Protein AF-A0A7S6M5F8-F1 (afdb_monomer_lite)

Structure (mmCIF, N/CA/C/O backbone):
data_AF-A0A7S6M5F8-F1
#
_entry.id   AF-A0A7S6M5F8-F1
#
loop_
_atom_site.group_PDB
_atom_site.id
_atom_site.type_symbol
_atom_site.label_atom_id
_atom_site.label_alt_id
_atom_site.label_comp_id
_atom_site.label_asym_id
_atom_site.label_entity_id
_atom_site.label_seq_id
_atom_site.pdbx_PDB_ins_code
_atom_site.Cartn_x
_atom_site.Cartn_y
_atom_site.Cartn_z
_atom_site.occupancy
_atom_site.B_iso_or_equiv
_atom_site.auth_seq_id
_atom_site.auth_comp_id
_atom_site.auth_asym_id
_atom_site.auth_atom_id
_atom_site.pdbx_PDB_model_num
ATOM 1 N N . MET A 1 1 ? -11.893 12.724 -45.387 1.00 23.33 1 MET A N 1
ATOM 2 C CA . MET A 1 1 ? -11.610 13.422 -46.661 1.00 23.33 1 MET A CA 1
ATOM 3 C C . MET A 1 1 ? -10.209 13.037 -47.110 1.00 23.33 1 MET A C 1
ATOM 5 O O . MET A 1 1 ? -9.310 13.047 -46.283 1.00 23.33 1 MET A O 1
ATOM 9 N N . ILE A 1 2 ? -10.055 12.645 -48.375 1.00 26.25 2 ILE A N 1
ATOM 10 C CA . ILE A 1 2 ? -8.784 12.314 -49.041 1.00 26.25 2 ILE A CA 1
ATOM 11 C C . ILE A 1 2 ? -8.368 13.535 -49.878 1.00 26.25 2 ILE A C 1
ATOM 13 O O . ILE A 1 2 ? -9.231 14.044 -50.590 1.00 26.25 2 ILE A O 1
ATOM 17 N N . ALA A 1 3 ? -7.095 13.962 -49.815 1.00 23.00 3 ALA A N 1
ATOM 18 C CA . ALA A 1 3 ? -6.210 14.259 -50.966 1.00 23.00 3 ALA A CA 1
ATOM 19 C C . ALA A 1 3 ? -5.154 15.372 -50.728 1.00 23.00 3 ALA A C 1
ATOM 21 O O . ALA A 1 3 ? -5.487 16.501 -50.391 1.00 23.00 3 ALA A O 1
ATOM 22 N N . ALA A 1 4 ? -3.915 15.015 -51.103 1.00 25.42 4 ALA A N 1
ATOM 23 C CA . ALA A 1 4 ? -2.870 15.807 -51.775 1.00 25.42 4 ALA A CA 1
ATOM 24 C C . ALA A 1 4 ? -1.928 16.746 -50.983 1.00 25.42 4 ALA A C 1
ATOM 26 O O . ALA A 1 4 ? -2.249 17.896 -50.714 1.00 25.42 4 ALA A O 1
ATOM 27 N N . ALA A 1 5 ? -0.667 16.306 -50.844 1.00 26.00 5 ALA A N 1
ATOM 28 C CA . ALA A 1 5 ? 0.520 17.093 -51.213 1.00 26.00 5 ALA A CA 1
ATOM 29 C C . ALA A 1 5 ? 1.691 16.146 -51.556 1.00 26.00 5 ALA A C 1
ATOM 31 O O . ALA A 1 5 ? 1.981 15.214 -50.810 1.00 26.00 5 ALA A O 1
ATOM 32 N N . GLY A 1 6 ? 2.312 16.346 -52.723 1.00 24.34 6 GLY A N 1
ATOM 33 C CA . GLY A 1 6 ? 3.390 15.520 -53.267 1.00 24.34 6 GLY A CA 1
ATOM 34 C C . GLY A 1 6 ? 4.794 16.109 -53.070 1.00 24.34 6 GLY A C 1
ATOM 35 O O . GLY A 1 6 ? 4.980 17.318 -53.123 1.00 24.34 6 GLY A O 1
ATOM 36 N N . LEU A 1 7 ? 5.738 15.182 -52.870 1.00 25.56 7 LEU A N 1
ATOM 37 C CA . LEU A 1 7 ? 7.189 15.151 -53.126 1.00 25.56 7 LEU A CA 1
ATOM 38 C C . LEU A 1 7 ? 8.025 16.450 -53.152 1.00 25.56 7 LEU A C 1
ATOM 40 O O . LEU A 1 7 ? 8.016 17.185 -54.134 1.00 25.56 7 LEU A O 1
ATOM 44 N N . MET A 1 8 ? 8.964 16.523 -52.199 1.00 23.22 8 MET A N 1
ATOM 45 C CA . MET A 1 8 ? 10.396 16.808 -52.417 1.00 23.22 8 MET A CA 1
ATOM 46 C C . MET A 1 8 ? 11.202 15.889 -51.472 1.00 23.22 8 MET A C 1
ATOM 48 O O . MET A 1 8 ? 10.947 15.865 -50.272 1.00 23.22 8 MET A O 1
ATOM 52 N N . LEU A 1 9 ? 12.118 15.084 -52.022 1.00 27.27 9 LEU A N 1
ATOM 53 C CA . LEU A 1 9 ? 12.941 14.099 -51.307 1.00 27.27 9 LEU A CA 1
ATOM 54 C C . LEU A 1 9 ? 14.187 14.741 -50.672 1.00 27.27 9 LEU A C 1
ATOM 56 O O . LEU A 1 9 ? 15.053 15.243 -51.385 1.00 27.27 9 LEU A O 1
ATOM 60 N N . SER A 1 10 ? 14.340 14.580 -49.358 1.00 23.70 10 SER A N 1
ATOM 61 C CA . SER A 1 10 ? 15.632 14.406 -48.685 1.00 23.70 10 SER A CA 1
ATOM 62 C C . SER A 1 10 ? 15.458 13.366 -47.572 1.00 23.70 10 SER A C 1
ATOM 64 O O . SER A 1 10 ? 14.406 13.284 -46.939 1.00 23.70 10 SER A O 1
ATOM 66 N N . ALA A 1 11 ? 16.449 12.484 -47.426 1.00 28.55 11 ALA A N 1
ATOM 67 C CA . ALA A 1 11 ? 16.396 11.281 -46.603 1.00 28.55 11 ALA A CA 1
ATOM 68 C C . ALA A 1 11 ? 16.159 11.604 -45.117 1.00 28.55 11 ALA A C 1
ATOM 70 O O . ALA A 1 11 ? 17.089 11.846 -44.357 1.00 28.55 11 ALA A O 1
ATOM 71 N N . SER A 1 12 ? 14.894 11.570 -44.716 1.00 24.98 12 SER A N 1
ATOM 72 C CA . SER A 1 12 ? 14.454 11.388 -43.341 1.00 24.98 12 SER A CA 1
ATOM 73 C C . SER A 1 12 ? 13.796 10.014 -43.277 1.00 24.98 12 SER A C 1
ATOM 75 O O . SER A 1 12 ? 13.007 9.642 -44.149 1.00 24.98 12 SER A O 1
ATOM 77 N N . SER A 1 13 ? 14.193 9.215 -42.291 1.00 25.58 13 SER A N 1
ATOM 78 C CA . SER A 1 13 ? 13.579 7.932 -41.968 1.00 25.58 13 SER A CA 1
ATOM 79 C C . SER A 1 13 ? 12.071 8.123 -41.814 1.00 25.58 13 SER A C 1
ATOM 81 O O . SER A 1 13 ? 11.610 8.689 -40.824 1.00 25.58 13 SER A O 1
ATOM 83 N N . SER A 1 14 ? 11.303 7.677 -42.805 1.00 23.41 14 SER A N 1
ATOM 84 C CA . SER A 1 14 ? 9.849 7.649 -42.732 1.00 23.41 14 SER A CA 1
ATOM 85 C C . SER A 1 14 ? 9.438 6.760 -41.558 1.00 23.41 14 SER A C 1
ATOM 87 O O . SER A 1 14 ? 9.646 5.545 -41.608 1.00 23.41 14 SER A O 1
ATOM 89 N N . ALA A 1 15 ? 8.861 7.348 -40.512 1.00 31.36 15 ALA A N 1
ATOM 90 C CA . ALA A 1 15 ? 8.139 6.604 -39.493 1.00 31.36 15 ALA A CA 1
ATOM 91 C C . ALA A 1 15 ? 6.925 5.935 -40.162 1.00 31.36 15 ALA A C 1
ATOM 93 O O . ALA A 1 15 ? 5.930 6.582 -40.479 1.00 31.36 15 ALA A O 1
ATOM 94 N N . GLN A 1 16 ? 7.046 4.640 -40.456 1.00 27.41 16 GLN A N 1
ATOM 95 C CA . GLN A 1 16 ? 5.900 3.764 -40.710 1.00 27.41 16 GLN A CA 1
ATOM 96 C C . GLN A 1 16 ? 5.079 3.662 -39.405 1.00 27.41 16 GLN A C 1
ATOM 98 O O . GLN A 1 16 ? 5.684 3.742 -38.331 1.00 27.41 16 GLN A O 1
ATOM 103 N N . PRO A 1 17 ? 3.740 3.503 -39.454 1.00 33.00 17 PRO A N 1
ATOM 104 C CA . PRO A 1 17 ? 2.921 3.415 -38.245 1.00 33.00 17 PRO A CA 1
ATOM 105 C C . PRO A 1 17 ? 3.403 2.259 -37.359 1.00 33.00 17 PRO A C 1
ATOM 107 O O . PRO A 1 17 ? 3.635 1.146 -37.837 1.00 33.00 17 PRO A O 1
ATOM 110 N N . ALA A 1 18 ? 3.620 2.557 -36.080 1.00 35.78 18 ALA A N 1
ATOM 111 C CA . ALA A 1 18 ? 4.139 1.612 -35.105 1.00 35.78 18 ALA A CA 1
ATOM 112 C C . ALA A 1 18 ? 3.084 0.549 -34.740 1.00 35.78 18 ALA A C 1
ATOM 114 O O . ALA A 1 18 ? 1.900 0.847 -34.610 1.00 35.78 18 ALA A O 1
ATOM 115 N N . LEU A 1 19 ? 3.543 -0.698 -34.594 1.00 53.78 19 LEU A N 1
ATOM 116 C CA . LEU A 1 19 ? 2.801 -1.858 -34.084 1.00 53.78 19 LEU A CA 1
ATOM 117 C C . LEU A 1 19 ? 2.592 -1.739 -32.579 1.00 53.78 19 LEU A C 1
ATOM 119 O O . LEU A 1 19 ? 3.321 -2.351 -31.798 1.00 53.78 19 LEU A O 1
ATOM 123 N N . GLU A 1 20 ? 1.654 -0.911 -32.157 1.00 61.41 20 GLU A N 1
ATOM 124 C CA . GLU A 1 20 ? 1.491 -0.609 -30.743 1.00 61.41 20 GLU A CA 1
ATOM 125 C C . GLU A 1 20 ? 0.010 -0.634 -30.392 1.00 61.41 20 GLU A C 1
ATOM 127 O O . GLU A 1 20 ? -0.865 -0.260 -31.181 1.00 61.41 20 GLU A O 1
ATOM 132 N N . PHE A 1 21 ? -0.275 -1.146 -29.199 1.00 70.00 21 PHE A N 1
ATOM 133 C CA . PHE A 1 21 ? -1.550 -0.865 -28.582 1.00 70.00 21 PHE A CA 1
ATOM 134 C C . PHE A 1 21 ? -1.694 0.654 -28.497 1.00 70.00 21 PHE A C 1
ATOM 136 O O . PHE A 1 21 ? -0.832 1.339 -27.954 1.00 70.00 21 PHE A O 1
ATOM 143 N N . VAL A 1 22 ? -2.781 1.185 -29.043 1.00 78.38 22 VAL A N 1
ATOM 144 C CA . VAL A 1 22 ? -3.130 2.584 -28.823 1.00 78.38 22 VAL A CA 1
ATOM 145 C C . VAL A 1 22 ? -3.887 2.632 -27.513 1.00 78.38 22 VAL A C 1
ATOM 147 O O . VAL A 1 22 ? -5.055 2.238 -27.449 1.00 78.38 22 VAL A O 1
ATOM 150 N N . ALA A 1 23 ? -3.175 3.045 -26.469 1.00 82.06 23 ALA A N 1
ATOM 151 C CA . ALA A 1 23 ? -3.731 3.244 -25.146 1.00 82.06 23 ALA A CA 1
ATOM 152 C C . ALA A 1 23 ? -4.545 4.543 -25.097 1.00 82.06 23 ALA A C 1
ATOM 154 O O . ALA A 1 23 ? -4.156 5.576 -25.645 1.00 82.06 23 ALA A O 1
ATOM 155 N N . GLN A 1 24 ? -5.675 4.483 -24.411 1.00 84.88 24 GLN A N 1
ATOM 156 C CA . GLN A 1 24 ? -6.520 5.610 -24.078 1.00 84.88 24 GLN A CA 1
ATOM 157 C C . GLN A 1 24 ? -6.736 5.605 -22.568 1.00 84.88 24 GLN A C 1
ATOM 159 O O . GLN A 1 24 ? -7.420 4.727 -22.034 1.00 84.88 24 GLN A O 1
ATOM 164 N N . HIS A 1 25 ? -6.184 6.620 -21.909 1.00 84.31 25 HIS A N 1
ATOM 165 C CA . HIS A 1 25 ? -6.441 6.890 -20.504 1.00 84.31 25 HIS A CA 1
ATOM 166 C C . HIS A 1 25 ? -7.806 7.562 -20.347 1.00 84.31 25 HIS A C 1
ATOM 168 O O . HIS A 1 25 ? -8.092 8.573 -20.996 1.00 84.31 25 HIS A O 1
ATOM 174 N N . THR A 1 26 ? -8.648 7.006 -19.485 1.00 80.50 26 THR A N 1
ATOM 175 C CA . THR A 1 26 ? -9.988 7.520 -19.200 1.00 80.50 26 THR A CA 1
ATOM 176 C C . THR A 1 26 ? -10.134 7.729 -17.701 1.00 80.50 26 THR A C 1
ATOM 178 O O . THR A 1 26 ? -10.041 6.780 -16.924 1.00 80.50 26 THR A O 1
ATOM 181 N N . ALA A 1 27 ? -10.408 8.965 -17.282 1.00 75.31 27 ALA A N 1
ATOM 182 C CA . ALA A 1 27 ? -10.853 9.222 -15.918 1.00 75.31 27 ALA A CA 1
ATOM 183 C C . ALA A 1 27 ? -12.220 8.551 -15.720 1.00 75.31 27 ALA A C 1
ATOM 185 O O . ALA A 1 27 ? -13.175 8.860 -16.434 1.00 75.31 27 ALA A O 1
ATOM 186 N N . TYR A 1 28 ? -12.300 7.611 -14.782 1.00 73.75 28 TYR A N 1
ATOM 187 C CA . TYR A 1 28 ? -13.506 6.815 -14.547 1.00 73.75 28 TYR A CA 1
ATOM 188 C C . TYR A 1 28 ? -14.209 7.228 -13.248 1.00 73.75 28 TYR A C 1
ATOM 190 O O . TYR A 1 28 ? -15.439 7.249 -13.210 1.00 73.75 28 TYR A O 1
ATOM 198 N N . ASP A 1 29 ? -13.431 7.609 -12.229 1.00 71.81 29 ASP A N 1
ATOM 199 C CA . ASP A 1 29 ? -13.793 8.148 -10.906 1.00 71.81 29 ASP A CA 1
ATOM 200 C C . ASP A 1 29 ? -15.047 7.561 -10.233 1.00 71.81 29 ASP A C 1
ATOM 202 O O . ASP A 1 29 ? -15.900 8.274 -9.695 1.00 71.81 29 ASP A O 1
ATOM 206 N N . PHE A 1 30 ? -15.237 6.256 -10.357 1.00 77.38 30 PHE A N 1
ATOM 207 C CA . PHE A 1 30 ? -16.392 5.544 -9.835 1.00 77.38 30 PHE A CA 1
ATOM 208 C C . PHE A 1 30 ? -16.193 5.172 -8.372 1.00 77.38 30 PHE A C 1
ATOM 210 O O . PHE A 1 30 ? -15.116 4.735 -7.992 1.00 77.38 30 PHE A O 1
ATOM 217 N N . ASP A 1 31 ? -17.242 5.281 -7.571 1.00 79.06 31 ASP A N 1
ATOM 218 C CA . ASP A 1 31 ? -17.220 4.968 -6.150 1.00 79.06 31 ASP A CA 1
ATOM 219 C C . ASP A 1 31 ? -18.411 4.071 -5.831 1.00 79.06 31 ASP A C 1
ATOM 221 O O . ASP A 1 31 ? -19.546 4.412 -6.174 1.00 79.06 31 ASP A O 1
ATOM 225 N N . SER A 1 32 ? -18.161 2.928 -5.193 1.00 76.12 32 SER A N 1
ATOM 226 C CA . SER A 1 32 ? -19.239 2.043 -4.751 1.00 76.12 32 SER A CA 1
ATOM 227 C C . SER A 1 32 ? -20.070 2.657 -3.626 1.00 76.12 32 SER A C 1
ATOM 229 O O . SER A 1 32 ? -21.162 2.170 -3.347 1.00 76.12 32 SER A O 1
ATOM 231 N N . GLY A 1 33 ? -19.544 3.676 -2.936 1.00 70.31 33 GLY A N 1
ATOM 232 C CA . GLY A 1 33 ? -20.036 4.061 -1.617 1.00 70.31 33 GLY A CA 1
ATOM 233 C C . GLY A 1 33 ? -19.804 2.950 -0.588 1.00 70.31 33 GLY A C 1
ATOM 234 O O . GLY A 1 33 ? -19.210 1.912 -0.898 1.00 70.31 33 GLY A O 1
ATOM 235 N N . PHE A 1 34 ? -20.266 3.175 0.640 1.00 74.06 34 PHE A N 1
ATOM 236 C CA . PHE A 1 34 ? -20.215 2.166 1.694 1.00 74.06 34 PHE A CA 1
ATOM 237 C C . PHE A 1 34 ? -21.325 1.138 1.514 1.00 74.06 34 PHE A C 1
ATOM 239 O O . PHE A 1 34 ? -22.490 1.476 1.317 1.00 74.06 34 PHE A O 1
ATOM 246 N N . GLN A 1 35 ? -20.942 -0.123 1.601 1.00 80.56 35 GLN A N 1
ATOM 247 C CA . GLN A 1 35 ? -21.786 -1.283 1.408 1.00 80.56 35 GLN A CA 1
ATOM 248 C C . GLN A 1 35 ? -21.742 -2.147 2.668 1.00 80.56 35 GLN A C 1
ATOM 250 O O . GLN A 1 35 ? -20.745 -2.181 3.392 1.00 80.56 35 GLN A O 1
ATOM 255 N N . SER A 1 36 ? -22.841 -2.842 2.947 1.00 76.44 36 SER A N 1
ATOM 256 C CA . SER A 1 36 ? -22.947 -3.744 4.094 1.00 76.44 36 SER A CA 1
ATOM 257 C C . SER A 1 36 ? -23.734 -4.994 3.729 1.00 76.44 36 SER A C 1
ATOM 259 O O . SER A 1 36 ? -24.621 -4.960 2.876 1.00 76.44 36 SER A O 1
ATOM 261 N N . ASN A 1 37 ? -23.413 -6.101 4.388 1.00 84.00 37 ASN A N 1
ATOM 262 C CA . ASN A 1 37 ? -24.134 -7.356 4.287 1.00 84.00 37 ASN A CA 1
ATOM 263 C C . ASN A 1 37 ? -24.773 -7.695 5.634 1.00 84.00 37 ASN A C 1
ATOM 265 O O . ASN A 1 37 ? -24.125 -8.207 6.541 1.00 84.00 37 ASN A O 1
ATOM 269 N N . GLN A 1 38 ? -26.076 -7.443 5.749 1.00 82.25 38 GLN A N 1
ATOM 270 C CA . GLN A 1 38 ? -26.858 -7.779 6.945 1.00 82.25 38 GLN A CA 1
ATOM 271 C C . GLN A 1 38 ? -27.447 -9.198 6.907 1.00 82.25 38 GLN A C 1
ATOM 273 O O . GLN A 1 38 ? -28.225 -9.570 7.786 1.00 82.25 38 GLN A O 1
ATOM 278 N N . THR A 1 39 ? -27.133 -9.986 5.877 1.00 73.50 39 THR A N 1
ATOM 279 C CA . THR A 1 39 ? -27.643 -11.354 5.748 1.00 73.50 39 THR A CA 1
ATOM 280 C C . THR A 1 39 ? -26.765 -12.343 6.519 1.00 73.50 39 THR A C 1
ATOM 282 O O . THR A 1 39 ? -25.621 -12.048 6.862 1.00 73.50 39 THR A O 1
ATOM 285 N N . ALA A 1 40 ? -27.317 -13.521 6.819 1.00 77.88 40 ALA A N 1
ATOM 286 C CA . ALA A 1 40 ? -26.596 -14.586 7.521 1.00 77.88 40 ALA A CA 1
ATOM 287 C C . ALA A 1 40 ? -25.555 -15.293 6.635 1.00 77.88 40 ALA A C 1
ATOM 289 O O . ALA A 1 40 ? -24.722 -16.037 7.148 1.00 77.88 40 ALA A O 1
ATOM 290 N N . ASP A 1 41 ? -25.600 -15.046 5.326 1.00 86.75 41 ASP A N 1
ATOM 291 C CA . ASP A 1 41 ? -24.777 -15.704 4.324 1.00 86.75 41 ASP A CA 1
ATOM 292 C C . ASP A 1 41 ? -23.870 -14.697 3.618 1.00 86.75 41 ASP A C 1
ATOM 294 O O . ASP A 1 41 ? -24.105 -13.487 3.597 1.00 86.75 41 ASP A O 1
ATOM 298 N N . ARG A 1 42 ? -22.797 -15.205 3.018 1.00 88.12 42 ARG A N 1
ATOM 299 C CA . ARG A 1 42 ? -21.924 -14.391 2.178 1.00 88.12 42 ARG A CA 1
ATOM 300 C C . ARG A 1 42 ? -22.679 -13.965 0.919 1.00 88.12 42 ARG A C 1
ATOM 302 O O . ARG A 1 42 ? -23.249 -14.817 0.238 1.00 88.12 42 ARG A O 1
ATOM 309 N N . ALA A 1 43 ? -22.642 -12.679 0.579 1.00 82.12 43 ALA A N 1
ATOM 310 C CA . ALA A 1 43 ? -23.421 -12.147 -0.537 1.00 82.12 43 ALA A CA 1
ATOM 311 C C . ALA A 1 43 ? -22.638 -11.125 -1.367 1.00 82.12 43 ALA A C 1
ATOM 313 O O . ALA A 1 43 ? -21.893 -10.307 -0.829 1.00 82.12 43 ALA A O 1
ATOM 314 N N . ALA A 1 44 ? -22.845 -11.153 -2.686 1.00 88.50 44 ALA A N 1
ATOM 315 C CA . ALA A 1 44 ? -22.488 -10.047 -3.567 1.00 88.50 44 ALA A CA 1
ATOM 316 C C . ALA A 1 44 ? -23.499 -8.917 -3.338 1.00 88.50 44 ALA A C 1
ATOM 318 O O . ALA A 1 44 ? -24.650 -9.015 -3.765 1.00 88.50 44 ALA A O 1
ATOM 319 N N . VAL A 1 45 ? -23.094 -7.885 -2.600 1.00 82.94 45 VAL A N 1
ATOM 320 C CA . VAL A 1 45 ? -23.995 -6.793 -2.187 1.00 82.94 45 VAL A CA 1
ATOM 321 C C . VAL A 1 45 ? -24.021 -5.648 -3.188 1.00 82.94 45 VAL A C 1
ATOM 323 O O . VAL A 1 45 ? -24.974 -4.875 -3.220 1.00 82.94 45 VAL A O 1
ATOM 326 N N . PHE A 1 46 ? -22.980 -5.539 -4.012 1.00 82.12 46 PHE A N 1
ATOM 327 C CA . PHE A 1 46 ? -22.841 -4.469 -4.981 1.00 82.12 46 PHE A CA 1
ATOM 328 C C . PHE A 1 46 ? -22.113 -4.964 -6.224 1.00 82.12 46 PHE A C 1
ATOM 330 O O . PHE A 1 46 ? -21.165 -5.742 -6.125 1.00 82.12 46 PHE A O 1
ATOM 337 N N . GLY A 1 47 ? -22.528 -4.480 -7.392 1.00 80.50 47 GLY A N 1
ATOM 338 C CA . GLY A 1 47 ? -21.816 -4.746 -8.628 1.00 80.50 47 GLY A CA 1
ATOM 339 C C . GLY A 1 47 ? -22.028 -3.669 -9.679 1.00 80.50 47 GLY A C 1
ATOM 340 O O . GLY A 1 47 ? -23.032 -2.956 -9.672 1.00 80.50 47 GLY A O 1
ATOM 341 N N . ASN A 1 48 ? -21.051 -3.529 -10.566 1.00 84.25 48 ASN A N 1
ATOM 342 C CA . ASN A 1 48 ? -21.080 -2.573 -11.669 1.00 84.25 48 ASN A CA 1
ATOM 343 C C . ASN A 1 48 ? -20.209 -3.086 -12.831 1.00 84.25 48 ASN A C 1
ATOM 345 O O . ASN A 1 48 ? -19.470 -4.049 -12.668 1.00 84.25 48 ASN A O 1
ATOM 349 N N . THR A 1 49 ? -20.255 -2.434 -13.989 1.00 88.44 49 THR A N 1
ATOM 350 C CA . THR A 1 49 ? -19.440 -2.777 -15.159 1.00 88.44 49 THR A CA 1
ATOM 351 C C . THR A 1 49 ? -18.769 -1.527 -15.708 1.00 88.44 49 THR A C 1
ATOM 353 O O . THR A 1 49 ? -19.446 -0.546 -16.014 1.00 88.44 49 THR A O 1
ATOM 356 N N . ALA A 1 50 ? -17.451 -1.573 -15.904 1.00 85.75 50 ALA A N 1
ATOM 357 C CA . ALA A 1 50 ? -16.747 -0.578 -16.707 1.00 85.75 50 ALA A CA 1
ATOM 358 C C . ALA A 1 50 ? -16.625 -1.099 -18.139 1.00 85.75 50 ALA A C 1
ATOM 360 O O . ALA A 1 50 ? -16.026 -2.151 -18.359 1.00 85.75 50 ALA A O 1
ATOM 361 N N . ALA A 1 51 ? -17.194 -0.372 -19.103 1.00 89.50 51 ALA A N 1
ATOM 362 C CA . ALA A 1 51 ? -17.184 -0.737 -20.517 1.00 89.50 51 ALA A CA 1
ATOM 363 C C . ALA A 1 51 ? -16.471 0.326 -21.367 1.00 89.50 51 ALA A C 1
ATOM 365 O O . ALA A 1 51 ? -16.759 1.519 -21.272 1.00 89.50 51 ALA A O 1
ATOM 366 N N . PHE A 1 52 ? -15.586 -0.131 -22.248 1.00 89.62 52 PHE A N 1
ATOM 367 C CA . PHE A 1 52 ? -14.709 0.652 -23.117 1.00 89.62 52 PHE A CA 1
ATOM 368 C C . PHE A 1 52 ? -14.829 0.145 -24.559 1.00 89.62 52 PHE A C 1
ATOM 370 O O . PHE A 1 52 ? -13.911 -0.508 -25.060 1.00 89.62 52 PHE A O 1
ATOM 377 N N . PRO A 1 53 ? -15.961 0.409 -25.243 1.00 87.38 53 PRO A N 1
ATOM 378 C CA . PRO A 1 53 ? -16.319 -0.264 -26.487 1.00 87.38 53 PRO A CA 1
ATOM 379 C C . PRO A 1 53 ? -15.173 -0.322 -27.499 1.00 87.38 53 PRO A C 1
ATOM 381 O O . PRO A 1 53 ? -14.591 0.706 -27.862 1.00 87.38 53 PRO A O 1
ATOM 384 N N . GLY A 1 54 ? -14.868 -1.529 -27.978 1.00 85.50 54 GLY A N 1
ATOM 385 C CA . GLY A 1 54 ? -13.822 -1.773 -28.974 1.00 85.50 54 GLY A CA 1
ATOM 386 C C . GLY A 1 54 ? -12.386 -1.775 -28.440 1.00 85.50 54 GLY A C 1
ATOM 387 O O . GLY A 1 54 ? -11.464 -1.825 -29.254 1.00 85.50 54 GLY A O 1
ATOM 388 N N . ALA A 1 55 ? -12.177 -1.702 -27.123 1.00 91.44 55 ALA A N 1
ATOM 389 C CA . ALA A 1 55 ? -10.899 -2.046 -26.510 1.00 91.44 55 ALA A CA 1
ATOM 390 C C . ALA A 1 55 ? -10.651 -3.566 -26.576 1.00 91.44 55 ALA A C 1
ATOM 392 O O . ALA A 1 55 ? -11.574 -4.374 -26.572 1.00 91.44 55 ALA A O 1
ATOM 393 N N . HIS A 1 56 ? -9.386 -3.961 -26.665 1.00 92.75 56 HIS A N 1
ATOM 394 C CA . HIS A 1 56 ? -8.957 -5.357 -26.556 1.00 92.75 56 HIS A CA 1
ATOM 395 C C . HIS A 1 56 ? -8.336 -5.660 -25.193 1.00 92.75 56 HIS A C 1
ATOM 397 O O . HIS A 1 56 ? -8.127 -6.830 -24.876 1.00 92.75 56 HIS A O 1
ATOM 403 N N . ALA A 1 57 ? -8.007 -4.626 -24.419 1.00 93.31 57 ALA A N 1
ATOM 404 C CA . ALA A 1 57 ? -7.478 -4.768 -23.080 1.00 93.31 57 ALA A CA 1
ATOM 405 C C . ALA A 1 57 ? -7.836 -3.565 -22.209 1.00 93.31 57 ALA A C 1
ATOM 407 O O . ALA A 1 57 ? -7.926 -2.442 -22.714 1.00 93.31 57 ALA A O 1
ATOM 408 N N . VAL A 1 58 ? -8.004 -3.811 -20.912 1.00 93.50 58 VAL A N 1
ATOM 409 C CA . VAL A 1 58 ? -8.351 -2.802 -19.906 1.00 93.50 58 VAL A CA 1
ATOM 410 C C . VAL A 1 58 ? -7.501 -3.015 -18.658 1.00 93.50 58 VAL A C 1
ATOM 412 O O . VAL A 1 58 ? -7.346 -4.142 -18.187 1.00 93.50 58 VAL A O 1
ATOM 415 N N . ARG A 1 59 ? -6.979 -1.926 -18.100 1.00 91.50 59 ARG A N 1
ATOM 416 C CA . ARG A 1 59 ? -6.333 -1.875 -16.787 1.00 91.50 59 ARG A CA 1
ATOM 417 C C . ARG A 1 59 ? -6.974 -0.764 -15.965 1.00 91.50 59 ARG A C 1
ATOM 419 O O . ARG A 1 59 ? -7.320 0.276 -16.515 1.00 91.50 59 ARG A O 1
ATOM 426 N N . LEU A 1 60 ? -7.157 -0.982 -14.671 1.00 90.12 60 LEU A N 1
ATOM 427 C CA . LEU A 1 60 ? -7.869 -0.074 -13.778 1.00 90.12 60 LEU A CA 1
ATOM 428 C C . LEU A 1 60 ? -6.946 0.425 -12.673 1.00 90.12 60 LEU A C 1
ATOM 430 O O . LEU A 1 60 ? -6.129 -0.336 -12.155 1.00 90.12 60 LEU A O 1
ATOM 434 N N . THR A 1 61 ? -7.146 1.673 -12.267 1.00 85.69 61 THR A N 1
ATOM 435 C CA . THR A 1 61 ? -6.527 2.254 -11.074 1.00 85.69 61 THR A CA 1
ATOM 436 C C . THR A 1 61 ? -7.606 2.466 -10.025 1.00 85.69 61 THR A C 1
ATOM 438 O O . THR A 1 61 ? -8.587 3.174 -10.259 1.00 85.69 61 THR A O 1
ATOM 441 N N . LEU A 1 62 ? -7.439 1.823 -8.877 1.00 82.00 62 LEU A N 1
ATOM 442 C CA . LEU A 1 62 ? -8.333 1.838 -7.732 1.00 82.00 62 LEU A CA 1
ATOM 443 C C . LEU A 1 62 ? -7.748 2.690 -6.605 1.00 82.00 62 LEU A C 1
ATOM 445 O O . LEU A 1 62 ? -6.541 2.850 -6.505 1.00 82.00 62 LEU A O 1
ATOM 449 N N . ALA A 1 63 ? -8.604 3.213 -5.740 1.00 73.81 63 ALA A N 1
ATOM 450 C CA . ALA A 1 63 ? -8.224 3.921 -4.524 1.00 73.81 63 ALA A CA 1
ATOM 451 C C . ALA A 1 63 ? -9.301 3.736 -3.452 1.00 73.81 63 ALA A C 1
ATOM 453 O O . ALA A 1 63 ? -10.381 3.209 -3.728 1.00 73.81 63 ALA A O 1
ATOM 454 N N . SER A 1 64 ? -9.017 4.198 -2.231 1.00 69.38 64 SER A N 1
ATOM 455 C CA . SER A 1 64 ? -10.002 4.252 -1.137 1.00 69.38 64 SER A CA 1
ATOM 456 C C . SER A 1 64 ? -10.729 2.917 -0.896 1.00 69.38 64 SER A C 1
ATOM 458 O O . SER A 1 64 ? -11.929 2.903 -0.626 1.00 69.38 64 SER A O 1
ATOM 460 N N . LEU A 1 65 ? -10.011 1.800 -1.044 1.00 73.69 65 LEU A N 1
ATOM 461 C CA . LEU A 1 65 ? -10.536 0.463 -0.797 1.00 73.69 65 LEU A CA 1
ATOM 462 C C . LEU A 1 65 ? -10.669 0.246 0.717 1.00 73.69 65 LEU A C 1
ATOM 464 O O . LEU A 1 65 ? -9.720 0.451 1.468 1.00 73.69 65 LEU A O 1
ATOM 468 N N . ALA A 1 66 ? -11.854 -0.146 1.164 1.00 76.25 66 ALA A N 1
ATOM 469 C CA . ALA A 1 66 ? -12.147 -0.533 2.534 1.00 76.25 66 ALA A CA 1
ATOM 470 C C . ALA A 1 66 ? -12.816 -1.906 2.480 1.00 76.25 66 ALA A C 1
ATOM 472 O O . ALA A 1 66 ? -13.950 -2.024 2.027 1.00 76.25 66 ALA A O 1
ATOM 473 N N . LEU A 1 67 ? -12.096 -2.944 2.887 1.00 81.50 67 LEU A N 1
ATOM 474 C CA . LEU A 1 67 ? -12.595 -4.314 2.968 1.00 81.50 67 LEU A CA 1
ATOM 475 C C . LEU A 1 67 ? -12.328 -4.816 4.385 1.00 81.50 67 LEU A C 1
ATOM 477 O O . LEU A 1 67 ? -11.242 -4.576 4.916 1.00 81.50 67 LEU A O 1
ATOM 481 N N . ASN A 1 68 ? -13.303 -5.480 5.003 1.00 80.25 68 ASN A N 1
ATOM 482 C CA . ASN A 1 68 ? -13.090 -6.166 6.273 1.00 80.25 68 ASN A CA 1
ATOM 483 C C . ASN A 1 68 ? -12.536 -7.578 6.031 1.00 80.25 68 ASN A C 1
ATOM 485 O O . ASN A 1 68 ? -12.516 -8.085 4.906 1.00 80.25 68 ASN A O 1
ATOM 489 N N . GLU A 1 69 ? -12.109 -8.234 7.107 1.00 81.62 69 GLU A N 1
ATOM 490 C CA . GLU A 1 69 ? -11.707 -9.640 7.072 1.00 81.62 69 GLU A CA 1
ATOM 491 C C . GLU A 1 69 ? -12.832 -10.509 6.475 1.00 81.62 69 GLU A C 1
ATOM 493 O O . GLU A 1 69 ? -13.982 -10.464 6.916 1.00 81.62 69 GLU A O 1
ATOM 498 N N . GLY A 1 70 ? -12.505 -11.282 5.435 1.00 81.50 70 GLY A N 1
ATOM 499 C CA . GLY A 1 70 ? -13.463 -12.124 4.709 1.00 81.50 70 GLY A CA 1
ATOM 500 C C . GLY A 1 70 ? -14.267 -11.429 3.599 1.00 81.50 70 GLY A C 1
ATOM 501 O O . GLY A 1 70 ? -15.025 -12.116 2.901 1.00 81.50 70 GLY A O 1
ATOM 502 N N . ASP A 1 71 ? -14.098 -10.122 3.386 1.00 89.94 71 ASP A N 1
ATOM 503 C CA . ASP A 1 71 ? -14.655 -9.403 2.234 1.00 89.94 71 ASP A CA 1
ATOM 504 C C . ASP A 1 71 ? -13.762 -9.537 0.990 1.00 89.94 71 ASP A C 1
ATOM 506 O O . ASP A 1 71 ? -12.538 -9.651 1.075 1.00 89.94 71 ASP A O 1
ATOM 510 N N . GLU A 1 72 ? -14.380 -9.492 -0.190 1.00 92.12 72 GLU A N 1
ATOM 511 C CA . GLU A 1 72 ? -13.707 -9.572 -1.486 1.00 92.12 72 GLU A CA 1
ATOM 512 C C . GLU A 1 72 ? -14.254 -8.533 -2.464 1.00 92.12 72 GLU A C 1
ATOM 514 O O . GLU A 1 72 ? -15.464 -8.430 -2.668 1.00 92.12 72 GLU A O 1
ATOM 519 N N . LEU A 1 73 ? -13.358 -7.846 -3.169 1.00 91.81 73 LEU A N 1
ATOM 520 C CA . LEU A 1 73 ? -13.674 -7.185 -4.430 1.00 91.81 73 LEU A CA 1
ATOM 521 C C . LEU A 1 73 ? -13.209 -8.071 -5.588 1.00 91.81 73 LEU A C 1
ATOM 523 O O . LEU A 1 73 ? -12.020 -8.355 -5.730 1.00 91.81 73 LEU A O 1
ATOM 527 N N . ARG A 1 74 ? -14.141 -8.490 -6.442 1.00 93.12 74 ARG A N 1
ATOM 528 C CA . ARG A 1 74 ? -13.859 -9.291 -7.635 1.00 93.12 74 ARG A CA 1
ATOM 529 C C . ARG A 1 74 ? -13.944 -8.414 -8.874 1.00 93.12 74 ARG A C 1
ATOM 531 O O . ARG A 1 74 ? -14.967 -7.780 -9.118 1.00 93.12 74 ARG A O 1
ATOM 538 N N . LEU A 1 75 ? -12.869 -8.399 -9.652 1.00 94.19 75 LEU A N 1
ATOM 539 C CA . LEU A 1 75 ? -12.791 -7.769 -10.966 1.00 94.19 75 LEU A CA 1
ATOM 540 C C . LEU A 1 75 ? -12.783 -8.883 -12.017 1.00 94.19 75 LEU A C 1
ATOM 542 O O . LEU A 1 75 ? -11.892 -9.732 -11.992 1.00 94.19 75 LEU A O 1
ATOM 546 N N . ILE A 1 76 ? -13.767 -8.913 -12.911 1.00 94.94 76 ILE A N 1
ATOM 547 C CA . ILE A 1 76 ? -14.019 -10.049 -13.806 1.00 94.94 76 ILE A CA 1
ATOM 548 C C . ILE A 1 76 ? -14.018 -9.561 -15.254 1.00 94.94 76 ILE A C 1
ATOM 550 O O . ILE A 1 76 ? -14.846 -8.735 -15.635 1.00 94.94 76 ILE A O 1
ATOM 554 N N . SER A 1 77 ? -13.123 -10.078 -16.097 1.00 95.62 77 SER A N 1
ATOM 555 C CA . SER A 1 77 ? -13.209 -9.823 -17.539 1.00 95.62 77 SER A CA 1
ATOM 556 C C . SER A 1 77 ? -14.466 -10.471 -18.117 1.00 95.62 77 SER A C 1
ATOM 558 O O . SER A 1 77 ? -14.680 -11.677 -17.974 1.00 95.62 77 SER A O 1
ATOM 560 N N . ARG A 1 78 ? -15.263 -9.698 -18.862 1.00 94.19 78 ARG A N 1
ATOM 561 C CA . ARG A 1 78 ? -16.417 -10.246 -19.592 1.00 94.19 78 ARG A CA 1
ATOM 562 C C . ARG A 1 78 ? -16.041 -11.096 -20.798 1.00 94.19 78 ARG A C 1
ATOM 564 O O . ARG A 1 78 ? -16.873 -11.873 -21.265 1.00 94.19 78 ARG A O 1
ATOM 571 N N . GLN A 1 79 ? -14.837 -10.922 -21.342 1.00 93.81 79 GLN A N 1
ATOM 572 C CA . GLN A 1 79 ? -14.445 -11.616 -22.564 1.00 93.81 79 GLN A CA 1
ATOM 573 C C . GLN A 1 79 ? -14.053 -13.070 -22.297 1.00 93.81 79 GLN A C 1
ATOM 575 O O . GLN A 1 79 ? -14.397 -13.948 -23.089 1.00 93.81 79 GLN A O 1
ATOM 580 N N . ASP A 1 80 ? -13.319 -13.325 -21.218 1.00 92.94 80 ASP A N 1
ATOM 581 C CA . ASP A 1 80 ? -12.734 -14.640 -20.942 1.00 92.94 80 ASP A CA 1
ATOM 582 C C . ASP A 1 80 ? -12.924 -15.128 -19.501 1.00 92.94 80 ASP A C 1
ATOM 584 O O . ASP A 1 80 ? -12.517 -16.244 -19.178 1.00 92.94 80 ASP A O 1
ATOM 588 N N . GLY A 1 81 ? -13.576 -14.336 -18.646 1.00 93.75 81 GLY A N 1
ATOM 589 C CA . GLY A 1 81 ? -13.856 -14.706 -17.263 1.00 93.75 81 GLY A CA 1
ATOM 590 C C . GLY A 1 81 ? -12.632 -14.674 -16.350 1.00 93.75 81 GLY A C 1
ATOM 591 O O . GLY A 1 81 ? -12.709 -15.216 -15.250 1.00 93.75 81 GLY A O 1
ATOM 592 N N . ILE A 1 82 ? -11.508 -14.071 -16.765 1.00 92.81 82 ILE A N 1
ATOM 593 C CA . ILE A 1 82 ? -10.363 -13.876 -15.866 1.00 92.81 82 ILE A CA 1
ATOM 594 C C . ILE A 1 82 ? -10.807 -13.030 -14.672 1.00 92.81 82 ILE A C 1
ATOM 596 O O . ILE A 1 82 ? -11.326 -11.927 -14.847 1.00 92.81 82 ILE A O 1
ATOM 600 N N . VAL A 1 83 ? -10.562 -13.544 -13.466 1.00 92.50 83 VAL A N 1
ATOM 601 C CA . VAL A 1 83 ? -10.922 -12.890 -12.206 1.00 92.50 83 VAL A CA 1
ATOM 602 C C . VAL A 1 83 ? -9.669 -12.445 -11.464 1.00 92.50 83 VAL A C 1
ATOM 604 O O . VAL A 1 83 ? -8.755 -13.243 -11.250 1.00 92.50 83 VAL A O 1
ATOM 607 N N . GLN A 1 84 ? -9.653 -11.189 -11.027 1.00 91.38 84 GLN A N 1
ATOM 608 C CA . GLN A 1 84 ? -8.776 -10.704 -9.968 1.00 91.38 84 GLN A CA 1
ATOM 609 C C . GLN A 1 84 ? -9.609 -10.544 -8.695 1.00 91.38 84 GLN A C 1
ATOM 611 O O . GLN A 1 84 ? -10.628 -9.856 -8.713 1.00 91.38 84 GLN A O 1
ATOM 616 N N . VAL A 1 85 ? -9.190 -11.184 -7.606 1.00 90.44 85 VAL A N 1
ATOM 617 C CA . VAL A 1 85 ? -9.855 -11.089 -6.300 1.00 90.44 85 VAL A CA 1
ATOM 618 C C . VAL A 1 85 ? -8.961 -10.292 -5.370 1.00 90.44 85 VAL A C 1
ATOM 620 O O . VAL A 1 85 ? -7.822 -10.687 -5.164 1.00 90.44 85 VAL A O 1
ATOM 623 N N . ILE A 1 86 ? -9.482 -9.196 -4.832 1.00 87.00 86 ILE A N 1
ATOM 624 C CA . ILE A 1 86 ? -8.785 -8.303 -3.906 1.00 87.00 86 ILE A CA 1
ATOM 625 C C . ILE A 1 86 ? -9.432 -8.459 -2.527 1.00 87.00 86 ILE A C 1
ATOM 627 O O . ILE A 1 86 ? -10.659 -8.407 -2.417 1.00 87.00 86 ILE A O 1
ATOM 631 N N . THR A 1 87 ? -8.617 -8.651 -1.493 1.00 85.31 87 THR A N 1
ATOM 632 C CA . THR A 1 87 ? -9.042 -8.815 -0.091 1.00 85.31 87 THR A CA 1
ATOM 633 C C . THR A 1 87 ? -8.370 -7.770 0.802 1.00 85.31 87 THR A C 1
ATOM 635 O O . THR A 1 87 ? -7.505 -7.019 0.351 1.00 85.31 87 THR A O 1
ATOM 638 N N . ALA A 1 88 ? -8.761 -7.715 2.079 1.00 74.19 88 ALA A N 1
ATOM 639 C CA . ALA A 1 88 ? -8.143 -6.829 3.070 1.00 74.19 88 ALA A CA 1
ATOM 640 C C . ALA A 1 88 ? -6.639 -7.109 3.297 1.00 74.19 88 ALA A C 1
ATOM 642 O O . ALA A 1 88 ? -5.898 -6.194 3.647 1.00 74.19 88 ALA A O 1
ATOM 643 N N . ASP A 1 89 ? -6.194 -8.346 3.054 1.00 71.88 89 ASP A N 1
ATOM 644 C CA . ASP A 1 89 ? -4.820 -8.807 3.303 1.00 71.88 89 ASP A CA 1
ATOM 645 C C . ASP A 1 89 ? -3.900 -8.700 2.079 1.00 71.88 89 ASP A C 1
ATOM 647 O O . ASP A 1 89 ? -2.764 -9.174 2.118 1.00 71.88 89 ASP A O 1
ATOM 651 N N . ASP A 1 90 ? -4.371 -8.117 0.971 1.00 70.44 90 ASP A N 1
ATOM 652 C CA . ASP A 1 90 ? -3.574 -8.022 -0.251 1.00 70.44 90 ASP A CA 1
ATOM 653 C C . ASP A 1 90 ? -2.289 -7.198 0.006 1.00 70.44 90 ASP A C 1
ATOM 655 O O . ASP A 1 90 ? -2.362 -6.001 0.313 1.00 70.44 90 ASP A O 1
ATOM 659 N N . PRO A 1 91 ? -1.087 -7.794 -0.125 1.00 57.66 91 PRO A N 1
ATOM 660 C CA . PRO A 1 91 ? 0.176 -7.123 0.182 1.00 57.66 91 PRO A CA 1
ATOM 661 C C . PRO A 1 91 ? 0.487 -5.954 -0.763 1.00 57.66 91 PRO A C 1
ATOM 663 O O . PRO A 1 91 ? 1.316 -5.100 -0.442 1.00 57.66 91 PRO A O 1
ATOM 666 N N . GLN A 1 92 ? -0.175 -5.872 -1.924 1.00 54.94 92 GLN A N 1
ATOM 667 C CA . GLN A 1 92 ? -0.063 -4.707 -2.807 1.00 54.94 92 GLN A CA 1
ATOM 668 C C . GLN A 1 92 ? -0.852 -3.505 -2.269 1.00 54.94 92 GLN A C 1
ATOM 670 O O . GLN A 1 92 ? -0.531 -2.368 -2.612 1.00 54.94 92 GLN A O 1
ATOM 675 N N . PHE A 1 93 ? -1.844 -3.737 -1.403 1.00 55.81 93 PHE A N 1
ATOM 676 C CA . PHE A 1 93 ? -2.667 -2.698 -0.787 1.00 55.81 93 PHE A CA 1
ATOM 677 C C . PHE A 1 93 ? -2.021 -2.080 0.465 1.00 55.81 93 PHE A C 1
ATOM 679 O O . PHE A 1 93 ? -2.185 -0.889 0.725 1.00 55.81 93 PHE A O 1
ATOM 686 N N . SER A 1 94 ? -1.229 -2.854 1.214 1.00 45.78 94 SER A N 1
ATOM 687 C CA . SER A 1 94 ? -0.517 -2.388 2.417 1.00 45.78 94 SER A CA 1
ATOM 688 C C . SER A 1 94 ? 0.810 -1.668 2.127 1.00 45.78 94 SER A C 1
ATOM 690 O O . SER A 1 94 ? 1.466 -1.173 3.045 1.00 45.78 94 SER A O 1
ATOM 692 N N . HIS A 1 95 ? 1.224 -1.577 0.859 1.00 39.88 95 HIS A N 1
ATOM 693 C CA . HIS A 1 95 ? 2.544 -1.077 0.492 1.00 39.88 95 HIS A CA 1
ATOM 694 C C . HIS A 1 95 ? 2.593 0.475 0.428 1.00 39.88 95 HIS A C 1
ATOM 696 O O . HIS A 1 95 ? 1.863 1.102 -0.341 1.00 39.88 95 HIS A O 1
ATOM 702 N N . PRO A 1 96 ? 3.500 1.143 1.168 1.00 34.50 96 PRO A N 1
ATOM 703 C CA . PRO A 1 96 ? 3.525 2.608 1.304 1.00 34.50 96 PRO A CA 1
ATOM 704 C C . PRO A 1 96 ? 3.961 3.376 0.039 1.00 34.50 96 PRO A C 1
ATOM 706 O O . PRO A 1 96 ? 3.726 4.576 -0.068 1.00 34.50 96 PRO A O 1
ATOM 709 N N . GLY A 1 97 ? 4.556 2.703 -0.952 1.00 35.09 97 GLY A N 1
ATOM 710 C CA . GLY A 1 97 ? 5.003 3.308 -2.221 1.00 35.09 97 GLY A CA 1
ATOM 711 C C . GLY A 1 97 ? 3.903 3.652 -3.239 1.00 35.09 97 GLY A C 1
ATOM 712 O O . GLY A 1 97 ? 4.227 4.040 -4.357 1.00 35.09 97 GLY A O 1
ATOM 713 N N . TYR A 1 98 ? 2.627 3.475 -2.889 1.00 41.75 98 TYR A N 1
ATOM 714 C CA . TYR A 1 98 ? 1.496 3.576 -3.819 1.00 41.75 98 TYR A CA 1
ATOM 715 C C . TYR A 1 98 ? 0.689 4.881 -3.729 1.00 41.75 98 TYR A C 1
ATOM 717 O O . TYR A 1 98 ? -0.310 5.013 -4.425 1.00 41.75 98 TYR A O 1
ATOM 725 N N . HIS A 1 99 ? 1.049 5.841 -2.867 1.00 42.31 99 HIS A N 1
ATOM 726 C CA . HIS A 1 99 ? 0.221 7.039 -2.606 1.00 42.31 99 HIS A CA 1
ATOM 727 C C . HIS A 1 99 ? -1.269 6.727 -2.289 1.00 42.31 99 HIS A C 1
ATOM 729 O O . HIS A 1 99 ? -2.119 7.606 -2.388 1.00 42.31 99 HIS A O 1
ATOM 735 N N . GLY A 1 100 ? -1.601 5.488 -1.892 1.00 51.19 100 GLY A N 1
ATOM 736 C CA . GLY A 1 100 ? -2.976 5.032 -1.652 1.00 51.19 100 GLY A CA 1
ATOM 737 C C . GLY A 1 100 ? -3.761 4.552 -2.887 1.00 51.19 100 GLY A C 1
ATOM 738 O O . GLY A 1 100 ? -4.974 4.360 -2.768 1.00 51.19 100 GLY A O 1
ATOM 739 N N . GLU A 1 101 ? -3.112 4.346 -4.041 1.00 64.06 101 GLU A N 1
ATOM 740 C CA . GLU A 1 101 ? -3.732 3.869 -5.288 1.00 64.06 101 GLU A CA 1
ATOM 741 C C . GLU A 1 101 ? -3.223 2.476 -5.704 1.00 64.06 101 GLU A C 1
ATOM 743 O O . GLU A 1 101 ? -2.032 2.197 -5.685 1.00 64.06 101 GLU A O 1
ATOM 748 N N . PHE A 1 102 ? -4.116 1.590 -6.131 1.00 74.38 102 PHE A N 1
ATOM 749 C CA . PHE A 1 102 ? -3.829 0.214 -6.539 1.00 74.38 102 PHE A CA 1
ATOM 750 C C . PHE A 1 102 ? -4.063 0.042 -8.042 1.00 74.38 102 PHE A C 1
ATOM 752 O O . PHE A 1 102 ? -5.103 0.449 -8.551 1.00 74.38 102 PHE A O 1
ATOM 759 N N . THR A 1 103 ? -3.151 -0.603 -8.775 1.00 81.31 103 THR A N 1
ATOM 760 C CA . THR A 1 103 ? -3.360 -0.887 -10.206 1.00 81.31 103 THR A CA 1
ATOM 761 C C . THR A 1 103 ? -3.705 -2.355 -10.441 1.00 81.31 103 THR A C 1
ATOM 763 O O . THR A 1 103 ? -2.936 -3.248 -10.083 1.00 81.31 103 THR A O 1
ATOM 766 N N . SER A 1 104 ? -4.832 -2.606 -11.108 1.00 88.38 104 SER A N 1
ATOM 767 C CA . SER A 1 104 ? -5.293 -3.952 -11.444 1.00 88.38 104 SER A CA 1
ATOM 768 C C . SER A 1 104 ? -4.337 -4.683 -12.395 1.00 88.38 104 SER A C 1
ATOM 770 O O . SER A 1 104 ? -3.465 -4.083 -13.046 1.00 88.38 104 SER A O 1
ATOM 772 N N . ILE A 1 105 ? -4.568 -5.990 -12.548 1.00 91.12 105 ILE A N 1
ATOM 773 C CA . ILE A 1 105 ? -4.047 -6.740 -13.695 1.00 91.12 105 ILE A CA 1
ATOM 774 C C . ILE A 1 105 ? -4.610 -6.175 -15.006 1.00 91.12 105 ILE A C 1
ATOM 776 O O . ILE A 1 105 ? -5.547 -5.370 -15.012 1.00 91.12 105 ILE A O 1
ATOM 780 N N . ILE A 1 106 ? -4.052 -6.621 -16.128 1.00 93.31 106 ILE A N 1
ATOM 781 C CA . ILE A 1 106 ? -4.589 -6.304 -17.448 1.00 93.31 106 ILE A CA 1
ATOM 782 C C . ILE A 1 106 ? -5.629 -7.364 -17.818 1.00 93.31 106 ILE A C 1
ATOM 784 O O . ILE A 1 106 ? -5.304 -8.547 -17.941 1.00 93.31 106 ILE A O 1
ATOM 788 N N . PHE A 1 107 ? -6.871 -6.932 -18.010 1.00 95.56 107 PHE A N 1
ATOM 789 C CA . PHE A 1 107 ? -7.985 -7.769 -18.445 1.00 95.56 107 PHE A CA 1
ATOM 790 C C . PHE A 1 107 ? -8.072 -7.788 -19.969 1.00 95.56 107 PHE A C 1
ATOM 792 O O . PHE A 1 107 ? -7.881 -6.755 -20.611 1.00 95.56 107 PHE A O 1
ATOM 799 N N . ASN A 1 108 ? -8.396 -8.945 -20.552 1.00 95.00 108 ASN A N 1
ATOM 800 C CA . ASN A 1 108 ? -8.736 -9.028 -21.971 1.00 95.00 108 ASN A CA 1
ATOM 801 C C . ASN A 1 108 ? -10.141 -8.454 -22.212 1.00 95.00 108 ASN A C 1
ATOM 803 O O . ASN A 1 108 ? -11.046 -8.648 -21.399 1.00 95.00 108 ASN A O 1
ATOM 807 N N . GLY A 1 109 ? -10.327 -7.804 -23.356 1.00 93.38 109 GLY A N 1
ATOM 808 C CA . GLY A 1 109 ? -11.615 -7.309 -23.836 1.00 93.38 109 GLY A CA 1
ATOM 809 C C . GLY A 1 109 ? -11.947 -5.875 -23.484 1.00 93.38 109 GLY A C 1
ATOM 810 O O . GLY A 1 109 ? -11.091 -5.104 -23.055 1.00 93.38 109 GLY A O 1
ATOM 811 N N . ASP A 1 110 ? -13.200 -5.514 -23.751 1.00 93.81 110 ASP A N 1
ATOM 812 C CA . ASP A 1 110 ? -13.703 -4.150 -23.635 1.00 93.81 110 ASP A CA 1
ATOM 813 C C . ASP A 1 110 ? -14.522 -3.899 -22.371 1.00 93.81 110 ASP A C 1
ATOM 815 O O . ASP A 1 110 ? -14.986 -2.780 -22.179 1.00 93.81 110 ASP A O 1
ATOM 819 N N . ALA A 1 111 ? -14.701 -4.888 -21.494 1.00 92.50 111 ALA A N 1
ATOM 820 C CA . ALA A 1 111 ? -15.472 -4.706 -20.274 1.00 92.50 111 ALA A CA 1
ATOM 821 C C . ALA A 1 111 ? -14.958 -5.538 -19.095 1.00 92.50 111 ALA A C 1
ATOM 823 O O . ALA A 1 111 ? -14.612 -6.714 -19.243 1.00 92.50 111 ALA A O 1
ATOM 824 N N . VAL A 1 112 ? -14.986 -4.913 -17.916 1.00 96.12 112 VAL A N 1
ATOM 825 C CA . VAL A 1 112 ? -14.663 -5.526 -16.624 1.00 96.12 112 VAL A CA 1
ATOM 826 C C . VAL A 1 112 ? -15.857 -5.344 -15.690 1.00 96.12 112 VAL A C 1
ATOM 828 O O . VAL A 1 112 ? -16.317 -4.219 -15.479 1.00 96.12 112 VAL A O 1
ATOM 831 N N . ASP A 1 113 ? -16.371 -6.451 -15.162 1.00 92.44 113 ASP A N 1
ATOM 832 C CA . ASP A 1 113 ? -17.380 -6.475 -14.108 1.00 92.44 113 ASP A CA 1
ATOM 833 C C . ASP A 1 113 ? -16.731 -6.359 -12.731 1.00 92.44 113 ASP A C 1
ATOM 835 O O . ASP A 1 113 ? -15.630 -6.853 -12.490 1.00 92.44 113 ASP A O 1
ATOM 839 N N . PHE A 1 114 ? -17.450 -5.718 -11.823 1.00 91.31 114 PHE A N 1
ATOM 840 C CA . PHE A 1 114 ? -17.091 -5.518 -10.432 1.00 91.31 114 PHE A CA 1
ATOM 841 C C . PHE A 1 114 ? -18.132 -6.197 -9.567 1.00 91.31 114 PHE A C 1
ATOM 843 O O . PHE A 1 114 ? -19.321 -5.934 -9.738 1.00 91.31 114 PHE A O 1
ATOM 850 N N . GLU A 1 115 ? -17.692 -7.005 -8.614 1.00 92.38 115 GLU A N 1
ATOM 851 C CA . GLU A 1 115 ? -18.560 -7.577 -7.591 1.00 92.38 115 GLU A CA 1
ATOM 852 C C . GLU A 1 115 ? -17.916 -7.375 -6.224 1.00 92.38 115 GLU A C 1
ATOM 854 O O . GLU A 1 115 ? -16.834 -7.894 -5.950 1.00 92.38 115 GLU A O 1
ATOM 859 N N . LEU A 1 116 ? -18.587 -6.620 -5.359 1.00 91.81 116 LEU A N 1
ATOM 860 C CA . LEU A 1 116 ? -18.225 -6.511 -3.956 1.00 91.81 116 LEU A CA 1
ATOM 861 C C . LEU A 1 116 ? -18.985 -7.588 -3.180 1.00 91.81 116 LEU A C 1
ATOM 863 O O . LEU A 1 116 ? -20.213 -7.537 -3.047 1.00 91.81 116 LEU A O 1
ATOM 867 N N . VAL A 1 117 ? -18.243 -8.579 -2.701 1.00 94.00 117 VAL A N 1
ATOM 868 C CA . VAL A 1 117 ? -18.755 -9.761 -2.015 1.00 94.00 117 VAL A CA 1
ATOM 869 C C . VAL A 1 117 ? -18.360 -9.687 -0.551 1.00 94.00 117 VAL A C 1
ATOM 871 O O . VAL A 1 117 ? -17.185 -9.782 -0.216 1.00 94.00 117 VAL A O 1
ATOM 874 N N . LEU A 1 118 ? -19.346 -9.524 0.323 1.00 92.06 118 LEU A N 1
ATOM 875 C CA . LEU A 1 118 ? -19.109 -9.252 1.736 1.00 92.06 118 LEU A CA 1
ATOM 876 C C . LEU A 1 118 ? -19.447 -10.454 2.613 1.00 92.06 118 LEU A C 1
ATOM 878 O O . LEU A 1 118 ? -20.431 -11.167 2.369 1.00 92.06 118 LEU A O 1
ATOM 882 N N . ALA A 1 119 ? -18.649 -10.654 3.660 1.00 88.94 119 ALA A N 1
ATOM 883 C CA . ALA A 1 119 ? -18.907 -11.653 4.692 1.00 88.94 119 ALA A CA 1
ATOM 884 C C . ALA A 1 119 ? -20.217 -11.351 5.459 1.00 88.94 119 ALA A C 1
ATOM 886 O O . ALA A 1 119 ? -20.661 -10.197 5.489 1.00 88.94 119 ALA A O 1
ATOM 887 N N . PRO A 1 120 ? -20.867 -12.360 6.075 1.00 85.00 120 PRO A N 1
ATOM 888 C CA . PRO A 1 120 ? -22.044 -12.136 6.915 1.00 85.00 120 PRO A CA 1
ATOM 889 C C . PRO A 1 120 ? -21.767 -11.105 8.017 1.00 85.00 120 PRO A C 1
ATOM 891 O O . PRO A 1 120 ? -20.800 -11.237 8.764 1.00 85.00 120 PRO A O 1
ATOM 894 N N . GLY A 1 121 ? -22.614 -10.083 8.131 1.00 73.69 121 GLY A N 1
ATOM 895 C CA . GLY A 1 121 ? -22.478 -9.025 9.137 1.00 73.69 121 GLY A CA 1
ATOM 896 C C . GLY A 1 121 ? -21.401 -7.972 8.844 1.00 73.69 121 GLY A C 1
ATOM 897 O O . GLY A 1 121 ? -21.235 -7.058 9.653 1.00 73.69 121 GLY A O 1
ATOM 898 N N . SER A 1 122 ? -20.689 -8.067 7.716 1.00 76.19 122 SER A N 1
ATOM 899 C CA . SER A 1 122 ? -19.713 -7.054 7.308 1.00 76.19 122 SER A CA 1
ATOM 900 C C . SER A 1 122 ? -20.403 -5.730 6.953 1.00 76.19 122 SER A C 1
ATOM 902 O O . SER A 1 122 ? -21.481 -5.713 6.353 1.00 76.19 122 SER A O 1
ATOM 904 N N . ALA A 1 123 ? -19.796 -4.606 7.332 1.00 77.50 123 ALA A N 1
ATOM 905 C CA . ALA A 1 123 ? -20.325 -3.264 7.110 1.00 77.50 123 ALA A CA 1
ATOM 906 C C . ALA A 1 123 ? -19.210 -2.286 6.733 1.00 77.50 123 ALA A C 1
ATOM 908 O O . ALA A 1 123 ? -18.042 -2.525 7.029 1.00 77.50 123 ALA A O 1
ATOM 909 N N . ASP A 1 124 ? -19.589 -1.175 6.105 1.00 73.56 124 ASP A N 1
ATOM 910 C CA . ASP A 1 124 ? -18.679 -0.100 5.699 1.00 73.56 124 ASP A CA 1
ATOM 911 C C . ASP A 1 124 ? -17.602 -0.534 4.683 1.00 73.56 124 ASP A C 1
ATOM 913 O O . ASP A 1 124 ? -16.518 0.048 4.621 1.00 73.56 124 ASP A O 1
ATOM 917 N N . ALA A 1 125 ? -17.905 -1.526 3.840 1.00 76.31 125 ALA A N 1
ATOM 918 C CA . ALA A 1 125 ? -17.016 -1.923 2.755 1.00 76.31 125 ALA A CA 1
ATOM 919 C C . ALA A 1 125 ? -17.179 -1.000 1.538 1.00 76.31 125 ALA A C 1
ATOM 921 O O . ALA A 1 125 ? -18.294 -0.628 1.180 1.00 76.31 125 ALA A O 1
ATOM 922 N N . ARG A 1 126 ? -16.086 -0.623 0.876 1.00 80.00 126 ARG A N 1
ATOM 923 C CA . ARG A 1 126 ? -16.089 0.357 -0.219 1.00 80.00 126 ARG A CA 1
ATOM 924 C C . ARG A 1 126 ? -14.931 0.123 -1.178 1.00 80.00 126 ARG A C 1
ATOM 926 O O . ARG A 1 126 ? -13.858 -0.299 -0.765 1.00 80.00 126 ARG A O 1
ATOM 933 N N . TYR A 1 127 ? -15.109 0.477 -2.445 1.00 81.25 127 TYR A N 1
ATOM 934 C CA . TYR A 1 127 ? -14.013 0.649 -3.392 1.00 81.25 127 TYR A CA 1
ATOM 935 C C . TYR A 1 127 ? -14.239 1.873 -4.281 1.00 81.25 127 TYR A C 1
ATOM 937 O O . TYR A 1 127 ? -15.374 2.210 -4.629 1.00 81.25 127 TYR A O 1
ATOM 945 N N . ARG A 1 128 ? -13.146 2.522 -4.695 1.00 80.12 128 ARG A N 1
ATOM 946 C CA . ARG A 1 128 ? -13.159 3.577 -5.712 1.00 80.12 128 ARG A CA 1
ATOM 947 C C . ARG A 1 128 ? -12.256 3.185 -6.875 1.00 80.12 128 ARG A C 1
ATOM 949 O O . ARG A 1 128 ? -11.193 2.612 -6.674 1.00 80.12 128 ARG A O 1
ATOM 956 N N . ILE A 1 129 ? -12.671 3.501 -8.092 1.00 82.25 129 ILE A N 1
ATOM 957 C CA . ILE A 1 129 ? -11.900 3.352 -9.326 1.00 82.25 129 ILE A CA 1
ATOM 958 C C . ILE A 1 129 ? -11.657 4.752 -9.865 1.00 82.25 129 ILE A C 1
ATOM 960 O O . ILE A 1 129 ? -12.593 5.413 -10.304 1.00 82.25 129 ILE A O 1
ATOM 964 N N . LEU A 1 130 ? -10.414 5.207 -9.847 1.00 81.25 130 LEU A N 1
ATOM 965 C CA . LEU A 1 130 ? -10.037 6.550 -10.276 1.00 81.25 130 LEU A CA 1
ATOM 966 C C . LEU A 1 130 ? -9.993 6.666 -11.798 1.00 81.25 130 LEU A C 1
ATOM 968 O O . LEU A 1 130 ? -10.545 7.601 -12.385 1.00 81.25 130 LEU A O 1
ATOM 972 N N . SER A 1 131 ? -9.371 5.695 -12.457 1.00 83.31 131 SER A N 1
ATOM 973 C CA . SER A 1 131 ? -9.133 5.739 -13.895 1.00 83.31 131 SER A CA 1
ATOM 974 C C . SER A 1 131 ? -9.037 4.347 -14.505 1.00 83.31 131 SER A C 1
ATOM 976 O O . SER A 1 131 ? -8.944 3.335 -13.806 1.00 83.31 131 SER A O 1
ATOM 978 N N . ALA A 1 132 ? -9.118 4.313 -15.829 1.00 88.94 132 ALA A N 1
ATOM 979 C CA . ALA A 1 132 ? -8.980 3.116 -16.630 1.00 88.94 132 ALA A CA 1
ATOM 980 C C . ALA A 1 132 ? -8.138 3.405 -17.873 1.00 88.94 132 ALA A C 1
ATOM 982 O O . ALA A 1 132 ? -8.427 4.339 -18.626 1.00 88.94 132 ALA A O 1
ATOM 983 N N . ASP A 1 133 ? -7.139 2.565 -18.111 1.00 89.19 133 ASP A N 1
ATOM 984 C CA . ASP A 1 133 ? -6.378 2.532 -19.349 1.00 89.19 133 ASP A CA 1
ATOM 985 C C . ASP A 1 133 ? -6.957 1.437 -20.243 1.00 89.19 133 ASP A C 1
ATOM 987 O O . ASP A 1 133 ? -6.927 0.253 -19.907 1.00 89.19 133 ASP A O 1
ATOM 991 N N . SER A 1 134 ? -7.512 1.835 -21.385 1.00 90.88 134 SER A N 1
ATOM 992 C CA . SER A 1 134 ? -8.069 0.914 -22.379 1.00 90.88 134 SER A CA 1
ATOM 993 C C . SER A 1 134 ? -7.211 0.921 -23.635 1.00 90.88 134 SER A C 1
ATOM 995 O O . SER A 1 134 ? -6.696 1.967 -24.024 1.00 90.88 134 SER A O 1
ATOM 997 N N . ALA A 1 135 ? -7.036 -0.227 -24.283 1.00 88.38 135 ALA A N 1
ATOM 998 C CA . ALA A 1 135 ? -6.104 -0.345 -25.395 1.00 88.38 135 ALA A CA 1
ATOM 999 C C . ALA A 1 135 ? -6.709 -1.027 -26.615 1.00 88.38 135 ALA A C 1
ATOM 1001 O O . ALA A 1 135 ? -7.354 -2.071 -26.512 1.00 88.38 135 ALA A O 1
ATOM 1002 N N . ARG A 1 136 ? -6.447 -0.461 -27.798 1.00 87.62 136 ARG A N 1
ATOM 1003 C CA . ARG A 1 136 ? -6.813 -1.060 -29.090 1.00 87.62 136 ARG A CA 1
ATOM 1004 C C . ARG A 1 136 ? -5.577 -1.555 -29.819 1.00 87.62 136 ARG A C 1
ATOM 1006 O O . ARG A 1 136 ? -4.594 -0.834 -29.933 1.00 87.62 136 ARG A O 1
ATOM 1013 N N . TYR A 1 137 ? -5.644 -2.775 -30.339 1.00 81.88 137 TYR A N 1
ATOM 1014 C CA . TYR A 1 137 ? -4.543 -3.364 -31.103 1.00 81.88 137 TYR A CA 1
ATOM 1015 C C . TYR A 1 137 ? -4.617 -2.931 -32.569 1.00 81.88 137 TYR A C 1
ATOM 1017 O O . TYR A 1 137 ? -5.675 -3.063 -33.188 1.00 81.88 137 TYR A O 1
ATOM 1025 N N . ILE A 1 138 ? -3.503 -2.446 -33.120 1.00 69.19 138 ILE A N 1
ATOM 1026 C CA . ILE A 1 138 ? -3.366 -2.077 -34.533 1.00 69.19 138 ILE A CA 1
ATOM 1027 C C . ILE A 1 138 ? -2.225 -2.897 -35.147 1.00 69.19 138 ILE A C 1
ATOM 1029 O O . ILE A 1 138 ? -1.131 -2.962 -34.592 1.00 69.19 138 ILE A O 1
ATOM 1033 N N . GLU A 1 139 ? -2.493 -3.543 -36.285 1.00 58.50 139 GLU A N 1
ATOM 1034 C CA . GLU A 1 139 ? -1.530 -4.374 -37.017 1.00 58.50 139 GLU A CA 1
ATOM 1035 C C . GLU A 1 139 ? -0.524 -3.518 -37.818 1.00 58.50 139 GLU A C 1
ATOM 1037 O O . GLU A 1 139 ? -0.828 -2.417 -38.274 1.00 58.50 139 GLU A O 1
ATOM 1042 N N . GLY A 1 140 ? 0.690 -4.026 -38.018 1.00 54.34 140 GLY A N 1
ATOM 1043 C CA . GLY A 1 140 ? 1.824 -3.317 -38.609 1.00 54.34 140 GLY A CA 1
ATOM 1044 C C . GLY A 1 140 ? 3.030 -4.245 -38.834 1.00 54.34 140 GLY A C 1
ATOM 1045 O O . GLY A 1 140 ? 2.900 -5.465 -38.761 1.00 54.34 140 GLY A O 1
ATOM 1046 N N . GLY A 1 141 ? 4.196 -3.681 -39.176 1.00 56.09 141 GLY A N 1
ATOM 1047 C CA . GLY A 1 141 ? 5.312 -4.420 -39.793 1.00 56.09 141 GLY A CA 1
ATOM 1048 C C . GLY A 1 141 ? 6.430 -4.913 -38.860 1.00 56.09 141 GLY A C 1
ATOM 1049 O O . GLY A 1 141 ? 6.744 -4.308 -37.839 1.00 56.09 141 GLY A O 1
ATOM 1050 N N . ILE A 1 142 ? 7.103 -5.996 -39.262 1.00 63.88 142 ILE A N 1
ATOM 1051 C CA . ILE A 1 142 ? 8.245 -6.588 -38.547 1.00 63.88 142 ILE A CA 1
ATOM 1052 C C . ILE A 1 142 ? 9.511 -5.761 -38.802 1.00 63.88 142 ILE A C 1
ATOM 1054 O O . ILE A 1 142 ? 9.913 -5.586 -39.949 1.00 63.88 142 ILE A O 1
ATOM 1058 N N . ALA A 1 143 ? 10.145 -5.257 -37.740 1.00 60.81 143 ALA A N 1
ATOM 1059 C CA . ALA A 1 143 ? 11.215 -4.262 -37.861 1.00 60.81 143 ALA A CA 1
ATOM 1060 C C . ALA A 1 143 ? 12.625 -4.841 -38.093 1.00 60.81 143 ALA A C 1
ATOM 1062 O O . ALA A 1 143 ? 13.415 -4.210 -38.790 1.00 60.81 143 ALA A O 1
ATOM 1063 N N . THR A 1 144 ? 12.971 -6.009 -37.538 1.00 77.62 144 THR A N 1
ATOM 1064 C CA . THR A 1 144 ? 14.331 -6.576 -37.637 1.00 77.62 144 THR A CA 1
ATOM 1065 C C . THR A 1 144 ? 14.272 -8.102 -37.703 1.00 77.62 144 THR A C 1
ATOM 1067 O O . THR A 1 144 ? 13.582 -8.711 -36.906 1.00 77.62 144 THR A O 1
ATOM 1070 N N . ILE A 1 145 ? 14.938 -8.735 -38.670 1.00 85.31 145 ILE A N 1
ATOM 1071 C CA . ILE A 1 145 ? 15.147 -10.197 -38.779 1.00 85.31 145 ILE A CA 1
ATOM 1072 C C . ILE A 1 145 ? 16.540 -10.371 -39.392 1.00 85.31 145 ILE A C 1
ATOM 1074 O O . ILE A 1 145 ? 16.905 -9.620 -40.304 1.00 85.31 145 ILE A O 1
ATOM 1078 N N . CYS A 1 146 ? 17.339 -11.315 -38.892 1.00 86.31 146 CYS A N 1
ATOM 1079 C CA . CYS A 1 146 ? 18.663 -11.616 -39.431 1.00 86.31 146 CYS A CA 1
ATOM 1080 C C . CYS A 1 146 ? 18.532 -12.658 -40.554 1.00 86.31 146 CYS A C 1
ATOM 1082 O O . CYS A 1 146 ? 18.774 -13.850 -40.368 1.00 86.31 146 CYS A O 1
ATOM 1084 N N . GLY A 1 147 ? 18.160 -12.181 -41.744 1.00 82.88 147 GLY A N 1
ATOM 1085 C CA . GLY A 1 147 ? 17.978 -13.008 -42.938 1.00 82.88 147 GLY A CA 1
ATOM 1086 C C . GLY A 1 147 ? 16.558 -12.938 -43.496 1.00 82.88 147 GLY A C 1
ATOM 1087 O O . GLY A 1 147 ? 15.709 -12.201 -43.007 1.00 82.88 147 GLY A O 1
ATOM 1088 N N . ALA A 1 148 ? 16.298 -13.685 -44.568 1.00 75.06 148 ALA A N 1
ATOM 1089 C CA . ALA A 1 148 ? 15.076 -13.520 -45.358 1.00 75.06 148 ALA A CA 1
ATOM 1090 C C . ALA A 1 148 ? 13.806 -14.119 -44.720 1.00 75.06 148 ALA A C 1
ATOM 1092 O O . ALA A 1 148 ? 12.710 -13.870 -45.219 1.00 75.06 148 ALA A O 1
ATOM 1093 N N . ALA A 1 149 ? 13.932 -14.919 -43.658 1.00 80.94 149 ALA A N 1
ATOM 1094 C CA . ALA A 1 149 ? 12.819 -15.628 -43.032 1.00 80.94 149 ALA A CA 1
ATOM 1095 C C . ALA A 1 149 ? 12.862 -15.483 -41.508 1.00 80.94 149 ALA A C 1
ATOM 1097 O O . ALA A 1 149 ? 13.929 -15.612 -40.922 1.00 80.94 149 ALA A O 1
ATOM 1098 N N . ASP A 1 150 ? 11.695 -15.283 -40.891 1.00 85.12 150 ASP A N 1
ATOM 1099 C CA . ASP A 1 150 ? 11.508 -15.373 -39.438 1.00 85.12 150 ASP A CA 1
ATOM 1100 C C . ASP A 1 150 ? 11.636 -16.843 -39.010 1.00 85.12 150 ASP A C 1
ATOM 1102 O O . ASP A 1 150 ? 10.694 -17.624 -39.182 1.00 85.12 150 ASP A O 1
ATOM 1106 N N . ASN A 1 151 ? 12.805 -17.248 -38.508 1.00 85.25 151 ASN A N 1
ATOM 1107 C CA . ASN A 1 151 ? 13.071 -18.648 -38.155 1.00 85.25 151 ASN A CA 1
ATOM 1108 C C . ASN A 1 151 ? 12.804 -18.974 -36.674 1.00 85.25 151 ASN A C 1
ATOM 1110 O O . ASN A 1 151 ? 13.086 -20.088 -36.222 1.00 85.25 151 ASN A O 1
ATOM 1114 N N . ARG A 1 152 ? 12.239 -18.024 -35.920 1.00 90.00 152 ARG A N 1
ATOM 1115 C CA . ARG A 1 152 ? 11.950 -18.194 -34.494 1.00 90.00 152 ARG A CA 1
ATOM 1116 C C . ARG A 1 152 ? 10.856 -19.236 -34.268 1.00 90.00 152 ARG A C 1
ATOM 1118 O O . ARG A 1 152 ? 9.780 -19.203 -34.874 1.00 90.00 152 ARG A O 1
ATOM 1125 N N . THR A 1 153 ? 11.097 -20.134 -33.320 1.00 92.12 153 THR A N 1
ATOM 1126 C CA . THR A 1 153 ? 10.143 -21.172 -32.909 1.00 92.12 153 THR A CA 1
ATOM 1127 C C . THR A 1 153 ? 9.550 -20.850 -31.546 1.00 92.12 153 THR A C 1
ATOM 1129 O O . THR A 1 153 ? 10.175 -20.152 -30.749 1.00 92.12 153 THR A O 1
ATOM 1132 N N . LEU A 1 154 ? 8.352 -21.370 -31.259 1.00 92.69 154 LEU A N 1
ATOM 1133 C CA . LEU A 1 154 ? 7.759 -21.280 -29.922 1.00 92.69 154 LEU A CA 1
ATOM 1134 C C . LEU A 1 154 ? 8.685 -21.924 -28.888 1.00 92.69 154 LEU A C 1
ATOM 1136 O O . LEU A 1 154 ? 9.356 -22.917 -29.181 1.00 92.69 154 LEU A O 1
ATOM 1140 N N . GLN A 1 155 ? 8.717 -21.341 -27.696 1.00 92.94 155 GLN A N 1
ATOM 1141 C CA . GLN A 1 155 ? 9.518 -21.826 -26.575 1.00 92.94 155 GLN A CA 1
ATOM 1142 C C . GLN A 1 155 ? 8.628 -22.007 -25.350 1.00 92.94 155 GLN A C 1
ATOM 1144 O O . GLN A 1 155 ? 7.559 -21.407 -25.257 1.00 92.94 155 GLN A O 1
ATOM 1149 N N . ASN A 1 156 ? 9.100 -22.815 -24.406 1.00 87.56 156 ASN A N 1
ATOM 1150 C CA . ASN A 1 156 ? 8.504 -22.951 -23.087 1.00 87.56 156 ASN A CA 1
ATOM 1151 C C . ASN A 1 156 ? 9.592 -22.659 -22.047 1.00 87.56 156 ASN A C 1
ATOM 1153 O O . ASN A 1 156 ? 10.461 -23.496 -21.806 1.00 87.56 156 ASN A O 1
ATOM 1157 N N . ASP A 1 157 ? 9.601 -21.435 -21.525 1.00 86.94 157 ASP A N 1
ATOM 1158 C CA . ASP A 1 157 ? 10.565 -20.959 -20.533 1.00 86.94 157 ASP A CA 1
ATOM 1159 C C . ASP A 1 157 ? 9.847 -20.019 -19.567 1.00 86.94 157 ASP A C 1
ATOM 1161 O O . ASP A 1 157 ? 9.512 -18.887 -19.915 1.00 86.94 157 ASP A O 1
ATOM 1165 N N . THR A 1 158 ? 9.597 -20.498 -18.354 1.00 82.38 158 THR A N 1
ATOM 1166 C CA . THR A 1 158 ? 8.896 -19.736 -17.318 1.00 82.38 158 THR A CA 1
ATOM 1167 C C . THR A 1 158 ? 9.814 -18.779 -16.551 1.00 82.38 158 THR A C 1
ATOM 1169 O O . THR A 1 158 ? 9.321 -18.015 -15.718 1.00 82.38 158 THR A O 1
ATOM 1172 N N . CYS A 1 159 ? 11.126 -18.772 -16.839 1.00 88.69 159 CYS A N 1
ATOM 1173 C CA . CYS A 1 159 ? 12.055 -17.749 -16.355 1.00 88.69 159 CYS A CA 1
ATOM 1174 C C . CYS A 1 159 ? 12.082 -16.510 -17.265 1.00 88.69 159 CYS A C 1
ATOM 1176 O O . CYS A 1 159 ? 12.545 -15.451 -16.846 1.00 88.69 159 CYS A O 1
ATOM 1178 N N . THR A 1 160 ? 11.622 -16.614 -18.514 1.00 93.25 160 THR A N 1
ATOM 1179 C CA . THR A 1 160 ? 11.523 -15.474 -19.432 1.00 93.25 160 THR A CA 1
ATOM 1180 C C . THR A 1 160 ? 10.096 -14.933 -19.411 1.00 93.25 160 THR A C 1
ATOM 1182 O O . THR A 1 160 ? 9.140 -15.626 -19.756 1.00 93.25 160 THR A O 1
ATOM 1185 N N . VAL A 1 161 ? 9.948 -13.668 -19.026 1.00 95.69 161 VAL A N 1
ATOM 1186 C CA . VAL A 1 161 ? 8.658 -13.008 -18.766 1.00 95.69 161 VAL A CA 1
ATOM 1187 C C . VAL A 1 161 ? 8.399 -11.880 -19.762 1.00 95.69 161 VAL A C 1
ATOM 1189 O O . VAL A 1 161 ? 9.334 -11.276 -20.288 1.00 95.69 161 VAL A O 1
ATOM 1192 N N . ARG A 1 162 ? 7.130 -11.596 -20.055 1.00 95.75 162 ARG A N 1
ATOM 1193 C CA . ARG A 1 162 ? 6.715 -10.426 -20.838 1.00 95.75 162 ARG A CA 1
ATOM 1194 C C . ARG A 1 162 ? 6.499 -9.263 -19.883 1.00 95.75 162 ARG A C 1
ATOM 1196 O O . ARG A 1 162 ? 5.880 -9.443 -18.846 1.00 95.75 162 ARG A O 1
ATOM 1203 N N . ILE A 1 163 ? 6.984 -8.078 -20.221 1.00 95.00 163 ILE A N 1
ATOM 1204 C CA . ILE A 1 163 ? 6.772 -6.864 -19.422 1.00 95.00 163 ILE A CA 1
ATOM 1205 C C . ILE A 1 163 ? 5.883 -5.944 -20.237 1.00 95.00 163 ILE A C 1
ATOM 1207 O O . ILE A 1 163 ? 6.239 -5.656 -21.371 1.00 95.00 163 ILE A O 1
ATOM 1211 N N . VAL A 1 164 ? 4.765 -5.488 -19.686 1.00 92.69 164 VAL A N 1
ATOM 1212 C CA . VAL A 1 164 ? 3.817 -4.579 -20.344 1.00 92.69 164 VAL A CA 1
ATOM 1213 C C . VAL A 1 164 ? 3.727 -3.288 -19.538 1.00 92.69 164 VAL A C 1
ATOM 1215 O O . VAL A 1 164 ? 3.574 -3.346 -18.323 1.00 92.69 164 VAL A O 1
ATOM 1218 N N . ASN A 1 165 ? 3.851 -2.130 -20.177 1.00 87.69 165 ASN A N 1
ATOM 1219 C CA . ASN A 1 165 ? 3.805 -0.824 -19.513 1.00 87.69 165 ASN A CA 1
ATOM 1220 C C . ASN A 1 165 ? 2.398 -0.189 -19.570 1.00 87.69 165 ASN A C 1
ATOM 1222 O O . ASN A 1 165 ? 1.468 -0.790 -20.112 1.00 87.69 165 ASN A O 1
ATOM 1226 N N . SER A 1 166 ? 2.219 1.017 -19.017 1.00 81.12 166 SER A N 1
ATOM 1227 C CA . SER A 1 166 ? 0.908 1.701 -18.999 1.00 81.12 166 SER A CA 1
ATOM 1228 C C . SER A 1 166 ? 0.422 2.124 -20.390 1.00 81.12 166 SER A C 1
ATOM 1230 O O . SER A 1 166 ? -0.776 2.163 -20.651 1.00 81.12 166 SER A O 1
ATOM 1232 N N . GLY A 1 167 ? 1.346 2.340 -21.327 1.00 82.06 167 GLY A N 1
ATOM 1233 C CA . GLY A 1 167 ? 1.043 2.528 -22.746 1.00 82.06 167 GLY A CA 1
ATOM 1234 C C . GLY A 1 167 ? 0.742 1.230 -23.502 1.00 82.06 167 GLY A C 1
ATOM 1235 O O . GLY A 1 167 ? 0.610 1.271 -24.722 1.00 82.06 167 GLY A O 1
ATOM 1236 N N . PHE A 1 168 ? 0.672 0.081 -22.817 1.00 84.81 168 PHE A N 1
ATOM 1237 C CA . PHE A 1 168 ? 0.527 -1.257 -23.403 1.00 84.81 168 PHE A CA 1
ATOM 1238 C C . PHE A 1 168 ? 1.636 -1.639 -24.402 1.00 84.81 168 PHE A C 1
ATOM 1240 O O . PHE A 1 168 ? 1.516 -2.618 -25.144 1.00 84.81 168 PHE A O 1
ATOM 1247 N N . GLY A 1 169 ? 2.751 -0.907 -24.396 1.00 84.25 169 GLY A N 1
ATOM 1248 C CA . GLY A 1 169 ? 3.995 -1.348 -25.010 1.00 84.25 169 GLY A CA 1
ATOM 1249 C C . GLY A 1 169 ? 4.586 -2.493 -24.196 1.00 84.25 169 GLY A C 1
ATOM 1250 O O . GLY A 1 169 ? 4.392 -2.559 -22.979 1.00 84.25 169 GLY A O 1
ATOM 1251 N N . TRP A 1 170 ? 5.302 -3.409 -24.851 1.00 89.38 170 TRP A N 1
ATOM 1252 C CA . TRP A 1 170 ? 5.898 -4.540 -24.150 1.00 89.38 170 TRP A CA 1
ATOM 1253 C C . TRP A 1 170 ? 7.347 -4.826 -24.524 1.00 89.38 170 TRP A C 1
ATOM 1255 O O . TRP A 1 170 ? 7.826 -4.490 -25.607 1.00 89.38 170 TRP A O 1
ATOM 1265 N N . GLY A 1 171 ? 8.023 -5.497 -23.598 1.00 92.69 171 GLY A N 1
ATOM 1266 C CA . GLY A 1 171 ? 9.367 -6.034 -23.740 1.00 92.69 171 GLY A CA 1
ATOM 1267 C C . GLY A 1 171 ? 9.486 -7.411 -23.095 1.00 92.69 171 GLY A C 1
ATOM 1268 O O . GLY A 1 171 ? 8.494 -8.039 -22.713 1.00 92.69 171 GLY A O 1
ATOM 1269 N N . THR A 1 172 ? 10.721 -7.877 -22.968 1.00 96.38 172 THR A N 1
ATOM 1270 C CA . THR A 1 172 ? 11.076 -9.172 -22.390 1.00 96.38 172 THR A CA 1
ATOM 1271 C C . THR A 1 172 ? 11.921 -8.968 -21.138 1.00 96.38 172 THR A C 1
ATOM 1273 O O . THR A 1 172 ? 12.920 -8.266 -21.176 1.00 96.38 172 THR A O 1
ATOM 1276 N N . GLY A 1 173 ? 11.562 -9.623 -20.041 1.00 95.25 173 GLY A N 1
ATOM 1277 C CA . GLY A 1 173 ? 12.379 -9.736 -18.836 1.00 95.25 173 GLY A CA 1
ATOM 1278 C C . GLY A 1 173 ? 12.906 -11.153 -18.641 1.00 95.25 173 GLY A C 1
ATOM 1279 O O . GLY A 1 173 ? 12.372 -12.120 -19.188 1.00 95.25 173 GLY A O 1
ATOM 1280 N N . ASN A 1 174 ? 13.962 -11.288 -17.846 1.00 93.00 174 ASN A N 1
ATOM 1281 C CA . ASN A 1 174 ? 14.534 -12.576 -17.468 1.00 93.00 174 ASN A CA 1
ATOM 1282 C C . ASN A 1 174 ? 14.683 -12.642 -15.951 1.00 93.00 174 ASN A C 1
ATOM 1284 O O . ASN A 1 174 ? 15.390 -11.826 -15.362 1.00 93.00 174 ASN A O 1
ATOM 1288 N N . MET A 1 175 ? 14.020 -13.621 -15.343 1.00 92.12 175 MET A N 1
ATOM 1289 C CA . MET A 1 175 ? 14.090 -13.908 -13.918 1.00 92.12 175 MET A CA 1
ATOM 1290 C C . MET A 1 175 ? 15.399 -14.637 -13.620 1.00 92.12 175 MET A C 1
ATOM 1292 O O . MET A 1 175 ? 15.629 -15.750 -14.095 1.00 92.12 175 MET A O 1
ATOM 1296 N N . LEU A 1 176 ? 16.271 -13.981 -12.861 1.00 87.88 176 LEU A N 1
ATOM 1297 C CA . LEU A 1 176 ? 17.578 -14.501 -12.444 1.00 87.88 176 LEU A CA 1
ATOM 1298 C C . LEU A 1 176 ? 17.578 -14.974 -10.987 1.00 87.88 176 LEU A C 1
ATOM 1300 O O . LEU A 1 176 ? 18.470 -15.706 -10.576 1.00 87.88 176 LEU A O 1
ATOM 1304 N N . GLY A 1 177 ? 16.555 -14.574 -10.236 1.00 85.88 177 GLY A N 1
ATOM 1305 C CA . GLY A 1 177 ? 16.205 -15.053 -8.904 1.00 85.88 177 GLY A CA 1
ATOM 1306 C C . GLY A 1 177 ? 14.682 -15.065 -8.764 1.00 85.88 177 GLY A C 1
ATOM 1307 O O . GLY A 1 177 ? 13.986 -14.571 -9.653 1.00 85.88 177 GLY A O 1
ATOM 1308 N N . THR A 1 178 ? 14.161 -15.609 -7.661 1.00 87.25 178 THR A N 1
ATOM 1309 C CA . THR A 1 178 ? 12.715 -15.806 -7.427 1.00 87.25 178 THR A CA 1
ATOM 1310 C C . THR A 1 178 ? 11.879 -14.558 -7.741 1.00 87.25 178 THR A C 1
ATOM 1312 O O . THR A 1 178 ? 10.884 -14.649 -8.451 1.00 87.25 178 THR A O 1
ATOM 1315 N N . ASN A 1 179 ? 12.358 -13.387 -7.313 1.00 90.38 179 ASN A N 1
ATOM 1316 C CA . ASN A 1 179 ? 11.745 -12.074 -7.547 1.00 90.38 179 ASN A CA 1
ATOM 1317 C C . ASN A 1 179 ? 12.734 -11.063 -8.151 1.00 90.38 179 ASN A C 1
ATOM 1319 O O . ASN A 1 179 ? 12.558 -9.856 -8.026 1.00 90.38 179 ASN A O 1
ATOM 1323 N N . CYS A 1 180 ? 13.798 -11.543 -8.797 1.00 90.81 180 CYS A N 1
ATOM 1324 C CA . CYS A 1 180 ? 14.825 -10.702 -9.410 1.00 90.81 180 CYS A CA 1
ATOM 1325 C C . CYS A 1 180 ? 14.747 -10.803 -10.929 1.00 90.81 180 CYS A C 1
ATOM 1327 O O . CYS A 1 180 ? 15.015 -11.868 -11.488 1.00 90.81 180 CYS A O 1
ATOM 1329 N N . MET A 1 181 ? 14.435 -9.693 -11.589 1.00 93.75 181 MET A N 1
ATOM 1330 C CA . MET A 1 181 ? 14.322 -9.602 -13.038 1.00 93.75 181 MET A CA 1
ATOM 1331 C C . MET A 1 181 ? 15.393 -8.680 -13.616 1.00 93.75 181 MET A C 1
ATOM 1333 O O . MET A 1 181 ? 15.631 -7.591 -13.100 1.00 93.75 181 MET A O 1
ATOM 1337 N N . VAL A 1 182 ? 15.977 -9.078 -14.745 1.00 93.88 182 VAL A N 1
ATOM 1338 C CA . VAL A 1 182 ? 16.763 -8.187 -15.607 1.00 93.88 182 VAL A CA 1
ATOM 1339 C C . VAL A 1 182 ? 16.063 -7.997 -16.941 1.00 93.88 182 VAL A C 1
ATOM 1341 O O . VAL A 1 182 ? 15.513 -8.940 -17.512 1.00 93.88 182 VAL A O 1
ATOM 1344 N N . THR A 1 183 ? 16.091 -6.768 -17.438 1.00 95.69 183 THR A N 1
ATOM 1345 C CA . THR A 1 183 ? 15.519 -6.374 -18.727 1.00 95.69 183 THR A CA 1
ATOM 1346 C C . THR A 1 183 ? 16.330 -5.231 -19.348 1.00 95.69 183 THR A C 1
ATOM 1348 O O . THR A 1 183 ? 17.336 -4.795 -18.787 1.00 95.69 183 THR A O 1
ATOM 1351 N N . ALA A 1 184 ? 15.921 -4.751 -20.521 1.00 94.31 184 ALA A N 1
ATOM 1352 C CA . ALA A 1 184 ? 16.449 -3.528 -21.113 1.00 94.31 184 ALA A CA 1
ATOM 1353 C C . ALA A 1 184 ? 15.925 -2.297 -20.352 1.00 94.31 184 ALA A C 1
ATOM 1355 O O . ALA A 1 184 ? 14.761 -2.243 -19.956 1.00 94.31 184 ALA A O 1
ATOM 1356 N N . GLY A 1 185 ? 16.770 -1.285 -20.176 1.00 91.81 185 GLY A N 1
ATOM 1357 C CA . GLY A 1 185 ? 16.421 -0.048 -19.481 1.00 91.81 185 GLY A CA 1
ATOM 1358 C C . GLY A 1 185 ? 15.286 0.710 -20.167 1.00 91.81 185 GLY A C 1
ATOM 1359 O O . GLY A 1 185 ? 14.381 1.189 -19.487 1.00 91.81 185 GLY A O 1
ATOM 1360 N N . HIS A 1 186 ? 15.258 0.747 -21.504 1.00 88.56 186 HIS A N 1
ATOM 1361 C CA . HIS A 1 186 ? 14.171 1.413 -22.237 1.00 88.56 186 HIS A CA 1
ATOM 1362 C C . HIS A 1 186 ? 12.801 0.725 -22.077 1.00 88.56 186 HIS A C 1
ATOM 1364 O O . HIS A 1 186 ? 11.772 1.368 -22.277 1.00 88.56 186 HIS A O 1
ATOM 1370 N N . VAL A 1 187 ? 12.760 -0.567 -21.712 1.00 91.06 187 VAL A N 1
ATOM 1371 C CA . VAL A 1 187 ? 11.500 -1.295 -21.443 1.00 91.06 187 VAL A CA 1
ATOM 1372 C C . VAL A 1 187 ? 10.859 -0.801 -20.148 1.00 91.06 187 VAL A C 1
ATOM 1374 O O . VAL A 1 187 ? 9.635 -0.761 -20.031 1.00 91.06 187 VAL A O 1
ATOM 1377 N N . MET A 1 188 ? 11.680 -0.345 -19.203 1.00 89.75 188 MET A N 1
ATOM 1378 C CA . MET A 1 188 ? 11.239 0.224 -17.932 1.00 89.75 188 MET A CA 1
ATOM 1379 C C . MET A 1 188 ? 10.898 1.720 -18.052 1.00 89.75 188 MET A C 1
ATOM 1381 O O . MET A 1 188 ? 11.091 2.491 -17.116 1.00 89.75 188 MET A O 1
ATOM 1385 N N . GLY A 1 189 ? 10.383 2.147 -19.210 1.00 82.06 189 GLY A N 1
ATOM 1386 C CA . GLY A 1 189 ? 9.763 3.456 -19.413 1.00 82.06 189 GLY A CA 1
ATOM 1387 C C . GLY A 1 189 ? 8.236 3.385 -19.315 1.00 82.06 189 GLY A C 1
ATOM 1388 O O . GLY A 1 189 ? 7.627 2.411 -19.763 1.00 82.06 189 GLY A O 1
ATOM 1389 N N . GLY A 1 190 ? 7.617 4.426 -18.745 1.00 72.62 190 GLY A N 1
ATOM 1390 C CA . GLY A 1 190 ? 6.156 4.577 -18.702 1.00 72.62 190 GLY A CA 1
ATOM 1391 C C . GLY A 1 190 ? 5.445 3.576 -17.787 1.00 72.62 190 GLY A C 1
ATOM 1392 O O . GLY A 1 190 ? 4.566 2.854 -18.244 1.00 72.62 190 GLY A O 1
ATOM 1393 N N . GLY A 1 191 ? 5.835 3.496 -16.511 1.00 77.25 191 GLY A N 1
ATOM 1394 C CA . GLY A 1 191 ? 5.137 2.674 -15.513 1.00 77.25 191 GLY A CA 1
ATOM 1395 C C . GLY A 1 191 ? 3.688 3.129 -15.245 1.00 77.25 191 GLY A C 1
ATOM 1396 O O . GLY A 1 191 ? 3.263 4.157 -15.784 1.00 77.25 191 GLY A O 1
ATOM 1397 N N . PRO A 1 192 ? 2.917 2.377 -14.435 1.00 83.12 192 PRO A N 1
ATOM 1398 C CA . PRO A 1 192 ? 3.280 1.102 -13.802 1.00 83.12 192 PRO A CA 1
ATOM 1399 C C . PRO A 1 192 ? 3.374 -0.058 -14.807 1.00 83.12 192 PRO A C 1
ATOM 1401 O O . PRO A 1 192 ? 2.713 -0.053 -15.845 1.00 83.12 192 PRO A O 1
ATOM 1404 N N . TRP A 1 193 ? 4.153 -1.093 -14.493 1.00 90.31 193 TRP A N 1
ATOM 1405 C CA . TRP A 1 193 ? 4.371 -2.263 -15.354 1.00 90.31 193 TRP A CA 1
ATOM 1406 C C . TRP A 1 193 ? 3.593 -3.495 -14.880 1.00 90.31 193 TRP A C 1
ATOM 1408 O O . TRP A 1 193 ? 3.249 -3.626 -13.708 1.00 90.31 193 TRP A O 1
ATOM 1418 N N . SER A 1 194 ? 3.309 -4.398 -15.811 1.00 92.06 194 SER A N 1
ATOM 1419 C CA . SER A 1 194 ? 2.760 -5.734 -15.597 1.00 92.06 194 SER A CA 1
ATOM 1420 C C . SER A 1 194 ? 3.772 -6.738 -16.143 1.00 92.06 194 SER A C 1
ATOM 1422 O O . SER A 1 194 ? 3.974 -6.835 -17.355 1.00 92.06 194 SER A O 1
ATOM 1424 N N . VAL A 1 195 ? 4.453 -7.450 -15.250 1.00 94.75 195 VAL A N 1
ATOM 1425 C CA . VAL A 1 195 ? 5.310 -8.587 -15.598 1.00 94.75 195 VAL A CA 1
ATOM 1426 C C . VAL A 1 195 ? 4.422 -9.819 -15.733 1.00 94.75 195 VAL A C 1
ATOM 1428 O O . VAL A 1 195 ? 3.482 -9.987 -14.966 1.00 94.75 195 VAL A O 1
ATOM 1431 N N . GLN A 1 196 ? 4.658 -10.652 -16.742 1.00 94.75 196 GLN A N 1
ATOM 1432 C CA . GLN A 1 196 ? 3.727 -11.694 -17.157 1.00 94.75 196 GLN A CA 1
ATOM 1433 C C . GLN A 1 196 ? 4.461 -12.978 -17.523 1.00 94.75 196 GLN A C 1
ATOM 1435 O O . GLN A 1 196 ? 5.395 -12.963 -18.329 1.00 94.75 196 GLN A O 1
ATOM 1440 N N . ARG A 1 197 ? 4.003 -14.104 -16.983 1.00 90.88 197 ARG A N 1
ATOM 1441 C CA . ARG A 1 197 ? 4.458 -15.450 -17.371 1.00 90.88 197 ARG A CA 1
ATOM 1442 C C . ARG A 1 197 ? 3.310 -16.230 -18.012 1.00 90.88 197 ARG A C 1
ATOM 1444 O O . ARG A 1 197 ? 2.197 -15.725 -18.092 1.00 90.88 197 ARG A O 1
ATOM 1451 N N . ASN A 1 198 ? 3.592 -17.429 -18.526 1.00 91.00 198 ASN A N 1
ATOM 1452 C CA . ASN A 1 198 ? 2.586 -18.316 -19.138 1.00 91.00 198 ASN A CA 1
ATOM 1453 C C . ASN A 1 198 ? 1.676 -17.613 -20.166 1.00 91.00 198 ASN A C 1
ATOM 1455 O O . ASN A 1 198 ? 0.479 -17.876 -20.256 1.00 91.00 198 ASN A O 1
ATOM 1459 N N . VAL A 1 199 ? 2.247 -16.688 -20.939 1.00 93.62 199 VAL A N 1
ATOM 1460 C CA . VAL A 1 199 ? 1.495 -15.844 -21.869 1.00 93.62 199 VAL A CA 1
ATOM 1461 C C . VAL A 1 199 ? 0.844 -16.704 -22.968 1.00 93.62 199 VAL A C 1
ATOM 1463 O O . VAL A 1 199 ? 1.571 -17.394 -23.691 1.00 93.62 199 VAL A O 1
ATOM 1466 N N . PRO A 1 200 ? -0.493 -16.653 -23.144 1.00 93.50 200 PRO A N 1
ATOM 1467 C CA . PRO A 1 200 ? -1.188 -17.444 -24.154 1.00 93.50 200 PRO A CA 1
ATOM 1468 C C . PRO A 1 200 ? -0.836 -17.040 -25.588 1.00 93.50 200 PRO A C 1
ATOM 1470 O O . PRO A 1 200 ? -0.352 -15.937 -25.852 1.00 93.50 200 PRO A O 1
ATOM 1473 N N . ALA A 1 201 ? -1.141 -17.927 -26.538 1.00 92.19 201 ALA A N 1
ATOM 1474 C CA . ALA A 1 201 ? -1.057 -17.608 -27.959 1.00 92.19 201 ALA A CA 1
ATOM 1475 C C . ALA A 1 201 ? -1.988 -16.437 -28.318 1.00 92.19 201 ALA A C 1
ATOM 1477 O O . ALA A 1 201 ? -3.096 -16.336 -27.796 1.00 92.19 201 ALA A O 1
ATOM 1478 N N . SER A 1 202 ? -1.556 -15.575 -29.235 1.00 91.12 202 SER A N 1
ATOM 1479 C CA . SER A 1 202 ? -2.390 -14.486 -29.756 1.00 91.12 202 SER A CA 1
ATOM 1480 C C . SER A 1 202 ? -3.584 -15.046 -30.531 1.00 91.12 202 SER A C 1
ATOM 1482 O O . SER A 1 202 ? -3.552 -16.180 -31.023 1.00 91.12 202 SER A O 1
ATOM 1484 N N . THR A 1 203 ? -4.626 -14.234 -30.710 1.00 90.38 203 THR A N 1
ATOM 1485 C CA . THR A 1 203 ? -5.790 -14.626 -31.518 1.00 90.38 203 THR A CA 1
ATOM 1486 C C . THR A 1 203 ? -5.402 -14.911 -32.976 1.00 90.38 203 THR A C 1
ATOM 1488 O O . THR A 1 203 ? -4.326 -14.537 -33.448 1.00 90.38 203 THR A O 1
ATOM 1491 N N . ALA A 1 204 ? -6.306 -15.537 -33.737 1.00 86.56 204 ALA A N 1
ATOM 1492 C CA . ALA A 1 204 ? -6.109 -15.760 -35.174 1.00 86.56 204 ALA A CA 1
ATOM 1493 C C . ALA A 1 204 ? -5.879 -14.453 -35.963 1.00 86.56 204 ALA A C 1
ATOM 1495 O O . ALA A 1 204 ? -5.193 -14.472 -36.981 1.00 86.56 204 ALA A O 1
ATOM 1496 N N . SER A 1 205 ? -6.405 -13.330 -35.462 1.00 84.31 205 SER A N 1
ATOM 1497 C CA . SER A 1 205 ? -6.222 -11.984 -36.022 1.00 84.31 205 SER A CA 1
ATOM 1498 C C . SER A 1 205 ? -4.986 -11.260 -35.474 1.00 84.31 205 SER A C 1
ATOM 1500 O O . SER A 1 205 ? -4.815 -10.070 -35.710 1.00 84.31 205 SER A O 1
ATOM 1502 N N . GLY A 1 206 ? -4.143 -11.944 -34.698 1.00 84.88 206 GLY A N 1
ATOM 1503 C CA . GLY A 1 206 ? -2.873 -11.413 -34.214 1.00 84.88 206 GLY A CA 1
ATOM 1504 C C . GLY A 1 206 ? -2.933 -10.567 -32.948 1.00 84.88 206 GLY A C 1
ATOM 1505 O O . GLY A 1 206 ? -1.907 -10.007 -32.568 1.00 84.88 206 GLY A O 1
ATOM 1506 N N . ILE A 1 207 ? -4.091 -10.500 -32.282 1.00 88.25 207 ILE A N 1
ATOM 1507 C CA . ILE A 1 207 ? -4.285 -9.716 -31.054 1.00 88.25 207 ILE A CA 1
ATOM 1508 C C . ILE A 1 207 ? -3.624 -10.456 -29.879 1.00 88.25 207 ILE A C 1
ATOM 1510 O O . ILE A 1 207 ? -3.999 -11.608 -29.622 1.00 88.25 207 ILE A O 1
ATOM 1514 N N . PRO A 1 208 ? -2.655 -9.847 -29.168 1.00 89.69 208 PRO A N 1
ATOM 1515 C CA . PRO A 1 208 ? -2.052 -10.447 -27.982 1.00 89.69 208 PRO A CA 1
ATOM 1516 C C . PRO A 1 208 ? -3.091 -10.706 -26.888 1.00 89.69 208 PRO A C 1
ATOM 1518 O O . PRO A 1 208 ? -3.952 -9.866 -26.644 1.00 89.69 208 PRO A O 1
ATOM 1521 N N . ILE A 1 209 ? -2.977 -11.853 -26.218 1.00 92.75 209 ILE A N 1
ATOM 1522 C CA . ILE A 1 209 ? -3.819 -12.227 -25.076 1.00 92.75 209 ILE A CA 1
ATOM 1523 C C . ILE A 1 209 ? -3.015 -12.037 -23.784 1.00 92.75 209 ILE A C 1
ATOM 1525 O O . ILE A 1 209 ? -1.805 -12.303 -23.738 1.00 92.75 209 ILE A O 1
ATOM 1529 N N . PHE A 1 210 ? -3.673 -11.544 -22.741 1.00 94.50 210 PHE A N 1
ATOM 1530 C CA . PHE A 1 210 ? -3.129 -11.389 -21.394 1.00 94.50 210 PHE A CA 1
ATOM 1531 C C . PHE A 1 210 ? -3.413 -12.647 -20.553 1.00 94.50 210 PHE A C 1
ATOM 1533 O O . PHE A 1 210 ? -4.495 -13.222 -20.689 1.00 94.50 210 PHE A O 1
ATOM 1540 N N . PRO A 1 211 ? -2.448 -13.133 -19.747 1.00 94.56 211 PRO A N 1
ATOM 1541 C CA . PRO A 1 211 ? -2.614 -14.358 -18.960 1.00 94.56 211 PRO A CA 1
ATOM 1542 C C . PRO A 1 211 ? -3.533 -14.146 -17.745 1.00 94.56 211 PRO A C 1
ATOM 1544 O O . PRO A 1 211 ? -3.940 -13.025 -17.446 1.00 94.56 211 PRO A O 1
ATOM 1547 N N . ALA A 1 212 ? -3.841 -15.220 -17.017 1.00 92.00 212 ALA A N 1
ATOM 1548 C CA . ALA A 1 212 ? -4.636 -15.158 -15.791 1.00 92.00 212 ALA A CA 1
ATOM 1549 C C . ALA A 1 212 ? -3.968 -14.310 -14.688 1.00 92.00 212 ALA A C 1
ATOM 1551 O O . ALA A 1 212 ? -2.760 -14.068 -14.713 1.00 92.00 212 ALA A O 1
ATOM 1552 N N . ALA A 1 213 ? -4.748 -13.908 -13.679 1.00 89.50 213 ALA A N 1
ATOM 1553 C CA . ALA A 1 213 ? -4.272 -13.101 -12.551 1.00 89.50 213 ALA A CA 1
ATOM 1554 C C . ALA A 1 213 ? -3.060 -13.719 -11.823 1.00 89.50 213 ALA A C 1
ATOM 1556 O O . ALA A 1 213 ? -2.136 -13.007 -11.443 1.00 89.50 213 ALA A O 1
ATOM 1557 N N . SER A 1 214 ? -3.019 -15.051 -11.706 1.00 88.75 214 SER A N 1
ATOM 1558 C CA . SER A 1 214 ? -1.924 -15.822 -11.090 1.00 88.75 214 SER A CA 1
ATOM 1559 C C . SER A 1 214 ? -0.585 -15.746 -11.839 1.00 88.75 214 SER A C 1
ATOM 1561 O O . SER A 1 214 ? 0.430 -16.254 -11.357 1.00 88.75 214 SER A O 1
ATOM 1563 N N . ASP A 1 215 ? -0.575 -15.137 -13.022 1.00 92.62 215 ASP A N 1
ATOM 1564 C CA . ASP A 1 215 ? 0.585 -15.017 -13.898 1.00 92.62 215 ASP A CA 1
ATOM 1565 C C . ASP A 1 215 ? 0.886 -13.564 -14.293 1.00 92.62 215 ASP A C 1
ATOM 1567 O O . ASP A 1 215 ? 1.742 -13.340 -15.151 1.00 92.62 215 ASP A O 1
ATOM 1571 N N . GLN A 1 216 ? 0.219 -12.584 -13.669 1.00 92.62 216 GLN A N 1
ATOM 1572 C CA . GLN A 1 216 ? 0.494 -11.155 -13.825 1.00 92.62 216 GLN A CA 1
ATOM 1573 C C . GLN A 1 216 ? 0.994 -10.548 -12.506 1.00 92.62 216 GLN A C 1
ATOM 1575 O O . GLN A 1 216 ? 0.398 -10.755 -11.452 1.00 92.62 216 GLN A O 1
ATOM 1580 N N . PHE A 1 217 ? 2.065 -9.761 -12.575 1.00 91.56 217 PHE A N 1
ATOM 1581 C CA . PHE A 1 217 ? 2.736 -9.150 -11.427 1.00 91.56 217 PHE A CA 1
ATOM 1582 C C . PHE A 1 217 ? 2.850 -7.646 -11.660 1.00 91.56 217 PHE A C 1
ATOM 1584 O O . PHE A 1 217 ? 3.497 -7.202 -12.613 1.00 91.56 217 PHE A O 1
ATOM 1591 N N . THR A 1 218 ? 2.203 -6.852 -10.811 1.00 87.44 218 THR A N 1
ATOM 1592 C CA . THR A 1 218 ? 2.217 -5.392 -10.927 1.00 87.44 218 THR A CA 1
ATOM 1593 C C . THR A 1 218 ? 3.492 -4.829 -10.306 1.00 87.44 218 THR A C 1
ATOM 1595 O O . THR A 1 218 ? 3.784 -5.065 -9.139 1.00 87.44 218 THR A O 1
ATOM 1598 N N . VAL A 1 219 ? 4.245 -4.056 -11.089 1.00 87.12 219 VAL A N 1
ATOM 1599 C CA . VAL A 1 219 ? 5.397 -3.275 -10.625 1.00 87.12 219 VAL A CA 1
ATOM 1600 C C . VAL A 1 219 ? 5.009 -1.795 -10.710 1.00 87.12 219 VAL A C 1
ATOM 1602 O O . VAL A 1 219 ? 4.854 -1.287 -11.820 1.00 87.12 219 VAL A O 1
ATOM 1605 N N . PRO A 1 220 ? 4.813 -1.090 -9.587 1.00 71.50 220 PRO A N 1
ATOM 1606 C CA . PRO A 1 220 ? 4.209 0.242 -9.593 1.00 71.50 220 PRO A CA 1
ATOM 1607 C C . PRO A 1 220 ? 5.166 1.343 -10.049 1.00 71.50 220 PRO A C 1
ATOM 1609 O O . PRO A 1 220 ? 4.919 2.032 -11.035 1.00 71.50 220 PRO A O 1
ATOM 1612 N N . ALA A 1 221 ? 6.283 1.478 -9.339 1.00 76.88 221 ALA A N 1
ATOM 1613 C CA . ALA A 1 221 ? 7.317 2.468 -9.569 1.00 76.88 221 ALA A CA 1
ATOM 1614 C C . ALA A 1 221 ? 8.668 1.873 -9.158 1.00 76.88 221 ALA A C 1
ATOM 1616 O O . ALA A 1 221 ? 8.748 1.037 -8.253 1.00 76.88 221 ALA A O 1
ATOM 1617 N N . LEU A 1 222 ? 9.731 2.308 -9.830 1.00 80.38 222 LEU A N 1
ATOM 1618 C CA . LEU A 1 222 ? 11.090 1.931 -9.465 1.00 80.38 222 LEU A CA 1
ATOM 1619 C C . LEU A 1 222 ? 11.623 2.933 -8.441 1.00 80.38 222 LEU A C 1
ATOM 1621 O O . LEU A 1 222 ? 11.674 4.133 -8.704 1.00 80.38 222 LEU A O 1
ATOM 1625 N N . THR A 1 223 ? 12.012 2.431 -7.279 1.00 80.56 223 THR A N 1
ATOM 1626 C CA . THR A 1 223 ? 12.777 3.150 -6.258 1.00 80.56 223 THR A CA 1
ATOM 1627 C C . THR A 1 223 ? 14.196 2.575 -6.229 1.00 80.56 223 THR A C 1
ATOM 1629 O O . THR A 1 223 ? 14.401 1.465 -6.723 1.00 80.56 223 THR A O 1
ATOM 1632 N N . PRO A 1 224 ? 15.175 3.239 -5.587 1.00 73.50 224 PRO A N 1
ATOM 1633 C CA . PRO A 1 224 ? 16.525 2.685 -5.444 1.00 73.50 224 PRO A CA 1
ATOM 1634 C C . PRO A 1 224 ? 16.586 1.285 -4.805 1.00 73.50 224 PRO A C 1
ATOM 1636 O O . PRO A 1 224 ? 17.587 0.593 -4.960 1.00 73.50 224 PRO A O 1
ATOM 1639 N N . THR A 1 225 ? 15.528 0.853 -4.106 1.00 75.44 225 THR A N 1
ATOM 1640 C CA . THR A 1 225 ? 15.418 -0.474 -3.480 1.00 75.44 225 THR A CA 1
ATOM 1641 C C . THR A 1 225 ? 14.606 -1.483 -4.299 1.00 75.44 225 THR A C 1
ATOM 1643 O O . THR A 1 225 ? 14.801 -2.690 -4.140 1.00 75.44 225 THR A O 1
ATOM 1646 N N . THR A 1 226 ? 13.711 -1.029 -5.187 1.00 80.94 226 THR A N 1
ATOM 1647 C CA . THR A 1 226 ? 12.878 -1.909 -6.029 1.00 80.94 226 THR A CA 1
ATOM 1648 C C . THR A 1 226 ? 13.370 -2.023 -7.469 1.00 80.94 226 THR A C 1
ATOM 1650 O O . THR A 1 226 ? 13.031 -2.991 -8.148 1.00 80.94 226 THR A O 1
ATOM 1653 N N . GLY A 1 227 ? 14.219 -1.114 -7.947 1.00 89.12 227 GLY A N 1
ATOM 1654 C CA . GLY A 1 227 ? 14.937 -1.317 -9.197 1.00 89.12 227 GLY A CA 1
ATOM 1655 C C . GLY A 1 227 ? 15.890 -0.194 -9.586 1.00 89.12 227 GLY A C 1
ATOM 1656 O O . GLY A 1 227 ? 15.720 0.966 -9.227 1.00 89.12 227 GLY A O 1
ATOM 1657 N N . ILE A 1 228 ? 16.901 -0.556 -10.369 1.00 91.31 228 ILE A N 1
ATOM 1658 C CA . ILE A 1 228 ? 17.952 0.342 -10.850 1.00 91.31 228 ILE A CA 1
ATOM 1659 C C . ILE A 1 228 ? 17.990 0.265 -12.370 1.00 91.31 228 ILE A C 1
ATOM 1661 O O . ILE A 1 228 ? 18.024 -0.828 -12.941 1.00 91.31 228 ILE A O 1
ATOM 1665 N N . LEU A 1 229 ? 18.013 1.428 -13.020 1.00 91.12 229 LEU A N 1
ATOM 1666 C CA . LEU A 1 229 ? 18.199 1.547 -14.463 1.00 91.12 229 LEU A CA 1
ATOM 1667 C C . LEU A 1 229 ? 19.614 2.017 -14.792 1.00 91.12 229 LEU A C 1
ATOM 1669 O O . LEU A 1 229 ? 20.240 2.754 -14.028 1.00 91.12 229 LEU A O 1
ATOM 1673 N N . ALA A 1 230 ? 20.076 1.644 -15.981 1.00 87.56 230 ALA A N 1
ATOM 1674 C CA . ALA A 1 230 ? 21.264 2.210 -16.591 1.00 87.56 230 ALA A CA 1
ATOM 1675 C C . ALA A 1 230 ? 21.183 3.753 -16.653 1.00 87.56 230 ALA A C 1
ATOM 1677 O O . ALA A 1 230 ? 20.133 4.299 -17.012 1.00 87.56 230 ALA A O 1
ATOM 1678 N N . PRO A 1 231 ? 22.279 4.479 -16.366 1.00 81.31 231 PRO A N 1
ATOM 1679 C CA . PRO A 1 231 ? 22.309 5.932 -16.500 1.00 81.31 231 PRO A CA 1
ATOM 1680 C C . PRO A 1 231 ? 21.898 6.385 -17.908 1.00 81.31 231 PRO A C 1
ATOM 1682 O O . PRO A 1 231 ? 22.397 5.858 -18.901 1.00 81.31 231 PRO A O 1
ATOM 1685 N N . GLY A 1 232 ? 20.997 7.366 -17.994 1.00 73.94 232 GLY A N 1
ATOM 1686 C CA . GLY A 1 232 ? 20.457 7.868 -19.264 1.00 73.94 232 GLY A CA 1
ATOM 1687 C C . GLY A 1 232 ? 19.229 7.110 -19.789 1.00 73.94 232 GLY A C 1
ATOM 1688 O O . GLY A 1 232 ? 18.590 7.580 -20.727 1.00 73.94 232 GLY A O 1
ATOM 1689 N N . CYS A 1 233 ? 18.835 5.992 -19.177 1.00 79.88 233 CYS A N 1
ATOM 1690 C CA . CYS A 1 233 ? 17.577 5.306 -19.481 1.00 79.88 233 CYS A CA 1
ATOM 1691 C C . CYS A 1 233 ? 16.395 5.859 -18.658 1.00 79.88 233 CYS A C 1
ATOM 1693 O O . CYS A 1 233 ? 16.609 6.352 -17.552 1.00 79.88 233 CYS A O 1
ATOM 1695 N N . PRO A 1 234 ? 15.142 5.792 -19.160 1.00 70.31 234 PRO A N 1
ATOM 1696 C CA . PRO A 1 234 ? 14.714 5.163 -20.417 1.00 70.31 234 PRO A CA 1
ATOM 1697 C C . PRO A 1 234 ? 14.832 6.060 -21.673 1.00 70.31 234 PRO A C 1
ATOM 1699 O O . PRO A 1 234 ? 14.680 5.556 -22.780 1.00 70.31 234 PRO A O 1
ATOM 1702 N N . GLY A 1 235 ? 15.094 7.369 -21.538 1.00 68.12 235 GLY A N 1
ATOM 1703 C CA . GLY A 1 235 ? 14.998 8.343 -22.646 1.00 68.12 235 GLY A CA 1
ATOM 1704 C C . GLY A 1 235 ? 16.207 8.448 -23.591 1.00 68.12 235 GLY A C 1
ATOM 1705 O O . GLY A 1 235 ? 16.079 9.016 -24.673 1.00 68.12 235 GLY A O 1
ATOM 1706 N N . GLY A 1 236 ? 17.367 7.915 -23.206 1.00 76.38 236 GLY A N 1
ATOM 1707 C CA . GLY A 1 236 ? 18.641 8.060 -23.922 1.00 76.38 236 GLY A CA 1
ATOM 1708 C C . GLY A 1 236 ? 19.538 6.825 -23.831 1.00 76.38 236 GLY A C 1
ATOM 1709 O O . GLY A 1 236 ? 20.760 6.951 -23.807 1.00 76.38 236 GLY A O 1
ATOM 1710 N N . CYS A 1 237 ? 18.939 5.635 -23.749 1.00 80.94 237 CYS A N 1
ATOM 1711 C CA . CYS A 1 237 ? 19.668 4.370 -23.695 1.00 80.94 237 CYS A CA 1
ATOM 1712 C C . CYS A 1 237 ? 20.553 4.162 -24.933 1.00 80.94 237 CYS A C 1
ATOM 1714 O O . CYS A 1 237 ? 20.147 4.456 -26.060 1.00 80.94 237 CYS A O 1
ATOM 1716 N N . VAL A 1 238 ? 21.736 3.577 -24.737 1.00 84.06 238 VAL A N 1
ATOM 1717 C CA . VAL A 1 238 ? 22.685 3.242 -25.813 1.00 84.06 238 VAL A CA 1
ATOM 1718 C C . VAL A 1 238 ? 23.111 1.778 -25.723 1.00 84.06 238 VAL A C 1
ATOM 1720 O O . VAL A 1 238 ? 23.001 1.147 -24.672 1.00 84.06 238 VAL A O 1
ATOM 1723 N N . ILE A 1 239 ? 23.615 1.212 -26.824 1.00 84.38 239 ILE A N 1
ATOM 1724 C CA . ILE A 1 239 ? 24.155 -0.159 -26.832 1.00 84.38 239 ILE A CA 1
ATOM 1725 C C . ILE A 1 239 ? 25.251 -0.272 -25.756 1.00 84.38 239 ILE A C 1
ATOM 1727 O O . ILE A 1 239 ? 26.059 0.637 -25.587 1.00 84.38 239 ILE A O 1
ATOM 1731 N N . GLY A 1 240 ? 25.263 -1.373 -24.998 1.00 82.44 240 GLY A N 1
ATOM 1732 C CA . GLY A 1 240 ? 26.199 -1.581 -23.887 1.00 82.44 240 GLY A CA 1
ATOM 1733 C C . GLY A 1 240 ? 25.813 -0.894 -22.571 1.00 82.44 240 GLY A C 1
ATOM 1734 O O . GLY A 1 240 ? 26.338 -1.280 -21.526 1.00 82.44 240 GLY A O 1
ATOM 1735 N N . ASN A 1 241 ? 24.887 0.071 -22.597 1.00 85.31 241 ASN A N 1
ATOM 1736 C CA . ASN A 1 241 ? 24.347 0.744 -21.415 1.00 85.31 241 ASN A CA 1
ATOM 1737 C C . ASN A 1 241 ? 22.824 0.934 -21.525 1.00 85.31 241 ASN A C 1
ATOM 1739 O O . ASN A 1 241 ? 22.291 2.038 -21.432 1.00 85.31 241 ASN A O 1
ATOM 1743 N N . ASP A 1 242 ? 22.133 -0.176 -21.762 1.00 91.06 242 ASP A N 1
ATOM 1744 C CA . ASP A 1 242 ? 20.676 -0.257 -21.781 1.00 91.06 242 ASP A CA 1
ATOM 1745 C C . ASP A 1 242 ? 20.259 -1.488 -20.982 1.00 91.06 242 ASP A C 1
ATOM 1747 O O . ASP A 1 242 ? 20.240 -2.608 -21.487 1.00 91.06 242 ASP A O 1
ATOM 1751 N N . TRP A 1 243 ? 20.040 -1.314 -19.688 1.00 92.69 243 TRP A N 1
ATOM 1752 C CA . TRP A 1 243 ? 19.696 -2.404 -18.784 1.00 92.69 243 TRP A CA 1
ATOM 1753 C C . TRP A 1 243 ? 18.905 -1.862 -17.594 1.00 92.69 243 TRP A C 1
ATOM 1755 O O . TRP A 1 243 ? 19.022 -0.690 -17.235 1.00 92.69 243 TRP A O 1
ATOM 1765 N N . ALA A 1 244 ? 18.091 -2.719 -16.992 1.00 95.00 244 ALA A N 1
ATOM 1766 C CA . ALA A 1 244 ? 17.446 -2.468 -15.716 1.00 95.00 244 ALA A CA 1
ATOM 1767 C C . ALA A 1 244 ? 17.401 -3.758 -14.898 1.00 95.00 244 ALA A C 1
ATOM 1769 O O . ALA A 1 244 ? 17.153 -4.839 -15.441 1.00 95.00 244 ALA A O 1
ATOM 1770 N N . VAL A 1 245 ? 17.627 -3.624 -13.593 1.00 94.31 245 VAL A N 1
ATOM 1771 C CA . VAL A 1 245 ? 17.456 -4.689 -12.603 1.00 94.31 245 VAL A CA 1
ATOM 1772 C C . VAL A 1 245 ? 16.272 -4.313 -11.730 1.00 94.31 245 VAL A C 1
ATOM 1774 O O . VAL A 1 245 ? 16.242 -3.216 -11.180 1.00 94.31 245 VAL A O 1
ATOM 1777 N N . VAL A 1 246 ? 15.288 -5.199 -11.627 1.00 94.06 246 VAL A N 1
ATOM 1778 C CA . VAL A 1 246 ? 13.995 -4.914 -11.004 1.00 94.06 246 VAL A CA 1
ATOM 1779 C C . VAL A 1 246 ? 13.634 -6.043 -10.052 1.00 94.06 246 VAL A C 1
ATOM 1781 O O . VAL A 1 246 ? 13.672 -7.219 -10.420 1.00 94.06 246 VAL A O 1
ATOM 1784 N N . ARG A 1 247 ? 13.244 -5.680 -8.833 1.00 91.12 247 ARG A N 1
ATOM 1785 C CA . ARG A 1 247 ? 12.585 -6.576 -7.891 1.00 91.12 247 ARG A CA 1
ATOM 1786 C C . ARG A 1 247 ? 11.111 -6.667 -8.270 1.00 91.12 247 ARG A C 1
ATOM 1788 O O . ARG A 1 247 ? 10.386 -5.679 -8.197 1.00 91.12 247 ARG A O 1
ATOM 1795 N N . VAL A 1 248 ? 10.681 -7.846 -8.699 1.00 90.69 248 VAL A N 1
ATOM 1796 C CA . VAL A 1 248 ? 9.285 -8.128 -9.048 1.00 90.69 248 VAL A CA 1
ATOM 1797 C C . VAL A 1 248 ? 8.549 -8.511 -7.764 1.00 90.69 248 VAL A C 1
ATOM 1799 O O . VAL A 1 248 ? 8.981 -9.458 -7.112 1.00 90.69 248 VAL A O 1
ATOM 1802 N N . PRO A 1 249 ? 7.488 -7.792 -7.364 1.00 86.69 249 PRO A N 1
ATOM 1803 C CA . PRO A 1 249 ? 6.685 -8.180 -6.211 1.00 86.69 249 PRO A CA 1
ATOM 1804 C C . PRO A 1 249 ? 5.980 -9.515 -6.441 1.00 86.69 249 PRO A C 1
ATOM 1806 O O . PRO A 1 249 ? 5.723 -9.895 -7.588 1.00 86.69 249 PRO A O 1
ATOM 1809 N N . ASP A 1 250 ? 5.598 -10.179 -5.353 1.00 84.94 250 ASP A N 1
ATOM 1810 C CA . ASP A 1 250 ? 4.658 -11.290 -5.441 1.00 84.94 250 ASP A CA 1
ATOM 1811 C C . ASP A 1 250 ? 3.321 -10.790 -6.009 1.00 84.94 250 ASP A C 1
ATOM 1813 O O . ASP A 1 250 ? 2.913 -9.631 -5.833 1.00 84.94 250 ASP A O 1
ATOM 1817 N N . ASN A 1 251 ? 2.639 -11.657 -6.750 1.00 82.31 251 ASN A N 1
ATOM 1818 C CA . ASN A 1 251 ? 1.315 -11.321 -7.256 1.00 82.31 251 ASN A CA 1
ATOM 1819 C C . ASN A 1 251 ? 0.252 -11.427 -6.154 1.00 82.31 251 ASN A C 1
ATOM 1821 O O . ASN A 1 251 ? 0.515 -11.827 -5.024 1.00 82.31 251 ASN A O 1
ATOM 1825 N N . ILE A 1 252 ? -0.991 -11.151 -6.536 1.00 71.19 252 ILE A N 1
ATOM 1826 C CA . ILE A 1 252 ? -2.160 -11.198 -5.653 1.00 71.19 252 ILE A CA 1
ATOM 1827 C C . ILE A 1 252 ? -2.440 -12.579 -5.033 1.00 71.19 252 ILE A C 1
ATOM 1829 O O . ILE A 1 252 ? -3.173 -12.690 -4.061 1.00 71.19 252 ILE A O 1
ATOM 1833 N N . THR A 1 253 ? -1.857 -13.649 -5.581 1.00 75.00 253 THR A N 1
ATOM 1834 C CA . THR A 1 253 ? -1.957 -15.006 -5.019 1.00 75.00 253 THR A CA 1
ATOM 1835 C C . THR A 1 253 ? -0.798 -15.350 -4.076 1.00 75.00 253 THR A C 1
ATOM 1837 O O . THR A 1 253 ? -0.697 -16.492 -3.638 1.00 75.00 253 THR A O 1
ATOM 1840 N N . GLY A 1 254 ? 0.107 -14.399 -3.808 1.00 79.06 254 GLY A N 1
ATOM 1841 C CA . GLY A 1 254 ? 1.349 -14.624 -3.062 1.00 79.06 254 GLY A CA 1
ATOM 1842 C C . GLY A 1 254 ? 2.394 -15.436 -3.835 1.00 79.06 254 GLY A C 1
ATOM 1843 O O . GLY A 1 254 ? 3.348 -15.941 -3.251 1.00 79.06 254 GLY A O 1
ATOM 1844 N N . ALA A 1 255 ? 2.216 -15.615 -5.147 1.00 84.12 255 ALA A N 1
ATOM 1845 C CA . ALA A 1 255 ? 3.177 -16.342 -5.961 1.00 84.12 255 ALA A CA 1
ATOM 1846 C C . ALA A 1 255 ? 4.338 -15.414 -6.350 1.00 84.12 255 ALA A C 1
ATOM 1848 O O . ALA A 1 255 ? 4.087 -14.247 -6.662 1.00 84.12 255 ALA A O 1
ATOM 1849 N N . PRO A 1 256 ? 5.575 -15.932 -6.432 1.00 88.44 256 PRO A N 1
ATOM 1850 C CA . PRO A 1 256 ? 6.718 -15.152 -6.878 1.00 88.44 256 PRO A CA 1
ATOM 1851 C C . PRO A 1 256 ? 6.719 -14.935 -8.389 1.00 88.44 256 PRO A C 1
ATOM 1853 O O . PRO A 1 256 ? 6.139 -15.722 -9.152 1.00 88.44 256 PRO A O 1
ATOM 1856 N N . GLY A 1 257 ? 7.434 -13.896 -8.825 1.00 85.25 257 GLY A N 1
ATOM 1857 C CA . GLY A 1 257 ? 7.593 -13.517 -10.229 1.00 85.25 257 GLY A CA 1
ATOM 1858 C C . GLY A 1 257 ? 8.168 -14.639 -11.100 1.00 85.25 257 GLY A C 1
ATOM 1859 O O . GLY A 1 257 ? 7.724 -14.846 -12.232 1.00 85.25 257 GLY A O 1
ATOM 1860 N N . ALA A 1 258 ? 9.126 -15.413 -10.581 1.00 86.62 258 ALA A N 1
ATOM 1861 C CA . ALA A 1 258 ? 9.692 -16.555 -11.292 1.00 86.62 258 ALA A CA 1
ATOM 1862 C C . ALA A 1 258 ? 8.718 -17.742 -11.286 1.00 86.62 258 ALA A C 1
ATOM 1864 O O . ALA A 1 258 ? 8.312 -18.231 -10.237 1.00 86.62 258 ALA A O 1
ATOM 1865 N N . GLY A 1 259 ? 8.364 -18.247 -12.473 1.00 81.25 259 GLY A N 1
ATOM 1866 C CA . GLY A 1 259 ? 7.619 -19.507 -12.631 1.00 81.25 259 GLY A CA 1
ATOM 1867 C C . GLY A 1 259 ? 8.517 -20.740 -12.777 1.00 81.25 259 GLY A C 1
ATOM 1868 O O . GLY A 1 259 ? 8.070 -21.779 -13.260 1.00 81.25 259 GLY A O 1
ATOM 1869 N N . CYS A 1 260 ? 9.800 -20.607 -12.458 1.00 81.00 260 CYS A N 1
ATOM 1870 C CA . CYS A 1 260 ? 10.837 -21.625 -12.592 1.00 81.00 260 CYS A CA 1
ATOM 1871 C C . CYS A 1 260 ? 11.713 -21.632 -11.332 1.00 81.00 260 CYS A C 1
ATOM 1873 O O . CYS A 1 260 ? 11.584 -20.741 -10.500 1.00 81.00 260 CYS A O 1
ATOM 1875 N N . ASN A 1 261 ? 12.640 -22.588 -11.217 1.00 80.81 261 ASN A N 1
ATOM 1876 C CA . ASN A 1 261 ? 13.796 -22.439 -10.331 1.00 80.81 261 ASN A CA 1
ATOM 1877 C C . ASN A 1 261 ? 14.891 -21.683 -11.110 1.00 80.81 261 ASN A C 1
ATOM 1879 O O . ASN A 1 261 ? 15.539 -22.295 -11.970 1.00 80.81 261 ASN A O 1
ATOM 1883 N N . PRO A 1 262 ? 15.053 -20.362 -10.910 1.00 74.06 262 PRO A N 1
ATOM 1884 C CA . PRO A 1 262 ? 15.966 -19.571 -11.713 1.00 74.06 262 PRO A CA 1
ATOM 1885 C C . PRO A 1 262 ? 17.405 -19.934 -11.348 1.00 74.06 262 PRO A C 1
ATOM 1887 O O . PRO A 1 262 ? 17.893 -19.638 -10.262 1.00 74.06 262 PRO A O 1
ATOM 1890 N N . GLN A 1 263 ? 18.103 -20.577 -12.280 1.00 66.00 263 GLN A N 1
ATOM 1891 C CA . GLN A 1 263 ? 19.533 -20.822 -12.149 1.00 66.00 263 GLN A CA 1
ATOM 1892 C C . GLN A 1 263 ? 20.297 -19.699 -12.838 1.00 66.00 263 GLN A C 1
ATOM 1894 O O . GLN A 1 263 ? 20.342 -19.615 -14.070 1.00 66.00 263 GLN A O 1
ATOM 1899 N N . TYR A 1 264 ? 20.923 -18.840 -12.038 1.00 70.62 264 TYR A N 1
ATOM 1900 C CA . TYR A 1 264 ? 21.827 -17.825 -12.554 1.00 70.62 264 TYR A CA 1
ATOM 1901 C C . TYR A 1 264 ? 23.150 -18.473 -12.993 1.00 70.62 264 TYR A C 1
ATOM 1903 O O . TYR A 1 264 ? 24.061 -18.688 -12.198 1.00 70.62 264 TYR A O 1
ATOM 1911 N N . ASN A 1 265 ? 23.238 -18.819 -14.280 1.00 73.06 265 ASN A N 1
ATOM 1912 C CA . ASN A 1 265 ? 24.428 -19.395 -14.903 1.00 73.06 265 ASN A CA 1
ATOM 1913 C C . ASN A 1 265 ? 24.975 -18.414 -15.944 1.00 73.06 265 ASN A C 1
ATOM 1915 O O . ASN A 1 265 ? 24.288 -18.088 -16.913 1.00 73.06 265 ASN A O 1
ATOM 1919 N N . CYS A 1 266 ? 26.192 -17.920 -15.738 1.00 73.94 266 CYS A N 1
ATOM 1920 C CA . CYS A 1 266 ? 26.728 -16.773 -16.465 1.00 73.94 266 CYS A CA 1
ATOM 1921 C C . CYS A 1 266 ? 28.008 -17.102 -17.241 1.00 73.94 266 CYS A C 1
ATOM 1923 O O . CYS A 1 266 ? 28.744 -18.029 -16.901 1.00 73.94 266 CYS A O 1
ATOM 1925 N N . ALA A 1 267 ? 28.304 -16.302 -18.264 1.00 74.19 267 ALA A N 1
ATOM 1926 C CA . ALA A 1 267 ? 29.585 -16.308 -18.958 1.00 74.19 267 ALA A CA 1
ATOM 1927 C C . ALA A 1 267 ? 30.041 -14.864 -19.229 1.00 74.19 267 ALA A C 1
ATOM 1929 O O . ALA A 1 267 ? 29.356 -14.105 -19.907 1.00 74.19 267 ALA A O 1
ATOM 1930 N N . PHE A 1 268 ? 31.211 -14.486 -18.701 1.00 69.06 268 PHE A N 1
ATOM 1931 C CA . PHE A 1 268 ? 31.716 -13.104 -18.751 1.00 69.06 268 PHE A CA 1
ATOM 1932 C C . PHE A 1 268 ? 32.394 -12.718 -20.073 1.00 69.06 268 PHE A C 1
ATOM 1934 O O . PHE A 1 268 ? 32.565 -11.532 -20.342 1.00 69.06 268 PHE A O 1
ATOM 1941 N N . ASN A 1 269 ? 32.766 -13.701 -20.900 1.00 63.50 269 ASN A N 1
ATOM 1942 C CA . ASN A 1 269 ? 33.439 -13.485 -22.178 1.00 63.50 269 ASN A CA 1
ATOM 1943 C C . ASN A 1 269 ? 32.651 -14.107 -23.329 1.00 63.50 269 ASN A C 1
ATOM 1945 O O . ASN A 1 269 ? 32.215 -15.256 -23.257 1.00 63.50 269 ASN A O 1
ATOM 1949 N N . GLN A 1 270 ? 32.538 -13.360 -24.424 1.00 63.31 270 GLN A N 1
ATOM 1950 C CA . GLN A 1 270 ? 31.999 -13.851 -25.686 1.00 63.31 270 GLN A CA 1
ATOM 1951 C C . GLN A 1 270 ? 33.145 -14.385 -26.558 1.00 63.31 270 GLN A C 1
ATOM 1953 O O . GLN A 1 270 ? 34.122 -13.678 -26.799 1.00 63.31 270 GLN A O 1
ATOM 1958 N N . SER A 1 271 ? 33.027 -15.607 -27.085 1.00 59.44 271 SER A N 1
ATOM 1959 C CA . SER A 1 271 ? 33.889 -16.061 -28.183 1.00 59.44 271 SER A CA 1
ATOM 1960 C C . SER A 1 271 ? 33.342 -15.582 -29.535 1.00 59.44 271 SER A C 1
ATOM 1962 O O . SER A 1 271 ? 32.128 -15.498 -29.766 1.00 59.44 271 SER A O 1
ATOM 1964 N N . THR A 1 272 ? 34.237 -15.222 -30.452 1.00 61.81 272 THR A N 1
ATOM 1965 C CA . THR A 1 272 ? 33.868 -14.819 -31.815 1.00 61.81 272 THR A CA 1
ATOM 1966 C C . THR A 1 272 ? 33.323 -16.020 -32.597 1.00 61.81 272 THR A C 1
ATOM 1968 O O . THR A 1 272 ? 33.863 -17.120 -32.524 1.00 61.81 272 THR A O 1
ATOM 1971 N N . ASN A 1 273 ? 32.228 -15.817 -33.337 1.00 60.59 273 ASN A N 1
ATOM 1972 C CA . ASN A 1 273 ? 31.450 -16.850 -34.036 1.00 60.59 273 ASN A CA 1
ATOM 1973 C C . ASN A 1 273 ? 30.874 -17.982 -33.153 1.00 60.59 273 ASN A C 1
ATOM 1975 O O . ASN A 1 273 ? 30.572 -19.061 -33.663 1.00 60.59 273 ASN A O 1
ATOM 1979 N N . ALA A 1 274 ? 30.686 -17.761 -31.847 1.00 73.19 274 ALA A N 1
ATOM 1980 C CA . ALA A 1 274 ? 29.975 -18.709 -30.988 1.00 73.19 274 ALA A CA 1
ATOM 1981 C C . ALA A 1 274 ? 28.520 -18.894 -31.434 1.00 73.19 274 ALA A C 1
ATOM 1983 O O . ALA A 1 274 ? 27.857 -17.933 -31.830 1.00 73.19 274 ALA A O 1
ATOM 1984 N N . ALA A 1 275 ? 28.014 -20.121 -31.302 1.00 84.38 275 ALA A N 1
ATOM 1985 C CA . ALA A 1 275 ? 26.592 -20.406 -31.421 1.00 84.38 275 ALA A CA 1
ATOM 1986 C C . ALA A 1 275 ? 25.862 -19.854 -30.188 1.00 84.38 275 ALA A C 1
ATOM 1988 O O . ALA A 1 275 ? 26.143 -20.263 -29.060 1.00 84.38 275 ALA A O 1
ATOM 1989 N N . LEU A 1 276 ? 24.940 -18.922 -30.417 1.00 90.00 276 LEU A N 1
ATOM 1990 C CA . LEU A 1 276 ? 24.163 -18.256 -29.381 1.00 90.00 276 LEU A CA 1
ATOM 1991 C C . LEU A 1 276 ? 22.673 -18.519 -29.571 1.00 90.00 276 LEU A C 1
ATOM 1993 O O . LEU A 1 276 ? 22.210 -18.747 -30.690 1.00 90.00 276 LEU A O 1
ATOM 1997 N N . THR A 1 277 ? 21.915 -18.430 -28.484 1.00 91.69 277 THR A N 1
ATOM 1998 C CA . THR A 1 277 ? 20.450 -18.509 -28.502 1.00 91.69 277 THR A CA 1
ATOM 1999 C C . THR A 1 277 ? 19.832 -17.368 -27.707 1.00 91.69 277 THR A C 1
ATOM 2001 O O . THR A 1 277 ? 20.440 -16.850 -26.771 1.00 91.69 277 THR A O 1
ATOM 2004 N N . SER A 1 278 ? 18.623 -16.954 -28.077 1.00 92.06 278 SER A N 1
ATOM 2005 C CA . SER A 1 278 ? 17.844 -15.979 -27.309 1.00 92.06 278 SER A CA 1
ATOM 2006 C C . SER A 1 278 ? 16.361 -16.331 -27.338 1.00 92.06 278 SER A C 1
ATOM 2008 O O . SER A 1 278 ? 15.893 -16.972 -28.284 1.00 92.06 278 SER A O 1
ATOM 2010 N N . ARG A 1 279 ? 15.645 -15.951 -26.276 1.00 93.19 279 ARG A N 1
ATOM 2011 C CA . ARG A 1 279 ? 14.214 -16.205 -26.081 1.00 93.19 279 ARG A CA 1
ATOM 2012 C C . ARG A 1 279 ? 13.533 -14.916 -25.632 1.00 93.19 279 ARG A C 1
ATOM 2014 O O . ARG A 1 279 ? 14.039 -14.287 -24.705 1.00 93.19 279 ARG A O 1
ATOM 2021 N N . GLY A 1 280 ? 12.411 -14.567 -26.257 1.00 93.88 280 GLY A N 1
ATOM 2022 C CA . GLY A 1 280 ? 11.698 -13.318 -26.002 1.00 93.88 280 GLY A CA 1
ATOM 2023 C C . GLY A 1 280 ? 10.283 -13.257 -26.569 1.00 93.88 280 GLY A C 1
ATOM 2024 O O . GLY A 1 280 ? 9.800 -14.192 -27.218 1.00 93.88 280 GLY A O 1
ATOM 2025 N N . TYR A 1 281 ? 9.606 -12.149 -26.270 1.00 93.25 281 TYR A N 1
ATOM 2026 C CA . TYR A 1 281 ? 8.189 -11.898 -26.556 1.00 93.25 281 TYR A CA 1
ATOM 2027 C C . TYR A 1 281 ? 7.970 -10.943 -27.734 1.00 93.25 281 TYR A C 1
ATOM 2029 O O . TYR A 1 281 ? 6.982 -10.210 -27.788 1.00 93.25 281 TYR A O 1
ATOM 2037 N N . GLY A 1 282 ? 8.870 -10.937 -28.712 1.00 89.44 282 GLY A N 1
ATOM 2038 C CA . GLY A 1 282 ? 8.729 -10.080 -29.879 1.00 89.44 282 GLY A CA 1
ATOM 2039 C C . GLY A 1 282 ? 7.491 -10.363 -30.739 1.00 89.44 282 GLY A C 1
ATOM 2040 O O . GLY A 1 282 ? 6.842 -11.408 -30.636 1.00 89.44 282 GLY A O 1
ATOM 2041 N N . ILE A 1 283 ? 7.158 -9.432 -31.625 1.00 87.00 283 ILE A N 1
ATOM 2042 C CA . ILE A 1 283 ? 6.144 -9.604 -32.685 1.00 87.00 283 ILE A CA 1
ATOM 2043 C C . ILE A 1 283 ? 6.563 -10.671 -33.714 1.00 87.00 283 ILE A C 1
ATOM 2045 O O . ILE A 1 283 ? 7.746 -10.994 -33.831 1.00 87.00 283 ILE A O 1
ATOM 2049 N N . SER A 1 284 ? 5.626 -11.235 -34.483 1.00 84.69 284 SER A N 1
ATOM 2050 C CA . SER A 1 284 ? 5.924 -12.257 -35.503 1.00 84.69 284 SER A CA 1
ATOM 2051 C C . SER A 1 284 ? 5.122 -12.063 -36.788 1.00 84.69 284 SER A C 1
ATOM 2053 O O . SER A 1 284 ? 4.026 -11.517 -36.774 1.00 84.69 284 SER A O 1
ATOM 2055 N N . ALA A 1 285 ? 5.646 -12.588 -37.902 1.00 75.94 285 ALA A N 1
ATOM 2056 C CA . ALA A 1 285 ? 4.889 -12.725 -39.151 1.00 75.94 285 ALA A CA 1
ATOM 2057 C C . ALA A 1 285 ? 3.687 -13.669 -39.010 1.00 75.94 285 ALA A C 1
ATOM 2059 O O . ALA A 1 285 ? 2.733 -13.599 -39.780 1.00 75.94 285 ALA A O 1
ATOM 2060 N N . THR A 1 286 ? 3.752 -14.597 -38.053 1.00 84.75 286 THR A N 1
ATOM 2061 C CA . THR A 1 286 ? 2.649 -15.510 -37.764 1.00 84.75 286 THR A CA 1
ATOM 2062 C C . THR A 1 286 ? 1.730 -14.858 -36.739 1.00 84.75 286 THR A C 1
ATOM 2064 O O . THR A 1 286 ? 2.119 -14.735 -35.579 1.00 84.75 286 THR A O 1
ATOM 2067 N N . ALA A 1 287 ? 0.510 -14.499 -37.154 1.00 81.31 287 ALA A N 1
ATOM 2068 C CA . ALA A 1 287 ? -0.462 -13.773 -36.332 1.00 81.31 287 ALA A CA 1
ATOM 2069 C C . ALA A 1 287 ? -0.620 -14.362 -34.915 1.00 81.31 287 ALA A C 1
ATOM 2071 O O . ALA A 1 287 ? -0.486 -13.652 -33.926 1.00 81.31 287 ALA A O 1
ATOM 2072 N N . THR A 1 288 ? -0.762 -15.683 -34.786 1.00 85.44 288 THR A N 1
ATOM 2073 C CA . THR A 1 288 ? -0.952 -16.367 -33.489 1.00 85.44 288 THR A CA 1
ATOM 2074 C C . THR A 1 288 ? 0.258 -16.329 -32.543 1.00 85.44 288 THR A C 1
ATOM 2076 O O . THR A 1 288 ? 0.216 -16.919 -31.463 1.00 85.44 288 THR A O 1
ATOM 2079 N N . ARG A 1 289 ? 1.364 -15.682 -32.934 1.00 88.56 289 ARG A N 1
ATOM 2080 C CA . ARG A 1 289 ? 2.623 -15.655 -32.176 1.00 88.56 289 ARG A CA 1
ATOM 2081 C C . ARG A 1 289 ? 3.069 -14.248 -31.761 1.00 88.56 289 ARG A C 1
ATOM 2083 O O . ARG A 1 289 ? 4.215 -14.086 -31.332 1.00 88.56 289 ARG A O 1
ATOM 2090 N N . ASN A 1 290 ? 2.216 -13.237 -31.875 1.00 87.81 290 ASN A N 1
ATOM 2091 C CA . ASN A 1 290 ? 2.509 -11.866 -31.453 1.00 87.81 290 ASN A CA 1
ATOM 2092 C C . ASN A 1 290 ? 2.560 -11.722 -29.927 1.00 87.81 290 ASN A C 1
ATOM 2094 O O . ASN A 1 290 ? 1.580 -11.987 -29.232 1.00 87.81 290 ASN A O 1
ATOM 2098 N N . GLY A 1 291 ? 3.696 -11.275 -29.384 1.00 87.50 291 GLY A N 1
ATOM 2099 C CA . GLY A 1 291 ? 3.808 -11.115 -27.932 1.00 87.50 291 GLY A CA 1
ATOM 2100 C C . GLY A 1 291 ? 3.841 -12.444 -27.174 1.00 87.50 291 GLY A C 1
ATOM 2101 O O . GLY A 1 291 ? 3.537 -12.448 -25.988 1.00 87.50 291 GLY A O 1
ATOM 2102 N N . VAL A 1 292 ? 4.159 -13.553 -27.859 1.00 91.56 292 VAL A N 1
ATOM 2103 C CA . VAL A 1 292 ? 4.264 -14.924 -27.319 1.00 91.56 292 VAL A CA 1
ATOM 2104 C C . VAL A 1 292 ? 5.732 -15.328 -27.246 1.00 91.56 292 VAL A C 1
ATOM 2106 O O . VAL A 1 292 ? 6.518 -14.920 -28.106 1.00 91.56 292 VAL A O 1
ATOM 2109 N N . LEU A 1 293 ? 6.105 -16.157 -26.274 1.00 94.06 293 LEU A N 1
ATOM 2110 C CA . LEU A 1 293 ? 7.488 -16.582 -26.107 1.00 94.06 293 LEU A CA 1
ATOM 2111 C C . LEU A 1 293 ? 7.985 -17.389 -27.317 1.00 94.06 293 LEU A C 1
ATOM 2113 O O . LEU A 1 293 ? 7.449 -18.443 -27.679 1.00 94.06 293 LEU A O 1
ATOM 2117 N N . LYS A 1 294 ? 9.054 -16.892 -27.933 1.00 93.50 294 LYS A N 1
ATOM 2118 C CA . LYS A 1 294 ? 9.741 -17.523 -29.058 1.00 93.50 294 LYS A CA 1
ATOM 2119 C C . LYS A 1 294 ? 11.244 -17.457 -28.861 1.00 93.50 294 LYS A C 1
ATOM 2121 O O . LYS A 1 294 ? 11.732 -16.683 -28.048 1.00 93.50 294 LYS A O 1
ATOM 2126 N N . GLY A 1 295 ? 11.985 -18.236 -29.635 1.00 91.50 295 GLY A N 1
ATOM 2127 C CA . GLY A 1 295 ? 13.437 -18.188 -29.626 1.00 91.50 295 GLY A CA 1
ATOM 2128 C C . GLY A 1 295 ? 14.043 -18.627 -30.945 1.00 91.50 295 GLY A C 1
ATOM 2129 O O . GLY A 1 295 ? 13.416 -19.347 -31.722 1.00 91.50 295 GLY A O 1
ATOM 2130 N N . ALA A 1 296 ? 15.270 -18.177 -31.169 1.00 90.38 296 ALA A N 1
ATOM 2131 C CA . ALA A 1 296 ? 16.093 -18.524 -32.318 1.00 90.38 296 ALA A CA 1
ATOM 2132 C C . ALA A 1 296 ? 17.557 -18.679 -31.895 1.00 90.38 296 ALA A C 1
ATOM 2134 O O . ALA A 1 296 ? 17.970 -18.247 -30.812 1.00 90.38 296 ALA A O 1
ATOM 2135 N N . GLY A 1 297 ? 18.334 -19.310 -32.774 1.00 87.88 297 GLY A N 1
ATOM 2136 C CA . GLY A 1 297 ? 19.782 -19.417 -32.662 1.00 87.88 297 GLY A CA 1
ATOM 2137 C C . GLY A 1 297 ? 20.487 -18.627 -33.760 1.00 87.88 297 GLY A C 1
ATOM 2138 O O . GLY A 1 297 ? 19.942 -18.436 -34.845 1.00 87.88 297 GLY A O 1
ATOM 2139 N N . GLY A 1 298 ? 21.709 -18.183 -33.488 1.00 84.19 298 GLY A N 1
ATOM 2140 C CA . GLY A 1 298 ? 22.525 -17.453 -34.451 1.00 84.19 298 GLY A CA 1
ATOM 2141 C C . GLY A 1 298 ? 23.949 -17.209 -33.949 1.00 84.19 298 GLY A C 1
ATOM 2142 O O . GLY A 1 298 ? 24.226 -17.411 -32.766 1.00 84.19 298 GLY A O 1
ATOM 2143 N N . PRO A 1 299 ? 24.882 -16.810 -34.827 1.00 81.06 299 PRO A N 1
ATOM 2144 C CA . PRO A 1 299 ? 26.266 -16.584 -34.433 1.00 81.06 299 PRO A CA 1
ATOM 2145 C C . PRO A 1 299 ? 26.461 -15.241 -33.708 1.00 81.06 299 PRO A C 1
ATOM 2147 O O . PRO A 1 299 ? 25.720 -14.272 -33.931 1.00 81.06 299 PRO A O 1
ATOM 2150 N N . SER A 1 300 ? 27.514 -15.145 -32.890 1.00 76.25 300 SER A N 1
ATOM 2151 C CA . SER A 1 300 ? 28.054 -13.845 -32.465 1.00 76.25 300 SER A CA 1
ATOM 2152 C C . SER A 1 300 ? 28.599 -13.049 -33.658 1.00 76.25 300 SER A C 1
ATOM 2154 O O . SER A 1 300 ? 29.071 -13.626 -34.639 1.00 76.25 300 SER A O 1
ATOM 2156 N N . HIS A 1 301 ? 28.516 -11.713 -33.608 1.00 74.94 301 HIS A N 1
ATOM 2157 C CA . HIS A 1 301 ? 29.010 -10.868 -34.700 1.00 74.94 301 HIS A CA 1
ATOM 2158 C C . HIS A 1 301 ? 30.509 -10.553 -34.515 1.00 74.94 301 HIS A C 1
ATOM 2160 O O . HIS A 1 301 ? 30.872 -9.997 -33.482 1.00 74.94 301 HIS A O 1
ATOM 2166 N N . PRO A 1 302 ? 31.383 -10.796 -35.511 1.00 56.81 302 PRO A N 1
ATOM 2167 C CA . PRO A 1 302 ? 32.838 -10.617 -35.400 1.00 56.81 302 PRO A CA 1
ATOM 2168 C C . PRO A 1 302 ? 33.303 -9.147 -35.517 1.00 56.81 302 PRO A C 1
ATOM 2170 O O . PRO A 1 302 ? 34.352 -8.870 -36.092 1.00 56.81 302 PRO A O 1
ATOM 2173 N N . GLY A 1 303 ? 32.511 -8.182 -35.035 1.00 55.34 303 GLY A N 1
ATOM 2174 C CA . GLY A 1 303 ? 32.885 -6.762 -35.098 1.00 55.34 303 GLY A CA 1
ATOM 2175 C C . GLY A 1 303 ? 34.108 -6.468 -34.225 1.00 55.34 303 GLY A C 1
ATOM 2176 O O . GLY A 1 303 ? 34.305 -7.143 -33.219 1.00 55.34 303 GLY A O 1
ATOM 2177 N N . SER A 1 304 ? 34.923 -5.479 -34.609 1.00 44.12 304 SER A N 1
ATOM 2178 C CA . SER A 1 304 ? 36.091 -5.049 -33.830 1.00 44.12 304 SER A CA 1
ATOM 2179 C C . SER A 1 304 ? 35.699 -4.801 -32.368 1.00 44.12 304 SER A C 1
ATOM 2181 O O . SER A 1 304 ? 34.667 -4.153 -32.153 1.00 44.12 304 SER A O 1
ATOM 2183 N N . PRO A 1 305 ? 36.483 -5.274 -31.378 1.00 45.88 305 PRO A N 1
ATOM 2184 C CA . PRO A 1 305 ? 36.258 -4.895 -29.992 1.00 45.88 305 PRO A CA 1
ATOM 2185 C C . PRO A 1 305 ? 36.262 -3.362 -29.904 1.00 45.88 305 PRO A C 1
ATOM 2187 O O . PRO A 1 305 ? 37.088 -2.721 -30.571 1.00 45.88 305 PRO A O 1
ATOM 2190 N N . PRO A 1 306 ? 35.337 -2.760 -29.146 1.00 43.88 306 PRO A N 1
ATOM 2191 C CA . PRO A 1 306 ? 35.361 -1.325 -28.926 1.00 43.88 306 PRO A CA 1
ATOM 2192 C C . PRO A 1 306 ? 36.718 -0.899 -28.322 1.00 43.88 306 PRO A C 1
ATOM 2194 O O . PRO A 1 306 ? 37.372 -1.719 -27.669 1.00 43.88 306 PRO A O 1
ATOM 2197 N N . PRO A 1 307 ? 37.182 0.351 -28.514 1.00 42.16 307 PRO A N 1
ATOM 2198 C CA . PRO A 1 307 ? 38.363 0.855 -27.809 1.00 42.16 307 PRO A CA 1
ATOM 2199 C C . PRO A 1 307 ? 38.232 0.630 -26.290 1.00 42.16 307 PRO A C 1
ATOM 2201 O O . PRO A 1 307 ? 37.117 0.609 -25.772 1.00 42.16 307 PRO A O 1
ATOM 2204 N N . PHE A 1 308 ? 39.362 0.481 -25.584 1.00 39.59 308 PHE A N 1
ATOM 2205 C CA . PHE A 1 308 ? 39.480 0.035 -24.177 1.00 39.59 308 PHE A CA 1
ATOM 2206 C C . PHE A 1 308 ? 38.616 0.780 -23.121 1.00 39.59 308 PHE A C 1
ATOM 2208 O O . PHE A 1 308 ? 38.573 0.333 -21.982 1.00 39.59 308 PHE A O 1
ATOM 2215 N N . ASN A 1 309 ? 37.888 1.844 -23.493 1.00 44.59 309 ASN A N 1
ATOM 2216 C CA . ASN A 1 309 ? 37.027 2.667 -22.629 1.00 44.59 309 ASN A CA 1
ATOM 2217 C C . ASN A 1 309 ? 35.547 2.728 -23.075 1.00 44.59 309 ASN A C 1
ATOM 2219 O O . ASN A 1 309 ? 34.828 3.654 -22.710 1.00 44.59 309 ASN A O 1
ATOM 2223 N N . SER A 1 310 ? 35.082 1.801 -23.912 1.00 50.53 310 SER A N 1
ATOM 2224 C CA . SER A 1 310 ? 33.685 1.808 -24.385 1.00 50.53 310 SER A CA 1
ATOM 2225 C C . SER A 1 310 ? 32.775 1.049 -23.416 1.00 50.53 310 SER A C 1
ATOM 2227 O O . SER A 1 310 ? 33.254 0.112 -22.768 1.00 50.53 310 SER A O 1
ATOM 2229 N N . PRO A 1 311 ? 31.468 1.375 -23.337 1.00 59.53 311 PRO A N 1
ATOM 2230 C CA . PRO A 1 311 ? 30.526 0.541 -22.607 1.00 59.53 311 PRO A CA 1
ATOM 2231 C C . PRO A 1 311 ? 30.603 -0.910 -23.123 1.00 59.53 311 PRO A C 1
ATOM 2233 O O . PRO A 1 311 ? 30.923 -1.141 -24.290 1.00 59.53 311 PRO A O 1
ATOM 2236 N N . PRO A 1 312 ? 30.359 -1.906 -22.265 1.00 72.50 312 PRO A N 1
ATOM 2237 C CA . PRO A 1 312 ? 30.520 -3.316 -22.598 1.00 72.50 312 PRO A CA 1
ATOM 2238 C C . PRO A 1 312 ? 29.367 -3.778 -23.504 1.00 72.50 312 PRO A C 1
ATOM 2240 O O . PRO A 1 312 ? 28.352 -4.330 -23.076 1.00 72.50 312 PRO A O 1
ATOM 2243 N N . GLU A 1 313 ? 29.531 -3.477 -24.791 1.00 78.94 313 GLU A N 1
ATOM 2244 C CA . GLU A 1 313 ? 28.599 -3.781 -25.870 1.00 78.94 313 GLU A CA 1
ATOM 2245 C C . GLU A 1 313 ? 28.619 -5.266 -26.241 1.00 78.94 313 GLU A C 1
ATOM 2247 O O . GLU A 1 313 ? 29.670 -5.897 -26.359 1.00 78.94 313 GLU A O 1
ATOM 2252 N N . PHE A 1 314 ? 27.438 -5.802 -26.533 1.00 79.19 314 PHE A N 1
ATOM 2253 C CA . PHE A 1 314 ? 27.254 -7.150 -27.055 1.00 79.19 314 PHE A CA 1
ATOM 2254 C C . PHE A 1 314 ? 26.671 -7.094 -28.471 1.00 79.19 314 PHE A C 1
ATOM 2256 O O . PHE A 1 314 ? 25.707 -6.369 -28.708 1.00 79.19 314 PHE A O 1
ATOM 2263 N N . ARG A 1 315 ? 27.217 -7.863 -29.427 1.00 85.88 315 ARG A N 1
ATOM 2264 C CA . ARG A 1 315 ? 26.709 -7.909 -30.814 1.00 85.88 315 ARG A CA 1
ATOM 2265 C C . ARG A 1 315 ? 26.435 -9.340 -31.276 1.00 85.88 315 ARG A C 1
ATOM 2267 O O . ARG A 1 315 ? 27.269 -10.233 -31.104 1.00 85.88 315 ARG A O 1
ATOM 2274 N N . HIS A 1 316 ? 25.280 -9.564 -31.903 1.00 87.38 316 HIS A N 1
ATOM 2275 C CA . HIS A 1 316 ? 24.843 -10.894 -32.345 1.00 87.38 316 HIS A CA 1
ATOM 2276 C C . HIS A 1 316 ? 23.983 -10.851 -33.618 1.00 87.38 316 HIS A C 1
ATOM 2278 O O . HIS A 1 316 ? 23.460 -9.805 -34.005 1.00 87.38 316 HIS A O 1
ATOM 2284 N N . ARG A 1 317 ? 23.839 -12.006 -34.278 1.00 87.94 317 ARG A N 1
ATOM 2285 C CA . ARG A 1 317 ? 22.965 -12.212 -35.447 1.00 87.94 317 ARG A CA 1
ATOM 2286 C C . ARG A 1 317 ? 21.911 -13.279 -35.138 1.00 87.94 317 ARG A C 1
ATOM 2288 O O . ARG A 1 317 ? 21.908 -14.343 -35.744 1.00 87.94 317 ARG A O 1
ATOM 2295 N N . ILE A 1 318 ? 21.071 -13.008 -34.142 1.00 89.44 318 ILE A N 1
ATOM 2296 C CA . ILE A 1 318 ? 19.918 -13.853 -33.781 1.00 89.44 318 ILE A CA 1
ATOM 2297 C C . ILE A 1 318 ? 18.665 -13.092 -34.186 1.00 89.44 318 ILE A C 1
ATOM 2299 O O . ILE A 1 318 ? 18.607 -11.894 -33.920 1.00 89.44 318 ILE A O 1
ATOM 2303 N N . ASP A 1 319 ? 17.680 -13.768 -34.771 1.00 90.12 319 ASP A N 1
ATOM 2304 C CA . ASP A 1 319 ? 16.385 -13.163 -35.077 1.00 90.12 319 ASP A CA 1
ATOM 2305 C C . ASP A 1 319 ? 15.741 -12.593 -33.807 1.00 90.12 319 ASP A C 1
ATOM 2307 O O . ASP A 1 319 ? 15.443 -13.321 -32.860 1.00 90.12 319 ASP A O 1
ATOM 2311 N N . THR A 1 320 ? 15.526 -11.278 -33.799 1.00 89.31 320 THR A N 1
ATOM 2312 C CA . THR A 1 320 ? 14.822 -10.532 -32.750 1.00 89.31 320 THR A CA 1
ATOM 2313 C C . THR A 1 320 ? 14.009 -9.430 -33.399 1.00 89.31 320 THR A C 1
ATOM 2315 O O . THR A 1 320 ? 14.387 -8.931 -34.449 1.00 89.31 320 THR A O 1
ATOM 2318 N N . THR A 1 321 ? 12.916 -9.025 -32.774 1.00 88.50 321 THR A N 1
ATOM 2319 C CA . THR A 1 321 ? 11.974 -8.004 -33.244 1.00 88.50 321 THR A CA 1
ATOM 2320 C C . THR A 1 321 ? 11.601 -7.063 -32.100 1.00 88.50 321 THR A C 1
ATOM 2322 O O . THR A 1 321 ? 11.988 -7.283 -30.954 1.00 88.50 321 THR A O 1
ATOM 2325 N N . ARG A 1 322 ? 10.792 -6.031 -32.372 1.00 85.06 322 ARG A N 1
ATOM 2326 C CA . ARG A 1 322 ? 10.183 -5.224 -31.300 1.00 85.06 322 ARG A CA 1
ATOM 2327 C C . ARG A 1 322 ? 9.457 -6.130 -30.297 1.00 85.06 322 ARG A C 1
ATOM 2329 O O . ARG A 1 322 ? 8.724 -7.027 -30.708 1.00 85.06 322 ARG A O 1
ATOM 2336 N N . GLY A 1 323 ? 9.692 -5.899 -29.007 1.00 87.69 323 GLY A N 1
ATOM 2337 C CA . GLY A 1 323 ? 9.233 -6.745 -27.899 1.00 87.69 323 GLY A CA 1
ATOM 2338 C C . GLY A 1 323 ? 10.263 -7.773 -27.408 1.00 87.69 323 GLY A C 1
ATOM 2339 O O . GLY A 1 323 ? 10.154 -8.238 -26.276 1.00 87.69 323 GLY A O 1
ATOM 2340 N N . ASP A 1 324 ? 11.302 -8.084 -28.195 1.00 91.81 324 ASP A N 1
ATOM 2341 C CA . ASP A 1 324 ? 12.417 -8.936 -27.746 1.00 91.81 324 ASP A CA 1
ATOM 2342 C C . ASP A 1 324 ? 13.454 -8.158 -26.905 1.00 91.81 324 ASP A C 1
ATOM 2344 O O . ASP A 1 324 ? 14.376 -8.762 -26.355 1.00 91.81 324 ASP A O 1
ATOM 2348 N N . SER A 1 325 ? 13.324 -6.835 -26.764 1.00 93.12 325 SER A N 1
ATOM 2349 C CA . SER A 1 325 ? 14.173 -6.022 -25.884 1.00 93.12 325 SER A CA 1
ATOM 2350 C C . SER A 1 325 ? 14.174 -6.554 -24.453 1.00 93.12 325 SER A C 1
ATOM 2352 O O . SER A 1 325 ? 13.114 -6.757 -23.871 1.00 93.12 325 SER A O 1
ATOM 2354 N N . GLY A 1 326 ? 15.364 -6.768 -23.899 1.00 94.00 326 GLY A N 1
ATOM 2355 C CA . GLY A 1 326 ? 15.611 -7.355 -22.585 1.00 94.00 326 GLY A CA 1
ATOM 2356 C C . GLY A 1 326 ? 15.764 -8.880 -22.582 1.00 94.00 326 GLY A C 1
ATOM 2357 O O . GLY A 1 326 ? 16.083 -9.448 -21.540 1.00 94.00 326 GLY A O 1
ATOM 2358 N N . SER A 1 327 ? 15.623 -9.557 -23.731 1.00 94.12 327 SER A N 1
ATOM 2359 C CA . SER A 1 327 ? 15.849 -11.007 -23.859 1.00 94.12 327 SER A CA 1
ATOM 2360 C C . SER A 1 327 ? 17.287 -11.397 -23.518 1.00 94.12 327 SER A C 1
ATOM 2362 O O . SER A 1 327 ? 18.235 -10.872 -24.102 1.00 94.12 327 SER A O 1
ATOM 2364 N N . ALA A 1 328 ? 17.471 -12.378 -22.635 1.00 91.75 328 ALA A N 1
ATOM 2365 C CA . ALA A 1 328 ? 18.789 -12.923 -22.352 1.00 91.75 328 ALA A CA 1
ATOM 2366 C C . ALA A 1 328 ? 19.330 -13.669 -23.577 1.00 91.75 328 ALA A C 1
ATOM 2368 O O . ALA A 1 328 ? 18.628 -14.453 -24.233 1.00 91.75 328 ALA A O 1
ATOM 2369 N N . VAL A 1 329 ? 20.601 -13.429 -23.871 1.00 91.00 329 VAL A N 1
ATOM 2370 C CA . VAL A 1 329 ? 21.354 -14.128 -24.905 1.00 91.00 329 VAL A CA 1
ATOM 2371 C C . VAL A 1 329 ? 22.298 -15.105 -24.227 1.00 91.00 329 VAL A C 1
ATOM 2373 O O . VAL A 1 329 ? 22.951 -14.771 -23.236 1.00 91.00 329 VAL A O 1
ATOM 2376 N N . ARG A 1 330 ? 22.317 -16.340 -24.729 1.00 89.00 330 ARG A N 1
ATOM 2377 C CA . ARG A 1 330 ? 22.939 -17.486 -24.067 1.00 89.00 330 ARG A CA 1
ATOM 2378 C C . ARG A 1 330 ? 23.914 -18.212 -24.981 1.00 89.00 330 ARG A C 1
ATOM 2380 O O . ARG A 1 330 ? 23.687 -18.274 -26.190 1.00 89.00 330 ARG A O 1
ATOM 2387 N N . ASP A 1 331 ? 24.973 -18.765 -24.396 1.00 86.31 331 ASP A N 1
ATOM 2388 C CA . ASP A 1 331 ? 25.927 -19.640 -25.082 1.00 86.31 331 ASP A CA 1
ATOM 2389 C C . ASP A 1 331 ? 25.371 -21.066 -25.290 1.00 86.31 331 ASP A C 1
ATOM 2391 O O . ASP A 1 331 ? 24.248 -21.394 -24.897 1.00 86.31 331 ASP A O 1
ATOM 2395 N N . SER A 1 332 ? 26.172 -21.944 -25.902 1.00 84.12 332 SER A N 1
ATOM 2396 C CA . SER A 1 332 ? 25.812 -23.350 -26.138 1.00 84.12 332 SER A CA 1
ATOM 2397 C C . SER A 1 332 ? 25.640 -24.183 -24.862 1.00 84.12 332 SER A C 1
ATOM 2399 O O . SER A 1 332 ? 25.067 -25.267 -24.922 1.00 84.12 332 SER A O 1
ATOM 2401 N N . ASN A 1 333 ? 26.136 -23.699 -23.721 1.00 83.19 333 ASN A N 1
ATOM 2402 C CA . ASN A 1 333 ? 25.973 -24.317 -22.404 1.00 83.19 333 ASN A CA 1
ATOM 2403 C C . ASN A 1 333 ? 24.814 -23.680 -21.619 1.00 83.19 333 ASN A C 1
ATOM 2405 O O . ASN A 1 333 ? 24.696 -23.900 -20.414 1.00 83.19 333 ASN A O 1
ATOM 2409 N N . ASN A 1 334 ? 23.972 -22.887 -22.294 1.00 83.06 334 ASN A N 1
ATOM 2410 C CA . ASN A 1 334 ? 22.842 -22.166 -21.719 1.00 83.06 334 ASN A CA 1
ATOM 2411 C C . ASN A 1 334 ? 23.239 -21.115 -20.661 1.00 83.06 334 ASN A C 1
ATOM 2413 O O . ASN A 1 334 ? 22.420 -20.746 -19.819 1.00 83.06 334 ASN A O 1
ATOM 2417 N N . ARG A 1 335 ? 24.481 -20.612 -20.703 1.00 84.81 335 ARG A N 1
ATOM 2418 C CA . ARG A 1 335 ? 24.963 -19.537 -19.823 1.00 84.81 335 ARG A CA 1
ATOM 2419 C C . ARG A 1 335 ? 24.633 -18.174 -20.409 1.00 84.81 335 ARG A C 1
ATOM 2421 O O . ARG A 1 335 ? 24.843 -17.959 -21.601 1.00 84.81 335 ARG A O 1
ATOM 2428 N N . ILE A 1 336 ? 24.158 -17.245 -19.586 1.00 86.19 336 ILE A N 1
ATOM 2429 C CA . ILE A 1 336 ? 23.838 -15.874 -19.996 1.00 86.19 336 ILE A CA 1
ATOM 2430 C C . ILE A 1 336 ? 25.138 -15.112 -20.264 1.00 86.19 336 ILE A C 1
ATOM 2432 O O . ILE A 1 336 ? 25.981 -14.980 -19.378 1.00 86.19 336 ILE A O 1
ATOM 2436 N N . VAL A 1 337 ? 25.278 -14.601 -21.489 1.00 85.31 337 VAL A N 1
ATOM 2437 C CA . VAL A 1 337 ? 26.405 -13.750 -21.913 1.00 85.31 337 VAL A CA 1
ATOM 2438 C C . VAL A 1 337 ? 26.054 -12.259 -21.879 1.00 85.31 337 VAL A C 1
ATOM 2440 O O . VAL A 1 337 ? 26.929 -11.405 -21.751 1.00 85.31 337 VAL A O 1
ATOM 2443 N N . GLY A 1 338 ? 24.767 -11.929 -21.984 1.00 88.31 338 GLY A N 1
ATOM 2444 C CA . GLY A 1 338 ? 24.265 -10.558 -22.011 1.00 88.31 338 GLY A CA 1
ATOM 2445 C C . GLY A 1 338 ? 22.782 -10.498 -22.363 1.00 88.31 338 GLY A C 1
ATOM 2446 O O . GLY A 1 338 ? 22.117 -11.531 -22.460 1.00 88.31 338 GLY A O 1
ATOM 2447 N N . PHE A 1 339 ? 22.275 -9.289 -22.584 1.00 92.25 339 PHE A N 1
ATOM 2448 C CA . PHE A 1 339 ? 20.865 -9.020 -22.870 1.00 92.25 339 PHE A CA 1
ATOM 2449 C C . PHE A 1 339 ? 20.718 -8.257 -24.187 1.00 92.25 339 PHE A C 1
ATOM 2451 O O . PHE A 1 339 ? 21.455 -7.306 -24.445 1.00 92.25 339 PHE A O 1
ATOM 2458 N N . HIS A 1 340 ? 19.777 -8.685 -25.028 1.00 93.19 340 HIS A N 1
ATOM 2459 C CA . HIS A 1 340 ? 19.431 -8.015 -26.280 1.00 93.19 340 HIS A CA 1
ATOM 2460 C C . HIS A 1 340 ? 18.713 -6.697 -25.996 1.00 93.19 340 HIS A C 1
ATOM 2462 O O . HIS A 1 340 ? 17.757 -6.681 -25.227 1.00 93.19 340 HIS A O 1
ATOM 2468 N N . THR A 1 341 ? 19.137 -5.604 -26.626 1.00 90.94 341 THR A N 1
ATOM 2469 C CA . THR A 1 341 ? 18.581 -4.268 -26.353 1.00 90.94 341 THR A CA 1
ATOM 2470 C C . THR A 1 341 ? 18.284 -3.467 -27.619 1.00 90.94 341 THR A C 1
ATOM 2472 O O . THR A 1 341 ? 17.352 -2.671 -27.624 1.00 90.94 341 THR A O 1
ATOM 2475 N N . PHE A 1 342 ? 18.992 -3.724 -28.726 1.00 88.50 342 PHE A N 1
ATOM 2476 C CA . PHE A 1 342 ? 18.800 -3.002 -29.988 1.00 88.50 342 PHE A CA 1
ATOM 2477 C C . PHE A 1 342 ? 18.731 -3.946 -31.187 1.00 88.50 342 PHE A C 1
ATOM 2479 O O . PHE A 1 342 ? 19.611 -4.782 -31.401 1.00 88.50 342 PHE A O 1
ATOM 2486 N N . GLY A 1 343 ? 17.715 -3.769 -32.028 1.00 87.56 343 GLY A N 1
ATOM 2487 C CA . GLY A 1 343 ? 17.627 -4.429 -33.327 1.00 87.56 343 GLY A CA 1
ATOM 2488 C C . GLY A 1 343 ? 18.378 -3.649 -34.414 1.00 87.56 343 GLY A C 1
ATOM 2489 O O . GLY A 1 343 ? 18.274 -2.428 -34.490 1.00 87.56 343 GLY A O 1
ATOM 2490 N N . GLY A 1 344 ? 19.104 -4.350 -35.284 1.00 85.69 344 GLY A N 1
ATOM 2491 C CA . GLY A 1 344 ? 19.835 -3.750 -36.411 1.00 85.69 344 GLY A CA 1
ATOM 2492 C C . GLY A 1 344 ? 20.118 -4.707 -37.575 1.00 85.69 344 GLY A C 1
ATOM 2493 O O . GLY A 1 344 ? 20.778 -4.335 -38.546 1.00 85.69 344 GLY A O 1
ATOM 2494 N N . CYS A 1 345 ? 19.626 -5.945 -37.498 1.00 85.06 345 CYS A N 1
ATOM 2495 C CA . CYS A 1 345 ? 19.669 -6.904 -38.597 1.00 85.06 345 CYS A CA 1
ATOM 2496 C C . CYS A 1 345 ? 18.662 -6.582 -39.712 1.00 85.06 345 CYS A C 1
ATOM 2498 O O . CYS A 1 345 ? 17.539 -6.144 -39.459 1.00 85.06 345 CYS A O 1
ATOM 2500 N N . THR A 1 346 ? 19.048 -6.899 -40.949 1.00 82.38 346 THR A N 1
ATOM 2501 C CA . THR A 1 346 ? 18.203 -6.771 -42.147 1.00 82.38 346 THR A CA 1
ATOM 2502 C C . THR A 1 346 ? 17.988 -8.114 -42.848 1.00 82.38 346 THR A C 1
ATOM 2504 O O . THR A 1 346 ? 18.792 -9.041 -42.710 1.00 82.38 346 THR A O 1
ATOM 2507 N N . ALA A 1 347 ? 16.958 -8.181 -43.702 1.00 73.94 347 ALA A N 1
ATOM 2508 C CA . ALA A 1 347 ? 16.594 -9.388 -44.449 1.00 73.94 347 ALA A CA 1
ATOM 2509 C C . ALA A 1 347 ? 17.704 -9.940 -45.369 1.00 73.94 347 ALA A C 1
ATOM 2511 O O . ALA A 1 347 ? 17.730 -11.126 -45.685 1.00 73.94 347 ALA A O 1
ATOM 2512 N N . ASN A 1 348 ? 18.664 -9.097 -45.761 1.00 76.94 348 ASN A N 1
ATOM 2513 C CA . ASN A 1 348 ? 19.813 -9.480 -46.587 1.00 76.94 348 ASN A CA 1
ATOM 2514 C C . ASN A 1 348 ? 21.025 -9.942 -45.760 1.00 76.94 348 ASN A C 1
ATOM 2516 O O . ASN A 1 348 ? 22.132 -10.002 -46.288 1.00 76.94 348 ASN A O 1
ATOM 2520 N N . ASN A 1 349 ? 20.850 -10.222 -44.463 1.00 72.50 349 ASN A N 1
ATOM 2521 C CA . ASN A 1 349 ? 21.944 -10.507 -43.530 1.00 72.50 349 ASN A CA 1
ATOM 2522 C C . ASN A 1 349 ? 22.978 -9.369 -43.402 1.00 72.50 349 ASN A C 1
ATOM 2524 O O . ASN A 1 349 ? 24.111 -9.601 -42.981 1.00 72.50 349 ASN A O 1
ATOM 2528 N N . ASN A 1 350 ? 22.604 -8.119 -43.679 1.00 77.50 350 ASN A N 1
ATOM 2529 C CA . ASN A 1 350 ? 23.441 -6.959 -43.355 1.00 77.50 350 ASN A CA 1
ATOM 2530 C C . ASN A 1 350 ? 23.121 -6.443 -41.942 1.00 77.50 350 ASN A C 1
ATOM 2532 O O . ASN A 1 350 ? 21.974 -6.540 -41.502 1.00 77.50 350 ASN A O 1
ATOM 2536 N N . GLY A 1 351 ? 24.123 -5.876 -41.261 1.00 83.44 351 GLY A N 1
ATOM 2537 C CA . GLY A 1 351 ? 23.989 -5.327 -39.903 1.00 83.44 351 GLY A CA 1
ATOM 2538 C C . GLY A 1 351 ? 24.160 -6.357 -38.780 1.00 83.44 351 GLY A C 1
ATOM 2539 O O . GLY A 1 351 ? 24.636 -7.471 -39.006 1.00 83.44 351 GLY A O 1
ATOM 2540 N N . TYR A 1 352 ? 23.811 -5.954 -37.559 1.00 85.88 352 TYR A N 1
ATOM 2541 C CA . TYR A 1 352 ? 23.835 -6.782 -36.352 1.00 85.88 352 TYR A CA 1
ATOM 2542 C C . TYR A 1 352 ? 22.852 -6.243 -35.320 1.00 85.88 352 TYR A C 1
ATOM 2544 O O . TYR A 1 352 ? 22.521 -5.059 -35.324 1.00 85.88 352 TYR A O 1
ATOM 2552 N N . ASN A 1 353 ? 22.428 -7.115 -34.416 1.00 89.12 353 ASN A N 1
ATOM 2553 C CA . ASN A 1 353 ? 21.698 -6.726 -33.221 1.00 89.12 353 ASN A CA 1
ATOM 2554 C C . ASN A 1 353 ? 22.686 -6.380 -32.101 1.00 89.12 353 ASN A C 1
ATOM 2556 O O . ASN A 1 353 ? 23.759 -6.986 -32.006 1.00 89.12 353 ASN A O 1
ATOM 2560 N N . GLY A 1 354 ? 22.328 -5.387 -31.291 1.00 87.62 354 GLY A N 1
ATOM 2561 C CA . GLY A 1 354 ? 23.096 -4.869 -30.163 1.00 87.62 354 GLY A CA 1
ATOM 2562 C C . GLY A 1 354 ? 22.495 -5.268 -28.814 1.00 87.62 354 GLY A C 1
ATOM 2563 O O . GLY A 1 354 ? 21.305 -5.569 -28.698 1.00 87.62 354 GLY A O 1
ATOM 2564 N N . GLY A 1 355 ? 23.339 -5.271 -27.791 1.00 88.56 355 GLY A N 1
ATOM 2565 C CA . GLY A 1 355 ? 23.010 -5.694 -26.440 1.00 88.56 355 GLY A CA 1
ATOM 2566 C C . GLY A 1 355 ? 23.947 -5.106 -25.391 1.00 88.56 355 GLY A C 1
ATOM 2567 O O . GLY A 1 355 ? 24.955 -4.471 -25.715 1.00 88.56 355 GLY A O 1
ATOM 2568 N N . THR A 1 356 ? 23.634 -5.390 -24.133 1.00 89.00 356 THR A N 1
ATOM 2569 C CA . THR A 1 356 ? 24.489 -5.124 -22.971 1.00 89.00 356 THR A CA 1
ATOM 2570 C C . THR A 1 356 ? 25.134 -6.436 -22.526 1.00 89.00 356 THR A C 1
ATOM 2572 O O . THR A 1 356 ? 24.422 -7.411 -22.272 1.00 89.00 356 THR A O 1
ATOM 2575 N N . LEU A 1 357 ? 26.467 -6.493 -22.442 1.00 84.50 357 LEU A N 1
ATOM 2576 C CA . LEU A 1 357 ? 27.163 -7.656 -21.882 1.00 84.50 357 LEU A CA 1
ATOM 2577 C C . LEU A 1 357 ? 26.877 -7.791 -20.386 1.00 84.50 357 LEU A C 1
ATOM 2579 O O . LEU A 1 357 ? 26.803 -6.802 -19.658 1.00 84.50 357 LEU A O 1
ATOM 2583 N N . LEU A 1 358 ? 26.809 -9.032 -19.907 1.00 81.31 358 LEU A N 1
ATOM 2584 C CA . LEU A 1 358 ? 26.633 -9.306 -18.482 1.00 81.31 358 LEU A CA 1
ATOM 2585 C C . LEU A 1 358 ? 27.839 -8.868 -17.639 1.00 81.31 358 LEU A C 1
ATOM 2587 O O . LEU A 1 358 ? 27.690 -8.568 -16.461 1.00 81.31 358 LEU A O 1
ATOM 2591 N N . SER A 1 359 ? 29.026 -8.781 -18.245 1.00 76.44 359 SER A N 1
ATOM 2592 C CA . SER A 1 359 ? 30.236 -8.242 -17.615 1.00 76.44 359 SER A CA 1
ATOM 2593 C C . SER A 1 359 ? 30.183 -6.731 -17.360 1.00 76.44 359 SER A C 1
ATOM 2595 O O . SER A 1 359 ? 31.171 -6.167 -16.889 1.00 76.44 359 SER A O 1
ATOM 2597 N N . ASN A 1 360 ? 29.055 -6.065 -17.641 1.00 81.69 360 ASN A N 1
ATOM 2598 C CA . ASN A 1 360 ? 28.886 -4.656 -17.332 1.00 81.69 360 ASN A CA 1
ATOM 2599 C C . ASN A 1 360 ? 29.016 -4.392 -15.818 1.00 81.69 360 ASN A C 1
ATOM 2601 O O . ASN A 1 360 ? 28.209 -4.907 -15.045 1.00 81.69 360 ASN A O 1
ATOM 2605 N N . PRO A 1 361 ? 29.998 -3.580 -15.378 1.00 76.44 361 PRO A N 1
ATOM 2606 C CA . PRO A 1 361 ? 30.265 -3.374 -13.956 1.00 76.44 361 PRO A CA 1
ATOM 2607 C C . PRO A 1 361 ? 29.092 -2.722 -13.211 1.00 76.44 361 PRO A C 1
ATOM 2609 O O . PRO A 1 361 ? 28.800 -3.088 -12.070 1.00 76.44 361 PRO A O 1
ATOM 2612 N N . GLN A 1 362 ? 28.382 -1.793 -13.856 1.00 82.31 362 GLN A N 1
ATOM 2613 C CA . GLN A 1 362 ? 27.232 -1.116 -13.256 1.00 82.31 362 GLN A CA 1
ATOM 2614 C C . GLN A 1 362 ? 26.023 -2.057 -13.170 1.00 82.31 362 GLN A C 1
ATOM 2616 O O . GLN A 1 362 ? 25.354 -2.092 -12.139 1.00 82.31 362 GLN A O 1
ATOM 2621 N N . LEU A 1 363 ? 25.801 -2.889 -14.194 1.00 85.62 363 LEU A N 1
ATOM 2622 C CA . LEU A 1 363 ? 24.769 -3.933 -14.167 1.00 85.62 363 LEU A CA 1
ATOM 2623 C C . LEU A 1 363 ? 25.036 -4.964 -13.060 1.00 85.62 363 LEU A C 1
ATOM 2625 O O . LEU A 1 363 ? 24.120 -5.333 -12.330 1.00 85.62 363 LEU A O 1
ATOM 2629 N N . LEU A 1 364 ? 26.286 -5.413 -12.905 1.00 80.38 364 LEU A N 1
ATOM 2630 C CA . LEU A 1 364 ? 26.679 -6.342 -11.838 1.00 80.38 364 LEU A CA 1
ATOM 2631 C C . LEU A 1 364 ? 26.483 -5.729 -10.447 1.00 80.38 364 LEU A C 1
ATOM 2633 O O . LEU A 1 364 ? 26.017 -6.411 -9.537 1.00 80.38 364 LEU A O 1
ATOM 2637 N N . THR A 1 365 ? 26.787 -4.439 -10.294 1.00 80.81 365 THR A N 1
ATOM 2638 C CA . THR A 1 365 ? 26.541 -3.699 -9.047 1.00 80.81 365 THR A CA 1
ATOM 2639 C C . THR A 1 365 ? 25.043 -3.636 -8.738 1.00 80.81 365 THR A C 1
ATOM 2641 O O . THR A 1 365 ? 24.630 -3.968 -7.627 1.00 80.81 365 THR A O 1
ATOM 2644 N N . ALA A 1 366 ? 24.215 -3.308 -9.733 1.00 86.31 366 ALA A N 1
ATOM 2645 C CA . ALA A 1 366 ? 22.763 -3.262 -9.583 1.00 86.31 366 ALA A CA 1
ATOM 2646 C C . ALA A 1 366 ? 22.147 -4.638 -9.271 1.00 86.31 366 ALA A C 1
ATOM 2648 O O . ALA A 1 366 ? 21.222 -4.732 -8.466 1.00 86.31 366 ALA A O 1
ATOM 2649 N N . LEU A 1 367 ? 22.681 -5.714 -9.860 1.00 85.12 367 LEU A N 1
ATOM 2650 C CA . LEU A 1 367 ? 22.302 -7.093 -9.538 1.00 85.12 367 LEU A CA 1
ATOM 2651 C C . LEU A 1 367 ? 22.570 -7.431 -8.071 1.00 85.12 367 LEU A C 1
ATOM 2653 O O . LEU A 1 367 ? 21.708 -8.010 -7.411 1.00 85.12 367 LEU A O 1
ATOM 2657 N N . CYS A 1 368 ? 23.723 -7.028 -7.541 1.00 80.88 368 CYS A N 1
ATOM 2658 C CA . CYS A 1 368 ? 24.033 -7.213 -6.128 1.00 80.88 368 CYS A CA 1
ATOM 2659 C C . CYS A 1 368 ? 23.103 -6.388 -5.223 1.00 80.88 368 CYS A C 1
ATOM 2661 O O . CYS A 1 368 ? 22.599 -6.916 -4.238 1.00 80.88 368 CYS A O 1
ATOM 2663 N N . GLN A 1 369 ? 22.837 -5.125 -5.568 1.00 84.00 369 GLN A N 1
ATOM 2664 C CA . GLN A 1 369 ? 22.013 -4.224 -4.751 1.00 84.00 369 GLN A CA 1
ATOM 2665 C C . GLN A 1 369 ? 20.537 -4.632 -4.715 1.00 84.00 369 GLN A C 1
ATOM 2667 O O . GLN A 1 369 ? 19.939 -4.706 -3.645 1.00 84.00 369 GLN A O 1
ATOM 2672 N N . ILE A 1 370 ? 19.943 -4.919 -5.875 1.00 85.38 370 ILE A N 1
ATOM 2673 C CA . ILE A 1 370 ? 18.510 -5.218 -5.967 1.00 85.38 370 ILE A CA 1
ATOM 2674 C C . ILE A 1 370 ? 18.222 -6.679 -5.666 1.00 85.38 370 ILE A C 1
ATOM 2676 O O . ILE A 1 370 ? 17.205 -6.974 -5.044 1.00 85.38 370 ILE A O 1
ATOM 2680 N N . CYS A 1 371 ? 19.088 -7.598 -6.089 1.00 81.62 371 CYS A N 1
ATOM 2681 C CA . CYS A 1 371 ? 18.782 -9.021 -6.037 1.00 81.62 371 CYS A CA 1
ATOM 2682 C C . CYS A 1 371 ? 19.546 -9.795 -4.965 1.00 81.62 371 CYS A C 1
ATOM 2684 O O . CYS A 1 371 ? 19.226 -10.964 -4.767 1.00 81.62 371 CYS A O 1
ATOM 2686 N N . ALA A 1 372 ? 20.546 -9.188 -4.308 1.00 74.31 372 ALA A N 1
ATOM 2687 C CA . ALA A 1 372 ? 21.473 -9.872 -3.395 1.00 74.31 372 ALA A CA 1
ATOM 2688 C C . ALA A 1 372 ? 22.096 -11.151 -3.996 1.00 74.31 372 ALA A C 1
ATOM 2690 O O . ALA A 1 372 ? 22.588 -12.025 -3.287 1.00 74.31 372 ALA A O 1
ATOM 2691 N N . LEU A 1 373 ? 22.078 -11.273 -5.326 1.00 67.50 373 LEU A N 1
ATOM 2692 C CA . LEU A 1 373 ? 22.647 -12.406 -6.030 1.00 67.50 373 LEU A CA 1
ATOM 2693 C C . LEU A 1 373 ? 24.143 -12.169 -6.129 1.00 67.50 373 LEU A C 1
ATOM 2695 O O . LEU A 1 373 ? 24.555 -11.221 -6.794 1.00 67.50 373 LEU A O 1
ATOM 2699 N N . GLN A 1 374 ? 24.950 -13.041 -5.521 1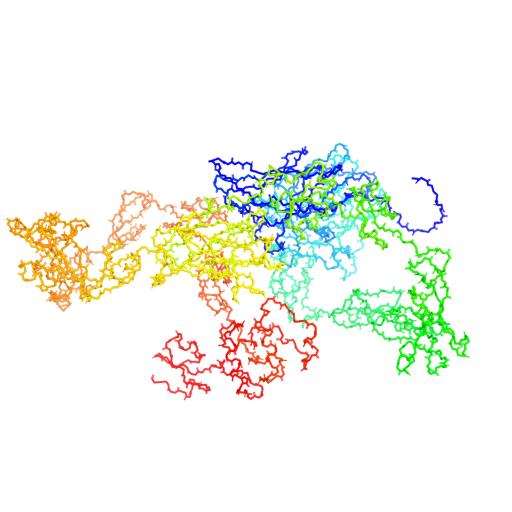.00 61.62 374 GLN A N 1
ATOM 2700 C CA . GLN A 1 374 ? 26.371 -13.115 -5.839 1.00 61.62 374 GLN A CA 1
ATOM 2701 C C . GLN A 1 374 ? 26.528 -13.636 -7.267 1.00 61.62 374 GLN A C 1
ATOM 2703 O O . GLN A 1 374 ? 26.235 -14.809 -7.525 1.00 61.62 374 GLN A O 1
ATOM 2708 N N . PRO A 1 375 ? 26.980 -12.809 -8.226 1.00 55.75 375 PRO A N 1
ATOM 2709 C CA . PRO A 1 375 ? 27.102 -13.274 -9.582 1.00 55.75 375 PRO A CA 1
ATOM 2710 C C . PRO A 1 375 ? 28.239 -14.297 -9.646 1.00 55.75 375 PRO A C 1
ATOM 2712 O O . PRO A 1 375 ? 29.407 -13.940 -9.541 1.00 55.75 375 PRO A O 1
ATOM 2715 N N . CYS A 1 376 ? 27.886 -15.565 -9.861 1.00 55.34 376 CYS A N 1
ATOM 2716 C CA . CYS A 1 376 ? 28.797 -16.613 -10.328 1.00 55.34 376 CYS A CA 1
ATOM 2717 C C . CYS A 1 376 ? 29.927 -17.022 -9.367 1.00 55.34 376 CYS A C 1
ATOM 2719 O O . CYS A 1 376 ? 31.017 -17.313 -9.847 1.00 55.34 376 CYS A O 1
ATOM 2721 N N . GLY A 1 377 ? 29.647 -17.075 -8.056 1.00 51.38 377 GLY A N 1
ATOM 2722 C CA . GLY A 1 377 ? 30.456 -17.733 -7.015 1.00 51.38 377 GLY A CA 1
ATOM 2723 C C . GLY A 1 377 ? 31.951 -17.385 -7.001 1.00 51.38 377 GLY A C 1
ATOM 2724 O O . GLY A 1 377 ? 32.711 -17.931 -7.787 1.00 51.38 377 GLY A O 1
ATOM 2725 N N . ASP A 1 378 ? 32.385 -16.520 -6.082 1.00 46.84 378 ASP A N 1
ATOM 2726 C CA . ASP A 1 378 ? 33.772 -16.271 -5.624 1.00 46.84 378 ASP A CA 1
ATOM 2727 C C . ASP A 1 378 ? 34.934 -16.144 -6.633 1.00 46.84 378 ASP A C 1
ATOM 2729 O O . ASP A 1 378 ? 36.089 -16.014 -6.227 1.00 46.84 378 ASP A O 1
ATOM 2733 N N . GLN A 1 379 ? 34.706 -16.125 -7.941 1.00 53.81 379 GLN A N 1
ATOM 2734 C CA . GLN A 1 379 ? 35.783 -16.140 -8.928 1.00 53.81 379 GLN A CA 1
ATOM 2735 C C . GLN A 1 379 ? 35.704 -14.897 -9.804 1.00 53.81 379 GLN A C 1
ATOM 2737 O O . GLN A 1 379 ? 35.186 -14.950 -10.915 1.00 53.81 379 GLN A O 1
ATOM 2742 N N . LEU A 1 380 ? 36.209 -13.778 -9.271 1.00 61.28 380 LEU A N 1
ATOM 2743 C CA . LEU A 1 380 ? 37.109 -12.816 -9.937 1.00 61.28 380 LEU A CA 1
ATOM 2744 C C . LEU A 1 380 ? 37.105 -11.483 -9.157 1.00 61.28 380 LEU A C 1
ATOM 2746 O O . LEU A 1 380 ? 36.287 -10.605 -9.452 1.00 61.28 380 LEU A O 1
ATOM 2750 N N . PRO A 1 381 ? 38.005 -11.295 -8.171 1.00 71.25 381 PRO A N 1
ATOM 2751 C CA . PRO A 1 381 ? 38.189 -9.991 -7.544 1.00 71.25 381 PRO A CA 1
ATOM 2752 C C . PRO A 1 381 ? 38.600 -8.944 -8.590 1.00 71.25 381 PRO A C 1
ATOM 2754 O O . PRO A 1 381 ? 39.291 -9.239 -9.570 1.00 71.25 381 PRO A O 1
ATOM 2757 N N . GLY A 1 382 ? 38.160 -7.711 -8.380 1.00 74.50 382 GLY A N 1
ATOM 2758 C CA . GLY A 1 382 ? 38.503 -6.554 -9.201 1.00 74.50 382 GLY A CA 1
ATOM 2759 C C . GLY A 1 382 ? 38.577 -5.301 -8.338 1.00 74.50 382 GLY A C 1
ATOM 2760 O O . GLY A 1 382 ? 38.211 -5.327 -7.162 1.00 74.50 382 GLY A O 1
ATOM 2761 N N . ALA A 1 383 ? 39.077 -4.211 -8.903 1.00 80.75 383 ALA A N 1
ATOM 2762 C CA . ALA A 1 383 ? 39.179 -2.933 -8.225 1.00 80.75 383 ALA A CA 1
ATOM 2763 C C . ALA A 1 383 ? 37.795 -2.420 -7.795 1.00 80.75 383 ALA A C 1
ATOM 2765 O O . ALA A 1 383 ? 36.887 -2.243 -8.610 1.00 80.75 383 ALA A O 1
ATOM 2766 N N . CYS A 1 384 ? 37.658 -2.175 -6.499 1.00 82.56 384 CYS A N 1
ATOM 2767 C CA . CYS A 1 384 ? 36.532 -1.522 -5.864 1.00 82.56 384 CYS A CA 1
ATOM 2768 C C . CYS A 1 384 ? 36.979 -0.162 -5.335 1.00 82.56 384 CYS A C 1
ATOM 2770 O O . CYS A 1 384 ? 37.891 -0.093 -4.511 1.00 82.56 384 CYS A O 1
ATOM 2772 N N . CYS A 1 385 ? 36.329 0.904 -5.795 1.00 77.94 385 CYS A N 1
ATOM 2773 C CA . CYS A 1 385 ? 36.623 2.267 -5.362 1.00 77.94 385 CYS A CA 1
ATOM 2774 C C . CYS A 1 385 ? 35.530 2.786 -4.425 1.00 77.94 385 CYS A C 1
ATOM 2776 O O . CYS A 1 385 ? 34.396 2.985 -4.862 1.00 77.94 385 CYS A O 1
ATOM 2778 N N . TYR A 1 386 ? 35.876 3.054 -3.165 1.00 76.38 386 TYR A N 1
ATOM 2779 C CA . TYR A 1 386 ? 35.003 3.713 -2.185 1.00 76.38 386 TYR A CA 1
ATOM 2780 C C . TYR A 1 386 ? 35.834 4.626 -1.276 1.00 76.38 386 TYR A C 1
ATOM 2782 O O . TYR A 1 386 ? 36.967 4.301 -0.923 1.00 76.38 386 TYR A O 1
ATOM 2790 N N . LEU A 1 387 ? 35.302 5.808 -0.939 1.00 69.38 387 LEU A N 1
ATOM 2791 C CA . LEU A 1 387 ? 35.966 6.804 -0.076 1.00 69.38 387 LEU A CA 1
ATOM 2792 C C . LEU A 1 387 ? 37.403 7.180 -0.515 1.00 69.38 387 LEU A C 1
ATOM 2794 O O . LEU A 1 387 ? 38.274 7.435 0.311 1.00 69.38 387 LEU A O 1
ATOM 2798 N N . GLY A 1 388 ? 37.672 7.185 -1.827 1.00 66.31 388 GLY A N 1
ATOM 2799 C CA . GLY A 1 388 ? 38.991 7.512 -2.390 1.00 66.31 388 GLY A CA 1
ATOM 2800 C C . GLY A 1 388 ? 40.041 6.395 -2.306 1.00 66.31 388 GLY A C 1
ATOM 2801 O O . GLY A 1 388 ? 41.120 6.548 -2.877 1.00 66.31 388 GLY A O 1
ATOM 2802 N N . ASN A 1 389 ? 39.729 5.258 -1.678 1.00 75.38 389 ASN A N 1
ATOM 2803 C CA . ASN A 1 389 ? 40.604 4.090 -1.593 1.00 75.38 389 ASN A CA 1
ATOM 2804 C C . ASN A 1 389 ? 40.206 3.018 -2.616 1.00 75.38 389 ASN A C 1
ATOM 2806 O O . ASN A 1 389 ? 39.022 2.832 -2.906 1.00 75.38 389 ASN A O 1
ATOM 2810 N N . CYS A 1 390 ? 41.201 2.297 -3.140 1.00 81.62 390 CYS A N 1
ATOM 2811 C CA . CYS A 1 390 ? 40.986 1.118 -3.978 1.00 81.62 390 CYS A CA 1
ATOM 2812 C C . CYS A 1 390 ? 41.271 -0.173 -3.209 1.00 81.62 390 CYS A C 1
ATOM 2814 O O . CYS A 1 390 ? 42.387 -0.353 -2.716 1.00 81.62 390 CYS A O 1
ATOM 2816 N N . THR A 1 391 ? 40.317 -1.104 -3.176 1.00 84.12 391 THR A N 1
ATOM 2817 C CA . THR A 1 391 ? 40.536 -2.471 -2.674 1.00 84.12 391 THR A CA 1
ATOM 2818 C C . THR A 1 391 ? 40.070 -3.509 -3.689 1.00 84.12 391 THR A C 1
ATOM 2820 O O . THR A 1 391 ? 39.164 -3.267 -4.479 1.00 84.12 391 THR A O 1
ATOM 2823 N N . THR A 1 392 ? 40.700 -4.682 -3.718 1.00 83.81 392 THR A N 1
ATOM 2824 C CA . THR A 1 392 ? 40.271 -5.775 -4.599 1.00 83.81 392 THR A CA 1
ATOM 2825 C C . THR A 1 392 ? 39.159 -6.574 -3.930 1.00 83.81 392 THR A C 1
ATOM 2827 O O . THR A 1 392 ? 39.436 -7.371 -3.034 1.00 83.81 392 THR A O 1
ATOM 2830 N N . LEU A 1 393 ? 37.918 -6.370 -4.365 1.00 80.94 393 LEU A N 1
ATOM 2831 C CA . LEU A 1 393 ? 36.727 -7.040 -3.833 1.00 80.94 393 LEU A CA 1
ATOM 2832 C C . LEU A 1 393 ? 35.941 -7.713 -4.963 1.00 80.94 393 LEU A C 1
ATOM 2834 O O . LEU A 1 393 ? 36.136 -7.409 -6.138 1.00 80.94 393 LEU A O 1
ATOM 2838 N N . GLY A 1 394 ? 35.043 -8.638 -4.620 1.00 77.50 394 GLY A N 1
ATOM 2839 C CA . GLY A 1 394 ? 33.994 -9.069 -5.547 1.00 77.50 394 GLY A CA 1
ATOM 2840 C C . GLY A 1 394 ? 32.928 -7.973 -5.729 1.00 77.50 394 GLY A C 1
ATOM 2841 O O . GLY A 1 394 ? 32.809 -7.098 -4.868 1.00 77.50 394 GLY A O 1
ATOM 2842 N N . PRO A 1 395 ? 32.111 -8.015 -6.796 1.00 72.06 395 PRO A N 1
ATOM 2843 C CA . PRO A 1 395 ? 31.123 -6.973 -7.102 1.00 72.06 395 PRO A CA 1
ATOM 2844 C C . PRO A 1 395 ? 30.121 -6.722 -5.964 1.00 72.06 395 PRO A C 1
ATOM 2846 O O . PRO A 1 395 ? 29.836 -5.569 -5.655 1.00 72.06 395 PRO A O 1
ATOM 2849 N N . CYS A 1 396 ? 29.636 -7.766 -5.281 1.00 76.06 396 CYS A N 1
ATOM 2850 C CA . CYS A 1 396 ? 28.675 -7.584 -4.186 1.00 76.06 396 CYS A CA 1
ATOM 2851 C C . CYS A 1 396 ? 29.318 -7.051 -2.909 1.00 76.06 396 CYS A C 1
ATOM 2853 O O . CYS A 1 396 ? 28.747 -6.179 -2.265 1.00 76.06 396 CYS A O 1
ATOM 2855 N N . ALA A 1 397 ? 30.525 -7.515 -2.575 1.00 80.31 397 ALA A N 1
ATOM 2856 C CA . ALA A 1 397 ? 31.292 -6.948 -1.470 1.00 80.31 397 ALA A CA 1
ATOM 2857 C C . ALA A 1 397 ? 31.635 -5.475 -1.744 1.00 80.31 397 ALA A C 1
ATOM 2859 O O . ALA A 1 397 ? 31.587 -4.651 -0.838 1.00 80.31 397 ALA A O 1
ATOM 2860 N N . CYS A 1 398 ? 31.918 -5.121 -2.999 1.00 77.06 398 CYS A N 1
ATOM 2861 C CA . CYS A 1 398 ? 32.147 -3.737 -3.386 1.00 77.06 398 CYS A CA 1
ATOM 2862 C C . CYS A 1 398 ? 30.894 -2.865 -3.217 1.00 77.06 398 CYS A C 1
ATOM 2864 O O . CYS A 1 398 ? 30.957 -1.812 -2.585 1.00 77.06 398 CYS A O 1
ATOM 2866 N N . ALA A 1 399 ? 29.746 -3.336 -3.715 1.00 72.06 399 ALA A N 1
ATOM 2867 C CA . ALA A 1 399 ? 28.469 -2.640 -3.590 1.00 72.06 399 ALA A CA 1
ATOM 2868 C C . ALA A 1 399 ? 28.031 -2.463 -2.123 1.00 72.06 399 ALA A C 1
ATOM 2870 O O . ALA A 1 399 ? 27.548 -1.393 -1.760 1.00 72.06 399 ALA A O 1
ATOM 2871 N N . ALA A 1 400 ? 28.244 -3.478 -1.276 1.00 77.38 400 ALA A N 1
ATOM 2872 C CA . ALA A 1 400 ? 27.942 -3.428 0.157 1.00 77.38 400 ALA A CA 1
ATOM 2873 C C . ALA A 1 400 ? 28.754 -2.354 0.905 1.00 77.38 400 ALA A C 1
ATOM 2875 O O . ALA A 1 400 ? 28.276 -1.794 1.883 1.00 77.38 400 ALA A O 1
ATOM 2876 N N . ASN A 1 401 ? 29.951 -2.018 0.412 1.00 71.69 401 ASN A N 1
ATOM 2877 C CA . ASN A 1 401 ? 30.788 -0.938 0.944 1.00 71.69 401 ASN A CA 1
ATOM 2878 C C . ASN A 1 401 ? 30.474 0.439 0.318 1.00 71.69 401 ASN A C 1
ATOM 2880 O O . ASN A 1 401 ? 31.264 1.373 0.456 1.00 71.69 401 ASN A O 1
ATOM 2884 N N . GLY A 1 402 ? 29.368 0.574 -0.428 1.00 70.94 402 GLY A N 1
ATOM 2885 C CA . GLY A 1 402 ? 29.034 1.806 -1.157 1.00 70.94 402 GLY A CA 1
ATOM 2886 C C . GLY A 1 402 ? 30.030 2.146 -2.273 1.00 70.94 402 GLY A C 1
ATOM 2887 O O . GLY A 1 402 ? 30.117 3.296 -2.704 1.00 70.94 402 GLY A O 1
ATOM 2888 N N . GLY A 1 403 ? 30.818 1.162 -2.716 1.00 72.25 403 GLY A N 1
ATOM 2889 C CA . GLY A 1 403 ? 31.873 1.328 -3.705 1.00 72.25 403 GLY A CA 1
ATOM 2890 C C . GLY A 1 403 ? 31.440 1.061 -5.136 1.00 72.25 403 GLY A C 1
ATOM 2891 O O . GLY A 1 403 ? 30.481 0.342 -5.408 1.00 72.25 403 GLY A O 1
ATOM 2892 N N . THR A 1 404 ? 32.194 1.624 -6.078 1.00 76.12 404 THR A N 1
ATOM 2893 C CA . THR A 1 404 ? 32.037 1.358 -7.512 1.00 76.12 404 THR A CA 1
ATOM 2894 C C . THR A 1 404 ? 32.989 0.245 -7.935 1.00 76.12 404 THR A C 1
ATOM 2896 O O . THR A 1 404 ? 34.210 0.395 -7.838 1.00 76.12 404 THR A O 1
ATOM 2899 N N . PHE A 1 405 ? 32.439 -0.871 -8.418 1.00 76.31 405 PHE A N 1
ATOM 2900 C CA . PHE A 1 405 ? 33.223 -1.985 -8.946 1.00 76.31 405 PHE A CA 1
ATOM 2901 C C . PHE A 1 405 ? 33.655 -1.689 -10.384 1.00 76.31 405 PHE A C 1
ATOM 2903 O O . PHE A 1 405 ? 32.809 -1.431 -11.234 1.00 76.31 405 PHE A O 1
ATOM 2910 N N . LEU A 1 406 ? 34.953 -1.744 -10.686 1.00 72.94 406 LEU A N 1
ATOM 2911 C CA . LEU A 1 406 ? 35.486 -1.409 -12.017 1.00 72.94 406 LEU A CA 1
ATOM 2912 C C . LEU A 1 406 ? 35.494 -2.595 -12.996 1.00 72.94 406 LEU A C 1
ATOM 2914 O O . LEU A 1 406 ? 35.897 -2.454 -14.149 1.00 72.94 406 LEU A O 1
ATOM 2918 N N . GLY A 1 407 ? 35.025 -3.760 -12.551 1.00 70.69 407 GLY A N 1
ATOM 2919 C CA . GLY A 1 407 ? 34.889 -4.968 -13.360 1.00 70.69 407 GLY A CA 1
ATOM 2920 C C . GLY A 1 407 ? 35.864 -6.082 -12.955 1.00 70.69 407 GLY A C 1
ATOM 2921 O O . GLY A 1 407 ? 36.866 -5.821 -12.280 1.00 70.69 407 GLY A O 1
ATOM 2922 N N . PRO A 1 408 ? 35.591 -7.337 -13.353 1.00 72.50 408 PRO A N 1
ATOM 2923 C CA . PRO A 1 408 ? 36.419 -8.491 -12.995 1.00 72.50 408 PRO A CA 1
ATOM 2924 C C . PRO A 1 408 ? 37.882 -8.339 -13.450 1.00 72.50 408 PRO A C 1
ATOM 2926 O O . PRO A 1 408 ? 38.138 -8.007 -14.606 1.00 72.50 408 PRO A O 1
ATOM 2929 N N . GLY A 1 409 ? 38.848 -8.597 -12.560 1.00 70.75 409 GLY A N 1
ATOM 2930 C CA . GLY A 1 409 ? 40.284 -8.559 -12.882 1.00 70.75 409 GLY A CA 1
ATOM 2931 C C . GLY A 1 409 ? 40.897 -7.161 -13.060 1.00 70.75 409 GLY A C 1
ATOM 2932 O O . GLY A 1 409 ? 42.062 -7.058 -13.446 1.00 70.75 409 GLY A O 1
ATOM 2933 N N . SER A 1 410 ? 40.148 -6.087 -12.787 1.00 72.56 410 SER A N 1
ATOM 2934 C CA . SER A 1 410 ? 40.667 -4.713 -12.835 1.00 72.56 410 SER A CA 1
ATOM 2935 C C . SER A 1 410 ? 41.699 -4.450 -11.714 1.00 72.56 410 SER A C 1
ATOM 2937 O O . SER A 1 410 ? 41.470 -4.855 -10.570 1.00 72.56 410 SER A O 1
ATOM 2939 N N . PRO A 1 411 ? 42.847 -3.798 -12.005 1.00 74.62 411 PRO A N 1
ATOM 2940 C CA . PRO A 1 411 ? 43.896 -3.553 -11.014 1.00 74.62 411 PRO A CA 1
ATOM 2941 C C . PRO A 1 411 ? 43.634 -2.291 -10.178 1.00 74.62 411 PRO A C 1
ATOM 2943 O O . PRO A 1 411 ? 43.181 -1.272 -10.696 1.00 74.62 411 PRO A O 1
ATOM 2946 N N . CYS A 1 412 ? 44.012 -2.316 -8.896 1.00 73.62 412 CYS A N 1
ATOM 2947 C CA . CYS A 1 412 ? 43.959 -1.152 -8.003 1.00 73.62 412 CYS A CA 1
ATOM 2948 C C . CYS A 1 412 ? 45.157 -0.203 -8.177 1.00 73.62 412 CYS A C 1
ATOM 2950 O O . CYS A 1 412 ? 45.948 0.006 -7.257 1.00 73.62 412 CYS A O 1
ATOM 2952 N N . THR A 1 413 ? 45.320 0.357 -9.377 1.00 70.31 413 THR A N 1
ATOM 2953 C CA . THR A 1 413 ? 46.392 1.318 -9.684 1.00 70.31 413 THR A CA 1
ATOM 2954 C C . THR A 1 413 ? 45.904 2.391 -10.669 1.00 70.31 413 THR A C 1
ATOM 2956 O O . THR A 1 413 ? 45.489 2.009 -11.766 1.00 70.31 413 THR A O 1
ATOM 2959 N N . PRO A 1 414 ? 46.005 3.704 -10.353 1.00 52.94 414 PRO A N 1
ATOM 2960 C CA . PRO A 1 414 ? 46.593 4.304 -9.145 1.00 52.94 414 PRO A CA 1
ATOM 2961 C C . PRO A 1 414 ? 45.664 4.259 -7.911 1.00 52.94 414 PRO A C 1
ATOM 2963 O O . PRO A 1 414 ? 44.446 4.229 -8.046 1.00 52.94 414 PRO A O 1
ATOM 2966 N N . ASN A 1 415 ? 46.270 4.246 -6.718 1.00 55.88 415 ASN A N 1
ATOM 2967 C CA . ASN A 1 415 ? 45.619 4.372 -5.407 1.00 55.88 415 ASN A CA 1
ATOM 2968 C C . ASN A 1 415 ? 46.237 5.601 -4.685 1.00 55.88 415 ASN A C 1
ATOM 2970 O O . ASN A 1 415 ? 47.465 5.601 -4.545 1.00 55.88 415 ASN A O 1
ATOM 2974 N N . PRO A 1 416 ? 45.491 6.645 -4.261 1.00 54.03 416 PRO A N 1
ATOM 2975 C CA . PRO A 1 416 ? 44.029 6.744 -4.203 1.00 54.03 416 PRO A CA 1
ATOM 2976 C C . PRO A 1 416 ? 43.392 6.570 -5.578 1.00 54.03 416 PRO A C 1
ATOM 2978 O O . PRO A 1 416 ? 44.000 6.963 -6.580 1.00 54.03 416 PRO A O 1
ATOM 2981 N N . CYS A 1 417 ? 42.215 5.922 -5.619 1.00 56.91 417 CYS A N 1
ATOM 2982 C CA . CYS A 1 417 ? 41.449 5.793 -6.861 1.00 56.91 417 CYS A CA 1
ATOM 2983 C C . CYS A 1 417 ? 41.415 7.177 -7.512 1.00 56.91 417 CYS A C 1
ATOM 2985 O O . CYS A 1 417 ? 41.237 8.159 -6.780 1.00 56.91 417 CYS A O 1
ATOM 2987 N N . PRO A 1 418 ? 41.574 7.295 -8.844 1.00 53.00 418 PRO A N 1
ATOM 2988 C CA . PRO A 1 418 ? 41.253 8.549 -9.500 1.00 53.00 418 PRO A CA 1
ATOM 2989 C C . PRO A 1 418 ? 39.867 8.925 -8.990 1.00 53.00 418 PRO A C 1
ATOM 2991 O O . PRO A 1 418 ? 38.939 8.127 -9.146 1.00 53.00 418 PRO A O 1
ATOM 2994 N N . ALA A 1 419 ? 39.750 10.056 -8.281 1.00 47.88 419 ALA A N 1
ATOM 2995 C CA . ALA A 1 419 ? 38.444 10.588 -7.928 1.00 47.88 419 ALA A CA 1
ATOM 2996 C C . ALA A 1 419 ? 37.645 10.503 -9.219 1.00 47.88 419 ALA A C 1
ATOM 2998 O O . ALA A 1 419 ? 38.164 10.985 -10.230 1.00 47.88 419 ALA A O 1
ATOM 2999 N N . VAL A 1 420 ? 36.501 9.799 -9.215 1.00 46.84 420 VAL A N 1
ATOM 3000 C CA . VAL A 1 420 ? 35.610 9.751 -10.383 1.00 46.84 420 VAL A CA 1
ATOM 3001 C C . VAL A 1 420 ? 35.519 11.202 -10.807 1.00 46.84 420 VAL A C 1
ATOM 3003 O O . VAL A 1 420 ? 35.034 11.986 -9.984 1.00 46.84 420 VAL A O 1
ATOM 3006 N N . PRO A 1 421 ? 36.146 11.619 -11.925 1.00 48.72 421 PRO A N 1
ATOM 3007 C CA . PRO A 1 421 ? 36.454 13.026 -12.053 1.00 48.72 421 PRO A CA 1
ATOM 3008 C C . PRO A 1 421 ? 35.095 13.668 -12.169 1.00 48.72 421 PRO A C 1
ATOM 3010 O O . PRO A 1 421 ? 34.339 13.282 -13.057 1.00 48.72 421 PRO A O 1
ATOM 3013 N N . ALA A 1 422 ? 34.733 14.472 -11.168 1.00 52.34 422 ALA A N 1
ATOM 3014 C CA . ALA A 1 422 ? 33.337 14.784 -10.934 1.00 52.34 422 ALA A CA 1
ATOM 3015 C C . ALA A 1 422 ? 32.807 15.370 -12.230 1.00 52.34 422 ALA A C 1
ATOM 3017 O O . ALA A 1 422 ? 33.328 16.393 -12.664 1.00 52.34 422 ALA A O 1
ATOM 3018 N N . ALA A 1 423 ? 31.923 14.629 -12.899 1.00 57.06 423 ALA A N 1
ATOM 3019 C CA . ALA A 1 423 ? 31.558 14.922 -14.268 1.00 57.06 423 ALA A CA 1
ATOM 3020 C C . ALA A 1 423 ? 30.551 16.067 -14.259 1.00 57.06 423 ALA A C 1
ATOM 3022 O O . ALA A 1 423 ? 29.783 16.248 -13.310 1.00 57.06 423 ALA A O 1
ATOM 3023 N N . GLY A 1 424 ? 30.596 16.871 -15.304 1.00 65.25 424 GLY A N 1
ATOM 3024 C CA . GLY A 1 424 ? 29.802 18.078 -15.424 1.00 65.25 424 GLY A CA 1
ATOM 3025 C C . GLY A 1 424 ? 29.487 18.339 -16.881 1.00 65.25 424 GLY A C 1
ATOM 3026 O O . GLY A 1 424 ? 30.054 17.710 -17.779 1.00 65.25 424 GLY A O 1
ATOM 3027 N N . ALA A 1 425 ? 28.575 19.264 -17.130 1.00 69.38 425 ALA A N 1
ATOM 3028 C CA . ALA A 1 425 ? 28.245 19.693 -18.472 1.00 69.38 425 ALA A CA 1
ATOM 3029 C C . ALA A 1 425 ? 29.503 20.232 -19.177 1.00 69.38 425 ALA A C 1
ATOM 3031 O O . ALA A 1 425 ? 30.184 21.142 -18.703 1.00 69.38 425 ALA A O 1
ATOM 3032 N N . CYS A 1 426 ? 29.815 19.635 -20.321 1.00 73.88 426 CYS A N 1
ATOM 3033 C CA . CYS A 1 426 ? 30.897 20.015 -21.204 1.00 73.88 426 CYS A CA 1
ATOM 3034 C C . CYS A 1 426 ? 30.330 20.521 -22.529 1.00 73.88 426 CYS A C 1
ATOM 3036 O O . CYS A 1 426 ? 29.643 19.792 -23.253 1.00 73.88 426 CYS A O 1
ATOM 3038 N N . CYS A 1 427 ? 30.648 21.773 -22.843 1.00 72.12 427 CYS A N 1
ATOM 3039 C CA . CYS A 1 427 ? 30.098 22.504 -23.974 1.00 72.12 427 CYS A CA 1
ATOM 3040 C C . CYS A 1 427 ? 31.102 22.506 -25.131 1.00 72.12 427 CYS A C 1
ATOM 3042 O O . CYS A 1 427 ? 32.031 23.311 -25.140 1.00 72.12 427 CYS A O 1
ATOM 3044 N N . ILE A 1 428 ? 30.940 21.594 -26.091 1.00 68.50 428 ILE A N 1
ATOM 3045 C CA . ILE A 1 428 ? 31.880 21.386 -27.207 1.00 68.50 428 ILE A CA 1
ATOM 3046 C C . ILE A 1 428 ? 31.468 22.167 -28.462 1.00 68.50 428 ILE A C 1
ATOM 3048 O O . ILE A 1 428 ? 30.284 22.285 -28.779 1.00 68.50 428 ILE A O 1
ATOM 3052 N N . SER A 1 429 ? 32.447 22.698 -29.199 1.00 56.00 429 SER A N 1
ATOM 3053 C CA . SER A 1 429 ? 32.210 23.495 -30.410 1.00 56.00 429 SER A CA 1
ATOM 3054 C C . SER A 1 429 ? 32.115 22.599 -31.655 1.00 56.00 429 SER A C 1
ATOM 3056 O O . SER A 1 429 ? 33.102 22.026 -32.107 1.00 56.00 429 SER A O 1
ATOM 3058 N N . GLY A 1 430 ? 30.908 22.453 -32.216 1.00 52.09 430 GLY A N 1
ATOM 3059 C CA . GLY A 1 430 ? 30.696 21.653 -33.434 1.00 52.09 430 GLY A CA 1
ATOM 3060 C C . GLY A 1 430 ? 29.276 21.661 -34.015 1.00 52.09 430 GLY A C 1
ATOM 3061 O O . GLY A 1 430 ? 29.125 21.486 -35.222 1.00 52.09 430 GLY A O 1
ATOM 3062 N N . ALA A 1 431 ? 28.248 21.915 -33.196 1.00 49.62 431 ALA A N 1
ATOM 3063 C CA . ALA A 1 431 ? 26.864 22.186 -33.609 1.00 49.62 431 ALA A CA 1
ATOM 3064 C C . ALA A 1 431 ? 26.090 22.856 -32.445 1.00 49.62 431 ALA A C 1
ATOM 3066 O O . ALA A 1 431 ? 26.468 22.662 -31.288 1.00 49.62 431 ALA A O 1
ATOM 3067 N N . PRO A 1 432 ? 25.023 23.639 -32.696 1.00 41.34 432 PRO A N 1
ATOM 3068 C CA . PRO A 1 432 ? 24.272 24.293 -31.623 1.00 41.34 432 PRO A CA 1
ATOM 3069 C C . PRO A 1 432 ? 23.576 23.252 -30.728 1.00 41.34 432 PRO A C 1
ATOM 3071 O O . PRO A 1 432 ? 22.768 22.459 -31.207 1.00 41.34 432 PRO A O 1
ATOM 3074 N N . GLY A 1 433 ? 23.896 23.258 -29.428 1.00 53.41 433 GLY A N 1
ATOM 3075 C CA . GLY A 1 433 ? 23.235 22.433 -28.407 1.00 53.41 433 GLY A CA 1
ATOM 3076 C C . GLY A 1 433 ? 23.951 21.146 -27.969 1.00 53.41 433 GLY A C 1
ATOM 3077 O O . GLY A 1 433 ? 23.392 20.413 -27.156 1.00 53.41 433 GLY A O 1
ATOM 3078 N N . THR A 1 434 ? 25.171 20.847 -28.432 1.00 60.31 434 THR A N 1
ATOM 3079 C CA . THR A 1 434 ? 25.936 19.683 -27.937 1.00 60.31 434 THR A CA 1
ATOM 3080 C C . THR A 1 434 ? 26.552 19.944 -26.560 1.00 60.31 434 THR A C 1
ATOM 3082 O O . THR A 1 434 ? 27.708 20.347 -26.434 1.00 60.31 434 THR A O 1
ATOM 3085 N N . CYS A 1 435 ? 25.748 19.697 -25.527 1.00 65.06 435 CYS A N 1
ATOM 3086 C CA . CYS A 1 435 ? 26.190 19.490 -24.154 1.00 65.06 435 CYS A CA 1
ATOM 3087 C C . CYS A 1 435 ? 26.331 17.987 -23.915 1.00 65.06 435 CYS A C 1
ATOM 3089 O O . CYS A 1 435 ? 25.411 17.224 -24.215 1.00 65.06 435 CYS A O 1
ATOM 3091 N N . GLN A 1 436 ? 27.453 17.560 -23.347 1.00 69.38 436 GLN A N 1
ATOM 3092 C CA . GLN A 1 436 ? 27.587 16.204 -22.819 1.00 69.38 436 GLN A CA 1
ATOM 3093 C C . GLN A 1 436 ? 28.193 16.242 -21.427 1.00 69.38 436 GLN A C 1
ATOM 3095 O O . GLN A 1 436 ? 28.963 17.142 -21.108 1.00 69.38 436 GLN A O 1
ATOM 3100 N N . VAL A 1 437 ? 27.854 15.265 -20.598 1.00 67.56 437 VAL A N 1
ATOM 3101 C CA . VAL A 1 437 ? 28.483 15.125 -19.288 1.00 67.56 437 VAL A CA 1
ATOM 3102 C C . VAL A 1 437 ? 29.858 14.501 -19.510 1.00 67.56 437 VAL A C 1
ATOM 3104 O O . VAL A 1 437 ? 29.951 13.355 -19.941 1.00 67.56 437 VAL A O 1
ATOM 3107 N N . ALA A 1 438 ? 30.915 15.275 -19.279 1.00 64.50 438 ALA A N 1
ATOM 3108 C CA . ALA A 1 438 ? 32.300 14.834 -19.421 1.00 64.50 438 ALA A CA 1
ATOM 3109 C C . ALA A 1 438 ? 33.122 15.317 -18.225 1.00 64.50 438 ALA A C 1
ATOM 3111 O O . ALA A 1 438 ? 32.700 16.193 -17.470 1.00 64.50 438 ALA A O 1
ATOM 3112 N N . THR A 1 439 ? 34.306 14.755 -18.033 1.00 74.44 439 THR A N 1
ATOM 3113 C CA . THR A 1 439 ? 35.246 15.248 -17.022 1.00 74.44 439 THR A CA 1
ATOM 3114 C C . THR A 1 439 ? 35.908 16.550 -17.488 1.00 74.44 439 THR A C 1
ATOM 3116 O O . THR A 1 439 ? 35.991 16.821 -18.687 1.00 74.44 439 THR A O 1
ATOM 3119 N N . ALA A 1 440 ? 36.446 17.359 -16.568 1.00 60.97 440 ALA A N 1
ATOM 3120 C CA . ALA A 1 440 ? 37.147 18.602 -16.927 1.00 60.97 440 ALA A CA 1
ATOM 3121 C C . ALA A 1 440 ? 38.288 18.374 -17.944 1.00 60.97 440 ALA A C 1
ATOM 3123 O O . ALA A 1 440 ? 38.528 19.197 -18.828 1.00 60.97 440 ALA A O 1
ATOM 3124 N N . GLN A 1 441 ? 38.969 17.229 -17.841 1.00 57.91 441 GLN A N 1
ATOM 3125 C CA . GLN A 1 441 ? 40.087 16.856 -18.704 1.00 57.91 441 GLN A CA 1
ATOM 3126 C C . GLN A 1 441 ? 39.623 16.393 -20.092 1.00 57.91 441 GLN A C 1
ATOM 3128 O O . GLN A 1 441 ? 40.202 16.806 -21.096 1.00 57.91 441 GLN A O 1
ATOM 3133 N N . GLU A 1 442 ? 38.562 15.587 -20.166 1.00 59.00 442 GLU A N 1
ATOM 3134 C CA . GLU A 1 442 ? 37.939 15.194 -21.438 1.00 59.00 442 GLU A CA 1
ATOM 3135 C C . GLU A 1 442 ? 37.333 16.403 -22.150 1.00 59.00 442 GLU A C 1
ATOM 3137 O O . GLU A 1 442 ? 37.466 16.539 -23.366 1.00 59.00 442 GLU A O 1
ATOM 3142 N N . CYS A 1 443 ? 36.742 17.331 -21.393 1.00 68.00 443 CYS A N 1
ATOM 3143 C CA . CYS A 1 443 ? 36.156 18.538 -21.951 1.00 68.00 443 CYS A CA 1
ATOM 3144 C C . CYS A 1 443 ? 37.194 19.428 -22.642 1.00 68.00 443 CYS A C 1
ATOM 3146 O O . CYS A 1 443 ? 36.990 19.876 -23.772 1.00 68.00 443 CYS A O 1
ATOM 3148 N N . ALA A 1 444 ? 38.358 19.589 -22.008 1.00 65.19 444 ALA A N 1
ATOM 3149 C CA . ALA A 1 444 ? 39.489 20.298 -22.593 1.00 65.19 444 ALA A CA 1
ATOM 3150 C C . ALA A 1 444 ? 40.045 19.595 -23.848 1.00 65.19 444 ALA A C 1
ATOM 3152 O O . ALA A 1 444 ? 40.439 20.266 -24.802 1.00 65.19 444 ALA A O 1
ATOM 3153 N N . GLN A 1 445 ? 40.050 18.256 -23.886 1.00 65.44 445 GLN A N 1
ATOM 3154 C CA . GLN A 1 445 ? 40.504 17.488 -25.057 1.00 65.44 445 GLN A CA 1
ATOM 3155 C C . GLN A 1 445 ? 39.544 17.573 -26.248 1.00 65.44 445 GLN A C 1
ATOM 3157 O O . GLN A 1 445 ? 39.979 17.493 -27.396 1.00 65.44 445 GLN A O 1
ATOM 3162 N N . LEU A 1 446 ? 38.256 17.776 -25.982 1.00 59.12 446 LEU A N 1
ATOM 3163 C CA . LEU A 1 446 ? 37.217 17.957 -26.994 1.00 59.12 446 LEU A CA 1
ATOM 3164 C C . LEU A 1 446 ? 37.074 19.415 -27.466 1.00 59.12 446 LEU A C 1
ATOM 3166 O O . LEU A 1 446 ? 36.193 19.714 -28.271 1.00 59.12 446 LEU A O 1
ATOM 3170 N N . GLY A 1 447 ? 37.913 20.328 -26.964 1.00 61.59 447 GLY A N 1
ATOM 3171 C CA . GLY A 1 447 ? 37.837 21.756 -27.285 1.00 61.59 447 GLY A CA 1
ATOM 3172 C C . GLY A 1 447 ? 36.581 22.437 -26.732 1.00 61.59 447 GLY A C 1
ATOM 3173 O O . GLY A 1 447 ? 36.103 23.407 -27.327 1.00 61.59 447 GLY A O 1
ATOM 3174 N N . GLY A 1 448 ? 36.021 21.904 -25.640 1.00 69.38 448 GLY A N 1
ATOM 3175 C CA . GLY A 1 448 ? 34.818 22.411 -24.989 1.00 69.38 448 GLY A CA 1
ATOM 3176 C C . GLY A 1 448 ? 35.077 23.140 -23.669 1.00 69.38 448 GLY A C 1
ATOM 3177 O O . GLY A 1 448 ? 36.120 22.973 -23.038 1.00 69.38 448 GLY A O 1
ATOM 3178 N N . ALA A 1 449 ? 34.113 23.962 -23.249 1.00 70.31 449 ALA A N 1
ATOM 3179 C CA . ALA A 1 449 ? 34.138 24.671 -21.971 1.00 70.31 449 ALA A CA 1
ATOM 3180 C C . ALA A 1 449 ? 33.431 23.851 -20.881 1.00 70.31 449 ALA A C 1
ATOM 3182 O O . ALA A 1 449 ? 32.314 23.372 -21.083 1.00 70.31 449 ALA A O 1
ATOM 3183 N N . TYR A 1 450 ? 34.092 23.677 -19.736 1.00 69.62 450 TYR A N 1
ATOM 3184 C CA . TYR A 1 450 ? 33.609 22.853 -18.631 1.00 69.62 450 TYR A CA 1
ATOM 3185 C C . TYR A 1 450 ? 32.804 23.686 -17.624 1.00 69.62 450 TYR A C 1
ATOM 3187 O O . TYR A 1 450 ? 33.356 24.606 -17.025 1.00 69.62 450 TYR A O 1
ATOM 3195 N N . ALA A 1 451 ? 31.525 23.358 -17.414 1.00 62.72 451 ALA A N 1
ATOM 3196 C CA . ALA A 1 451 ? 30.599 24.147 -16.590 1.00 62.72 451 ALA A CA 1
ATOM 3197 C C . ALA A 1 451 ? 30.724 23.902 -15.070 1.00 62.72 451 ALA A C 1
ATOM 3199 O O . ALA A 1 451 ? 30.011 24.517 -14.281 1.00 62.72 451 ALA A O 1
ATOM 3200 N N . GLY A 1 452 ? 31.632 23.017 -14.648 1.00 54.00 452 GLY A N 1
ATOM 3201 C CA . GLY A 1 452 ? 31.851 22.658 -13.245 1.00 54.00 452 GLY A CA 1
ATOM 3202 C C . GLY A 1 452 ? 31.247 21.303 -12.867 1.00 54.00 452 GLY A C 1
ATOM 3203 O O . GLY A 1 452 ? 30.308 20.815 -13.492 1.00 54.00 452 GLY A O 1
ATOM 3204 N N . ALA A 1 453 ? 31.819 20.674 -11.842 1.00 54.28 453 ALA A N 1
ATOM 3205 C CA . ALA A 1 453 ? 31.421 19.357 -11.348 1.00 54.28 453 ALA A CA 1
ATOM 3206 C C . ALA A 1 453 ? 29.956 19.320 -10.865 1.00 54.28 453 ALA A C 1
ATOM 3208 O O . ALA A 1 453 ? 29.543 20.202 -10.119 1.00 54.28 453 ALA A O 1
ATOM 3209 N N . GLY A 1 454 ? 29.185 18.297 -11.262 1.00 52.44 454 GLY A N 1
ATOM 3210 C CA . GLY A 1 454 ? 27.789 18.102 -10.831 1.00 52.44 454 GLY A CA 1
ATOM 3211 C C . GLY A 1 454 ? 26.727 18.821 -11.677 1.00 52.44 454 GLY A C 1
ATOM 3212 O O . GLY A 1 454 ? 25.536 18.705 -11.397 1.00 52.44 454 GLY A O 1
ATOM 3213 N N . THR A 1 455 ? 27.130 19.537 -12.730 1.00 57.03 455 THR A N 1
ATOM 3214 C CA . THR A 1 455 ? 26.209 20.189 -13.678 1.00 57.03 455 THR A CA 1
ATOM 3215 C C . THR A 1 455 ? 25.680 19.196 -14.727 1.00 57.03 455 THR A C 1
ATOM 3217 O O . THR A 1 455 ? 26.414 18.325 -15.192 1.00 57.03 455 THR A O 1
ATOM 3220 N N . THR A 1 456 ? 24.401 19.300 -15.117 1.00 63.41 456 THR A N 1
ATOM 3221 C CA . THR A 1 456 ? 23.746 18.368 -16.063 1.00 63.41 456 THR A CA 1
ATOM 3222 C C . THR A 1 456 ? 23.346 19.054 -17.374 1.00 63.41 456 THR A C 1
ATOM 3224 O O . THR A 1 456 ? 23.179 20.268 -17.431 1.00 63.41 456 THR A O 1
ATOM 3227 N N . CYS A 1 457 ? 23.163 18.274 -18.444 1.00 60.03 457 CYS A N 1
ATOM 3228 C CA . CYS A 1 457 ? 22.720 18.768 -19.757 1.00 60.03 457 CYS A CA 1
ATOM 3229 C C . CYS A 1 457 ? 21.184 18.874 -19.897 1.00 60.03 457 CYS A C 1
ATOM 3231 O O . CYS A 1 457 ? 20.650 18.705 -20.993 1.00 60.03 457 CYS A O 1
ATOM 3233 N N . GLY A 1 458 ? 20.465 19.107 -18.793 1.00 56.25 458 GLY A N 1
ATOM 3234 C CA . GLY A 1 458 ? 19.003 19.240 -18.779 1.00 56.25 458 GLY A CA 1
ATOM 3235 C C . GLY A 1 458 ? 18.521 20.666 -19.084 1.00 56.25 458 GLY A C 1
ATOM 3236 O O . GLY A 1 458 ? 19.311 21.603 -19.011 1.00 56.25 458 GLY A O 1
ATOM 3237 N N . PRO A 1 459 ? 17.238 20.866 -19.436 1.00 47.34 459 PRO A N 1
ATOM 3238 C CA . PRO A 1 459 ? 16.679 22.200 -19.628 1.00 47.34 459 PRO A CA 1
ATOM 3239 C C . PRO A 1 459 ? 16.478 22.935 -18.282 1.00 47.34 459 PRO A C 1
ATOM 3241 O O . PRO A 1 459 ? 15.851 22.366 -17.387 1.00 47.34 459 PRO A O 1
ATOM 3244 N N . PRO A 1 460 ? 16.923 24.202 -18.148 1.00 50.22 460 PRO A N 1
ATOM 3245 C CA . PRO A 1 460 ? 17.644 24.990 -19.150 1.00 50.22 460 PRO A CA 1
ATOM 3246 C C . PRO A 1 460 ? 19.139 24.615 -19.217 1.00 50.22 460 PRO A C 1
ATOM 3248 O O . PRO A 1 460 ? 19.818 24.545 -18.198 1.00 50.22 460 PRO A O 1
ATOM 3251 N N . ALA A 1 461 ? 19.651 24.384 -20.433 1.00 52.53 461 ALA A N 1
ATOM 3252 C CA . ALA A 1 461 ? 21.008 23.881 -20.651 1.00 52.53 461 ALA A CA 1
ATOM 3253 C C . ALA A 1 461 ? 22.079 24.948 -20.327 1.00 52.53 461 ALA A C 1
ATOM 3255 O O . ALA A 1 461 ? 21.995 26.055 -20.862 1.00 52.53 461 ALA A O 1
ATOM 3256 N N . PRO A 1 462 ? 23.134 24.626 -19.553 1.00 58.75 462 PRO A N 1
ATOM 3257 C CA . PRO A 1 462 ? 24.149 25.592 -19.107 1.00 58.75 462 PRO A CA 1
ATOM 3258 C C . PRO A 1 462 ? 25.117 26.069 -20.209 1.00 58.75 462 PRO A C 1
ATOM 3260 O O . PRO A 1 462 ? 25.958 26.923 -19.957 1.00 58.75 462 PRO A O 1
ATOM 3263 N N . CYS A 1 463 ? 25.018 25.536 -21.431 1.00 57.25 463 CYS A N 1
ATOM 3264 C CA . CYS A 1 463 ? 25.949 25.812 -22.534 1.00 57.25 463 CYS A CA 1
ATOM 3265 C C . CYS A 1 463 ? 25.529 26.954 -23.474 1.00 57.25 463 CYS A C 1
ATOM 3267 O O . CYS A 1 463 ? 26.184 27.162 -24.497 1.00 57.25 463 CYS A O 1
ATOM 3269 N N . LEU A 1 464 ? 24.420 27.639 -23.190 1.00 63.12 464 LEU A N 1
ATOM 3270 C CA . LEU A 1 464 ? 23.860 28.664 -24.066 1.00 63.12 464 LEU A CA 1
ATOM 3271 C C . LEU A 1 464 ? 23.518 29.925 -23.268 1.00 63.12 464 LEU A C 1
ATOM 3273 O O . LEU A 1 464 ? 22.902 29.858 -22.203 1.00 63.12 464 LEU A O 1
ATOM 3277 N N . GLY A 1 465 ? 23.895 31.072 -23.822 1.00 68.12 465 GLY A N 1
ATOM 3278 C CA . GLY A 1 465 ? 23.484 32.399 -23.373 1.00 68.12 465 GLY A CA 1
ATOM 3279 C C . GLY A 1 465 ? 22.919 33.192 -24.548 1.00 68.12 465 GLY A C 1
ATOM 3280 O O . GLY A 1 465 ? 23.121 32.839 -25.715 1.00 68.12 465 GLY A O 1
ATOM 3281 N N . GLY A 1 466 ? 22.185 34.264 -24.263 1.00 71.88 466 GLY A N 1
ATOM 3282 C CA . GLY A 1 466 ? 21.658 35.143 -25.300 1.00 71.88 466 GLY A CA 1
ATOM 3283 C C . GLY A 1 466 ? 22.802 35.767 -26.100 1.00 71.88 466 GLY A C 1
ATOM 3284 O O . GLY A 1 466 ? 23.646 36.467 -25.542 1.00 71.88 466 GLY A O 1
ATOM 3285 N N . CYS A 1 467 ? 22.845 35.522 -27.407 1.00 76.12 467 CYS A N 1
ATOM 3286 C CA . CYS A 1 467 ? 23.791 36.140 -28.324 1.00 76.12 467 CYS A CA 1
ATOM 3287 C C . CYS A 1 467 ? 23.089 37.175 -29.201 1.00 76.12 467 CYS A C 1
ATOM 3289 O O . CYS A 1 467 ? 22.170 36.849 -29.957 1.00 76.12 467 CYS A O 1
ATOM 3291 N N . CYS A 1 468 ? 23.544 38.424 -29.107 1.00 73.94 468 CYS A N 1
ATOM 3292 C CA . CYS A 1 468 ? 22.974 39.554 -29.827 1.00 73.94 468 CYS A CA 1
ATOM 3293 C C . CYS A 1 468 ? 23.777 39.897 -31.071 1.00 73.94 468 CYS A C 1
ATOM 3295 O O . CYS A 1 468 ? 24.814 40.554 -30.984 1.00 73.94 468 CYS A O 1
ATOM 3297 N N . GLU A 1 469 ? 23.287 39.506 -32.242 1.00 67.88 469 GLU A N 1
ATOM 3298 C CA . GLU A 1 469 ? 23.937 39.841 -33.507 1.00 67.88 469 GLU A CA 1
ATOM 3299 C C . GLU A 1 469 ? 23.804 41.339 -33.833 1.00 67.88 469 GLU A C 1
ATOM 3301 O O . GLU A 1 469 ? 22.705 41.895 -33.926 1.00 67.88 469 GLU A O 1
ATOM 3306 N N . VAL A 1 470 ? 24.946 42.006 -34.028 1.00 51.91 470 VAL A N 1
ATOM 3307 C CA . VAL A 1 470 ? 25.053 43.479 -34.046 1.00 51.91 470 VAL A CA 1
ATOM 3308 C C . VAL A 1 470 ? 24.406 44.122 -35.291 1.00 51.91 470 VAL A C 1
ATOM 3310 O O . VAL A 1 470 ? 24.122 45.317 -35.286 1.00 51.91 470 VAL A O 1
ATOM 3313 N N . LEU A 1 471 ? 24.118 43.349 -36.346 1.00 51.00 471 LEU A N 1
ATOM 3314 C CA . LEU A 1 471 ? 23.552 43.850 -37.613 1.00 51.00 471 LEU A CA 1
ATOM 3315 C C . LEU A 1 471 ? 22.055 43.555 -37.808 1.00 51.00 471 LEU A C 1
ATOM 3317 O O . LEU A 1 471 ? 21.413 44.214 -38.625 1.00 51.00 471 LEU A O 1
ATOM 3321 N N . THR A 1 472 ? 21.501 42.579 -37.089 1.00 56.38 472 THR A N 1
ATOM 3322 C CA . THR A 1 472 ? 20.155 42.019 -37.335 1.00 56.38 472 THR A CA 1
ATOM 3323 C C . THR A 1 472 ? 19.214 42.143 -36.133 1.00 56.38 472 THR A C 1
ATOM 3325 O O . THR A 1 472 ? 18.009 41.954 -36.291 1.00 56.38 472 THR A O 1
ATOM 3328 N N . SER A 1 473 ? 19.730 42.503 -34.946 1.00 56.22 473 SER A N 1
ATOM 3329 C CA . SER A 1 473 ? 18.964 42.668 -33.689 1.00 56.22 473 SER A CA 1
ATOM 3330 C C . SER A 1 473 ? 18.222 41.405 -33.214 1.00 56.22 473 SER A C 1
ATOM 3332 O O . SER A 1 473 ? 17.386 41.435 -32.311 1.00 56.22 473 SER A O 1
ATOM 3334 N N . THR A 1 474 ? 18.553 40.253 -33.787 1.00 63.94 474 THR A N 1
ATOM 3335 C CA . THR A 1 474 ? 18.056 38.940 -33.376 1.00 63.94 474 THR A CA 1
ATOM 3336 C C . THR A 1 474 ? 18.862 38.401 -32.195 1.00 63.94 474 THR A C 1
ATOM 3338 O O . THR A 1 474 ? 20.091 38.450 -32.211 1.00 63.94 474 THR A O 1
ATOM 3341 N N . CYS A 1 475 ? 18.160 37.888 -31.175 1.00 69.62 475 CYS A N 1
ATOM 3342 C CA . CYS A 1 475 ? 18.769 37.068 -30.130 1.00 69.62 475 CYS A CA 1
ATOM 3343 C C . CYS A 1 475 ? 18.687 35.616 -30.545 1.00 69.62 475 CYS A C 1
ATOM 3345 O O . CYS A 1 475 ? 17.581 35.091 -30.701 1.00 69.62 475 CYS A O 1
ATOM 3347 N N . ASN A 1 476 ? 19.843 34.981 -30.655 1.00 73.00 476 ASN A N 1
ATOM 3348 C CA . ASN A 1 476 ? 19.945 33.541 -30.789 1.00 73.00 476 ASN A CA 1
ATOM 3349 C C . ASN A 1 476 ? 20.646 32.994 -29.547 1.00 73.00 476 ASN A C 1
ATOM 3351 O O . ASN A 1 476 ? 21.537 33.638 -28.999 1.00 73.00 476 ASN A O 1
ATOM 3355 N N . LEU A 1 477 ? 20.223 31.827 -29.070 1.00 68.94 477 LEU A N 1
ATOM 3356 C CA . LEU A 1 477 ? 20.956 31.129 -28.022 1.00 68.94 477 LEU A CA 1
ATOM 3357 C C . LEU A 1 477 ? 22.208 30.534 -28.663 1.00 68.94 477 LEU A C 1
ATOM 3359 O O . LEU A 1 477 ? 22.098 29.641 -29.503 1.00 68.94 477 LEU A O 1
ATOM 3363 N N . ASP A 1 478 ? 23.375 31.056 -28.295 1.00 64.88 478 ASP A N 1
ATOM 3364 C CA . ASP A 1 478 ? 24.664 30.627 -28.843 1.00 64.88 478 ASP A CA 1
ATOM 3365 C C . ASP A 1 478 ? 25.698 30.493 -27.714 1.00 64.88 478 ASP A C 1
ATOM 3367 O O . ASP A 1 478 ? 25.443 30.835 -26.561 1.00 64.88 478 ASP A O 1
ATOM 3371 N N . THR A 1 479 ? 26.865 29.955 -28.038 1.00 70.69 479 THR A N 1
ATOM 3372 C CA . THR A 1 479 ? 28.021 29.856 -27.143 1.00 70.69 479 THR A CA 1
ATOM 3373 C C . THR A 1 479 ? 28.793 31.185 -27.105 1.00 70.69 479 THR A C 1
ATOM 3375 O O . THR A 1 479 ? 28.736 31.946 -28.076 1.00 70.69 479 THR A O 1
ATOM 3378 N N . PRO A 1 480 ? 29.598 31.471 -26.061 1.00 66.94 480 PRO A N 1
ATOM 3379 C CA . PRO A 1 480 ? 30.402 32.698 -26.001 1.00 66.94 480 PRO A CA 1
ATOM 3380 C C . PRO A 1 480 ? 31.317 32.877 -27.225 1.00 66.94 480 PRO A C 1
ATOM 3382 O O . PRO A 1 480 ? 31.446 33.973 -27.770 1.00 66.94 480 PRO A O 1
ATOM 3385 N N . ILE A 1 481 ? 31.925 31.781 -27.695 1.00 59.91 481 ILE A N 1
ATOM 3386 C CA . ILE A 1 481 ? 32.826 31.774 -28.857 1.00 59.91 481 ILE A CA 1
ATOM 3387 C C . ILE A 1 481 ? 32.038 31.859 -30.170 1.00 59.91 481 ILE A C 1
ATOM 3389 O O . ILE A 1 481 ? 32.418 32.639 -31.046 1.00 59.91 481 ILE A O 1
ATOM 3393 N N . GLY A 1 482 ? 30.934 31.114 -30.309 1.00 65.38 482 GLY A N 1
ATOM 3394 C CA . GLY A 1 482 ? 30.043 31.192 -31.475 1.00 65.38 482 GLY A CA 1
ATOM 3395 C C . GLY A 1 482 ? 29.479 32.599 -31.673 1.00 65.38 482 GLY A C 1
ATOM 3396 O O . GLY A 1 482 ? 29.514 33.133 -32.783 1.00 65.38 482 GLY A O 1
ATOM 3397 N N . CYS A 1 483 ? 29.132 33.263 -30.570 1.00 70.75 483 CYS A N 1
ATOM 3398 C CA . CYS A 1 483 ? 28.602 34.616 -30.581 1.00 70.75 483 CYS A CA 1
ATOM 3399 C C . CYS A 1 483 ? 29.614 35.650 -31.087 1.00 70.75 483 CYS A C 1
ATOM 3401 O O . CYS A 1 483 ? 29.309 36.448 -31.974 1.00 70.75 483 CYS A O 1
ATOM 3403 N N . ILE A 1 484 ? 30.851 35.598 -30.585 1.00 64.69 484 ILE A N 1
ATOM 3404 C CA . ILE A 1 484 ? 31.922 36.512 -31.008 1.00 64.69 484 ILE A CA 1
ATOM 3405 C C . ILE A 1 484 ? 32.327 36.238 -32.465 1.00 64.69 484 ILE A C 1
ATOM 3407 O O . ILE A 1 484 ? 32.583 37.174 -33.224 1.00 64.69 484 ILE A O 1
ATOM 3411 N N . THR A 1 485 ? 32.348 34.968 -32.882 1.00 62.34 485 THR A N 1
ATOM 3412 C CA . THR A 1 485 ? 32.743 34.571 -34.246 1.00 62.34 485 THR A CA 1
ATOM 3413 C C . THR A 1 485 ? 31.687 34.957 -35.291 1.00 62.34 485 THR A C 1
ATOM 3415 O O . THR A 1 485 ? 32.040 35.282 -36.424 1.00 62.34 485 THR A O 1
ATOM 3418 N N . SER A 1 486 ? 30.411 35.012 -34.898 1.00 59.25 486 SER A N 1
ATOM 3419 C CA . SER A 1 486 ? 29.294 35.504 -35.722 1.00 59.25 486 SER A CA 1
ATOM 3420 C C . SER A 1 486 ? 29.123 37.033 -35.680 1.00 59.25 486 SER A C 1
ATOM 3422 O O . SER A 1 486 ? 28.203 37.572 -36.292 1.00 59.25 486 SER A O 1
ATOM 3424 N N . GLY A 1 487 ? 30.007 37.760 -34.982 1.00 62.38 487 GLY A N 1
ATOM 3425 C CA . GLY A 1 487 ? 29.959 39.224 -34.877 1.00 62.38 487 GLY A CA 1
ATOM 3426 C C . GLY A 1 487 ? 28.885 39.756 -33.919 1.00 62.38 487 GLY A C 1
ATOM 3427 O O . GLY A 1 487 ? 28.458 40.903 -34.060 1.00 62.38 487 GLY A O 1
ATOM 3428 N N . GLY A 1 488 ? 28.430 38.929 -32.974 1.00 70.25 488 GLY A N 1
ATOM 3429 C CA . GLY A 1 488 ? 27.446 39.250 -31.943 1.00 70.25 488 GLY A CA 1
ATOM 3430 C C . GLY A 1 488 ? 28.049 39.574 -30.569 1.00 70.25 488 GLY A C 1
ATOM 3431 O O . GLY A 1 488 ? 29.212 39.294 -30.282 1.00 70.25 488 GLY A O 1
ATOM 3432 N N . SER A 1 489 ? 27.240 40.184 -29.700 1.00 70.44 489 SER A N 1
ATOM 3433 C CA . SER A 1 489 ? 27.550 40.483 -28.299 1.00 70.44 489 SER A CA 1
ATOM 3434 C C . SER A 1 489 ? 26.872 39.469 -27.378 1.00 70.44 489 SER A C 1
ATOM 3436 O O . SER A 1 489 ? 25.643 39.370 -27.335 1.00 70.44 489 SER A O 1
ATOM 3438 N N . TYR A 1 490 ? 27.684 38.723 -26.634 1.00 74.62 490 TYR A N 1
ATOM 3439 C CA . TYR A 1 490 ? 27.227 37.677 -25.723 1.00 74.62 490 TYR A CA 1
ATOM 3440 C C . TYR A 1 490 ? 26.748 38.256 -24.383 1.00 74.62 490 TYR A C 1
ATOM 3442 O O . TYR A 1 490 ? 27.455 39.072 -23.791 1.00 74.62 490 TYR A O 1
ATOM 3450 N N . GLN A 1 491 ? 25.569 37.840 -23.905 1.00 72.38 491 GLN A N 1
ATOM 3451 C CA . GLN A 1 491 ? 24.902 38.411 -22.721 1.00 72.38 491 GLN A CA 1
ATOM 3452 C C . GLN A 1 491 ? 25.180 37.654 -21.402 1.00 72.38 491 GLN A C 1
ATOM 3454 O O . GLN A 1 491 ? 24.682 38.059 -20.355 1.00 72.38 491 GLN A O 1
ATOM 3459 N N . GLY A 1 492 ? 26.001 36.597 -21.432 1.00 59.75 492 GLY A N 1
ATOM 3460 C CA . GLY A 1 492 ? 26.384 35.792 -20.262 1.00 59.75 492 GLY A CA 1
ATOM 3461 C C . GLY A 1 492 ? 25.654 34.447 -20.177 1.00 59.75 492 GLY A C 1
ATOM 3462 O O . GLY A 1 492 ? 24.559 34.287 -20.717 1.00 59.75 492 GLY A O 1
ATOM 3463 N N . ASP A 1 493 ? 26.266 33.465 -19.518 1.00 61.22 493 ASP A N 1
ATOM 3464 C CA . ASP A 1 493 ? 25.745 32.092 -19.448 1.00 61.22 493 ASP A CA 1
ATOM 3465 C C . ASP A 1 493 ? 24.410 32.032 -18.678 1.00 61.22 493 ASP A C 1
ATOM 3467 O O . ASP A 1 493 ? 24.244 32.691 -17.651 1.00 61.22 493 ASP A O 1
ATOM 3471 N N . GLY A 1 494 ? 23.432 31.271 -19.189 1.00 57.84 494 GLY A N 1
ATOM 3472 C CA . GLY A 1 494 ? 22.097 31.139 -18.583 1.00 57.84 494 GLY A CA 1
ATOM 3473 C C . GLY A 1 494 ? 21.098 32.260 -18.919 1.00 57.84 494 GLY A C 1
ATOM 3474 O O . GLY A 1 494 ? 19.950 32.205 -18.476 1.00 57.84 494 GLY A O 1
ATOM 3475 N N . THR A 1 495 ? 21.480 33.261 -19.725 1.00 61.94 495 THR A N 1
ATOM 3476 C CA . THR A 1 495 ? 20.542 34.280 -20.240 1.00 61.94 495 THR A CA 1
ATOM 3477 C C . THR A 1 495 ? 19.699 33.742 -21.404 1.00 61.94 495 THR A C 1
ATOM 3479 O O . THR A 1 495 ? 20.216 33.119 -22.329 1.00 61.94 495 THR A O 1
ATOM 3482 N N . THR A 1 496 ? 18.382 33.981 -21.388 1.00 68.25 496 THR A N 1
ATOM 3483 C CA . THR A 1 496 ? 17.445 33.469 -22.405 1.00 68.25 496 THR A CA 1
ATOM 3484 C C . THR A 1 496 ? 17.136 34.509 -23.493 1.00 68.25 496 THR A C 1
ATOM 3486 O O . THR A 1 496 ? 17.200 35.714 -23.264 1.00 68.25 496 THR A O 1
ATOM 3489 N N . CYS A 1 497 ? 16.727 34.067 -24.690 1.00 59.97 497 CYS A N 1
ATOM 3490 C CA . CYS A 1 497 ? 16.265 34.959 -25.770 1.00 59.97 497 CYS A CA 1
ATOM 3491 C C . CYS A 1 497 ? 14.781 35.364 -25.663 1.00 59.97 497 CYS A C 1
ATOM 3493 O O . CYS A 1 497 ? 14.197 35.860 -26.630 1.00 59.97 497 CYS A O 1
ATOM 3495 N N . ALA A 1 498 ? 14.163 35.149 -24.497 1.00 61.16 498 ALA A N 1
ATOM 3496 C CA . ALA A 1 498 ? 12.765 35.462 -24.232 1.00 61.16 498 ALA A CA 1
ATOM 3497 C C . ALA A 1 498 ? 12.599 36.031 -22.803 1.00 61.16 498 ALA A C 1
ATOM 3499 O O . ALA A 1 498 ? 12.756 35.277 -21.843 1.00 61.16 498 ALA A O 1
ATOM 3500 N N . PRO A 1 499 ? 12.244 37.323 -22.652 1.00 55.94 499 PRO A N 1
ATOM 3501 C CA . PRO A 1 499 ? 12.049 38.302 -23.727 1.00 55.94 499 PRO A CA 1
ATOM 3502 C C . PRO A 1 499 ? 13.373 38.641 -24.434 1.00 55.94 499 PRO A C 1
ATOM 3504 O O . PRO A 1 499 ? 14.406 38.712 -23.786 1.00 55.94 499 PRO A O 1
ATOM 3507 N N . ASN A 1 500 ? 13.343 38.834 -25.762 1.00 57.38 500 ASN A N 1
ATOM 3508 C CA . ASN A 1 500 ? 14.539 39.005 -26.601 1.00 57.38 500 ASN A CA 1
ATOM 3509 C C . ASN A 1 500 ? 15.409 40.194 -26.117 1.00 57.38 500 ASN A C 1
ATOM 3511 O O . ASN A 1 500 ? 15.009 41.345 -26.322 1.00 57.38 500 ASN A O 1
ATOM 3515 N N . PRO A 1 501 ? 16.596 39.936 -25.527 1.00 62.66 501 PRO A N 1
ATOM 3516 C CA . PRO A 1 501 ? 17.465 40.961 -24.947 1.00 62.66 501 PRO A CA 1
ATOM 3517 C C . PRO A 1 501 ? 18.175 41.832 -25.999 1.00 62.66 501 PRO A C 1
ATOM 3519 O O . PRO A 1 501 ? 18.752 42.860 -25.658 1.00 62.66 501 PRO A O 1
ATOM 3522 N N . CYS A 1 502 ? 18.109 41.459 -27.280 1.00 64.50 502 CYS A N 1
ATOM 3523 C CA . CYS A 1 502 ? 18.905 42.034 -28.367 1.00 64.50 502 CYS A CA 1
ATOM 3524 C C . CYS A 1 502 ? 18.188 43.109 -29.189 1.00 64.50 502 CYS A C 1
ATOM 3526 O O . CYS A 1 502 ? 18.774 43.683 -30.107 1.00 64.50 502 CYS A O 1
ATOM 3528 N N . ASN A 1 503 ? 16.935 43.426 -28.863 1.00 62.03 503 ASN A N 1
ATOM 3529 C CA . ASN A 1 503 ? 16.195 44.458 -29.572 1.00 62.03 503 ASN A CA 1
ATOM 3530 C C . ASN A 1 503 ? 16.234 45.798 -28.837 1.00 62.03 503 ASN A C 1
ATOM 3532 O O . ASN A 1 503 ? 15.615 45.974 -27.784 1.00 62.03 503 ASN A O 1
ATOM 3536 N N . SER A 1 504 ? 16.876 46.784 -29.467 1.00 65.81 504 SER A N 1
ATOM 3537 C CA . SER A 1 504 ? 16.592 48.185 -29.166 1.00 65.81 504 SER A CA 1
ATOM 3538 C C . SER A 1 504 ? 15.248 48.582 -29.786 1.00 65.81 504 SER A C 1
ATOM 3540 O O . SER A 1 504 ? 14.939 48.226 -30.922 1.00 65.81 504 SER A O 1
ATOM 3542 N N . GLY A 1 505 ? 14.424 49.306 -29.036 1.00 69.00 505 GLY A N 1
ATOM 3543 C CA . GLY A 1 505 ? 13.117 49.806 -29.468 1.00 69.00 505 GLY A CA 1
ATOM 3544 C C . GLY A 1 505 ? 12.904 51.254 -29.037 1.00 69.00 505 GLY A C 1
ATOM 3545 O O . GLY A 1 505 ? 13.695 51.810 -28.272 1.00 69.00 505 GLY A O 1
ATOM 3546 N N . ALA A 1 506 ? 11.849 51.883 -29.547 1.00 66.50 506 ALA A N 1
ATOM 3547 C CA . ALA A 1 506 ? 11.455 53.235 -29.179 1.00 66.50 506 ALA A CA 1
ATOM 3548 C C . ALA A 1 506 ? 11.157 53.329 -27.675 1.00 66.50 506 ALA A C 1
ATOM 3550 O O . ALA A 1 506 ? 10.164 52.814 -27.169 1.00 66.50 506 ALA A O 1
ATOM 3551 N N . CYS A 1 507 ? 12.023 54.020 -26.955 1.00 74.25 507 CYS A N 1
ATOM 3552 C CA . CYS A 1 507 ? 11.864 54.402 -25.569 1.00 74.25 507 CYS A CA 1
ATOM 3553 C C . CYS A 1 507 ? 11.366 55.846 -25.522 1.00 74.25 507 CYS A C 1
ATOM 3555 O O . CYS A 1 507 ? 12.108 56.766 -25.881 1.00 74.25 507 CYS A O 1
ATOM 3557 N N . CYS A 1 508 ? 10.107 56.051 -25.127 1.00 67.75 508 CYS A N 1
ATOM 3558 C CA . CYS A 1 508 ? 9.514 57.386 -25.079 1.00 67.75 508 CYS A CA 1
ATOM 3559 C C . CYS A 1 508 ? 9.706 57.950 -23.653 1.00 67.75 508 CYS A C 1
ATOM 3561 O O . CYS A 1 508 ? 9.135 57.451 -22.680 1.00 67.75 508 CYS A O 1
ATOM 3563 N N . LEU A 1 509 ? 10.580 58.953 -23.535 1.00 69.44 509 LEU A N 1
ATOM 3564 C CA . LEU A 1 509 ? 11.128 59.483 -22.284 1.00 69.44 509 LEU A CA 1
ATOM 3565 C C . LEU A 1 509 ? 10.924 61.005 -22.304 1.00 69.44 509 LEU A C 1
ATOM 3567 O O . LEU A 1 509 ? 11.467 61.706 -23.157 1.00 69.44 509 LEU A O 1
ATOM 3571 N N . SER A 1 510 ? 10.046 61.511 -21.434 1.00 63.41 510 SER A N 1
ATOM 3572 C CA . SER A 1 510 ? 9.655 62.934 -21.385 1.00 63.41 510 SER A CA 1
ATOM 3573 C C . SER A 1 510 ? 9.183 63.516 -22.733 1.00 63.41 510 SER A C 1
ATOM 3575 O O . SER A 1 510 ? 9.514 64.645 -23.089 1.00 63.41 510 SER A O 1
ATOM 3577 N N . GLY A 1 511 ? 8.411 62.740 -23.504 1.00 63.94 511 GLY A N 1
ATOM 3578 C CA . GLY A 1 511 ? 7.844 63.176 -24.790 1.00 63.94 511 GLY A CA 1
ATOM 3579 C C . GLY A 1 511 ? 8.829 63.190 -25.965 1.00 63.94 511 GLY A C 1
ATOM 3580 O O . GLY A 1 511 ? 8.487 63.697 -27.030 1.00 63.94 511 GLY A O 1
ATOM 3581 N N . GLN A 1 512 ? 10.028 62.632 -25.783 1.00 64.06 512 GLN A N 1
ATOM 3582 C CA . GLN A 1 512 ? 11.040 62.431 -26.820 1.00 64.06 512 GLN A CA 1
ATOM 3583 C C . GLN A 1 512 ? 11.336 60.937 -26.968 1.00 64.06 512 GLN A C 1
ATOM 3585 O O . GLN A 1 512 ? 11.333 60.199 -25.984 1.00 64.06 512 GLN A O 1
ATOM 3590 N N . CYS A 1 513 ? 11.576 60.482 -28.195 1.00 67.88 513 CYS A N 1
ATOM 3591 C CA . CYS A 1 513 ? 11.798 59.068 -28.483 1.00 67.88 513 CYS A CA 1
ATOM 3592 C C . CYS A 1 513 ? 13.280 58.755 -28.718 1.00 67.88 513 CYS A C 1
ATOM 3594 O O . CYS A 1 513 ? 13.921 59.402 -29.547 1.00 67.88 513 CYS A O 1
ATOM 3596 N N . PHE A 1 514 ? 13.797 57.723 -28.044 1.00 73.31 514 PHE A N 1
ATOM 3597 C CA . PHE A 1 514 ? 15.165 57.210 -28.196 1.00 73.31 514 PHE A CA 1
ATOM 3598 C C . PHE A 1 514 ? 15.162 55.707 -28.490 1.00 73.31 514 PHE A C 1
ATOM 3600 O O . PHE A 1 514 ? 14.404 54.975 -27.872 1.00 73.31 514 PHE A O 1
ATOM 3607 N N . THR A 1 515 ? 16.028 55.204 -29.369 1.00 67.81 515 THR A N 1
ATOM 3608 C CA . THR A 1 515 ? 16.183 53.752 -29.585 1.00 67.81 515 THR A CA 1
ATOM 3609 C C . THR A 1 515 ? 17.152 53.164 -28.560 1.00 67.81 515 THR A C 1
ATOM 3611 O O . THR A 1 515 ? 18.352 53.427 -28.642 1.00 67.81 515 THR A O 1
ATOM 3614 N N . ARG A 1 516 ? 16.640 52.409 -27.579 1.00 75.31 516 ARG A N 1
ATOM 3615 C CA . ARG A 1 516 ? 17.425 51.783 -26.489 1.00 75.31 516 ARG A CA 1
ATOM 3616 C C . ARG A 1 516 ? 16.889 50.393 -26.150 1.00 75.31 516 ARG A C 1
ATOM 3618 O O . ARG A 1 516 ? 15.818 50.038 -26.628 1.00 75.31 516 ARG A O 1
ATOM 3625 N N . SER A 1 517 ? 17.602 49.616 -25.337 1.00 72.00 517 SER A N 1
ATOM 3626 C CA . SER A 1 517 ? 17.092 48.338 -24.821 1.00 72.00 517 SER A CA 1
ATOM 3627 C C . SER A 1 517 ? 15.930 48.555 -23.836 1.00 72.00 517 SER A C 1
ATOM 3629 O O . SER A 1 517 ? 15.763 49.642 -23.272 1.00 72.00 517 SER A O 1
ATOM 3631 N N . ALA A 1 518 ? 15.120 47.518 -23.605 1.00 67.00 518 ALA A N 1
ATOM 3632 C CA . ALA A 1 518 ? 14.014 47.577 -22.647 1.00 67.00 518 ALA A CA 1
ATOM 3633 C C . ALA A 1 518 ? 14.497 47.866 -21.210 1.00 67.00 518 ALA A C 1
ATOM 3635 O O . ALA A 1 518 ? 13.871 48.652 -20.497 1.00 67.00 518 ALA A O 1
ATOM 3636 N N . ALA A 1 519 ? 15.636 47.284 -20.816 1.00 59.88 519 ALA A N 1
ATOM 3637 C CA . ALA A 1 519 ? 16.241 47.473 -19.499 1.00 59.88 519 ALA A CA 1
ATOM 3638 C C . ALA A 1 519 ? 16.782 48.902 -19.315 1.00 59.88 519 ALA A C 1
ATOM 3640 O O . ALA A 1 519 ? 16.490 49.543 -18.306 1.00 59.88 519 ALA A O 1
ATOM 3641 N N . ASP A 1 520 ? 17.465 49.452 -20.326 1.00 64.44 520 ASP A N 1
ATOM 3642 C CA . ASP A 1 520 ? 17.970 50.834 -20.287 1.00 64.44 520 ASP A CA 1
ATOM 3643 C C . ASP A 1 520 ? 16.840 51.873 -20.326 1.00 64.44 520 ASP A C 1
ATOM 3645 O O . ASP A 1 520 ? 16.965 52.966 -19.771 1.00 64.44 520 ASP A O 1
ATOM 3649 N N . CYS A 1 521 ? 15.723 51.548 -20.987 1.00 69.81 521 CYS A N 1
ATOM 3650 C CA . CYS A 1 521 ? 14.545 52.410 -21.039 1.00 69.81 521 CYS A CA 1
ATOM 3651 C C . CYS A 1 521 ? 13.847 52.512 -19.676 1.00 69.81 521 CYS A C 1
ATOM 3653 O O . CYS A 1 521 ? 13.488 53.611 -19.245 1.00 69.81 521 CYS A O 1
ATOM 3655 N N . ALA A 1 522 ? 13.713 51.376 -18.984 1.00 68.56 522 ALA A N 1
ATOM 3656 C CA . ALA A 1 522 ? 13.160 51.312 -17.636 1.00 68.56 522 ALA A CA 1
ATOM 3657 C C . ALA A 1 522 ? 14.090 51.979 -16.609 1.00 68.56 522 ALA A C 1
ATOM 3659 O O . ALA A 1 522 ? 13.623 52.765 -15.785 1.00 68.56 522 ALA A O 1
ATOM 3660 N N . ALA A 1 523 ? 15.407 51.757 -16.713 1.00 66.25 523 ALA A N 1
ATOM 3661 C CA . ALA A 1 523 ? 16.404 52.395 -15.850 1.00 66.25 523 ALA A CA 1
ATOM 3662 C C . ALA A 1 523 ? 16.438 53.931 -16.001 1.00 66.25 523 ALA A C 1
ATOM 3664 O O . ALA A 1 523 ? 16.755 54.642 -15.050 1.00 66.25 523 ALA A O 1
ATOM 3665 N N . GLY A 1 524 ? 16.071 54.454 -17.177 1.00 62.28 524 GLY A N 1
ATOM 3666 C CA . GLY A 1 524 ? 15.930 55.890 -17.440 1.00 62.28 524 GLY A CA 1
ATOM 3667 C C . GLY A 1 524 ? 14.559 56.493 -17.099 1.00 62.28 524 GLY A C 1
ATOM 3668 O O . GLY A 1 524 ? 14.366 57.685 -17.330 1.00 62.28 524 GLY A O 1
ATOM 3669 N N . GLY A 1 525 ? 13.599 55.708 -16.593 1.00 65.31 525 GLY A N 1
ATOM 3670 C CA . GLY A 1 525 ? 12.244 56.178 -16.263 1.00 65.31 525 GLY A CA 1
ATOM 3671 C C . GLY A 1 525 ? 11.329 56.437 -17.472 1.00 65.31 525 GLY A C 1
ATOM 3672 O O . GLY A 1 525 ? 10.363 57.193 -17.358 1.00 65.31 525 GLY A O 1
ATOM 3673 N N . GLY A 1 526 ? 11.632 55.855 -18.638 1.00 69.56 526 GLY A N 1
ATOM 3674 C CA . GLY A 1 526 ? 10.831 55.968 -19.864 1.00 69.56 526 GLY A CA 1
ATOM 3675 C C . GLY A 1 526 ? 9.904 54.777 -20.105 1.00 69.56 526 GLY A C 1
ATOM 3676 O O . GLY A 1 526 ? 10.052 53.718 -19.500 1.00 69.56 526 GLY A O 1
ATOM 3677 N N . VAL A 1 527 ? 8.947 54.935 -21.026 1.00 71.50 527 VAL A N 1
ATOM 3678 C CA . VAL A 1 527 ? 8.010 53.859 -21.399 1.00 71.50 527 VAL A CA 1
ATOM 3679 C C . VAL A 1 527 ? 8.440 53.237 -22.723 1.00 71.50 527 VAL A C 1
ATOM 3681 O O . VAL A 1 527 ? 8.363 53.869 -23.785 1.00 71.50 527 VAL A O 1
ATOM 3684 N N . PHE A 1 528 ? 8.888 51.986 -22.650 1.00 71.06 528 PHE A N 1
ATOM 3685 C CA . PHE A 1 528 ? 9.363 51.214 -23.792 1.00 71.06 528 PHE A CA 1
ATOM 3686 C C . PHE A 1 528 ? 8.195 50.770 -24.682 1.00 71.06 528 PHE A C 1
ATOM 3688 O O . PHE A 1 528 ? 7.277 50.099 -24.219 1.00 71.06 528 PHE A O 1
ATOM 3695 N N . GLN A 1 529 ? 8.217 51.140 -25.963 1.00 65.31 529 GLN A N 1
ATOM 3696 C CA . GLN A 1 529 ? 7.108 50.932 -26.909 1.00 65.31 529 GLN A CA 1
ATOM 3697 C C . GLN A 1 529 ? 7.176 49.582 -27.646 1.00 65.31 529 GLN A C 1
ATOM 3699 O O . GLN A 1 529 ? 6.464 49.369 -28.626 1.00 65.31 529 GLN A O 1
ATOM 3704 N N . GLY A 1 530 ? 8.028 48.668 -27.178 1.00 58.31 530 GLY A N 1
ATOM 3705 C CA . GLY A 1 530 ? 8.257 47.359 -27.779 1.00 58.31 530 GLY A CA 1
ATOM 3706 C C . GLY A 1 530 ? 9.540 47.291 -28.610 1.00 58.31 530 GLY A C 1
ATOM 3707 O O . GLY A 1 530 ? 10.024 48.278 -29.167 1.00 58.31 530 GLY A O 1
ATOM 3708 N N . ALA A 1 531 ? 10.104 46.090 -28.671 1.00 56.03 531 ALA A N 1
ATOM 3709 C CA . ALA A 1 531 ? 11.294 45.752 -29.443 1.00 56.03 531 ALA A CA 1
ATOM 3710 C C . ALA A 1 531 ? 11.121 46.091 -30.941 1.00 56.03 531 ALA A C 1
ATOM 3712 O O . ALA A 1 531 ? 10.134 45.683 -31.549 1.00 56.03 531 ALA A O 1
ATOM 3713 N N . GLY A 1 532 ? 12.063 46.838 -31.537 1.00 60.84 532 GLY A N 1
ATOM 3714 C CA . GLY A 1 532 ? 12.043 47.200 -32.965 1.00 60.84 532 GLY A CA 1
ATOM 3715 C C . GLY A 1 532 ? 11.139 48.381 -33.358 1.00 60.84 532 GLY A C 1
ATOM 3716 O O . GLY A 1 532 ? 11.080 48.739 -34.534 1.00 60.84 532 GLY A O 1
ATOM 3717 N N . ALA A 1 533 ? 10.447 49.024 -32.408 1.00 64.94 533 ALA A N 1
ATOM 3718 C CA . ALA A 1 533 ? 9.643 50.215 -32.688 1.00 64.94 533 ALA A CA 1
ATOM 3719 C C . ALA A 1 533 ? 10.530 51.414 -33.100 1.00 64.94 533 ALA A C 1
ATOM 3721 O O . ALA A 1 533 ? 11.480 51.760 -32.397 1.00 64.94 533 ALA A O 1
ATOM 3722 N N . ALA A 1 534 ? 10.225 52.056 -34.235 1.00 59.56 534 ALA A N 1
ATOM 3723 C CA . ALA A 1 534 ? 10.997 53.181 -34.770 1.00 59.56 534 ALA A CA 1
ATOM 3724 C C . ALA A 1 534 ? 10.606 54.516 -34.112 1.00 59.56 534 ALA A C 1
ATOM 3726 O O . ALA A 1 534 ? 9.428 54.788 -33.884 1.00 59.56 534 ALA A O 1
ATOM 3727 N N . CYS A 1 535 ? 11.583 55.394 -33.865 1.00 59.22 535 CYS A N 1
ATOM 3728 C CA . CYS A 1 535 ? 11.355 56.714 -33.264 1.00 59.22 535 CYS A CA 1
ATOM 3729 C C . CYS A 1 535 ? 10.830 57.772 -34.247 1.00 59.22 535 CYS A C 1
ATOM 3731 O O . CYS A 1 535 ? 11.359 58.882 -34.329 1.00 59.22 535 CYS A O 1
ATOM 3733 N N . THR A 1 536 ? 9.770 57.441 -34.988 1.00 61.84 536 THR A N 1
ATOM 3734 C CA . THR A 1 536 ? 9.101 58.363 -35.913 1.00 61.84 536 THR A CA 1
ATOM 3735 C C . THR A 1 536 ? 7.593 58.092 -36.021 1.00 61.84 536 THR A C 1
ATOM 3737 O O . THR A 1 536 ? 7.220 56.941 -36.246 1.00 61.84 536 THR A O 1
ATOM 3740 N N . PRO A 1 537 ? 6.730 59.129 -35.968 1.00 50.34 537 PRO A N 1
ATOM 3741 C CA . PRO A 1 537 ? 7.067 60.531 -35.722 1.00 50.34 537 PRO A CA 1
ATOM 3742 C C . PRO A 1 537 ? 7.346 60.787 -34.230 1.00 50.34 537 PRO A C 1
ATOM 3744 O O . PRO A 1 537 ? 6.659 60.266 -33.357 1.00 50.34 537 PRO A O 1
ATOM 3747 N N . ASN A 1 538 ? 8.371 61.591 -33.950 1.00 52.34 538 ASN A N 1
ATOM 3748 C CA . ASN A 1 538 ? 8.665 62.139 -32.627 1.00 52.34 538 ASN A CA 1
ATOM 3749 C C . ASN A 1 538 ? 8.112 63.581 -32.604 1.00 52.34 538 ASN A C 1
ATOM 3751 O O . ASN A 1 538 ? 8.578 64.382 -33.421 1.00 52.34 538 ASN A O 1
ATOM 3755 N N . PRO A 1 539 ? 7.106 63.915 -31.766 1.00 55.06 539 PRO A N 1
ATOM 3756 C CA . PRO A 1 539 ? 6.649 63.196 -30.563 1.00 55.06 539 PRO A CA 1
ATOM 3757 C C . PRO A 1 539 ? 5.706 62.006 -30.841 1.00 55.06 539 PRO A C 1
ATOM 3759 O O . PRO A 1 539 ? 4.850 62.098 -31.720 1.00 55.06 539 PRO A O 1
ATOM 3762 N N . CYS A 1 540 ? 5.836 60.918 -30.060 1.00 54.47 540 CYS A N 1
ATOM 3763 C CA . CYS A 1 540 ? 5.052 59.672 -30.171 1.00 54.47 540 CYS A CA 1
ATOM 3764 C C . CYS A 1 540 ? 3.521 59.948 -30.134 1.00 54.47 540 CYS A C 1
ATOM 3766 O O . CYS A 1 540 ? 3.017 60.472 -29.140 1.00 54.47 540 CYS A O 1
ATOM 3768 N N . ALA A 1 541 ? 2.761 59.576 -31.176 1.00 55.31 541 ALA A N 1
ATOM 3769 C CA . ALA A 1 541 ? 1.293 59.681 -31.192 1.00 55.31 541 ALA A CA 1
ATOM 3770 C C . ALA A 1 541 ? 0.633 58.499 -30.454 1.00 55.31 541 ALA A C 1
ATOM 3772 O O . ALA A 1 541 ? 1.011 57.348 -30.657 1.00 55.31 541 ALA A O 1
ATOM 3773 N N . ALA A 1 542 ? -0.368 58.771 -29.609 1.00 55.22 542 ALA A N 1
ATOM 3774 C CA . ALA A 1 542 ? -1.027 57.745 -28.799 1.00 55.22 542 ALA A CA 1
ATOM 3775 C C . ALA A 1 542 ? -1.752 56.689 -29.671 1.00 55.22 542 ALA A C 1
ATOM 3777 O O . ALA A 1 542 ? -2.523 57.068 -30.559 1.00 55.22 542 ALA A O 1
ATOM 3778 N N . PRO A 1 543 ? -1.557 55.379 -29.423 1.00 57.16 543 PRO A N 1
ATOM 3779 C CA . PRO A 1 543 ? -2.125 54.322 -30.259 1.00 57.16 543 PRO A CA 1
ATOM 3780 C C . PRO A 1 543 ? -3.660 54.256 -30.176 1.00 57.16 543 PRO A C 1
ATOM 3782 O O . PRO A 1 543 ? -4.253 54.474 -29.113 1.00 57.16 543 PRO A O 1
ATOM 3785 N N . THR A 1 544 ? -4.302 53.933 -31.310 1.00 64.88 544 THR A N 1
ATOM 3786 C CA . THR A 1 544 ? -5.760 53.743 -31.420 1.00 64.88 544 THR A CA 1
ATOM 3787 C C . THR A 1 544 ? -6.159 52.267 -31.573 1.00 64.88 544 THR A C 1
ATOM 3789 O O . THR A 1 544 ? -5.390 51.471 -32.106 1.00 64.88 544 THR A O 1
ATOM 3792 N N . ALA A 1 545 ? -7.347 51.892 -31.092 1.00 70.44 545 ALA A N 1
ATOM 3793 C CA . ALA A 1 545 ? -7.915 50.544 -31.150 1.00 70.44 545 ALA A CA 1
ATOM 3794 C C . ALA A 1 545 ? -9.445 50.557 -30.999 1.00 70.44 545 ALA A C 1
ATOM 3796 O O . ALA A 1 545 ? -10.046 51.598 -30.709 1.00 70.44 545 ALA A O 1
ATOM 3797 N N . ALA A 1 546 ? -10.076 49.403 -31.223 1.00 74.31 546 ALA A N 1
ATOM 3798 C CA . ALA A 1 546 ? -11.516 49.204 -31.121 1.00 74.31 546 ALA A CA 1
ATOM 3799 C C . ALA A 1 546 ? -12.057 49.545 -29.720 1.00 74.31 546 ALA A C 1
ATOM 3801 O O . ALA A 1 546 ? -11.606 49.024 -28.697 1.00 74.31 546 ALA A O 1
ATOM 3802 N N . CYS A 1 547 ? -13.060 50.417 -29.702 1.00 76.00 547 CYS A N 1
ATOM 3803 C CA . CYS A 1 547 ? -13.786 50.868 -28.525 1.00 76.00 547 CYS A CA 1
ATOM 3804 C C . CYS A 1 547 ? -15.285 50.587 -28.724 1.00 76.00 547 CYS A C 1
ATOM 3806 O O . CYS A 1 547 ? -15.906 51.192 -29.609 1.00 76.00 547 CYS A O 1
ATOM 3808 N N . CYS A 1 548 ? -15.858 49.667 -27.935 1.00 75.44 548 CYS A N 1
ATOM 3809 C CA . CYS A 1 548 ? -17.291 49.333 -27.986 1.00 75.44 548 CYS A CA 1
ATOM 3810 C C . CYS A 1 548 ? -18.087 50.320 -27.109 1.00 75.44 548 CYS A C 1
ATOM 3812 O O . CYS A 1 548 ? -17.792 50.490 -25.925 1.00 75.44 548 CYS A O 1
ATOM 3814 N N . MET A 1 549 ? -19.092 50.982 -27.694 1.00 69.31 549 MET A N 1
ATOM 3815 C CA . MET A 1 549 ? -19.854 52.081 -27.076 1.00 69.31 549 MET A CA 1
ATOM 3816 C C . MET A 1 549 ? -21.372 51.959 -27.332 1.00 69.31 549 MET A C 1
ATOM 3818 O O . MET A 1 549 ? -21.805 51.285 -28.270 1.00 69.31 549 MET A O 1
ATOM 3822 N N . GLY A 1 550 ? -22.180 52.653 -26.516 1.00 62.56 550 GLY A N 1
ATOM 3823 C CA . GLY A 1 550 ? -23.654 52.686 -26.572 1.00 62.56 550 GLY A CA 1
ATOM 3824 C C . GLY A 1 550 ? -24.312 51.930 -25.411 1.00 62.56 550 GLY A C 1
ATOM 3825 O O . GLY A 1 550 ? -23.653 51.127 -24.760 1.00 62.56 550 GLY A O 1
ATOM 3826 N N . ALA A 1 551 ? -25.608 52.161 -25.161 1.00 54.66 551 ALA A N 1
ATOM 3827 C CA . ALA A 1 551 ? -26.320 51.670 -23.967 1.00 54.66 551 ALA A CA 1
ATOM 3828 C C . ALA A 1 551 ? -26.250 50.142 -23.740 1.00 54.66 551 ALA A C 1
ATOM 3830 O O . ALA A 1 551 ? -26.428 49.704 -22.614 1.00 54.66 551 ALA A O 1
ATOM 3831 N N . ASN A 1 552 ? -25.934 49.360 -24.785 1.00 56.06 552 ASN A N 1
ATOM 3832 C CA . ASN A 1 552 ? -25.719 47.906 -24.738 1.00 56.06 552 ASN A CA 1
ATOM 3833 C C . ASN A 1 552 ? -24.435 47.459 -25.476 1.00 56.06 552 ASN A C 1
ATOM 3835 O O . ASN A 1 552 ? -24.372 46.331 -25.953 1.00 56.06 552 ASN A O 1
ATOM 3839 N N . GLN A 1 553 ? -23.456 48.359 -25.647 1.00 60.88 553 GLN A N 1
ATOM 3840 C CA . GLN A 1 553 ? -22.175 48.100 -26.326 1.00 60.88 553 GLN A CA 1
ATOM 3841 C C . GLN A 1 553 ? -22.305 47.462 -27.724 1.00 60.88 553 GLN A C 1
ATOM 3843 O O . GLN A 1 553 ? -21.713 46.431 -27.981 1.00 60.88 553 GLN A O 1
ATOM 3848 N N . GLN A 1 554 ? -23.065 48.052 -28.653 1.00 60.81 554 GLN A N 1
ATOM 3849 C CA . GLN A 1 554 ? -23.294 47.461 -29.992 1.00 60.81 554 GLN A CA 1
ATOM 3850 C C . GLN A 1 554 ? -22.549 48.178 -31.132 1.00 60.81 554 GLN A C 1
ATOM 3852 O O . GLN A 1 554 ? -22.616 47.747 -32.285 1.00 60.81 554 GLN A O 1
ATOM 3857 N N . THR A 1 555 ? -21.829 49.261 -30.823 1.00 67.56 555 THR A N 1
ATOM 3858 C CA . THR A 1 555 ? -21.189 50.130 -31.819 1.00 67.56 555 THR A CA 1
ATOM 3859 C C . THR A 1 555 ? -19.676 50.182 -31.596 1.00 67.56 555 THR A C 1
ATOM 3861 O O . THR A 1 555 ? -19.230 50.632 -30.543 1.00 67.56 555 THR A O 1
ATOM 3864 N N . CYS A 1 556 ? -18.880 49.772 -32.591 1.00 72.44 556 CYS A N 1
ATOM 3865 C CA . CYS A 1 556 ? -17.410 49.769 -32.541 1.00 72.44 556 CYS A CA 1
ATOM 3866 C C . CYS A 1 556 ? -16.816 50.983 -33.274 1.00 72.44 556 CYS A C 1
ATOM 3868 O O . CYS A 1 556 ? -17.147 51.217 -34.435 1.00 72.44 556 CYS A O 1
ATOM 3870 N N . ASN A 1 557 ? -15.915 51.737 -32.627 1.00 77.31 557 ASN A N 1
ATOM 3871 C CA . ASN A 1 557 ? -15.111 52.790 -33.271 1.00 77.31 557 ASN A CA 1
ATOM 3872 C C . ASN A 1 557 ? -13.635 52.699 -32.860 1.00 77.31 557 ASN A C 1
ATOM 3874 O O . ASN A 1 557 ? -13.346 52.360 -31.716 1.00 77.31 557 ASN A O 1
ATOM 3878 N N . LEU A 1 558 ? -12.705 53.078 -33.744 1.00 73.94 558 LEU A N 1
ATOM 3879 C CA . LEU A 1 558 ? -11.288 53.212 -33.384 1.00 73.94 558 LEU A CA 1
ATOM 3880 C C . LEU A 1 558 ? -11.062 54.522 -32.613 1.00 73.94 558 LEU A C 1
ATOM 3882 O O . LEU A 1 558 ? -11.302 55.606 -33.144 1.00 73.94 558 LEU A O 1
ATOM 3886 N N . ARG A 1 559 ? -10.623 54.435 -31.356 1.00 77.38 559 ARG A N 1
ATOM 3887 C CA . ARG A 1 559 ? -10.306 55.592 -30.482 1.00 77.38 559 ARG A CA 1
ATOM 3888 C C . ARG A 1 559 ? -8.947 55.389 -29.830 1.00 77.38 559 ARG A C 1
ATOM 3890 O O . ARG A 1 559 ? -8.356 54.361 -30.085 1.00 77.38 559 ARG A O 1
ATOM 3897 N N . THR A 1 560 ? -8.420 56.322 -29.038 1.00 76.19 560 THR A N 1
ATOM 3898 C CA . THR A 1 560 ? -7.294 56.049 -28.115 1.00 76.19 560 THR A CA 1
ATOM 3899 C C . THR A 1 560 ? -7.838 55.536 -26.779 1.00 76.19 560 THR A C 1
ATOM 3901 O O . THR A 1 560 ? -9.008 55.771 -26.474 1.00 76.19 560 THR A O 1
ATOM 3904 N N . GLN A 1 561 ? -7.019 54.879 -25.951 1.00 72.12 561 GLN A N 1
ATOM 3905 C CA . GLN A 1 561 ? -7.469 54.334 -24.659 1.00 72.12 561 GLN A CA 1
ATOM 3906 C C . GLN A 1 561 ? -8.114 55.407 -23.764 1.00 72.12 561 GLN A C 1
ATOM 3908 O O . GLN A 1 561 ? -9.206 55.206 -23.233 1.00 72.12 561 GLN A O 1
ATOM 3913 N N . ALA A 1 562 ? -7.499 56.592 -23.689 1.00 64.56 562 ALA A N 1
ATOM 3914 C CA . ALA A 1 562 ? -8.038 57.731 -22.947 1.00 64.56 562 ALA A CA 1
ATOM 3915 C C . ALA A 1 562 ? -9.355 58.263 -23.550 1.00 64.56 562 ALA A C 1
ATOM 3917 O O . ALA A 1 562 ? -10.293 58.570 -22.818 1.00 64.56 562 ALA A O 1
ATOM 3918 N N . ALA A 1 563 ? -9.468 58.321 -24.882 1.00 69.56 563 ALA A N 1
ATOM 3919 C CA . ALA A 1 563 ? -10.687 58.769 -25.560 1.00 69.56 563 ALA A CA 1
ATOM 3920 C C . ALA A 1 563 ? -11.823 57.726 -25.541 1.00 69.56 563 ALA A C 1
ATOM 3922 O O . ALA A 1 563 ? -12.982 58.092 -25.740 1.00 69.56 563 ALA A O 1
ATOM 3923 N N . CYS A 1 564 ? -11.506 56.445 -25.331 1.00 71.88 564 CYS A N 1
ATOM 3924 C CA . CYS A 1 564 ? -12.482 55.372 -25.153 1.00 71.88 564 CYS A CA 1
ATOM 3925 C C . CYS A 1 564 ? -13.094 55.407 -23.748 1.00 71.88 564 CYS A C 1
ATOM 3927 O O . CYS A 1 564 ? -14.318 55.418 -23.609 1.00 71.88 564 CYS A O 1
ATOM 3929 N N . ALA A 1 565 ? -12.244 55.556 -22.727 1.00 70.44 565 ALA A N 1
ATOM 3930 C CA . ALA A 1 565 ? -12.673 55.727 -21.342 1.00 70.44 565 ALA A CA 1
ATOM 3931 C C . ALA A 1 565 ? -13.511 57.006 -21.155 1.00 70.44 565 ALA A C 1
ATOM 3933 O O . ALA A 1 565 ? -14.566 56.972 -20.526 1.00 70.44 565 ALA A O 1
ATOM 3934 N N . ALA A 1 566 ? -13.108 58.118 -21.782 1.00 67.94 566 ALA A N 1
ATOM 3935 C CA . ALA A 1 566 ? -13.858 59.376 -21.733 1.00 67.94 566 ALA A CA 1
ATOM 3936 C C . ALA A 1 566 ? -15.231 59.315 -22.435 1.00 67.94 566 ALA A C 1
ATOM 3938 O O . ALA A 1 566 ? -16.104 60.128 -22.145 1.00 67.94 566 ALA A O 1
ATOM 3939 N N . ALA A 1 567 ? -15.437 58.361 -23.349 1.00 66.69 567 ALA A N 1
ATOM 3940 C CA . ALA A 1 567 ? -16.708 58.143 -24.040 1.00 66.69 567 ALA A CA 1
ATOM 3941 C C . ALA A 1 567 ? -17.604 57.090 -23.352 1.00 66.69 567 ALA A C 1
ATOM 3943 O O . ALA A 1 567 ? -18.645 56.729 -23.902 1.00 66.69 567 ALA A O 1
ATOM 3944 N N . GLY A 1 568 ? -17.202 56.579 -22.179 1.00 67.50 568 GLY A N 1
ATOM 3945 C CA . GLY A 1 568 ? -17.918 55.519 -21.458 1.00 67.50 568 GLY A CA 1
ATOM 3946 C C . GLY A 1 568 ? -17.889 54.158 -22.164 1.00 67.50 568 GLY A C 1
ATOM 3947 O O . GLY A 1 568 ? -18.753 53.321 -21.915 1.00 67.50 568 GLY A O 1
ATOM 3948 N N . GLY A 1 569 ? -16.941 53.956 -23.084 1.00 72.19 569 GLY A N 1
ATOM 3949 C CA . GLY A 1 569 ? -16.775 52.722 -23.847 1.00 72.19 569 GLY A CA 1
ATOM 3950 C C . GLY A 1 569 ? -15.730 51.783 -23.255 1.00 72.19 569 GLY A C 1
ATOM 3951 O O . GLY A 1 569 ? -14.849 52.203 -22.505 1.00 72.19 569 GLY A O 1
ATOM 3952 N N . THR A 1 570 ? -15.794 50.508 -23.637 1.00 78.31 570 THR A N 1
ATOM 3953 C CA . THR A 1 570 ? -14.807 49.499 -23.227 1.00 78.31 570 THR A CA 1
ATOM 3954 C C . THR A 1 570 ? -13.732 49.337 -24.297 1.00 78.31 570 THR A C 1
ATOM 3956 O O . THR A 1 570 ? -14.027 49.123 -25.476 1.00 78.31 570 THR A O 1
ATOM 3959 N N . TRP A 1 571 ? -12.478 49.465 -23.868 1.00 72.12 571 TRP A N 1
ATOM 3960 C CA . TRP A 1 571 ? -11.282 49.415 -24.704 1.00 72.12 571 TRP A CA 1
ATOM 3961 C C . TRP A 1 571 ? -10.772 47.981 -24.865 1.00 72.12 571 TRP A C 1
ATOM 3963 O O . TRP A 1 571 ? -10.516 47.322 -23.862 1.00 72.12 571 TRP A O 1
ATOM 3973 N N . LEU A 1 572 ? -10.585 47.510 -26.103 1.00 67.69 572 LEU A N 1
ATOM 3974 C CA . LEU A 1 572 ? -10.263 46.099 -26.382 1.00 67.69 572 LEU A CA 1
ATOM 3975 C C . LEU A 1 572 ? -8.768 45.799 -26.605 1.00 67.69 572 LEU A C 1
ATOM 3977 O O . LEU A 1 572 ? -8.418 44.680 -26.965 1.00 67.69 572 LEU A O 1
ATOM 3981 N N . GLY A 1 573 ? -7.880 46.767 -26.365 1.00 61.09 573 GLY A N 1
ATOM 3982 C CA . GLY A 1 573 ? -6.429 46.582 -26.486 1.00 61.09 573 GLY A CA 1
ATOM 3983 C C . GLY A 1 573 ? -5.863 46.982 -27.853 1.00 61.09 573 GLY A C 1
ATOM 3984 O O . GLY A 1 573 ? -6.557 46.995 -28.865 1.00 61.09 573 GLY A O 1
ATOM 3985 N N . VAL A 1 574 ? -4.589 47.380 -27.874 1.00 58.62 574 VAL A N 1
ATOM 3986 C CA . VAL A 1 574 ? -3.921 47.983 -29.041 1.00 58.62 574 VAL A CA 1
ATOM 3987 C C . VAL A 1 574 ? -3.837 46.990 -30.210 1.00 58.62 574 VAL A C 1
ATOM 3989 O O . VAL A 1 574 ? -3.410 45.858 -30.023 1.00 58.62 574 VAL A O 1
ATOM 3992 N N . GLY A 1 575 ? -4.233 47.412 -31.419 1.00 60.66 575 GLY A N 1
ATOM 3993 C CA . GLY A 1 575 ? -4.187 46.588 -32.641 1.00 60.66 575 GLY A CA 1
ATOM 3994 C C . GLY A 1 575 ? -5.498 45.881 -33.019 1.00 60.66 575 GLY A C 1
ATOM 3995 O O . GLY A 1 575 ? -5.598 45.341 -34.120 1.00 60.66 575 GLY A O 1
ATOM 3996 N N . VAL A 1 576 ? -6.530 45.931 -32.169 1.00 63.56 576 VAL A N 1
ATOM 3997 C CA . VAL A 1 576 ? -7.864 45.383 -32.477 1.00 63.56 576 VAL A CA 1
ATOM 3998 C C . VAL A 1 576 ? -8.655 46.373 -33.340 1.00 63.56 576 VAL A C 1
ATOM 4000 O O . VAL A 1 576 ? -8.787 47.544 -32.975 1.00 63.56 576 VAL A O 1
ATOM 4003 N N . ASN A 1 577 ? -9.188 45.920 -34.484 1.00 68.12 577 ASN A N 1
ATOM 4004 C CA . ASN A 1 577 ? -9.956 46.750 -35.419 1.00 68.12 577 ASN A CA 1
ATOM 4005 C C . ASN A 1 577 ? -11.460 46.410 -35.442 1.00 68.12 577 ASN A C 1
ATOM 4007 O O . ASN A 1 577 ? -11.884 45.375 -34.944 1.00 68.12 577 ASN A O 1
ATOM 4011 N N . CYS A 1 578 ? -12.277 47.290 -36.027 1.00 63.56 578 CYS A N 1
ATOM 4012 C CA . CYS A 1 578 ? -13.734 47.118 -36.097 1.00 63.56 578 CYS A CA 1
ATOM 4013 C C . CYS A 1 578 ? -14.219 46.342 -37.346 1.00 63.56 578 CYS A C 1
ATOM 4015 O O . CYS A 1 578 ? -15.373 46.500 -37.739 1.00 63.56 578 CYS A O 1
ATOM 4017 N N . ALA A 1 579 ? -13.361 45.555 -38.013 1.00 58.16 579 ALA A N 1
ATOM 4018 C CA . ALA A 1 579 ? -13.688 44.927 -39.304 1.00 58.16 579 ALA A CA 1
ATOM 4019 C C . ALA A 1 579 ? -14.637 43.718 -39.191 1.00 58.16 579 ALA A C 1
ATOM 4021 O O . ALA A 1 579 ? -15.398 43.443 -40.116 1.00 58.16 579 ALA A O 1
ATOM 4022 N N . ILE A 1 580 ? -14.635 43.030 -38.049 1.00 51.53 580 ILE A N 1
ATOM 4023 C CA . ILE A 1 580 ? -15.677 42.084 -37.642 1.00 51.53 580 ILE A CA 1
ATOM 4024 C C . ILE A 1 580 ? -16.362 42.687 -36.417 1.00 51.53 580 ILE A C 1
ATOM 4026 O O . ILE A 1 580 ? -15.682 43.144 -35.500 1.00 51.53 580 ILE A O 1
ATOM 4030 N N . ASN A 1 581 ? -17.695 42.782 -36.409 1.00 54.44 581 ASN A N 1
ATOM 4031 C CA . ASN A 1 581 ? -18.408 43.427 -35.304 1.00 54.44 581 ASN A CA 1
ATOM 4032 C C . ASN A 1 581 ? -18.378 42.529 -34.051 1.00 54.44 581 ASN A C 1
ATOM 4034 O O . ASN A 1 581 ? -19.323 41.797 -33.768 1.00 54.44 581 ASN A O 1
ATOM 4038 N N . LEU A 1 582 ? -17.260 42.598 -33.322 1.00 55.06 582 LEU A N 1
ATOM 4039 C CA . LEU A 1 582 ? -16.947 41.861 -32.094 1.00 55.06 582 LEU A CA 1
ATOM 4040 C C . LEU A 1 582 ? -17.793 42.297 -30.888 1.00 55.06 582 LEU A C 1
ATOM 4042 O O . LEU A 1 582 ? -17.667 41.712 -29.818 1.00 55.06 582 LEU A O 1
ATOM 4046 N N . CYS A 1 583 ? -18.682 43.282 -31.041 1.00 58.50 583 CYS A N 1
ATOM 4047 C CA . CYS A 1 583 ? -19.537 43.759 -29.959 1.00 58.50 583 CYS A CA 1
ATOM 4048 C C . CYS A 1 583 ? -20.902 43.003 -29.873 1.00 58.50 583 CYS A C 1
ATOM 4050 O O . CYS A 1 583 ? -21.857 43.501 -29.280 1.00 58.50 583 CYS A O 1
ATOM 4052 N N . ARG A 1 584 ? -21.024 41.787 -30.449 1.00 59.72 584 ARG A N 1
ATOM 4053 C CA . ARG A 1 584 ? -22.149 40.839 -30.229 1.00 59.72 584 ARG A CA 1
ATOM 4054 C C . ARG A 1 584 ? -21.589 39.421 -30.031 1.00 59.72 584 ARG A C 1
ATOM 4056 O O . ARG A 1 584 ? -21.136 38.812 -30.994 1.00 59.72 584 ARG A O 1
ATOM 4063 N N . VAL A 1 585 ? -21.582 38.903 -28.800 1.00 54.16 585 VAL A N 1
ATOM 4064 C CA . VAL A 1 585 ? -20.723 37.755 -28.434 1.00 54.16 585 VAL A CA 1
ATOM 4065 C C . VAL A 1 585 ? -21.529 36.446 -28.281 1.00 54.16 585 VAL A C 1
ATOM 4067 O O . VAL A 1 585 ? -22.359 36.381 -27.374 1.00 54.16 585 VAL A O 1
ATOM 4070 N N . PRO A 1 586 ? -21.332 35.408 -29.129 1.00 61.44 586 PRO A N 1
ATOM 4071 C CA . PRO A 1 586 ? -21.795 34.042 -28.845 1.00 61.44 586 PRO A CA 1
ATOM 4072 C C . PRO A 1 586 ? -21.030 33.433 -27.654 1.00 61.44 586 PRO A C 1
ATOM 4074 O O . PRO A 1 586 ? -19.958 33.909 -27.287 1.00 61.44 586 PRO A O 1
ATOM 4077 N N . GLY A 1 587 ? -21.585 32.399 -27.024 1.00 70.69 587 GLY A N 1
ATOM 4078 C CA . GLY A 1 587 ? -20.984 31.708 -25.876 1.00 70.69 587 GLY A CA 1
ATOM 4079 C C . GLY A 1 587 ? -20.805 30.214 -26.129 1.00 70.69 587 GLY A C 1
ATOM 4080 O O . GLY A 1 587 ? -21.391 29.659 -27.062 1.00 70.69 587 GLY A O 1
ATOM 4081 N N . ALA A 1 588 ? -19.991 29.564 -25.306 1.00 78.69 588 ALA A N 1
ATOM 4082 C CA . ALA A 1 588 ? -19.838 28.120 -25.302 1.00 78.69 588 ALA A CA 1
ATOM 4083 C C . ALA A 1 588 ? -21.152 27.441 -24.883 1.00 78.69 588 ALA A C 1
ATOM 4085 O O . ALA A 1 588 ? -21.739 27.744 -23.843 1.00 78.69 588 ALA A O 1
ATOM 4086 N N . CYS A 1 589 ? -21.613 26.517 -25.715 1.00 82.25 589 CYS A N 1
ATOM 4087 C CA . CYS A 1 589 ? -22.768 25.668 -25.491 1.00 82.25 589 CYS A CA 1
ATOM 4088 C C . CYS A 1 589 ? -22.306 24.218 -25.420 1.00 82.25 589 CYS A C 1
ATOM 4090 O O . CYS A 1 589 ? -21.868 23.655 -26.426 1.00 82.25 589 CYS A O 1
ATOM 4092 N N . CYS A 1 590 ? -22.408 23.622 -24.238 1.00 77.56 590 CYS A N 1
ATOM 4093 C CA . CYS A 1 590 ? -22.037 22.233 -24.012 1.00 77.56 590 CYS A CA 1
ATOM 4094 C C . CYS A 1 590 ? -23.228 21.317 -24.246 1.00 77.56 590 CYS A C 1
ATOM 4096 O O . CYS A 1 590 ? -24.196 21.338 -23.486 1.00 77.56 590 CYS A O 1
ATOM 4098 N N . LEU A 1 591 ? -23.159 20.515 -25.305 1.00 76.56 591 LEU A N 1
ATOM 4099 C CA . LEU A 1 591 ? -24.174 19.519 -25.610 1.00 76.56 591 LEU A CA 1
ATOM 4100 C C . LEU A 1 591 ? -24.030 18.294 -24.684 1.00 76.56 591 LEU A C 1
ATOM 4102 O O . LEU A 1 591 ? -22.919 17.994 -24.241 1.00 76.56 591 LEU A O 1
ATOM 4106 N N . PRO A 1 592 ? -25.113 17.533 -24.431 1.00 59.00 592 PRO A N 1
ATOM 4107 C CA . PRO A 1 592 ? -25.108 16.392 -23.500 1.00 59.00 592 PRO A CA 1
ATOM 4108 C C . PRO A 1 592 ? -24.102 15.276 -23.826 1.00 59.00 592 PRO A C 1
ATOM 4110 O O . PRO A 1 592 ? -23.787 14.457 -22.973 1.00 59.00 592 PRO A O 1
ATOM 4113 N N . ASN A 1 593 ? -23.590 15.234 -25.056 1.00 62.44 593 ASN A N 1
ATOM 4114 C CA . ASN A 1 593 ? -22.581 14.279 -25.517 1.00 62.44 593 ASN A CA 1
ATOM 4115 C C . ASN A 1 593 ? -21.130 14.788 -25.351 1.00 62.44 593 ASN A C 1
ATOM 4117 O O . ASN A 1 593 ? -20.222 14.236 -25.970 1.00 62.44 593 ASN A O 1
ATOM 4121 N N . GLY A 1 594 ? -20.915 15.879 -24.604 1.00 64.69 594 GLY A N 1
ATOM 4122 C CA . GLY A 1 594 ? -19.601 16.494 -24.373 1.00 64.69 594 GLY A CA 1
ATOM 4123 C C . GLY A 1 594 ? -19.102 17.393 -25.512 1.00 64.69 594 GLY A C 1
ATOM 4124 O O . GLY A 1 594 ? -18.032 17.991 -25.404 1.00 64.69 594 GLY A O 1
ATOM 4125 N N . THR A 1 595 ? -19.862 17.533 -26.605 1.00 77.12 595 THR A N 1
ATOM 4126 C CA . THR A 1 595 ? -19.489 18.416 -27.721 1.00 77.12 595 THR A CA 1
ATOM 4127 C C . THR A 1 595 ? -19.767 19.872 -27.354 1.00 77.12 595 THR A C 1
ATOM 4129 O O . THR A 1 595 ? -20.908 20.222 -27.051 1.00 77.12 595 THR A O 1
ATOM 4132 N N . CYS A 1 596 ? -18.753 20.736 -27.423 1.00 71.50 596 CYS A N 1
ATOM 4133 C CA . CYS A 1 596 ? -18.918 22.166 -27.172 1.00 71.50 596 CYS A CA 1
ATOM 4134 C C . CYS A 1 596 ? -18.970 22.977 -28.473 1.00 71.50 596 CYS A C 1
ATOM 4136 O O . CYS A 1 596 ? -18.040 22.920 -29.279 1.00 71.50 596 CYS A O 1
ATOM 4138 N N . ASN A 1 597 ? -20.032 23.768 -28.653 1.00 79.94 597 ASN A N 1
ATOM 4139 C CA . ASN A 1 597 ? -20.237 24.642 -29.812 1.00 79.94 597 ASN A CA 1
ATOM 4140 C C . ASN A 1 597 ? -20.354 26.113 -29.392 1.00 79.94 597 ASN A C 1
ATOM 4142 O O . ASN A 1 597 ? -20.998 26.425 -28.398 1.00 79.94 597 ASN A O 1
ATOM 4146 N N . TYR A 1 598 ? -19.816 27.041 -30.186 1.00 77.44 598 TYR A N 1
ATOM 4147 C CA . TYR A 1 598 ? -20.037 28.477 -29.983 1.00 77.44 598 TYR A CA 1
ATOM 4148 C C . TYR A 1 598 ? -21.342 28.918 -30.648 1.00 77.44 598 TYR A C 1
ATOM 4150 O O . TYR A 1 598 ? -21.388 29.120 -31.862 1.00 77.44 598 TYR A O 1
ATOM 4158 N N . VAL A 1 599 ? -22.409 29.074 -29.869 1.00 76.56 599 VAL A N 1
ATOM 4159 C CA . VAL A 1 599 ? -23.728 29.493 -30.376 1.00 76.56 599 VAL A CA 1
ATOM 4160 C C . VAL A 1 599 ? -24.321 30.591 -29.490 1.00 76.56 599 VAL A C 1
ATOM 4162 O O . VAL A 1 599 ? -23.682 31.067 -28.560 1.00 76.56 599 VAL A O 1
ATOM 4165 N N . MET A 1 600 ? -25.518 31.084 -29.804 1.00 76.62 600 MET A N 1
ATOM 4166 C CA . MET A 1 600 ? -26.244 31.986 -28.900 1.00 76.62 600 MET A CA 1
ATOM 4167 C C . MET A 1 600 ? -27.087 31.169 -27.922 1.00 76.62 600 MET A C 1
ATOM 4169 O O . MET A 1 600 ? -27.506 30.069 -28.276 1.00 76.62 600 MET A O 1
ATOM 4173 N N . GLN A 1 601 ? -27.402 31.728 -26.749 1.00 73.62 601 GLN A N 1
ATOM 4174 C CA . GLN A 1 601 ? -28.218 31.064 -25.724 1.00 73.62 601 GLN A CA 1
ATOM 4175 C C . GLN A 1 601 ? -29.489 30.424 -26.299 1.00 73.62 601 GLN A C 1
ATOM 4177 O O . GLN A 1 601 ? -29.703 29.234 -26.126 1.00 73.62 601 GLN A O 1
ATOM 4182 N N . ALA A 1 602 ? -30.244 31.166 -27.115 1.00 65.88 602 ALA A N 1
ATOM 4183 C CA . ALA A 1 602 ? -31.472 30.662 -27.734 1.00 65.88 602 ALA A CA 1
ATOM 4184 C C . ALA A 1 602 ? -31.261 29.415 -28.619 1.00 65.88 602 ALA A C 1
ATOM 4186 O O . ALA A 1 602 ? -32.123 28.548 -28.670 1.00 65.88 602 ALA A O 1
ATOM 4187 N N . VAL A 1 603 ? -30.112 29.309 -29.295 1.00 75.19 603 VAL A N 1
ATOM 4188 C CA . VAL A 1 603 ? -29.757 28.147 -30.131 1.00 75.19 603 VAL A CA 1
ATOM 4189 C C . VAL A 1 603 ? -29.218 27.001 -29.269 1.00 75.19 603 VAL A C 1
ATOM 4191 O O . VAL A 1 603 ? -29.432 25.836 -29.590 1.00 75.19 603 VAL A O 1
ATOM 4194 N N . CYS A 1 604 ? -28.542 27.320 -28.162 1.00 75.19 604 CYS A N 1
ATOM 4195 C CA . CYS A 1 604 ? -28.067 26.329 -27.201 1.00 75.19 604 CYS A CA 1
ATOM 4196 C C . CYS A 1 604 ? -29.229 25.609 -26.504 1.00 75.19 604 CYS A C 1
ATOM 4198 O O . CYS A 1 604 ? -29.248 24.379 -26.441 1.00 75.19 604 CYS A O 1
ATOM 4200 N N . ASP A 1 605 ? -30.233 26.379 -26.080 1.00 75.06 605 ASP A N 1
ATOM 4201 C CA . ASP A 1 605 ? -31.443 25.871 -25.435 1.00 75.06 605 ASP A CA 1
ATOM 4202 C C . ASP A 1 605 ? -32.243 24.967 -26.397 1.00 75.06 605 ASP A C 1
ATOM 4204 O O . ASP A 1 605 ? -32.731 23.904 -26.010 1.00 75.06 605 ASP A O 1
ATOM 4208 N N . GLU A 1 606 ? -32.313 25.333 -27.683 1.00 75.56 606 GLU A N 1
ATOM 4209 C CA . GLU A 1 606 ? -32.997 24.556 -28.728 1.00 75.56 606 GLU A CA 1
ATOM 4210 C C . GLU A 1 606 ? -32.279 23.228 -29.045 1.00 75.56 606 GLU A C 1
ATOM 4212 O O . GLU A 1 606 ? -32.923 22.210 -29.311 1.00 75.56 606 GLU A O 1
ATOM 4217 N N . GLN A 1 607 ? -30.946 23.205 -28.935 1.00 75.62 607 GLN A N 1
ATOM 4218 C CA . GLN A 1 607 ? -30.115 21.999 -29.067 1.00 75.62 607 GLN A CA 1
ATOM 4219 C C . GLN A 1 607 ? -30.005 21.181 -27.771 1.00 75.62 607 GLN A C 1
ATOM 4221 O O . GLN A 1 607 ? -29.322 20.155 -27.753 1.00 75.62 607 GLN A O 1
ATOM 4226 N N . ARG A 1 608 ? -30.699 21.600 -26.702 1.00 71.56 608 ARG A N 1
ATOM 4227 C CA . ARG A 1 608 ? -30.672 20.973 -25.369 1.00 71.56 608 ARG A CA 1
ATOM 4228 C C . ARG A 1 608 ? -29.271 20.942 -24.737 1.00 71.56 608 ARG A C 1
ATOM 4230 O O . ARG A 1 608 ? -28.954 20.010 -24.001 1.00 71.56 608 ARG A O 1
ATOM 4237 N N . GLY A 1 609 ? -28.433 21.931 -25.047 1.00 70.38 609 GLY A N 1
ATOM 4238 C CA . GLY A 1 609 ? -27.123 22.129 -24.425 1.00 70.38 609 GLY A CA 1
ATOM 4239 C C . GLY A 1 609 ? -27.169 23.107 -23.250 1.00 70.38 609 GLY A C 1
ATOM 4240 O O . GLY A 1 609 ? -28.127 23.858 -23.094 1.00 70.38 609 GLY A O 1
ATOM 4241 N N . ASN A 1 610 ? -26.121 23.113 -22.426 1.00 77.12 610 ASN A N 1
ATOM 4242 C CA . ASN A 1 610 ? -25.945 24.076 -21.340 1.00 77.12 610 ASN A CA 1
ATOM 4243 C C . ASN A 1 610 ? -25.114 25.280 -21.816 1.00 77.12 610 ASN A C 1
ATOM 4245 O O . ASN A 1 610 ? -23.959 25.116 -22.222 1.00 77.12 610 ASN A O 1
ATOM 4249 N N . PHE A 1 611 ? -25.695 26.482 -21.774 1.00 74.56 611 PHE A N 1
ATOM 4250 C CA . PHE A 1 611 ? -25.052 27.712 -22.236 1.00 74.56 611 PHE A CA 1
ATOM 4251 C C . PHE A 1 611 ? -24.222 28.359 -21.122 1.00 74.56 611 PHE A C 1
ATOM 4253 O O . PHE A 1 611 ? -24.764 28.845 -20.134 1.00 74.56 611 PHE A O 1
ATOM 4260 N N . LEU A 1 612 ? -22.903 28.430 -21.301 1.00 70.62 612 LEU A N 1
ATOM 4261 C CA . LEU A 1 612 ? -21.955 28.883 -20.272 1.00 70.62 612 LEU A CA 1
ATOM 4262 C C . LEU A 1 612 ? -21.811 30.418 -20.189 1.00 70.62 612 LEU A C 1
ATOM 4264 O O . LEU A 1 612 ? -20.910 30.932 -19.528 1.00 70.62 612 LEU A O 1
ATOM 4268 N N . GLY A 1 613 ? -22.695 31.164 -20.858 1.00 64.12 613 GLY A N 1
ATOM 4269 C CA . GLY A 1 613 ? -22.712 32.630 -20.888 1.00 64.12 613 GLY A CA 1
ATOM 4270 C C . GLY A 1 613 ? -21.995 33.231 -22.103 1.00 64.12 613 GLY A C 1
ATOM 4271 O O . GLY A 1 613 ? -21.165 32.593 -22.747 1.00 64.12 613 GLY A O 1
ATOM 4272 N N . ASN A 1 614 ? -22.323 34.475 -22.454 1.00 61.53 614 ASN A N 1
ATOM 4273 C CA . ASN A 1 614 ? -21.754 35.147 -23.630 1.00 61.53 614 ASN A CA 1
ATOM 4274 C C . ASN A 1 614 ? -20.235 35.354 -23.478 1.00 61.53 614 ASN A C 1
ATOM 4276 O O . ASN A 1 614 ? -19.790 35.897 -22.470 1.00 61.53 614 ASN A O 1
ATOM 4280 N N . GLY A 1 615 ? -19.444 34.950 -24.480 1.00 57.31 615 GLY A N 1
ATOM 4281 C CA . GLY A 1 615 ? -17.977 35.056 -24.455 1.00 57.31 615 GLY A CA 1
ATOM 4282 C C . GLY A 1 615 ? -17.245 33.932 -23.716 1.00 57.31 615 GLY A C 1
ATOM 4283 O O . GLY A 1 615 ? -16.018 33.958 -23.651 1.00 57.31 615 GLY A O 1
ATOM 4284 N N . SER A 1 616 ? -17.967 32.940 -23.187 1.00 67.69 616 SER A N 1
ATOM 4285 C CA . SER A 1 616 ? -17.360 31.727 -22.627 1.00 67.69 616 SER A CA 1
ATOM 4286 C C . SER A 1 616 ? -16.675 30.888 -23.715 1.00 67.69 616 SER A C 1
ATOM 4288 O O . SER A 1 616 ? -17.146 30.820 -24.854 1.00 67.69 616 SER A O 1
ATOM 4290 N N . LEU A 1 617 ? -15.540 30.271 -23.366 1.00 64.19 617 LEU A N 1
ATOM 4291 C CA . LEU A 1 617 ? -14.707 29.484 -24.276 1.00 64.19 617 LEU A CA 1
ATOM 4292 C C . LEU A 1 617 ? -15.038 27.991 -24.183 1.00 64.19 617 LEU A C 1
ATOM 4294 O O . LEU A 1 617 ? -15.205 27.453 -23.093 1.00 64.19 617 LEU A O 1
ATOM 4298 N N . CYS A 1 618 ? -15.073 27.308 -25.327 1.00 59.44 618 CYS A N 1
ATOM 4299 C CA . CYS A 1 618 ? -15.132 25.849 -25.413 1.00 59.44 618 CYS A CA 1
ATOM 4300 C C . CYS A 1 618 ? -13.756 25.243 -25.105 1.00 59.44 618 CYS A C 1
ATOM 4302 O O . CYS A 1 618 ? -13.098 24.685 -25.983 1.00 59.44 618 CYS A O 1
ATOM 4304 N N . ALA A 1 619 ? -13.302 25.417 -23.866 1.00 54.47 619 ALA A N 1
ATOM 4305 C CA . ALA A 1 619 ? -12.063 24.859 -23.351 1.00 54.47 619 ALA A CA 1
ATOM 4306 C C . ALA A 1 619 ? -12.272 24.431 -21.883 1.00 54.47 619 ALA A C 1
ATOM 4308 O O . ALA A 1 619 ? -12.606 25.290 -21.064 1.00 54.47 619 ALA A O 1
ATOM 4309 N N . PRO A 1 620 ? -12.077 23.142 -21.536 1.00 51.25 620 PRO A N 1
ATOM 4310 C CA . PRO A 1 620 ? -11.687 22.035 -22.423 1.00 51.25 620 PRO A CA 1
ATOM 4311 C C . PRO A 1 620 ? -12.816 21.598 -23.386 1.00 51.25 620 PRO A C 1
ATOM 4313 O O . PRO A 1 620 ? -13.994 21.752 -23.076 1.00 51.25 620 PRO A O 1
ATOM 4316 N N . ASN A 1 621 ? -12.453 21.084 -24.570 1.00 51.91 621 ASN A N 1
ATOM 4317 C CA . ASN A 1 621 ? -13.358 20.458 -25.549 1.00 51.91 621 ASN A CA 1
ATOM 4318 C C . ASN A 1 621 ? -12.796 19.065 -25.927 1.00 51.91 621 ASN A C 1
ATOM 4320 O O . ASN A 1 621 ? -11.691 19.030 -26.475 1.00 51.91 621 ASN A O 1
ATOM 4324 N N . PRO A 1 622 ? -13.494 17.942 -25.659 1.00 56.00 622 PRO A N 1
ATOM 4325 C CA . PRO A 1 622 ? -14.864 17.865 -25.151 1.00 56.00 622 PRO A CA 1
ATOM 4326 C C . PRO A 1 622 ? -14.999 18.483 -23.759 1.00 56.00 622 PRO A C 1
ATOM 4328 O O . PRO A 1 622 ? -14.119 18.332 -22.911 1.00 56.00 622 PRO A O 1
ATOM 4331 N N . CYS A 1 623 ? -16.070 19.255 -23.564 1.00 63.72 623 CYS A N 1
ATOM 4332 C CA . CYS A 1 623 ? -16.361 19.805 -22.249 1.00 63.72 623 CYS A CA 1
ATOM 4333 C C . CYS A 1 623 ? -16.865 18.694 -21.337 1.00 63.72 623 CYS A C 1
ATOM 4335 O O . CYS A 1 623 ? -17.366 17.673 -21.811 1.00 63.72 623 CYS A O 1
ATOM 4337 N N . ALA A 1 624 ? -16.70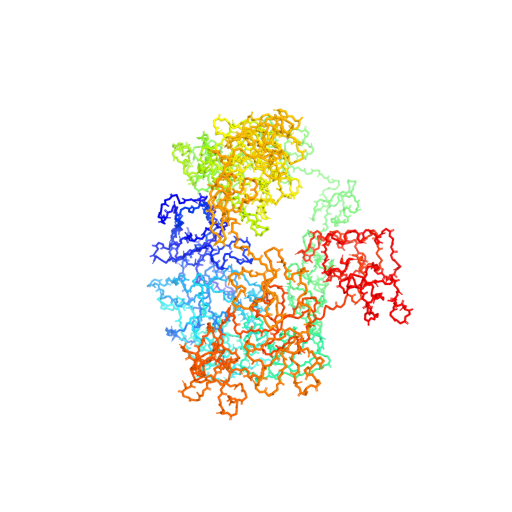6 18.879 -20.025 1.00 62.22 624 ALA A N 1
ATOM 4338 C CA . ALA A 1 624 ? -17.158 17.896 -19.053 1.00 62.22 624 ALA A CA 1
ATOM 4339 C C . ALA A 1 624 ? -18.647 17.605 -19.281 1.00 62.22 624 ALA A C 1
ATOM 4341 O O . ALA A 1 624 ? -19.477 18.516 -19.214 1.00 62.22 624 ALA A O 1
ATOM 4342 N N . ALA A 1 625 ? -18.962 16.349 -19.593 1.00 60.91 625 ALA A N 1
ATOM 4343 C CA . ALA A 1 625 ? -20.330 15.921 -19.800 1.00 60.91 625 ALA A CA 1
ATOM 4344 C C . ALA A 1 625 ? -21.163 16.192 -18.534 1.00 60.91 625 ALA A C 1
ATOM 4346 O O . ALA A 1 625 ? -20.657 16.165 -17.405 1.00 60.91 625 ALA A O 1
ATOM 4347 N N . THR A 1 626 ? -22.427 16.552 -18.746 1.00 66.19 626 THR A N 1
ATOM 4348 C CA . THR A 1 626 ? -23.373 16.892 -17.684 1.00 66.19 626 THR A CA 1
ATOM 4349 C C . THR A 1 626 ? -24.476 15.849 -17.597 1.00 66.19 626 THR A C 1
ATOM 4351 O O . THR A 1 626 ? -24.800 15.168 -18.573 1.00 66.19 626 THR A O 1
ATOM 4354 N N . GLY A 1 627 ? -25.060 15.730 -16.414 1.00 76.69 627 GLY A N 1
ATOM 4355 C CA . GLY A 1 627 ? -26.026 14.696 -16.079 1.00 76.69 627 GLY A CA 1
ATOM 4356 C C . GLY A 1 627 ? -26.852 15.101 -14.868 1.00 76.69 627 GLY A C 1
ATOM 4357 O O . GLY A 1 627 ? -26.542 16.083 -14.186 1.00 76.69 627 GLY A O 1
ATOM 4358 N N . ALA A 1 628 ? -27.927 14.363 -14.614 1.00 79.81 628 ALA A N 1
ATOM 4359 C CA . ALA A 1 628 ? -28.790 14.587 -13.470 1.00 79.81 628 ALA A CA 1
ATOM 4360 C C . ALA A 1 628 ? -28.040 14.299 -12.165 1.00 79.81 628 ALA A C 1
ATOM 4362 O O . ALA A 1 628 ? -27.436 13.243 -11.982 1.00 79.81 628 ALA A O 1
ATOM 4363 N N . CYS A 1 629 ? -28.105 15.257 -11.256 1.00 82.88 629 CYS A N 1
ATOM 4364 C CA . CYS A 1 629 ? -27.515 15.217 -9.937 1.00 82.88 629 CYS A CA 1
ATOM 4365 C C . CYS A 1 629 ? -28.615 15.382 -8.892 1.00 82.88 629 CYS A C 1
ATOM 4367 O O . CYS A 1 629 ? -29.413 16.319 -8.984 1.00 82.88 629 CYS A O 1
ATOM 4369 N N . CYS A 1 630 ? -28.622 14.507 -7.891 1.00 85.38 630 CYS A N 1
ATOM 4370 C CA . CYS A 1 630 ? -29.528 14.568 -6.749 1.00 85.38 630 CYS A CA 1
ATOM 4371 C C . CYS A 1 630 ? -28.788 15.088 -5.512 1.00 85.38 630 CYS A C 1
ATOM 4373 O O . CYS A 1 630 ? -28.148 14.293 -4.818 1.00 85.38 630 CYS A O 1
ATOM 4375 N N . PRO A 1 631 ? -28.810 16.406 -5.244 1.00 69.44 631 PRO A N 1
ATOM 4376 C CA . PRO A 1 631 ? -28.271 16.969 -4.012 1.00 69.44 631 PRO A CA 1
ATOM 4377 C C . PRO A 1 631 ? -29.169 16.594 -2.822 1.00 69.44 631 PRO A C 1
ATOM 4379 O O . PRO A 1 631 ? -30.248 17.158 -2.637 1.00 69.44 631 PRO A O 1
ATOM 4382 N N . GLY A 1 632 ? -28.721 15.631 -2.015 1.00 65.44 632 GLY A N 1
ATOM 4383 C CA . GLY A 1 632 ? -29.381 15.232 -0.767 1.00 65.44 632 GLY A CA 1
ATOM 4384 C C . GLY A 1 632 ? -30.725 14.500 -0.927 1.00 65.44 632 GLY A C 1
ATOM 4385 O O . GLY A 1 632 ? -31.085 14.019 -2.000 1.00 65.44 632 GLY A O 1
ATOM 4386 N N . THR A 1 633 ? -31.470 14.396 0.179 1.00 59.59 633 THR A N 1
ATOM 4387 C CA . THR A 1 633 ? -32.694 13.575 0.317 1.00 59.59 633 THR A CA 1
ATOM 4388 C C . THR A 1 633 ? -33.996 14.298 -0.059 1.00 59.59 633 THR A C 1
ATOM 4390 O O . THR A 1 633 ? -35.045 13.668 -0.172 1.00 59.59 633 THR A O 1
ATOM 4393 N N . GLY A 1 634 ? -33.953 15.612 -0.319 1.00 59.66 634 GLY A N 1
ATOM 4394 C CA . GLY A 1 634 ? -35.131 16.458 -0.585 1.00 59.66 634 GLY A CA 1
ATOM 4395 C C . GLY A 1 634 ? -35.786 16.297 -1.966 1.00 59.66 634 GLY A C 1
ATOM 4396 O O . GLY A 1 634 ? -36.660 17.085 -2.324 1.00 59.66 634 GLY A O 1
ATOM 4397 N N . GLY A 1 635 ? -35.354 15.322 -2.771 1.00 65.12 635 GLY A N 1
ATOM 4398 C CA . GLY A 1 635 ? -35.906 15.029 -4.099 1.00 65.12 635 GLY A CA 1
ATOM 4399 C C . GLY A 1 635 ? -35.633 16.082 -5.182 1.00 65.12 635 GLY A C 1
ATOM 4400 O O . GLY A 1 635 ? -36.196 16.002 -6.276 1.00 65.12 635 GLY A O 1
ATOM 4401 N N . GLY A 1 636 ? -34.781 17.072 -4.905 1.00 75.81 636 GLY A N 1
ATOM 4402 C CA . GLY A 1 636 ? -34.323 18.049 -5.890 1.00 75.81 636 GLY A CA 1
ATOM 4403 C C . GLY A 1 636 ? -33.382 17.410 -6.911 1.00 75.81 636 GLY A C 1
ATOM 4404 O O . GLY A 1 636 ? -32.567 16.568 -6.553 1.00 75.81 636 GLY A O 1
ATOM 4405 N N . CYS A 1 637 ? -33.487 17.821 -8.175 1.00 82.69 637 CYS A N 1
ATOM 4406 C CA . CYS A 1 637 ? -32.609 17.382 -9.255 1.00 82.69 637 CYS A CA 1
ATOM 4407 C C . CYS A 1 637 ? -32.044 18.590 -9.994 1.00 82.69 637 CYS A C 1
ATOM 4409 O O . CYS A 1 637 ? -32.796 19.497 -10.360 1.00 82.69 637 CYS A O 1
ATOM 4411 N N . VAL A 1 638 ? -30.740 18.580 -10.262 1.00 80.88 638 VAL A N 1
ATOM 4412 C CA . VAL A 1 638 ? -30.071 19.590 -11.092 1.00 80.88 638 VAL A CA 1
ATOM 4413 C C . VAL A 1 638 ? -29.183 18.922 -12.133 1.00 80.88 638 VAL A C 1
ATOM 4415 O O . VAL A 1 638 ? -28.611 17.872 -11.874 1.00 80.88 638 VAL A O 1
ATOM 4418 N N . VAL A 1 639 ? -29.055 19.515 -13.320 1.00 78.19 639 VAL A N 1
ATOM 4419 C CA . VAL A 1 639 ? -28.144 19.011 -14.358 1.00 78.19 639 VAL A CA 1
ATOM 4420 C C . VAL A 1 639 ? -26.832 19.777 -14.262 1.00 78.19 639 VAL A C 1
ATOM 4422 O O . VAL A 1 639 ? -26.787 20.968 -14.561 1.00 78.19 639 VAL A O 1
ATOM 4425 N N . VAL A 1 640 ? -25.775 19.105 -13.823 1.00 73.88 640 VAL A N 1
ATOM 4426 C CA . VAL A 1 640 ? -24.441 19.694 -13.615 1.00 73.88 640 VAL A CA 1
ATOM 4427 C C . VAL A 1 640 ? -23.367 18.739 -14.127 1.00 73.88 640 VAL A C 1
ATOM 4429 O O . VAL A 1 640 ? -23.680 17.618 -14.525 1.00 73.88 640 VAL A O 1
ATOM 4432 N N . THR A 1 641 ? -22.101 19.158 -14.151 1.00 68.94 641 THR A N 1
ATOM 4433 C CA . THR A 1 641 ? -21.013 18.213 -14.445 1.00 68.94 641 THR A CA 1
ATOM 4434 C C . THR A 1 641 ? -20.858 17.222 -13.295 1.00 68.94 641 THR A C 1
ATOM 4436 O O . THR A 1 641 ? -21.175 17.538 -12.146 1.00 68.94 641 THR A O 1
ATOM 4439 N N . ARG A 1 642 ? -20.308 16.037 -13.571 1.00 63.16 642 ARG A N 1
ATOM 4440 C CA . ARG A 1 642 ? -19.977 15.051 -12.530 1.00 63.16 642 ARG A CA 1
ATOM 4441 C C . ARG A 1 642 ? -19.169 15.658 -11.376 1.00 63.16 642 ARG A C 1
ATOM 4443 O O . ARG A 1 642 ? -19.514 15.478 -10.213 1.00 63.16 642 ARG A O 1
ATOM 4450 N N . ALA A 1 643 ? -18.138 16.439 -11.705 1.00 55.44 643 ALA A N 1
ATOM 4451 C CA . ALA A 1 643 ? -17.302 17.119 -10.717 1.00 55.44 643 ALA A CA 1
ATOM 4452 C C . ALA A 1 643 ? -18.109 18.118 -9.877 1.00 55.44 643 ALA A C 1
ATOM 4454 O O . ALA A 1 643 ? -17.975 18.146 -8.662 1.00 55.44 643 ALA A O 1
ATOM 4455 N N . GLN A 1 644 ? -19.004 18.894 -10.491 1.00 66.56 644 GLN A N 1
ATOM 4456 C CA . GLN A 1 644 ? -19.879 19.806 -9.753 1.00 66.56 644 GLN A CA 1
ATOM 4457 C C . GLN A 1 644 ? -20.896 19.053 -8.886 1.00 66.56 644 GLN A C 1
ATOM 4459 O O . GLN A 1 644 ? -21.172 19.485 -7.769 1.00 66.56 644 GLN A O 1
ATOM 4464 N N . CYS A 1 645 ? -21.420 17.918 -9.356 1.00 69.56 645 CYS A N 1
ATOM 4465 C CA . CYS A 1 645 ? -22.332 17.092 -8.571 1.00 69.56 645 CYS A CA 1
ATOM 4466 C C . CYS A 1 645 ? -21.659 16.566 -7.301 1.00 69.56 645 CYS A C 1
ATOM 4468 O O . CYS A 1 645 ? -22.255 16.606 -6.230 1.00 69.56 645 CYS A O 1
ATOM 4470 N N . PHE A 1 646 ? -20.406 16.121 -7.406 1.00 57.06 646 PHE A N 1
ATOM 4471 C CA . PHE A 1 646 ? -19.679 15.534 -6.285 1.00 57.06 646 PHE A CA 1
ATOM 4472 C C . PHE A 1 646 ? -18.990 16.552 -5.378 1.00 57.06 646 PHE A C 1
ATOM 4474 O O . PHE A 1 646 ? -19.071 16.411 -4.164 1.00 57.06 646 PHE A O 1
ATOM 4481 N N . VAL A 1 647 ? -18.347 17.571 -5.945 1.00 52.53 647 VAL A N 1
ATOM 4482 C CA . VAL A 1 647 ? -17.537 18.539 -5.190 1.00 52.53 647 VAL A CA 1
ATOM 4483 C C . VAL A 1 647 ? -18.386 19.696 -4.676 1.00 52.53 647 VAL A C 1
ATOM 4485 O O . VAL A 1 647 ? -18.260 20.078 -3.519 1.00 52.53 647 VAL A O 1
ATOM 4488 N N . ASN A 1 648 ? -19.276 20.243 -5.508 1.00 63.31 648 ASN A N 1
ATOM 4489 C CA . ASN A 1 648 ? -19.997 21.473 -5.160 1.00 63.31 648 ASN A CA 1
ATOM 4490 C C . ASN A 1 648 ? -21.354 21.195 -4.516 1.00 63.31 648 ASN A C 1
ATOM 4492 O O . ASN A 1 648 ? -21.825 21.988 -3.708 1.00 63.31 648 ASN A O 1
ATOM 4496 N N . LEU A 1 649 ? -22.007 20.107 -4.925 1.00 64.94 649 LEU A N 1
ATOM 4497 C CA . LEU A 1 649 ? -23.366 19.774 -4.497 1.00 64.94 649 LEU A CA 1
ATOM 4498 C C . LEU A 1 649 ? -23.442 18.527 -3.618 1.00 64.94 649 LEU A C 1
ATOM 4500 O O . LEU A 1 649 ? -24.519 18.225 -3.111 1.00 64.94 649 LEU A O 1
ATOM 4504 N N . GLN A 1 650 ? -22.334 17.788 -3.488 1.00 64.75 650 GLN A N 1
ATOM 4505 C CA . GLN A 1 650 ? -22.225 16.555 -2.703 1.00 64.75 650 GLN A CA 1
ATOM 4506 C C . GLN A 1 650 ? -23.364 15.540 -2.980 1.00 64.75 650 GLN A C 1
ATOM 4508 O O . GLN A 1 650 ? -23.734 14.737 -2.125 1.00 64.75 650 GLN A O 1
ATOM 4513 N N . GLY A 1 651 ? -23.912 15.536 -4.201 1.00 68.31 651 GLY A N 1
ATOM 4514 C CA . GLY A 1 651 ? -25.103 14.781 -4.612 1.00 68.31 651 GLY A CA 1
ATOM 4515 C C . GLY A 1 651 ? -24.810 13.487 -5.379 1.00 68.31 651 GLY A C 1
ATOM 4516 O O . GLY A 1 651 ? -23.654 13.180 -5.672 1.00 68.31 651 GLY A O 1
ATOM 4517 N N . LEU A 1 652 ? -25.852 12.708 -5.694 1.00 73.31 652 LEU A N 1
ATOM 4518 C CA . LEU A 1 652 ? -25.754 11.462 -6.472 1.00 73.31 652 LEU A CA 1
ATOM 4519 C C . LEU A 1 652 ? -25.854 11.766 -7.969 1.00 73.31 652 LEU A C 1
ATOM 4521 O O . LEU A 1 652 ? -26.864 12.308 -8.415 1.00 73.31 652 LEU A O 1
ATOM 4525 N N . TYR A 1 653 ? -24.827 11.412 -8.740 1.00 76.00 653 TYR A N 1
ATOM 4526 C CA . TYR A 1 653 ? -24.786 11.644 -10.183 1.00 76.00 653 TYR A CA 1
ATOM 4527 C C . TYR A 1 653 ? -25.310 10.422 -10.948 1.00 76.00 653 TYR A C 1
ATOM 4529 O O . TYR A 1 653 ? -24.760 9.333 -10.816 1.00 76.00 653 TYR A O 1
ATOM 4537 N N . PHE A 1 654 ? -26.341 10.598 -11.774 1.00 70.44 654 PHE A N 1
ATOM 4538 C CA . PHE A 1 654 ? -27.017 9.508 -12.497 1.00 70.44 654 PHE A CA 1
ATOM 4539 C C . PHE A 1 654 ? -26.370 9.159 -13.846 1.00 70.44 654 PHE A C 1
ATOM 4541 O O . PHE A 1 654 ? -26.891 8.336 -14.595 1.00 70.44 654 PHE A O 1
ATOM 4548 N N . GLY A 1 655 ? -25.217 9.757 -14.144 1.00 61.31 655 GLY A N 1
ATOM 4549 C CA . GLY A 1 655 ? -24.451 9.509 -15.360 1.00 61.31 655 GLY A CA 1
ATOM 4550 C C . GLY A 1 655 ? -24.643 10.588 -16.420 1.00 61.31 655 GLY A C 1
ATOM 4551 O O . GLY A 1 655 ? -25.613 11.351 -16.416 1.00 61.31 655 GLY A O 1
ATOM 4552 N N . ASP A 1 656 ? -23.686 10.651 -17.336 1.00 67.31 656 ASP A N 1
ATOM 4553 C CA . ASP A 1 656 ? -23.644 11.645 -18.404 1.00 67.31 656 ASP A CA 1
ATOM 4554 C C . ASP A 1 656 ? -24.853 11.509 -19.350 1.00 67.31 656 ASP A C 1
ATOM 4556 O O . ASP A 1 656 ? -25.251 10.407 -19.727 1.00 67.31 656 ASP A O 1
ATOM 4560 N N . GLY A 1 657 ? -25.467 12.635 -19.725 1.00 57.91 657 GLY A N 1
ATOM 4561 C CA . GLY A 1 657 ? -26.634 12.676 -20.615 1.00 57.91 657 GLY A CA 1
ATOM 4562 C C . GLY A 1 657 ? -27.985 12.380 -19.947 1.00 57.91 657 GLY A C 1
ATOM 4563 O O . GLY A 1 657 ? -29.020 12.463 -20.614 1.00 57.91 657 GLY A O 1
ATOM 4564 N N . THR A 1 658 ? -28.010 12.078 -18.644 1.00 69.12 658 THR A N 1
ATOM 4565 C CA . THR A 1 658 ? -29.257 11.984 -17.864 1.00 69.12 658 THR A CA 1
ATOM 4566 C C . THR A 1 658 ? -29.824 13.370 -17.539 1.00 69.12 658 THR A C 1
ATOM 4568 O O . THR A 1 658 ? -29.100 14.363 -17.494 1.00 69.12 658 THR A O 1
ATOM 4571 N N . ASN A 1 659 ? -31.139 13.470 -17.333 1.00 75.69 659 ASN A N 1
ATOM 4572 C CA . ASN A 1 659 ? -31.815 14.739 -17.061 1.00 75.69 659 ASN A CA 1
ATOM 4573 C C . ASN A 1 659 ? -32.751 14.635 -15.846 1.00 75.69 659 ASN A C 1
ATOM 4575 O O . ASN A 1 659 ? -32.985 13.560 -15.304 1.00 75.69 659 ASN A O 1
ATOM 4579 N N . CYS A 1 660 ? -33.314 15.769 -15.436 1.00 80.56 660 CYS A N 1
ATOM 4580 C CA . CYS A 1 660 ? -34.253 15.839 -14.317 1.00 80.56 660 CYS A CA 1
ATOM 4581 C C . CYS A 1 660 ? -35.716 15.568 -14.706 1.00 80.56 660 CYS A C 1
ATOM 4583 O O . CYS A 1 660 ? -36.627 15.911 -13.951 1.00 80.56 660 CYS A O 1
ATOM 4585 N N . ALA A 1 661 ? -35.960 14.997 -15.891 1.00 81.50 661 ALA A N 1
ATOM 4586 C CA . ALA A 1 661 ? -37.296 14.788 -16.439 1.00 81.50 661 ALA A CA 1
ATOM 4587 C C . ALA A 1 661 ? -37.385 13.465 -17.240 1.00 81.50 661 ALA A C 1
ATOM 4589 O O . ALA A 1 661 ? -37.042 13.446 -18.427 1.00 81.50 661 ALA A O 1
ATOM 4590 N N . PRO A 1 662 ? -37.926 12.381 -16.647 1.00 75.94 662 PRO A N 1
ATOM 4591 C CA . PRO A 1 662 ? -38.542 12.317 -15.315 1.00 75.94 662 PRO A CA 1
ATOM 4592 C C . PRO A 1 662 ? -37.509 12.464 -14.191 1.00 75.94 662 PRO A C 1
ATOM 4594 O O . PRO A 1 662 ? -36.369 12.054 -14.361 1.00 75.94 662 PRO A O 1
ATOM 4597 N N . ASN A 1 663 ? -37.904 13.057 -13.058 1.00 78.00 663 ASN A N 1
ATOM 4598 C CA . ASN A 1 663 ? -36.993 13.324 -11.942 1.00 78.00 663 ASN A CA 1
ATOM 4599 C C . ASN A 1 663 ? -36.387 12.006 -11.412 1.00 78.00 663 ASN A C 1
ATOM 4601 O O . ASN A 1 663 ? -37.129 11.211 -10.829 1.00 78.00 663 ASN A O 1
ATOM 4605 N N . PRO A 1 664 ? -35.071 11.766 -11.582 1.00 75.19 664 PRO A N 1
ATOM 4606 C CA . PRO A 1 664 ? -34.431 10.550 -11.100 1.00 75.19 664 PRO A CA 1
ATOM 4607 C C . PRO A 1 664 ? -34.243 10.560 -9.578 1.00 75.19 664 PRO A C 1
ATOM 4609 O O . PRO A 1 664 ? -34.052 9.498 -8.997 1.00 75.19 664 PRO A O 1
ATOM 4612 N N . CYS A 1 665 ? -34.384 11.711 -8.915 1.00 78.19 665 CYS A N 1
ATOM 4613 C CA . CYS A 1 665 ? -34.219 11.903 -7.474 1.00 78.19 665 CYS A CA 1
ATOM 4614 C C . CYS A 1 665 ? -35.470 11.508 -6.679 1.00 78.19 665 CYS A C 1
ATOM 4616 O O . CYS A 1 665 ? -35.935 12.236 -5.805 1.00 78.19 665 CYS A O 1
ATOM 4618 N N . THR A 1 666 ? -36.070 10.365 -7.007 1.00 79.69 666 THR A N 1
ATOM 4619 C CA . THR A 1 666 ? -37.193 9.838 -6.226 1.00 79.69 666 THR A CA 1
ATOM 4620 C C . THR A 1 666 ? -36.689 9.161 -4.954 1.00 79.69 666 THR A C 1
ATOM 4622 O O . THR A 1 666 ? -35.577 8.636 -4.928 1.00 79.69 666 THR A O 1
ATOM 4625 N N . ALA A 1 667 ? -37.528 9.101 -3.915 1.00 66.75 667 ALA A N 1
ATOM 4626 C CA . ALA A 1 667 ? -37.200 8.377 -2.685 1.00 66.75 667 ALA A CA 1
ATOM 4627 C C . ALA A 1 667 ? -36.774 6.921 -2.961 1.00 66.75 667 ALA A C 1
ATOM 4629 O O . ALA A 1 667 ? -35.867 6.421 -2.313 1.00 66.75 667 ALA A O 1
ATOM 4630 N N . ALA A 1 668 ? -37.353 6.267 -3.976 1.00 64.56 668 ALA A N 1
ATOM 4631 C CA . ALA A 1 668 ? -36.982 4.909 -4.377 1.00 64.56 668 ALA A CA 1
ATOM 4632 C C . ALA A 1 668 ? -35.560 4.805 -4.962 1.00 64.56 668 ALA A C 1
ATOM 4634 O O . ALA A 1 668 ? -34.884 3.807 -4.737 1.00 64.56 668 ALA A O 1
ATOM 4635 N N . ASN A 1 669 ? -35.096 5.829 -5.683 1.00 63.03 669 ASN A N 1
ATOM 4636 C CA . ASN A 1 669 ? -33.778 5.829 -6.324 1.00 63.03 669 ASN A CA 1
ATOM 4637 C C . ASN A 1 669 ? -32.655 6.320 -5.397 1.00 63.03 669 ASN A C 1
ATOM 4639 O O . ASN A 1 669 ? -31.490 6.053 -5.673 1.00 63.03 669 ASN A O 1
ATOM 4643 N N . ILE A 1 670 ? -32.992 7.039 -4.319 1.00 66.31 670 ILE A N 1
ATOM 4644 C CA . ILE A 1 670 ? -32.028 7.550 -3.328 1.00 66.31 670 ILE A CA 1
ATOM 4645 C C . ILE A 1 670 ? -31.958 6.640 -2.090 1.00 66.31 670 ILE A C 1
ATOM 4647 O O . ILE A 1 670 ? -30.913 6.581 -1.453 1.00 66.31 670 ILE A O 1
ATOM 4651 N N . ALA A 1 671 ? -33.014 5.874 -1.781 1.00 63.59 671 ALA A N 1
ATOM 4652 C CA . ALA A 1 671 ? -33.068 4.969 -0.625 1.00 63.59 671 ALA A CA 1
ATOM 4653 C C . ALA A 1 671 ? -31.847 4.039 -0.446 1.00 63.59 671 ALA A C 1
ATOM 4655 O O . ALA A 1 671 ? -31.432 3.876 0.697 1.00 63.59 671 ALA A O 1
ATOM 4656 N N . PRO A 1 672 ? -31.231 3.465 -1.503 1.00 60.75 672 PRO A N 1
ATOM 4657 C CA . PRO A 1 672 ? -30.038 2.625 -1.345 1.00 60.75 672 PRO A CA 1
ATOM 4658 C C . PRO A 1 672 ? -28.798 3.372 -0.835 1.00 60.75 672 PRO A C 1
ATOM 4660 O O . PRO A 1 672 ? -27.847 2.738 -0.394 1.00 60.75 672 PRO A O 1
ATOM 4663 N N . PHE A 1 673 ? -28.788 4.702 -0.937 1.00 61.12 673 PHE A N 1
ATOM 4664 C CA . PHE A 1 673 ? -27.646 5.555 -0.611 1.00 61.12 673 PHE A CA 1
ATOM 4665 C C . PHE A 1 673 ? -27.802 6.266 0.734 1.00 61.12 673 PHE A C 1
ATOM 4667 O O . PHE A 1 673 ? -26.845 6.881 1.196 1.00 61.12 673 PHE A O 1
ATOM 4674 N N . VAL A 1 674 ? -28.984 6.193 1.356 1.00 74.12 674 VAL A N 1
ATOM 4675 C CA . VAL A 1 674 ? -29.208 6.706 2.710 1.00 74.12 674 VAL A CA 1
ATOM 4676 C C . VAL A 1 674 ? -28.442 5.812 3.689 1.00 74.12 674 VAL A C 1
ATOM 4678 O O . VAL A 1 674 ? -28.638 4.592 3.653 1.00 74.12 674 VAL A O 1
ATOM 4681 N N . PRO A 1 675 ? -27.583 6.374 4.560 1.00 74.56 675 PRO A N 1
ATOM 4682 C CA . PRO A 1 675 ? -26.863 5.586 5.547 1.00 74.56 675 PRO A CA 1
ATOM 4683 C C . PRO A 1 675 ? -27.818 4.709 6.375 1.00 74.56 675 PRO A C 1
ATOM 4685 O O . PRO A 1 675 ? -28.847 5.195 6.854 1.00 74.56 675 PRO A O 1
ATOM 4688 N N . PRO A 1 676 ? -27.506 3.419 6.607 1.00 76.75 676 PRO A N 1
ATOM 4689 C CA . PRO A 1 676 ? -28.358 2.535 7.402 1.00 76.75 676 PRO A CA 1
ATOM 4690 C C . PRO A 1 676 ? -28.597 3.001 8.839 1.00 76.75 676 PRO A C 1
ATOM 4692 O O . PRO A 1 676 ? -29.457 2.436 9.505 1.00 76.75 676 PRO A O 1
ATOM 4695 N N . ASN A 1 677 ? -27.832 3.981 9.316 1.00 86.38 677 ASN A N 1
ATOM 4696 C CA . ASN A 1 677 ? -27.910 4.591 10.635 1.00 86.38 677 ASN A CA 1
ATOM 4697 C C . ASN A 1 677 ? -28.341 6.064 10.600 1.00 86.38 677 ASN A C 1
ATOM 4699 O O . ASN A 1 677 ? -27.993 6.835 11.490 1.00 86.38 677 ASN A O 1
ATOM 4703 N N . ASP A 1 678 ? -29.093 6.448 9.572 1.00 87.38 678 ASP A N 1
ATOM 4704 C CA . ASP A 1 678 ? -29.666 7.786 9.415 1.00 87.38 678 ASP A CA 1
ATOM 4705 C C . ASP A 1 678 ? -30.649 8.174 10.535 1.00 87.38 678 ASP A C 1
ATOM 4707 O O . ASP A 1 678 ? -30.796 9.337 10.865 1.00 87.38 678 ASP A O 1
ATOM 4711 N N . LEU A 1 679 ? -31.316 7.209 11.176 1.00 89.12 679 LEU A N 1
ATOM 4712 C CA . LEU A 1 679 ? -32.271 7.468 12.254 1.00 89.12 679 LEU A CA 1
ATOM 4713 C C . LEU A 1 679 ? -31.695 7.043 13.612 1.00 89.12 679 LEU A C 1
ATOM 4715 O O . LEU A 1 679 ? -31.009 6.036 13.762 1.00 89.12 679 LEU A O 1
ATOM 4719 N N . CYS A 1 680 ? -32.092 7.716 14.690 1.00 91.62 680 CYS A N 1
ATOM 4720 C CA . CYS A 1 680 ? -31.693 7.268 16.032 1.00 91.62 680 CYS A CA 1
ATOM 4721 C C . CYS A 1 680 ? -32.086 5.797 16.311 1.00 91.62 680 CYS A C 1
ATOM 4723 O O . CYS A 1 680 ? -31.363 5.056 16.980 1.00 91.62 680 CYS A O 1
ATOM 4725 N N . ALA A 1 681 ? -33.219 5.335 15.769 1.00 88.56 681 ALA A N 1
ATOM 4726 C CA . ALA A 1 681 ? -33.711 3.974 15.987 1.00 88.56 681 ALA A CA 1
ATOM 4727 C C . ALA A 1 681 ? -32.812 2.881 15.374 1.00 88.56 681 ALA A C 1
ATOM 4729 O O . ALA A 1 681 ? -32.774 1.768 15.902 1.00 88.56 681 ALA A O 1
ATOM 4730 N N . ASN A 1 682 ? -32.090 3.189 14.290 1.00 86.12 682 ASN A N 1
ATOM 4731 C CA . ASN A 1 682 ? -31.163 2.277 13.612 1.00 86.12 682 ASN A CA 1
ATOM 4732 C C . ASN A 1 682 ? -29.687 2.628 13.883 1.00 86.12 682 ASN A C 1
ATOM 4734 O O . ASN A 1 682 ? -28.805 2.204 13.140 1.00 86.12 682 ASN A O 1
ATOM 4738 N N . ALA A 1 683 ? -29.412 3.326 14.992 1.00 87.50 683 ALA A N 1
ATOM 4739 C CA . ALA A 1 683 ? -28.061 3.650 15.435 1.00 87.50 683 ALA A CA 1
ATOM 4740 C C . ALA A 1 683 ? -27.141 2.415 15.488 1.00 87.50 683 ALA A C 1
ATOM 4742 O O . ALA A 1 683 ? -27.465 1.403 16.131 1.00 87.50 683 ALA A O 1
ATOM 4743 N N . VAL A 1 684 ? -25.970 2.527 14.854 1.00 86.31 684 VAL A N 1
ATOM 4744 C CA . VAL A 1 684 ? -24.973 1.449 14.753 1.00 86.31 684 VAL A CA 1
ATOM 4745 C C . VAL A 1 684 ? -24.259 1.242 16.095 1.00 86.31 684 VAL A C 1
ATOM 4747 O O . VAL A 1 684 ? -23.803 2.217 16.695 1.00 86.31 684 VAL A O 1
ATOM 4750 N N . PRO A 1 685 ? -24.148 0.001 16.605 1.00 80.75 685 PRO A N 1
ATOM 4751 C CA . PRO A 1 685 ? -23.445 -0.270 17.855 1.00 80.75 685 PRO A CA 1
ATOM 4752 C C . PRO A 1 685 ? -21.926 -0.080 17.713 1.00 80.75 685 PRO A C 1
ATOM 4754 O O . PRO A 1 685 ? -21.298 -0.681 16.847 1.00 80.75 685 PRO A O 1
ATOM 4757 N N . LEU A 1 686 ? -21.332 0.705 18.611 1.00 84.50 686 LEU A N 1
ATOM 4758 C CA . LEU A 1 686 ? -19.889 0.857 18.783 1.00 84.50 686 LEU A CA 1
ATOM 4759 C C . LEU A 1 686 ? -19.412 0.006 19.959 1.00 84.50 686 LEU A C 1
ATOM 4761 O O . LEU A 1 686 ? -20.004 0.023 21.042 1.00 84.50 686 LEU A O 1
ATOM 4765 N N . ALA A 1 687 ? -18.316 -0.721 19.748 1.00 78.50 687 ALA A N 1
ATOM 4766 C CA . ALA A 1 687 ? -17.660 -1.476 20.804 1.00 78.50 687 ALA A CA 1
ATOM 4767 C C . ALA A 1 687 ? -16.887 -0.530 21.734 1.00 78.50 687 ALA A C 1
ATOM 4769 O O . ALA A 1 687 ? -16.110 0.309 21.278 1.00 78.50 687 ALA A O 1
ATOM 4770 N N . VAL A 1 688 ? -17.075 -0.699 23.043 1.00 78.12 688 VAL A N 1
ATOM 4771 C CA . VAL A 1 688 ? -16.253 -0.040 24.062 1.00 78.12 688 VAL A CA 1
ATOM 4772 C C . VAL A 1 688 ? -15.120 -1.000 24.430 1.00 78.12 688 VAL A C 1
ATOM 4774 O O . VAL A 1 688 ? -15.416 -2.136 24.810 1.00 78.12 688 VAL A O 1
ATOM 4777 N N . PRO A 1 689 ? -13.840 -0.600 24.313 1.00 70.31 689 PRO A N 1
ATOM 4778 C CA . PRO A 1 689 ? -12.734 -1.471 24.690 1.00 70.31 689 PRO A CA 1
ATOM 4779 C C . PRO A 1 689 ? -12.796 -1.913 26.161 1.00 70.31 689 PRO A C 1
ATOM 4781 O O . PRO A 1 689 ? -13.331 -1.205 27.017 1.00 70.31 689 PRO A O 1
ATOM 4784 N N . GLY A 1 690 ? -12.250 -3.095 26.462 1.00 61.94 690 GLY A N 1
ATOM 4785 C CA . GLY A 1 690 ? -12.111 -3.591 27.837 1.00 61.94 690 GLY A CA 1
ATOM 4786 C C . GLY A 1 690 ? -11.063 -2.816 28.650 1.00 61.94 690 GLY A C 1
ATOM 4787 O O . GLY A 1 690 ? -10.366 -1.955 28.127 1.00 61.94 690 GLY A O 1
ATOM 4788 N N . LEU A 1 691 ? -10.902 -3.151 29.937 1.00 57.69 691 LEU A N 1
ATOM 4789 C CA . LEU A 1 691 ? -9.977 -2.470 30.870 1.00 57.69 691 LEU A CA 1
ATOM 4790 C C . LEU A 1 691 ? -8.476 -2.728 30.602 1.00 57.69 691 LEU A C 1
ATOM 4792 O O . LEU A 1 691 ? -7.642 -2.367 31.430 1.00 57.69 691 LEU A O 1
ATOM 4796 N N . SER A 1 692 ? -8.119 -3.349 29.473 1.00 48.94 692 SER A N 1
ATOM 4797 C CA . SER A 1 692 ? -6.720 -3.519 29.075 1.00 48.94 692 SER A CA 1
ATOM 4798 C C . SER A 1 692 ? -6.227 -2.236 28.397 1.00 48.94 692 SER A C 1
ATOM 4800 O O . SER A 1 692 ? -6.816 -1.842 27.389 1.00 48.94 692 SER A O 1
ATOM 4802 N N . PRO A 1 693 ? -5.145 -1.594 28.875 1.00 39.91 693 PRO A N 1
ATOM 4803 C CA . PRO A 1 693 ? -4.644 -0.324 28.335 1.00 39.91 693 PRO A CA 1
ATOM 4804 C C . PRO A 1 693 ? -4.102 -0.410 26.891 1.00 39.91 693 PRO A C 1
ATOM 4806 O O . PRO A 1 693 ? -3.647 0.592 26.351 1.00 39.91 693 PRO A O 1
ATOM 4809 N N . THR A 1 694 ? -4.161 -1.584 26.254 1.00 36.75 694 THR A N 1
ATOM 4810 C CA . THR A 1 694 ? -3.585 -1.889 24.934 1.00 36.75 694 THR A CA 1
ATOM 4811 C C . THR A 1 694 ? -4.594 -2.082 23.796 1.00 36.75 694 THR A C 1
ATOM 4813 O O . THR A 1 694 ? -4.173 -2.292 22.663 1.00 36.75 694 THR A O 1
ATOM 4816 N N . LEU A 1 695 ? -5.909 -1.996 24.032 1.00 41.53 695 LEU A N 1
ATOM 4817 C CA . LEU A 1 695 ? -6.912 -2.146 22.966 1.00 41.53 695 LEU A CA 1
ATOM 4818 C C . LEU A 1 695 ? -7.597 -0.807 22.667 1.00 41.53 695 LEU A C 1
ATOM 4820 O O . LEU A 1 695 ? -8.607 -0.457 23.268 1.00 41.53 695 LEU A O 1
ATOM 4824 N N . LEU A 1 696 ? -7.054 -0.047 21.716 1.00 50.78 696 LEU A N 1
ATOM 4825 C CA . LEU A 1 696 ? -7.809 1.010 21.038 1.00 50.78 696 LEU A CA 1
ATOM 4826 C C . LEU A 1 696 ? -8.766 0.350 20.040 1.00 50.78 696 LEU A C 1
ATOM 4828 O O . LEU A 1 696 ? -8.379 -0.590 19.346 1.00 50.78 696 LEU A O 1
ATOM 4832 N N . SER A 1 697 ? -10.001 0.849 19.920 1.00 50.28 697 SER A N 1
ATOM 4833 C CA . SER A 1 697 ? -10.787 0.501 18.733 1.00 50.28 697 SER A CA 1
ATOM 4834 C C . SER A 1 697 ? -10.082 1.094 17.500 1.00 50.28 697 SER A C 1
ATOM 4836 O O . SER A 1 697 ? -9.675 2.266 17.544 1.00 50.28 697 SER A O 1
ATOM 4838 N N . PRO A 1 698 ? -9.862 0.317 16.421 1.00 53.53 698 PRO A N 1
ATOM 4839 C CA . PRO A 1 698 ? -9.280 0.866 15.205 1.00 53.53 698 PRO A CA 1
ATOM 4840 C C . PRO A 1 698 ? -10.237 1.924 14.631 1.00 53.53 698 PRO A C 1
ATOM 4842 O O . PRO A 1 698 ? -11.452 1.700 14.644 1.00 53.53 698 PRO A O 1
ATOM 4845 N N . PRO A 1 699 ? -9.728 3.076 14.152 1.00 61.81 699 PRO A N 1
ATOM 4846 C CA . PRO A 1 699 ? -10.575 4.120 13.591 1.00 61.81 699 PRO A CA 1
ATOM 4847 C C . PRO A 1 699 ? -11.316 3.591 12.357 1.00 61.81 699 PRO A C 1
ATOM 4849 O O . PRO A 1 699 ? -10.689 3.109 11.413 1.00 61.81 699 PRO A O 1
ATOM 4852 N N . ARG A 1 700 ? -12.650 3.694 12.355 1.00 65.69 700 ARG A N 1
ATOM 4853 C CA . ARG A 1 700 ? -13.509 3.251 11.241 1.00 65.69 700 ARG A CA 1
ATOM 4854 C C . ARG A 1 700 ? -13.979 4.444 10.419 1.00 65.69 700 ARG A C 1
ATOM 4856 O O . ARG A 1 700 ? -14.240 5.501 10.987 1.00 65.69 700 ARG A O 1
ATOM 4863 N N . SER A 1 701 ? -14.040 4.288 9.097 1.00 75.38 701 SER A N 1
ATOM 4864 C CA . SER A 1 701 ? -14.474 5.351 8.178 1.00 75.38 701 SER A CA 1
ATOM 4865 C C . SER A 1 701 ? -15.990 5.314 7.997 1.00 75.38 701 SER A C 1
ATOM 4867 O O . SER A 1 701 ? -16.557 4.240 7.833 1.00 75.38 701 SER A O 1
ATOM 4869 N N . HIS A 1 702 ? -16.622 6.483 8.014 1.00 77.19 702 HIS A N 1
ATOM 4870 C CA . HIS A 1 702 ? -18.066 6.680 7.911 1.00 77.19 702 HIS A CA 1
ATOM 4871 C C . HIS A 1 702 ? -18.375 7.967 7.127 1.00 77.19 702 HIS A C 1
ATOM 4873 O O . HIS A 1 702 ? -17.488 8.782 6.866 1.00 77.19 702 HIS A O 1
ATOM 4879 N N . THR A 1 703 ? -19.643 8.176 6.770 1.00 80.69 703 THR A N 1
ATOM 4880 C CA . THR A 1 703 ? -20.087 9.352 6.010 1.00 80.69 703 THR A CA 1
ATOM 4881 C C . THR A 1 703 ? -21.449 9.848 6.473 1.00 80.69 703 THR A C 1
ATOM 4883 O O . THR A 1 703 ? -22.313 9.050 6.830 1.00 80.69 703 THR A O 1
ATOM 4886 N N . THR A 1 704 ? -21.651 11.167 6.456 1.00 83.31 704 THR A N 1
ATOM 4887 C CA . THR A 1 704 ? -22.975 11.797 6.642 1.00 83.31 704 THR A CA 1
ATOM 4888 C C . THR A 1 704 ? -23.684 12.069 5.314 1.00 83.31 704 THR A C 1
ATOM 4890 O O . THR A 1 704 ? -24.773 12.644 5.277 1.00 83.31 704 THR A O 1
ATOM 4893 N N . ARG A 1 705 ? -23.080 11.686 4.183 1.00 79.31 705 ARG A N 1
ATOM 4894 C CA . ARG A 1 705 ? -23.655 11.934 2.860 1.00 79.31 705 ARG A CA 1
ATOM 4895 C C . ARG A 1 705 ? -24.971 11.173 2.687 1.00 79.31 705 ARG A C 1
ATOM 4897 O O . ARG A 1 705 ? -25.060 10.003 3.031 1.00 79.31 705 ARG A O 1
ATOM 4904 N N . PHE A 1 706 ? -25.977 11.848 2.125 1.00 74.44 706 PHE A N 1
ATOM 4905 C CA . PHE A 1 706 ? -27.358 11.354 1.973 1.00 74.44 706 PHE A CA 1
ATOM 4906 C C . PHE A 1 706 ? -28.101 11.048 3.277 1.00 74.44 706 PHE A C 1
ATOM 4908 O O . PHE A 1 706 ? -29.223 10.547 3.207 1.00 74.44 706 PHE A O 1
ATOM 4915 N N . ALA A 1 707 ? -27.537 11.393 4.435 1.00 81.75 707 ALA A N 1
ATOM 4916 C CA . ALA A 1 707 ? -28.308 11.429 5.663 1.00 81.75 707 ALA A CA 1
ATOM 4917 C C . ALA A 1 707 ? -29.413 12.503 5.588 1.00 81.75 707 ALA A C 1
ATOM 4919 O O . ALA A 1 707 ? -29.355 13.461 4.802 1.00 81.75 707 ALA A O 1
ATOM 4920 N N . GLY A 1 708 ? -30.447 12.332 6.397 1.00 83.00 708 GLY A N 1
ATOM 4921 C CA . GLY A 1 708 ? -31.432 13.333 6.744 1.00 83.00 708 GLY A CA 1
ATOM 4922 C C . GLY A 1 708 ? -30.931 14.244 7.863 1.00 83.00 708 GLY A C 1
ATOM 4923 O O . GLY A 1 708 ? -29.980 13.945 8.579 1.00 83.00 708 GLY A O 1
ATOM 4924 N N . ILE A 1 709 ? -31.580 15.400 7.998 1.00 87.44 709 ILE A N 1
ATOM 4925 C CA . ILE A 1 709 ? -31.379 16.282 9.149 1.00 87.44 709 ILE A CA 1
ATOM 4926 C C . ILE A 1 709 ? -32.239 15.754 10.294 1.00 87.44 709 ILE A C 1
ATOM 4928 O O . ILE A 1 709 ? -33.469 15.783 10.203 1.00 87.44 709 ILE A O 1
ATOM 4932 N N . ASP A 1 710 ? -31.600 15.343 11.383 1.00 87.06 710 ASP A N 1
ATOM 4933 C CA . ASP A 1 710 ? -32.281 15.019 12.632 1.00 87.06 710 ASP A CA 1
ATOM 4934 C C . ASP A 1 710 ? -32.382 16.235 13.551 1.00 87.06 710 ASP A C 1
ATOM 4936 O O . ASP A 1 710 ? -31.468 17.053 13.643 1.00 87.06 710 ASP A O 1
ATOM 4940 N N . THR A 1 711 ? -33.485 16.325 14.297 1.00 86.75 711 THR A N 1
ATOM 4941 C CA . THR A 1 711 ? -33.736 17.419 15.249 1.00 86.75 711 THR A CA 1
ATOM 4942 C C . THR A 1 711 ? -33.905 16.909 16.688 1.00 86.75 711 THR A C 1
ATOM 4944 O O . THR A 1 711 ? -34.983 17.080 17.273 1.00 86.75 711 THR A O 1
ATOM 4947 N N . PRO A 1 712 ? -32.898 16.242 17.288 1.00 89.88 712 PRO A N 1
ATOM 4948 C CA . PRO A 1 712 ? -32.917 15.945 18.717 1.00 89.88 712 PRO A CA 1
ATOM 4949 C C . PRO A 1 712 ? -32.784 17.246 19.539 1.00 89.88 712 PRO A C 1
ATOM 4951 O O . PRO A 1 712 ? -32.488 18.312 18.988 1.00 89.88 712 PRO A O 1
ATOM 4954 N N . PRO A 1 713 ? -32.990 17.201 20.868 1.00 90.56 713 PRO A N 1
ATOM 4955 C CA . PRO A 1 713 ? -32.785 18.369 21.720 1.00 90.56 713 PRO A CA 1
ATOM 4956 C C . PRO A 1 713 ? -31.369 18.947 21.589 1.00 90.56 713 PRO A C 1
ATOM 4958 O O . PRO A 1 713 ? -30.401 18.210 21.392 1.00 90.56 713 PRO A O 1
ATOM 4961 N N . ALA A 1 714 ? -31.241 20.267 21.738 1.00 90.44 714 ALA A N 1
ATOM 4962 C CA . ALA A 1 714 ? -29.940 20.931 21.720 1.00 90.44 714 ALA A CA 1
ATOM 4963 C C . ALA A 1 714 ? -29.023 20.378 22.825 1.00 90.44 714 ALA A C 1
ATOM 4965 O O . ALA A 1 714 ? -29.482 20.115 23.943 1.00 90.44 714 ALA A O 1
ATOM 4966 N N . CYS A 1 715 ? -27.733 20.226 22.521 1.00 88.12 715 CYS A N 1
ATOM 4967 C CA . CYS A 1 715 ? -26.748 19.660 23.431 1.00 88.12 715 CYS A CA 1
ATOM 4968 C C . CYS A 1 715 ? -25.513 20.557 23.558 1.00 88.12 715 CYS A C 1
ATOM 4970 O O . CYS A 1 715 ? -24.961 20.985 22.557 1.00 88.12 715 CYS A O 1
ATOM 4972 N N . ALA A 1 716 ? -25.121 20.911 24.788 1.00 84.38 716 ALA A N 1
ATOM 4973 C CA . ALA A 1 716 ? -24.041 21.872 25.072 1.00 84.38 716 ALA A CA 1
ATOM 4974 C C . ALA A 1 716 ? -24.124 23.189 24.253 1.00 84.38 716 ALA A C 1
ATOM 4976 O O . ALA A 1 716 ? -23.121 23.693 23.768 1.00 84.38 716 ALA A O 1
ATOM 4977 N N . ALA A 1 717 ? -25.337 23.747 24.113 1.00 84.25 717 ALA A N 1
ATOM 4978 C CA . ALA A 1 717 ? -25.666 24.922 23.284 1.00 84.25 717 ALA A CA 1
ATOM 4979 C C . ALA A 1 717 ? -25.547 24.735 21.754 1.00 84.25 717 ALA A C 1
ATOM 4981 O O . ALA A 1 717 ? -25.797 25.683 21.011 1.00 84.25 717 ALA A O 1
ATOM 4982 N N . ILE A 1 718 ? -25.273 23.517 21.283 1.00 85.94 718 ILE A N 1
ATOM 4983 C CA . ILE A 1 718 ? -25.249 23.147 19.867 1.00 85.94 718 ILE A CA 1
ATOM 4984 C C . ILE A 1 718 ? -26.604 22.535 19.491 1.00 85.94 718 ILE A C 1
ATOM 4986 O O . ILE A 1 718 ? -27.096 21.616 20.147 1.00 85.94 718 ILE A O 1
ATOM 4990 N N . ALA A 1 719 ? -27.242 23.065 18.448 1.00 86.31 719 ALA A N 1
ATOM 4991 C CA . ALA A 1 719 ? -28.488 22.529 17.906 1.00 86.31 719 ALA A CA 1
ATOM 4992 C C . ALA A 1 719 ? -28.197 21.802 16.584 1.00 86.31 719 ALA A C 1
ATOM 4994 O O . ALA A 1 719 ? -27.779 22.465 15.626 1.00 86.31 719 ALA A O 1
ATOM 4995 N N . PRO A 1 720 ? -28.426 20.476 16.498 1.00 87.50 720 PRO A N 1
ATOM 4996 C CA . PRO A 1 720 ? -28.234 19.751 15.249 1.00 87.50 720 PRO A CA 1
ATOM 4997 C C . PRO A 1 720 ? -29.117 20.327 14.143 1.00 87.50 720 PRO A C 1
ATOM 4999 O O . PRO A 1 720 ? -30.324 20.509 14.309 1.00 87.50 720 PRO A O 1
ATOM 5002 N N . SER A 1 721 ? -28.479 20.704 13.037 1.00 86.06 721 SER A N 1
ATOM 5003 C CA . SER A 1 721 ? -29.121 21.411 11.918 1.00 86.06 721 SER A CA 1
ATOM 5004 C C . SER A 1 721 ? -28.560 21.020 10.545 1.00 86.06 721 SER A C 1
ATOM 5006 O O . SER A 1 721 ? -28.935 21.607 9.526 1.00 86.06 721 SER A O 1
ATOM 5008 N N . ALA A 1 722 ? -27.691 20.011 10.518 1.00 88.94 722 ALA A N 1
ATOM 5009 C CA . ALA A 1 722 ? -27.090 19.426 9.329 1.00 88.94 722 ALA A CA 1
ATOM 5010 C C . ALA A 1 722 ? -27.396 17.923 9.286 1.00 88.94 722 ALA A C 1
ATOM 5012 O O . ALA A 1 722 ? -27.748 17.352 10.324 1.00 88.94 722 ALA A O 1
ATOM 5013 N N . PRO A 1 723 ? -27.275 17.278 8.115 1.00 89.25 723 PRO A N 1
ATOM 5014 C CA . PRO A 1 723 ? -27.437 15.841 8.036 1.00 89.25 723 PRO A CA 1
ATOM 5015 C C . PRO A 1 723 ? -26.435 15.090 8.912 1.00 89.25 723 PRO A C 1
ATOM 5017 O O . PRO A 1 723 ? -25.268 15.486 9.010 1.00 89.25 723 PRO A O 1
ATOM 5020 N N . GLY A 1 724 ? -26.885 14.015 9.551 1.00 90.75 724 GLY A N 1
ATOM 5021 C CA . GLY A 1 724 ? -26.065 13.288 10.509 1.00 90.75 724 GLY A CA 1
ATOM 5022 C C . GLY A 1 724 ? -26.414 11.815 10.604 1.00 90.75 724 GLY A C 1
ATOM 5023 O O . GLY A 1 724 ? -27.459 11.377 10.153 1.00 90.75 724 GLY A O 1
ATOM 5024 N N . VAL A 1 725 ? -25.500 11.043 11.178 1.00 94.06 725 VAL A N 1
ATOM 5025 C CA . VAL A 1 725 ? -25.674 9.599 11.356 1.00 94.06 725 VAL A CA 1
ATOM 5026 C C . VAL A 1 725 ? -25.499 9.206 12.816 1.00 94.06 725 VAL A C 1
ATOM 5028 O O . VAL A 1 725 ? -24.724 9.819 13.560 1.00 94.06 725 VAL A O 1
ATOM 5031 N N . TRP A 1 726 ? -26.229 8.170 13.224 1.00 95.94 726 TRP A N 1
ATOM 5032 C CA . TRP A 1 726 ? -26.340 7.745 14.611 1.00 95.94 726 TRP A CA 1
ATOM 5033 C C . TRP A 1 726 ? -25.498 6.515 14.932 1.00 95.94 726 TRP A C 1
ATOM 5035 O O . TRP A 1 726 ? -25.477 5.506 14.225 1.00 95.94 726 TRP A O 1
ATOM 5045 N N . PHE A 1 727 ? -24.876 6.558 16.096 1.00 95.62 727 PHE A N 1
ATOM 5046 C CA . PHE A 1 727 ? -24.198 5.436 16.720 1.00 95.62 727 PHE A CA 1
ATOM 5047 C C . PHE A 1 727 ? -24.746 5.222 18.124 1.00 95.62 727 PHE A C 1
ATOM 5049 O O . PHE A 1 727 ? -25.359 6.113 18.713 1.00 95.62 727 PHE A O 1
ATOM 5056 N N . ARG A 1 728 ? -24.535 4.035 18.684 1.00 93.00 728 ARG A N 1
ATOM 5057 C CA . ARG A 1 728 ? -24.879 3.738 20.074 1.00 93.00 728 ARG A CA 1
ATOM 5058 C C . ARG A 1 728 ? -23.770 2.964 20.757 1.00 93.00 728 ARG A C 1
ATOM 5060 O O . ARG A 1 728 ? -23.134 2.127 20.132 1.00 93.00 728 ARG A O 1
ATOM 5067 N N . LEU A 1 729 ? -23.583 3.178 22.049 1.00 92.88 729 LEU A N 1
ATOM 5068 C CA . LEU A 1 729 ? -22.692 2.357 22.867 1.00 92.88 729 LEU A CA 1
ATOM 5069 C C . LEU A 1 729 ? -23.304 2.094 24.237 1.00 92.88 729 LEU A C 1
ATOM 5071 O O . LEU A 1 729 ? -24.144 2.860 24.713 1.00 92.88 729 LEU A O 1
ATOM 5075 N N . THR A 1 730 ? -22.881 1.003 24.867 1.00 89.38 730 THR A N 1
ATOM 5076 C CA . THR A 1 730 ? -23.246 0.672 26.246 1.00 89.38 730 THR A CA 1
ATOM 5077 C C . THR A 1 730 ? -22.098 1.074 27.161 1.00 89.38 730 THR A C 1
ATOM 5079 O O . THR A 1 730 ? -20.966 0.642 26.958 1.00 89.38 730 THR A O 1
ATOM 5082 N N . GLY A 1 731 ? -22.378 1.919 28.151 1.00 87.06 731 GLY A N 1
ATOM 5083 C CA . GLY A 1 731 ? -21.378 2.369 29.108 1.00 87.06 731 GLY A CA 1
ATOM 5084 C C . GLY A 1 731 ? -20.853 1.227 29.977 1.00 87.06 731 GLY A C 1
ATOM 5085 O O . GLY A 1 731 ? -21.541 0.235 30.223 1.00 87.06 731 GLY A O 1
ATOM 5086 N N . ASN A 1 732 ? -19.615 1.381 30.441 1.00 83.56 732 ASN A N 1
ATOM 5087 C CA . ASN A 1 732 ? -18.866 0.390 31.221 1.00 83.56 732 ASN A CA 1
ATOM 5088 C C . ASN A 1 732 ? -18.544 0.875 32.654 1.00 83.56 732 ASN A C 1
ATOM 5090 O O . ASN A 1 732 ? -17.753 0.248 33.358 1.00 83.56 732 ASN A O 1
ATOM 5094 N N . GLY A 1 733 ? -19.117 2.005 33.087 1.00 81.12 733 GLY A N 1
ATOM 5095 C CA . GLY A 1 733 ? -18.831 2.641 34.379 1.00 81.12 733 GLY A CA 1
ATOM 5096 C C . GLY A 1 733 ? -17.553 3.492 34.399 1.00 81.12 733 GLY A C 1
ATOM 5097 O O . GLY A 1 733 ? -17.105 3.893 35.476 1.00 81.12 733 GLY A O 1
ATOM 5098 N N . ARG A 1 734 ? -16.937 3.753 33.239 1.00 83.31 734 ARG A N 1
ATOM 5099 C CA . ARG A 1 734 ? -15.706 4.548 33.088 1.00 83.31 734 ARG A CA 1
ATOM 5100 C C . ARG A 1 734 ? -15.952 5.798 32.246 1.00 83.31 734 ARG A C 1
ATOM 5102 O O . ARG A 1 734 ? -17.042 6.021 31.718 1.00 83.31 734 ARG A O 1
ATOM 5109 N N . SER A 1 735 ? -14.920 6.631 32.133 1.00 86.12 735 SER A N 1
ATOM 5110 C CA . SER A 1 735 ? -14.924 7.725 31.164 1.00 86.12 735 SER A CA 1
ATOM 5111 C C . SER A 1 735 ? -14.663 7.176 29.761 1.00 86.12 735 SER A C 1
ATOM 5113 O O . SER A 1 735 ? -13.667 6.478 29.546 1.00 86.12 735 SER A O 1
ATOM 5115 N N . ILE A 1 736 ? -15.548 7.502 28.821 1.00 88.75 736 ILE A N 1
ATOM 5116 C CA . ILE A 1 736 ? -15.434 7.137 27.408 1.00 88.75 736 ILE A CA 1
ATOM 5117 C C . ILE A 1 736 ? -15.135 8.400 26.606 1.00 88.75 736 ILE A C 1
ATOM 5119 O O . ILE A 1 736 ? -15.784 9.431 26.794 1.00 88.75 736 ILE A O 1
ATOM 5123 N N . THR A 1 737 ? -14.174 8.299 25.691 1.00 90.62 737 THR A N 1
ATOM 5124 C CA . THR A 1 737 ? -13.896 9.323 24.687 1.00 90.62 737 THR A CA 1
ATOM 5125 C C . THR A 1 737 ? -14.332 8.821 23.319 1.00 90.62 737 THR A C 1
ATOM 5127 O O . THR A 1 737 ? -13.916 7.748 22.885 1.00 90.62 737 THR A O 1
ATOM 5130 N N . VAL A 1 738 ? -15.154 9.611 22.634 1.00 92.69 738 VAL A N 1
ATOM 5131 C CA . VAL A 1 738 ? -15.541 9.402 21.235 1.00 92.69 738 VAL A CA 1
ATOM 5132 C C . VAL A 1 738 ? -14.943 10.538 20.420 1.00 92.69 738 VAL A C 1
ATOM 5134 O O . VAL A 1 738 ? -15.098 11.705 20.778 1.00 92.69 738 VAL A O 1
ATOM 5137 N N . SER A 1 739 ? -14.223 10.201 19.356 1.00 90.94 739 SER A N 1
ATOM 5138 C CA . SER A 1 739 ? -13.330 11.142 18.689 1.00 90.94 739 SER A CA 1
ATOM 5139 C C . SER A 1 739 ? -13.387 11.006 17.173 1.00 90.94 739 SER A C 1
ATOM 5141 O O . SER A 1 739 ? -13.219 9.897 16.661 1.00 90.94 739 SER A O 1
ATOM 5143 N N . THR A 1 740 ? -13.565 12.123 16.460 1.00 89.69 740 THR A N 1
ATOM 5144 C CA . THR A 1 740 ? -13.305 12.210 15.009 1.00 89.69 740 THR A CA 1
ATOM 5145 C C . THR A 1 740 ? -11.884 12.680 14.689 1.00 89.69 740 THR A C 1
ATOM 5147 O O . THR A 1 740 ? -11.473 12.676 13.534 1.00 89.69 740 THR A O 1
ATOM 5150 N N . CYS A 1 741 ? -11.104 12.990 15.729 1.00 84.06 741 CYS A N 1
ATOM 5151 C CA . CYS A 1 741 ? -9.690 13.375 15.753 1.00 84.06 741 CYS A CA 1
ATOM 5152 C C . CYS A 1 741 ? -8.692 12.289 15.301 1.00 84.06 741 CYS A C 1
ATOM 5154 O O . CYS A 1 741 ? -7.645 12.089 15.918 1.00 84.06 741 CYS A O 1
ATOM 5156 N N . VAL A 1 742 ? -9.021 11.534 14.264 1.00 72.06 742 VAL A N 1
ATOM 5157 C CA . VAL A 1 742 ? -8.198 10.443 13.742 1.00 72.06 742 VAL A CA 1
ATOM 5158 C C . VAL A 1 742 ? -7.941 10.702 12.266 1.00 72.06 742 VAL A C 1
ATOM 5160 O O . VAL A 1 742 ? -8.896 10.878 11.519 1.00 72.06 742 VAL A O 1
ATOM 5163 N N . ASN A 1 743 ? -6.659 10.756 11.867 1.00 58.53 743 ASN A N 1
ATOM 5164 C CA . ASN A 1 743 ? -6.179 11.320 10.593 1.00 58.53 743 ASN A CA 1
ATOM 5165 C C . ASN A 1 743 ? -7.109 10.996 9.400 1.00 58.53 743 ASN A C 1
ATOM 5167 O O . ASN A 1 743 ? -7.051 9.878 8.863 1.00 58.53 743 ASN A O 1
ATOM 5171 N N . PRO A 1 744 ? -7.985 11.934 8.994 1.00 56.09 744 PRO A N 1
ATOM 5172 C CA . PRO A 1 744 ? -8.884 11.729 7.884 1.00 56.09 744 PRO A CA 1
ATOM 5173 C C . PRO A 1 744 ? -8.203 12.319 6.655 1.00 56.09 744 PRO A C 1
ATOM 5175 O O . PRO A 1 744 ? -8.328 13.500 6.374 1.00 56.09 744 PRO A O 1
ATOM 5178 N N . PHE A 1 745 ? -7.485 11.462 5.932 1.00 52.41 745 PHE A N 1
ATOM 5179 C CA . PHE A 1 745 ? -6.974 11.707 4.580 1.00 52.41 745 PHE A CA 1
ATOM 5180 C C . PHE A 1 745 ? -5.923 12.843 4.465 1.00 52.41 745 PHE A C 1
ATOM 5182 O O . PHE A 1 745 ? -6.265 14.018 4.531 1.00 52.41 745 PHE A O 1
ATOM 5189 N N . PRO A 1 746 ? -4.642 12.535 4.174 1.00 48.31 746 PRO A N 1
ATOM 5190 C CA . PRO A 1 746 ? -3.546 13.521 4.166 1.00 48.31 746 PRO A CA 1
ATOM 5191 C C . PRO A 1 746 ? -3.617 14.623 3.081 1.00 48.31 746 PRO A C 1
ATOM 5193 O O . PRO A 1 746 ? -2.666 15.387 2.941 1.00 48.31 746 PRO A O 1
ATOM 5196 N N . TYR A 1 747 ? -4.712 14.734 2.317 1.00 44.53 747 TYR A N 1
ATOM 5197 C CA . TYR A 1 747 ? -4.815 15.620 1.148 1.00 44.53 747 TYR A CA 1
ATOM 5198 C C . TYR A 1 747 ? -6.157 16.371 0.998 1.00 44.53 747 TYR A C 1
ATOM 5200 O O . TYR A 1 747 ? -6.400 16.948 -0.062 1.00 44.53 747 TYR A O 1
ATOM 5208 N N . GLN A 1 748 ? -7.043 16.383 2.005 1.00 51.50 748 GLN A N 1
ATOM 5209 C CA . GLN A 1 748 ? -8.312 17.133 1.953 1.00 51.50 748 GLN A CA 1
ATOM 5210 C C . GLN A 1 748 ? -8.532 17.985 3.209 1.00 51.50 748 GLN A C 1
ATOM 5212 O O . GLN A 1 748 ? -8.102 17.621 4.299 1.00 51.50 748 GLN A O 1
ATOM 5217 N N . GLU A 1 749 ? -9.220 19.120 3.049 1.00 59.03 749 GLU A N 1
ATOM 5218 C CA . GLU A 1 749 ? -9.754 19.885 4.180 1.00 59.03 749 GLU A CA 1
ATOM 5219 C C . GLU A 1 749 ? -10.679 18.967 5.002 1.00 59.03 749 GLU A C 1
ATOM 5221 O O . GLU A 1 749 ? -11.606 18.391 4.421 1.00 59.03 749 GLU A O 1
ATOM 5226 N N . PRO A 1 750 ? -10.440 18.794 6.316 1.00 68.56 750 PRO A N 1
ATOM 5227 C CA . PRO A 1 750 ? -11.230 17.879 7.129 1.00 68.56 750 PRO A CA 1
ATOM 5228 C C . PRO A 1 750 ? -12.693 18.332 7.170 1.00 68.56 750 PRO A C 1
ATOM 5230 O O . PRO A 1 750 ? -12.978 19.527 7.293 1.00 68.56 750 PRO A O 1
ATOM 5233 N N . TYR A 1 751 ? -13.611 17.366 7.049 1.00 80.88 751 TYR A N 1
ATOM 5234 C CA . TYR A 1 751 ? -15.042 17.590 7.238 1.00 80.88 751 TYR A CA 1
ATOM 5235 C C . TYR A 1 751 ? -15.279 18.167 8.633 1.00 80.88 751 TYR A C 1
ATOM 5237 O O . TYR A 1 751 ? -14.802 17.607 9.615 1.00 80.88 751 TYR A O 1
ATOM 5245 N N . ASP A 1 752 ? -15.987 19.292 8.681 1.00 86.69 752 ASP A N 1
ATOM 5246 C CA . ASP A 1 752 ? -16.260 20.050 9.896 1.00 86.69 752 ASP A CA 1
ATOM 5247 C C . ASP A 1 752 ? -17.309 19.328 10.741 1.00 86.69 752 ASP A C 1
ATOM 5249 O O . ASP A 1 752 ? -18.512 19.433 10.473 1.00 86.69 752 ASP A O 1
ATOM 5253 N N . THR A 1 753 ? -16.844 18.467 11.648 1.00 91.19 753 THR A N 1
ATOM 5254 C CA . THR A 1 753 ? -17.712 17.556 12.395 1.00 91.19 753 THR A CA 1
ATOM 5255 C C . THR A 1 753 ? -18.271 18.221 13.643 1.00 91.19 753 THR A C 1
ATOM 5257 O O . THR A 1 753 ? -17.600 19.019 14.272 1.00 91.19 753 THR A O 1
ATOM 5260 N N . ILE A 1 754 ? -19.451 17.778 14.065 1.00 92.31 754 ILE A N 1
ATOM 5261 C CA . ILE A 1 754 ? -20.017 17.968 15.398 1.00 92.31 754 ILE A CA 1
ATOM 5262 C C . ILE A 1 754 ? -20.345 16.591 15.966 1.00 92.31 754 ILE A C 1
ATOM 5264 O O . ILE A 1 754 ? -21.057 15.799 15.339 1.00 92.31 754 ILE A O 1
ATOM 5268 N N . LEU A 1 755 ? -19.880 16.327 17.186 1.00 94.75 755 LEU A N 1
ATOM 5269 C CA . LEU A 1 755 ? -20.247 15.165 17.991 1.00 94.75 755 LEU A CA 1
ATOM 5270 C C . LEU A 1 755 ? -21.232 15.567 19.084 1.00 94.75 755 LEU A C 1
ATOM 5272 O O . LEU A 1 755 ? -20.885 16.338 19.974 1.00 94.75 755 LEU A O 1
ATOM 5276 N N . SER A 1 756 ? -22.431 14.984 19.073 1.00 94.69 756 SER A N 1
ATOM 5277 C CA . SER A 1 756 ? -23.432 15.150 20.136 1.00 94.69 756 SER A CA 1
ATOM 5278 C C . SER A 1 756 ? -23.768 13.811 20.787 1.00 94.69 756 SER A C 1
ATOM 5280 O O . SER A 1 756 ? -24.123 12.853 20.105 1.00 94.69 756 SER A O 1
ATOM 5282 N N . VAL A 1 757 ? -23.682 13.740 22.115 1.00 95.25 757 VAL A N 1
ATOM 5283 C CA . VAL A 1 757 ? -23.948 12.534 22.908 1.00 95.25 757 VAL A CA 1
ATOM 5284 C C . VAL A 1 757 ? -25.234 12.707 23.700 1.00 95.25 757 VAL A C 1
ATOM 5286 O O . VAL A 1 757 ? -25.418 13.673 24.444 1.00 95.25 757 VAL A O 1
ATOM 5289 N N . TYR A 1 758 ? -26.095 11.707 23.588 1.00 94.56 758 TYR A N 1
ATOM 5290 C CA . TYR A 1 758 ? -27.396 11.622 24.219 1.00 94.56 758 TYR A CA 1
ATOM 5291 C C . TYR A 1 758 ? -27.555 10.320 25.003 1.00 94.56 758 TYR A C 1
ATOM 5293 O O . TYR A 1 758 ? -26.839 9.340 24.813 1.00 94.56 758 TYR A O 1
ATOM 5301 N N . CYS A 1 759 ? -28.557 10.298 25.864 1.00 91.75 759 CYS A N 1
ATOM 5302 C CA . CYS A 1 759 ? -29.009 9.142 26.630 1.00 91.75 759 CYS A CA 1
ATOM 5303 C C . CYS A 1 759 ? -30.549 9.103 26.624 1.00 91.75 759 CYS A C 1
ATOM 5305 O O . CYS A 1 759 ? -31.200 10.059 26.201 1.00 91.75 759 CYS A O 1
ATOM 5307 N N . GLY A 1 760 ? -31.150 8.024 27.130 1.00 88.75 760 GLY A N 1
ATOM 5308 C CA . GLY A 1 760 ? -32.606 7.854 27.164 1.00 88.75 760 GLY A CA 1
ATOM 5309 C C . GLY A 1 760 ? -33.107 6.997 26.005 1.00 88.75 760 GLY A C 1
ATOM 5310 O O . GLY A 1 760 ? -32.498 5.982 25.675 1.00 88.75 760 GLY A O 1
ATOM 5311 N N . THR A 1 761 ? -34.233 7.377 25.405 1.00 88.69 761 THR A N 1
ATOM 5312 C CA . THR A 1 761 ? -34.807 6.681 24.238 1.00 88.69 761 THR A CA 1
ATOM 5313 C C . THR A 1 761 ? -34.926 7.659 23.078 1.00 88.69 761 THR A C 1
ATOM 5315 O O . THR A 1 761 ? -35.086 8.847 23.324 1.00 88.69 761 THR A O 1
ATOM 5318 N N . CYS A 1 762 ? -34.885 7.201 21.826 1.00 87.94 762 CYS A N 1
ATOM 5319 C CA . CYS A 1 762 ? -34.943 8.095 20.659 1.00 87.94 762 CYS A CA 1
ATOM 5320 C C . CYS A 1 762 ? -36.098 9.125 20.668 1.00 87.94 762 CYS A C 1
ATOM 5322 O O . CYS A 1 762 ? -35.860 10.266 20.282 1.00 87.94 762 CYS A O 1
ATOM 5324 N N . PRO A 1 763 ? -37.319 8.809 21.155 1.00 86.00 763 PRO A N 1
ATOM 5325 C CA . PRO A 1 763 ? -38.392 9.805 21.287 1.00 86.00 763 PRO A CA 1
ATOM 5326 C C . PRO A 1 763 ? -38.216 10.804 22.448 1.00 86.00 763 PRO A C 1
ATOM 5328 O O . PRO A 1 763 ? -38.956 11.780 22.529 1.00 86.00 763 PRO A O 1
ATOM 5331 N N . GLY A 1 764 ? -37.290 10.548 23.373 1.00 87.81 764 GLY A N 1
ATOM 5332 C CA . GLY A 1 764 ? -37.058 11.313 24.600 1.00 87.81 764 GLY A CA 1
ATOM 5333 C C . GLY A 1 764 ? -35.580 11.309 24.985 1.00 87.81 764 GLY A C 1
ATOM 5334 O O . GLY A 1 764 ? -35.224 10.834 26.065 1.00 87.81 764 GLY A O 1
ATOM 5335 N N . LEU A 1 765 ? -34.728 11.769 24.065 1.00 91.94 765 LEU A N 1
ATOM 5336 C CA . LEU A 1 765 ? -33.289 11.879 24.278 1.00 91.94 765 LEU A CA 1
ATOM 5337 C C . LEU A 1 765 ? -32.972 13.036 25.229 1.00 91.94 765 LEU A C 1
ATOM 5339 O O . LEU A 1 765 ? -33.512 14.132 25.091 1.00 91.94 765 LEU A O 1
ATOM 5343 N N . THR A 1 766 ? -32.046 12.808 26.153 1.00 92.12 766 THR A N 1
ATOM 5344 C CA . THR A 1 766 ? -31.490 13.838 27.036 1.00 92.12 766 THR A CA 1
ATOM 5345 C C . THR A 1 766 ? -30.033 14.071 26.655 1.00 92.12 766 THR A C 1
ATOM 5347 O O . THR A 1 766 ? -29.287 13.115 26.451 1.00 92.12 766 THR A O 1
ATOM 5350 N N . CYS A 1 767 ? -29.625 15.335 26.527 1.00 92.12 767 CYS A N 1
ATOM 5351 C CA . CYS A 1 767 ? -28.239 15.693 26.223 1.00 92.12 767 CYS A CA 1
ATOM 5352 C C . CYS A 1 767 ? -27.291 15.273 27.357 1.00 92.12 767 CYS A C 1
ATOM 5354 O O . CYS A 1 767 ? -27.574 15.527 28.530 1.00 92.12 767 CYS A O 1
ATOM 5356 N N . VAL A 1 768 ? -26.151 14.688 26.985 1.00 91.69 768 VAL A N 1
ATOM 5357 C CA . VAL A 1 768 ? -25.035 14.374 27.886 1.00 91.69 768 VAL A CA 1
ATOM 5358 C C . VAL A 1 768 ? -23.896 15.369 27.678 1.00 91.69 768 VAL A C 1
ATOM 5360 O O . VAL A 1 768 ? -23.490 16.039 28.623 1.00 91.69 768 VAL A O 1
ATOM 5363 N N . THR A 1 769 ? -23.383 15.472 26.452 1.00 92.38 769 THR A N 1
ATOM 5364 C CA . THR A 1 769 ? -22.314 16.409 26.079 1.00 92.38 769 THR A CA 1
ATOM 5365 C C . THR A 1 769 ? -22.262 16.570 24.561 1.00 92.38 769 THR A C 1
ATOM 5367 O O . THR A 1 769 ? -22.766 15.709 23.843 1.00 92.38 769 THR A O 1
ATOM 5370 N N . ALA A 1 770 ? -21.643 17.636 24.066 1.00 93.62 770 ALA A N 1
ATOM 5371 C CA . ALA A 1 770 ? -21.357 17.798 22.648 1.00 93.62 770 ALA A CA 1
ATOM 5372 C C . ALA A 1 770 ? -20.056 18.583 22.438 1.00 93.62 770 ALA A C 1
ATOM 5374 O O . ALA A 1 770 ? -19.630 19.325 23.326 1.00 93.62 770 ALA A O 1
ATOM 5375 N N . ASN A 1 771 ? -19.433 18.404 21.277 1.00 92.75 771 ASN A N 1
ATOM 5376 C CA . ASN A 1 771 ? -18.290 19.184 20.822 1.00 92.75 771 ASN A CA 1
ATOM 5377 C C . ASN A 1 771 ? -18.388 19.418 19.307 1.00 92.75 771 ASN A C 1
ATOM 5379 O O . ASN A 1 771 ? -18.775 18.512 18.576 1.00 92.75 771 ASN A O 1
ATOM 5383 N N . ASP A 1 772 ? -18.028 20.621 18.882 1.00 90.69 772 ASP A N 1
ATOM 5384 C CA . ASP A 1 772 ? -17.909 21.080 17.496 1.00 90.69 772 ASP A CA 1
ATOM 5385 C C . ASP A 1 772 ? -16.426 20.992 17.100 1.00 90.69 772 ASP A C 1
ATOM 5387 O O . ASP A 1 772 ? -16.002 20.039 16.452 1.00 90.69 772 ASP A O 1
ATOM 5391 N N . ASP A 1 773 ? -15.589 21.821 17.723 1.00 89.69 773 ASP A N 1
ATOM 5392 C CA . ASP A 1 773 ? -14.157 21.890 17.447 1.00 89.69 773 ASP A CA 1
ATOM 5393 C C . ASP A 1 773 ? -13.296 21.397 18.617 1.00 89.69 773 ASP A C 1
ATOM 5395 O O . ASP A 1 773 ? -13.353 21.908 19.743 1.00 89.69 773 ASP A O 1
ATOM 5399 N N . ASN A 1 774 ? -12.403 20.445 18.349 1.00 87.19 774 ASN A N 1
ATOM 5400 C CA . ASN A 1 774 ? -11.297 20.124 19.237 1.00 87.19 774 ASN A CA 1
ATOM 5401 C C . ASN A 1 774 ? -10.003 20.785 18.726 1.00 87.19 774 ASN A C 1
ATOM 5403 O O . ASN A 1 774 ? -9.466 20.380 17.688 1.00 87.19 774 ASN A O 1
ATOM 5407 N N . PRO A 1 775 ? -9.432 21.739 19.488 1.00 81.19 775 PRO A N 1
ATOM 5408 C CA . PRO A 1 775 ? -8.257 22.500 19.071 1.00 81.19 775 PRO A CA 1
ATOM 5409 C C . PRO A 1 775 ? -6.963 21.678 18.974 1.00 81.19 775 PRO A C 1
ATOM 5411 O O . PRO A 1 775 ? -5.931 22.207 18.578 1.00 81.19 775 PRO A O 1
ATOM 5414 N N . ASN A 1 776 ? -6.995 20.404 19.370 1.00 77.06 776 ASN A N 1
ATOM 5415 C CA . ASN A 1 776 ? -5.808 19.561 19.477 1.00 77.06 776 ASN A CA 1
ATOM 5416 C C . ASN A 1 776 ? -5.696 18.499 18.373 1.00 77.06 776 ASN A C 1
ATOM 5418 O O . ASN A 1 776 ? -4.828 17.635 18.482 1.00 77.06 776 ASN A O 1
ATOM 5422 N N . CYS A 1 777 ? -6.581 18.472 17.365 1.00 71.62 777 CYS A N 1
ATOM 5423 C CA . CYS A 1 777 ? -6.654 17.290 16.499 1.00 71.62 777 CYS A CA 1
ATOM 5424 C C . CYS A 1 777 ? -6.930 17.472 15.003 1.00 71.62 777 CYS A C 1
ATOM 5426 O O . CYS A 1 777 ? -7.160 16.478 14.311 1.00 71.62 777 CYS A O 1
ATOM 5428 N N . SER A 1 778 ? -6.844 18.687 14.460 1.00 64.56 778 SER A N 1
ATOM 5429 C CA . SER A 1 778 ? -6.712 18.864 13.008 1.00 64.56 778 SER A CA 1
ATOM 5430 C C . SER A 1 778 ? -5.964 20.145 12.657 1.00 64.56 778 SER A C 1
ATOM 5432 O O . SER A 1 778 ? -5.926 21.081 13.448 1.00 64.56 778 SER A O 1
ATOM 5434 N N . VAL A 1 779 ? -5.411 20.201 11.442 1.00 59.22 779 VAL A N 1
ATOM 5435 C CA . VAL A 1 779 ? -4.702 21.374 10.892 1.00 59.22 779 VAL A CA 1
ATOM 5436 C C . VAL A 1 779 ? -5.526 22.671 10.917 1.00 59.22 779 VAL A C 1
ATOM 5438 O O . VAL A 1 779 ? -4.939 23.745 10.876 1.00 59.22 779 VAL A O 1
ATOM 5441 N N . ASN A 1 780 ? -6.858 22.574 11.038 1.00 66.50 780 ASN A N 1
ATOM 5442 C CA . ASN A 1 780 ? -7.789 23.706 11.070 1.00 66.50 780 ASN A CA 1
ATOM 5443 C C . ASN A 1 780 ? -8.775 23.669 12.262 1.00 66.50 780 ASN A C 1
ATOM 5445 O O . ASN A 1 780 ? -9.735 24.432 12.266 1.00 66.50 780 ASN A O 1
ATOM 5449 N N . ASN A 1 781 ? -8.557 22.800 13.257 1.00 77.50 781 ASN A N 1
ATOM 5450 C CA . ASN A 1 781 ? -9.401 22.583 14.449 1.00 77.50 781 ASN A CA 1
ATOM 5451 C C . ASN A 1 781 ? -10.857 22.111 14.237 1.00 77.50 781 ASN A C 1
ATOM 5453 O O . ASN A 1 781 ? -11.569 21.973 15.220 1.00 77.50 781 ASN A O 1
ATOM 5457 N N . ARG A 1 782 ? -11.251 21.748 13.010 1.00 84.12 782 ARG A N 1
ATOM 5458 C CA . ARG A 1 782 ? -12.626 21.375 12.597 1.00 84.12 782 ARG A CA 1
ATOM 5459 C C . ARG A 1 782 ? -13.095 19.947 12.936 1.00 84.12 782 ARG A C 1
ATOM 5461 O O . ARG A 1 782 ? -14.053 19.438 12.366 1.00 84.12 782 ARG A O 1
ATOM 5468 N N . LEU A 1 783 ? -12.344 19.217 13.757 1.00 89.12 783 LEU A N 1
ATOM 5469 C CA . LEU A 1 783 ? -12.691 17.842 14.144 1.00 89.12 783 LEU A CA 1
ATOM 5470 C C . LEU A 1 783 ? -13.071 17.829 15.614 1.00 89.12 783 LEU A C 1
ATOM 5472 O O . LEU A 1 783 ? -12.422 18.493 16.416 1.00 89.12 783 LEU A O 1
ATOM 5476 N N . SER A 1 784 ? -14.055 17.022 15.991 1.00 91.69 784 SER A N 1
ATOM 5477 C CA . SER A 1 784 ? -14.590 17.005 17.349 1.00 91.69 784 SER A CA 1
ATOM 5478 C C . SER A 1 784 ? -14.069 15.832 18.173 1.00 91.69 784 SER A C 1
ATOM 5480 O O . SER A 1 784 ? -13.791 14.731 17.693 1.00 91.69 784 SER A O 1
ATOM 5482 N N . SER A 1 785 ? -14.039 16.030 19.487 1.00 91.88 785 SER A N 1
ATOM 5483 C CA . SER A 1 785 ? -13.885 14.937 20.446 1.00 91.88 785 SER A CA 1
ATOM 5484 C C . SER A 1 785 ? -14.696 15.212 21.693 1.00 91.88 785 SER A C 1
ATOM 5486 O O . SER A 1 785 ? -14.694 16.332 22.202 1.00 91.88 785 SER A O 1
ATOM 5488 N N . VAL A 1 786 ? -15.364 14.193 22.209 1.00 92.19 786 VAL A N 1
ATOM 5489 C CA . VAL A 1 786 ? -16.148 14.278 23.439 1.00 92.19 786 VAL A CA 1
ATOM 5490 C C . VAL A 1 786 ? -15.669 13.222 24.415 1.00 92.19 786 VAL A C 1
ATOM 5492 O O . VAL A 1 786 ? -15.590 12.043 24.080 1.00 92.19 786 VAL A O 1
ATOM 5495 N N . THR A 1 787 ? -15.401 13.640 25.647 1.00 90.19 787 THR A N 1
ATOM 5496 C CA . THR A 1 787 ? -15.155 12.741 26.776 1.00 90.19 787 THR A CA 1
ATOM 5497 C C . THR A 1 787 ? -16.302 12.883 27.760 1.00 90.19 787 THR A C 1
ATOM 5499 O O . THR A 1 787 ? -16.632 13.995 28.178 1.00 90.19 787 THR A O 1
ATOM 5502 N N . PHE A 1 788 ? -16.927 11.768 28.129 1.00 88.56 788 PHE A N 1
ATOM 5503 C CA . PHE A 1 788 ? -18.038 11.776 29.071 1.00 88.56 788 PHE A CA 1
ATOM 5504 C C . PHE A 1 788 ? -18.042 10.550 29.976 1.00 88.56 788 PHE A C 1
ATOM 5506 O O . PHE A 1 788 ? -17.513 9.484 29.665 1.00 88.56 788 PHE A O 1
ATOM 5513 N N . CYS A 1 789 ? -18.686 10.731 31.121 1.00 85.94 789 CYS A N 1
ATOM 5514 C CA . CYS A 1 789 ? -18.937 9.689 32.097 1.00 85.94 789 CYS A CA 1
ATOM 5515 C C . CYS A 1 789 ? -20.028 8.730 31.598 1.00 85.94 789 CYS A C 1
ATOM 5517 O O . CYS A 1 789 ? -21.169 9.147 31.373 1.00 85.94 789 CYS A O 1
ATOM 5519 N N . ALA A 1 790 ? -19.667 7.457 31.405 1.00 86.25 790 ALA A N 1
ATOM 5520 C CA . ALA A 1 790 ? -20.551 6.437 30.856 1.00 86.25 790 ALA A CA 1
ATOM 5521 C C . ALA A 1 790 ? -20.952 5.412 31.926 1.00 86.25 790 ALA A C 1
ATOM 5523 O O . ALA A 1 790 ? -20.166 4.550 32.315 1.00 86.25 790 ALA A O 1
ATOM 5524 N N . GLU A 1 791 ? -22.198 5.483 32.383 1.00 81.94 791 GLU A N 1
ATOM 5525 C CA . GLU A 1 791 ? -22.761 4.588 33.393 1.00 81.94 791 GLU A CA 1
ATOM 5526 C C . GLU A 1 791 ? -22.782 3.137 32.919 1.00 81.94 791 GLU A C 1
ATOM 5528 O O . GLU A 1 791 ? -23.103 2.845 31.763 1.00 81.94 791 GLU A O 1
ATOM 5533 N N . ASN A 1 792 ? -22.468 2.213 33.826 1.00 82.69 792 ASN A N 1
ATOM 5534 C CA . ASN A 1 792 ? -22.389 0.805 33.471 1.00 82.69 792 ASN A CA 1
ATOM 5535 C C . ASN A 1 792 ? -23.766 0.270 33.041 1.00 82.69 792 ASN A C 1
ATOM 5537 O O . ASN A 1 792 ? -24.748 0.397 33.773 1.00 82.69 792 ASN A O 1
ATOM 5541 N N . GLY A 1 793 ? -23.839 -0.326 31.850 1.00 80.94 793 GLY A N 1
ATOM 5542 C CA . GLY A 1 793 ? -25.076 -0.864 31.278 1.00 80.94 793 GLY A CA 1
ATOM 5543 C C . GLY A 1 793 ? -26.026 0.182 30.678 1.00 80.94 793 GLY A C 1
ATOM 5544 O O . GLY A 1 793 ? -27.016 -0.193 30.048 1.00 80.94 793 GLY A O 1
ATOM 5545 N N . GLN A 1 794 ? -25.741 1.482 30.813 1.00 86.31 794 GLN A N 1
ATOM 5546 C CA . GLN A 1 794 ? -26.557 2.534 30.208 1.00 86.31 794 GLN A CA 1
ATOM 5547 C C . GLN A 1 794 ? -26.241 2.664 28.715 1.00 86.31 794 GLN A C 1
ATOM 5549 O O . GLN A 1 794 ? -25.081 2.691 28.315 1.00 86.31 794 GLN A O 1
ATOM 5554 N N . THR A 1 795 ? -27.275 2.776 27.879 1.00 90.06 795 THR A N 1
ATOM 5555 C CA . THR A 1 795 ? -27.095 3.049 26.445 1.00 90.06 795 THR A CA 1
ATOM 5556 C C . THR A 1 795 ? -26.990 4.551 26.198 1.00 90.06 795 THR A C 1
ATOM 5558 O O . THR A 1 795 ? -27.827 5.321 26.684 1.00 90.06 795 THR A O 1
ATOM 5561 N N . TYR A 1 796 ? -25.979 4.931 25.422 1.00 93.75 796 TYR A N 1
ATOM 5562 C CA . TYR A 1 796 ? -25.733 6.276 24.917 1.00 93.75 796 TYR A CA 1
ATOM 5563 C C . TYR A 1 796 ? -25.884 6.283 23.397 1.00 93.75 796 TYR A C 1
ATOM 5565 O O . TYR A 1 796 ? -25.473 5.330 22.738 1.00 93.75 796 TYR A O 1
ATOM 5573 N N . PHE A 1 797 ? -26.457 7.354 22.857 1.00 95.44 797 PHE A N 1
ATOM 5574 C CA . PHE A 1 797 ? -26.615 7.599 21.426 1.00 95.44 797 PHE A CA 1
ATOM 5575 C C . PHE A 1 797 ? -25.694 8.743 21.014 1.00 95.44 797 PHE A C 1
ATOM 5577 O O . PHE A 1 797 ? -25.674 9.778 21.672 1.00 95.44 797 PHE A O 1
ATOM 5584 N N . ILE A 1 798 ? -24.932 8.564 19.945 1.00 96.31 798 ILE A N 1
ATOM 5585 C CA . ILE A 1 798 ? -23.980 9.543 19.432 1.00 96.31 798 ILE A CA 1
ATOM 5586 C C . ILE A 1 798 ? -24.449 9.955 18.046 1.00 96.31 798 ILE A C 1
ATOM 5588 O O . ILE A 1 798 ? -24.598 9.101 17.178 1.00 96.31 798 ILE A O 1
ATOM 5592 N N . LEU A 1 799 ? -24.670 11.246 17.846 1.00 96.25 799 LEU A N 1
ATOM 5593 C CA . LEU A 1 799 ? -24.951 11.835 16.546 1.00 96.25 799 LEU A CA 1
ATOM 5594 C C . LEU A 1 799 ? -23.683 12.519 16.034 1.00 96.25 799 LEU A C 1
ATOM 5596 O O . LEU A 1 799 ? -23.120 13.366 16.733 1.00 96.25 799 LEU A O 1
ATOM 5600 N N . VAL A 1 800 ? -23.263 12.159 14.821 1.00 95.00 800 VAL A N 1
ATOM 5601 C CA . VAL A 1 800 ? -22.198 12.853 14.083 1.00 95.00 800 VAL A CA 1
ATOM 5602 C C . VAL A 1 800 ? -22.840 13.632 12.943 1.00 95.00 800 VAL A C 1
ATOM 5604 O O . VAL A 1 800 ? -23.483 13.026 12.088 1.00 95.00 800 VAL A O 1
ATOM 5607 N N . HIS A 1 801 ? -22.684 14.953 12.922 1.00 92.56 801 HIS A N 1
ATOM 5608 C CA . HIS A 1 801 ? -23.226 15.824 11.870 1.00 92.56 801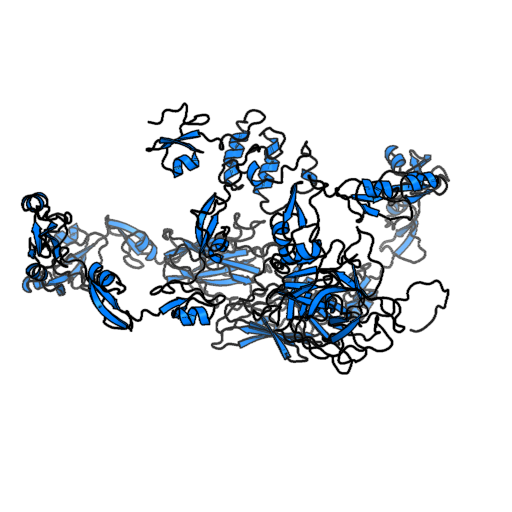 HIS A CA 1
ATOM 5609 C C . HIS A 1 801 ? -22.245 16.948 11.524 1.00 92.56 801 HIS A C 1
ATOM 5611 O O . HIS A 1 801 ? -21.170 17.009 12.105 1.00 92.56 801 HIS A O 1
ATOM 5617 N N . GLY A 1 802 ? -22.568 17.793 10.544 1.00 88.50 802 GLY A N 1
ATOM 5618 C CA . GLY A 1 802 ? -21.693 18.891 10.115 1.00 88.50 802 GLY A CA 1
ATOM 5619 C C . GLY A 1 802 ? -21.967 20.223 10.822 1.00 88.50 802 GLY A C 1
ATOM 5620 O O . GLY A 1 802 ? -23.084 20.434 11.313 1.00 88.50 802 GLY A O 1
ATOM 5621 N N . PHE A 1 803 ? -20.984 21.129 10.817 1.00 85.81 803 PHE A N 1
ATOM 5622 C CA . PHE A 1 803 ? -21.154 22.538 11.200 1.00 85.81 803 PHE A CA 1
ATOM 5623 C C . PHE A 1 803 ? -21.884 23.351 10.108 1.00 85.81 803 PHE A C 1
ATOM 5625 O O . PHE A 1 803 ? -21.581 23.261 8.917 1.00 85.81 803 PHE A O 1
ATOM 5632 N N . GLY A 1 804 ? -22.849 24.187 10.514 1.00 71.50 804 GLY A N 1
ATOM 5633 C CA . GLY A 1 804 ? -23.628 25.067 9.627 1.00 71.50 804 GLY A CA 1
ATOM 5634 C C . GLY A 1 804 ? -24.989 24.507 9.176 1.00 71.50 804 GLY A C 1
ATOM 5635 O O . GLY A 1 804 ? -25.195 23.305 9.043 1.00 71.50 804 GLY A O 1
ATOM 5636 N N . ALA A 1 805 ? -25.965 25.393 8.941 1.00 63.72 805 ALA A N 1
ATOM 5637 C CA . ALA A 1 805 ? -27.342 24.990 8.645 1.00 63.72 805 ALA A CA 1
ATOM 5638 C C . ALA A 1 805 ? -27.516 24.392 7.229 1.00 63.72 805 ALA A C 1
ATOM 5640 O O . ALA A 1 805 ? -27.171 25.025 6.230 1.00 63.72 805 ALA A O 1
ATOM 5641 N N . GLY A 1 806 ? -28.170 23.226 7.148 1.00 61.06 806 GLY A N 1
ATOM 5642 C CA . GLY A 1 806 ? -28.993 22.808 6.004 1.00 61.06 806 GLY A CA 1
ATOM 5643 C C . GLY A 1 806 ? -28.367 21.958 4.891 1.00 61.06 806 GLY A C 1
ATOM 5644 O O . GLY A 1 806 ? -29.126 21.512 4.032 1.00 61.06 806 GLY A O 1
ATOM 5645 N N . ALA A 1 807 ? -27.051 21.708 4.869 1.00 66.44 807 ALA A N 1
ATOM 5646 C CA . ALA A 1 807 ? -26.445 20.868 3.816 1.00 66.44 807 ALA A CA 1
ATOM 5647 C C . ALA A 1 807 ? -25.048 20.284 4.111 1.00 66.44 807 ALA A C 1
ATOM 5649 O O . ALA A 1 807 ? -24.529 19.563 3.263 1.00 66.44 807 ALA A O 1
ATOM 5650 N N . ALA A 1 808 ? -24.416 20.593 5.249 1.00 79.44 808 ALA A N 1
ATOM 5651 C CA . ALA A 1 808 ? -23.047 20.153 5.513 1.00 79.44 808 ALA A CA 1
ATOM 5652 C C . ALA A 1 808 ? -22.980 18.625 5.667 1.00 79.44 808 ALA A C 1
ATOM 5654 O O . ALA A 1 808 ? -23.501 18.079 6.638 1.00 79.44 808 ALA A O 1
ATOM 5655 N N . VAL A 1 809 ? -22.347 17.951 4.701 1.00 77.69 809 VAL A N 1
ATOM 5656 C CA . VAL A 1 809 ? -22.062 16.513 4.741 1.00 77.69 809 VAL A CA 1
ATOM 5657 C C . VAL A 1 809 ? -20.610 16.227 4.380 1.00 77.69 809 VAL A C 1
ATOM 5659 O O . VAL A 1 809 ? -19.960 17.013 3.686 1.00 77.69 809 VAL A O 1
ATOM 5662 N N . GLY A 1 810 ? -20.094 15.088 4.830 1.00 76.88 810 GLY A N 1
ATOM 5663 C CA . GLY A 1 810 ? -18.722 14.694 4.557 1.00 76.88 810 GLY A CA 1
ATOM 5664 C C . GLY A 1 810 ? -18.337 13.357 5.171 1.00 76.88 810 GLY A C 1
ATOM 5665 O O . GLY A 1 810 ? -19.101 12.719 5.898 1.00 76.88 810 GLY A O 1
ATOM 5666 N N . GLU A 1 811 ? -17.132 12.928 4.817 1.00 79.50 811 GLU A N 1
ATOM 5667 C CA . GLU A 1 811 ? -16.508 11.712 5.325 1.00 79.50 811 GLU A CA 1
ATOM 5668 C C . GLU A 1 811 ? -15.826 12.006 6.662 1.00 79.50 811 GLU A C 1
ATOM 5670 O O . GLU A 1 811 ? -15.188 13.046 6.829 1.00 79.50 811 GLU A O 1
ATOM 5675 N N . PHE A 1 812 ? -15.908 11.071 7.601 1.00 81.31 812 PHE A N 1
ATOM 5676 C CA . PHE A 1 812 ? -15.207 11.154 8.876 1.00 81.31 812 PHE A CA 1
ATOM 5677 C C . PHE A 1 812 ? -14.702 9.778 9.295 1.00 81.31 812 PHE A C 1
ATOM 5679 O O . PHE A 1 812 ? -15.163 8.741 8.820 1.00 81.31 812 PHE A O 1
ATOM 5686 N N . ARG A 1 813 ? -13.742 9.761 10.214 1.00 82.06 813 ARG A N 1
ATOM 5687 C CA . ARG A 1 813 ? -13.352 8.546 10.924 1.00 82.06 813 ARG A CA 1
ATOM 5688 C C . ARG A 1 813 ? -13.763 8.674 12.377 1.00 82.06 813 ARG A C 1
ATOM 5690 O O . ARG A 1 813 ? -13.697 9.768 12.919 1.00 82.06 813 ARG A O 1
ATOM 5697 N N . LEU A 1 814 ? -14.194 7.580 12.994 1.00 85.19 814 LEU A N 1
ATOM 5698 C CA . LEU A 1 814 ? -14.631 7.564 14.386 1.00 85.19 814 LEU A CA 1
ATOM 5699 C C . LEU A 1 814 ? -13.786 6.578 15.191 1.00 85.19 814 LEU A C 1
ATOM 5701 O O . LEU A 1 814 ? -13.574 5.439 14.768 1.00 85.19 814 LEU A O 1
ATOM 5705 N N . GLN A 1 815 ? -13.319 7.016 16.356 1.00 87.56 815 GLN A N 1
ATOM 5706 C CA . GLN A 1 815 ? -12.586 6.192 17.312 1.00 87.56 815 GLN A CA 1
ATOM 5707 C C . GLN A 1 815 ? -13.191 6.318 18.710 1.00 87.56 815 GLN A C 1
ATOM 5709 O O . GLN A 1 815 ? -13.543 7.414 19.152 1.00 87.56 815 GLN A O 1
ATOM 5714 N N . VAL A 1 816 ? -13.274 5.187 19.414 1.00 89.31 816 VAL A N 1
ATOM 5715 C CA . VAL A 1 816 ? -13.730 5.108 20.806 1.00 89.31 816 VAL A CA 1
ATOM 5716 C C . VAL A 1 816 ? -12.592 4.615 21.693 1.00 89.31 816 VAL A C 1
ATOM 5718 O O . VAL A 1 816 ? -11.999 3.562 21.432 1.00 89.31 816 VAL A O 1
ATOM 5721 N N . THR A 1 817 ? -12.308 5.356 22.760 1.00 87.44 817 THR A N 1
ATOM 5722 C CA . THR A 1 817 ? -11.336 4.979 23.792 1.00 87.44 817 THR A CA 1
ATOM 5723 C C . THR A 1 817 ? -11.987 5.020 25.172 1.00 87.44 817 THR A C 1
ATOM 5725 O O . THR A 1 817 ? -12.961 5.736 25.401 1.00 87.44 817 THR A O 1
ATOM 5728 N N . THR A 1 818 ? -11.480 4.210 26.100 1.00 84.56 818 THR A N 1
ATOM 5729 C CA . THR A 1 818 ? -11.933 4.185 27.497 1.00 84.56 818 THR A CA 1
ATOM 5730 C C . THR A 1 818 ? -10.742 4.458 28.400 1.00 84.56 818 THR A C 1
ATOM 5732 O O . THR A 1 818 ? -9.640 3.981 28.133 1.00 84.56 818 THR A O 1
ATOM 5735 N N . SER A 1 819 ? -10.947 5.207 29.481 1.00 78.69 819 SER A N 1
ATOM 5736 C CA . SER A 1 819 ? -9.912 5.372 30.502 1.00 78.69 819 SER A CA 1
ATOM 5737 C C . SER A 1 819 ? -10.064 4.341 31.622 1.00 78.69 819 SER A C 1
ATOM 5739 O O . SER A 1 819 ? -11.130 3.756 31.829 1.00 78.69 819 SER A O 1
ATOM 5741 N N . THR A 1 820 ? -8.987 4.138 32.382 1.00 72.94 820 THR A N 1
ATOM 5742 C CA . THR A 1 820 ? -9.014 3.387 33.646 1.00 72.94 820 THR A CA 1
ATOM 5743 C C . THR A 1 820 ? -9.616 4.208 34.792 1.00 72.94 820 THR A C 1
ATOM 5745 O O . THR A 1 820 ? -9.962 3.654 35.838 1.00 72.94 820 THR A O 1
ATOM 5748 N N . ALA A 1 821 ? -9.787 5.522 34.609 1.00 69.25 821 ALA A N 1
ATOM 5749 C CA . ALA A 1 821 ? -10.325 6.414 35.624 1.00 69.25 821 ALA A CA 1
ATOM 5750 C C . ALA A 1 821 ? -11.820 6.155 35.868 1.00 69.25 821 ALA A C 1
ATOM 5752 O O . ALA A 1 821 ? -12.608 5.928 34.947 1.00 69.25 821 ALA A O 1
ATOM 5753 N N . CYS A 1 822 ? -12.205 6.177 37.142 1.00 70.56 822 CYS A N 1
ATOM 5754 C CA . CYS A 1 822 ? -13.591 6.045 37.573 1.00 70.56 822 CYS A CA 1
ATOM 5755 C C . CYS A 1 822 ? -14.460 7.209 37.086 1.00 70.56 822 CYS A C 1
ATOM 5757 O O . CYS A 1 822 ? -14.058 8.373 37.148 1.00 70.56 822 CYS A O 1
ATOM 5759 N N . CYS A 1 823 ? -15.685 6.879 36.681 1.00 70.00 823 CYS A N 1
ATOM 5760 C CA . CYS A 1 823 ? -16.771 7.838 36.548 1.00 70.00 823 CYS A CA 1
ATOM 5761 C C . CYS A 1 823 ? -17.062 8.458 37.929 1.00 70.00 823 CYS A C 1
ATOM 5763 O O . CYS A 1 823 ? -17.274 7.734 38.899 1.00 70.00 823 CYS A O 1
ATOM 5765 N N . THR A 1 824 ? -16.966 9.785 38.052 1.00 69.31 824 THR A N 1
ATOM 5766 C CA . THR A 1 824 ? -17.247 10.501 39.318 1.00 69.31 824 THR A CA 1
ATOM 5767 C C . THR A 1 824 ? -18.131 11.736 39.137 1.00 69.31 824 THR A C 1
ATOM 5769 O O . THR A 1 824 ? -18.490 12.390 40.120 1.00 69.31 824 THR A O 1
ATOM 5772 N N . SER A 1 825 ? -18.491 12.069 37.893 1.00 70.06 825 SER A N 1
ATOM 5773 C CA . SER A 1 825 ? -19.370 13.197 37.582 1.00 70.06 825 SER A CA 1
ATOM 5774 C C . SER A 1 825 ? -20.804 12.716 37.396 1.00 70.06 825 SER A C 1
ATOM 5776 O O . SER A 1 825 ? -21.041 11.714 36.730 1.00 70.06 825 SER A O 1
ATOM 5778 N N . THR A 1 826 ? -21.764 13.454 37.951 1.00 67.38 826 THR A N 1
ATOM 5779 C CA . THR A 1 826 ? -23.185 13.109 37.862 1.00 67.38 826 THR A CA 1
ATOM 5780 C C . THR A 1 826 ? -23.678 13.183 36.418 1.00 67.38 826 THR A C 1
ATOM 5782 O O . THR A 1 826 ? -23.696 14.265 35.829 1.00 67.38 826 THR A O 1
ATOM 5785 N N . VAL A 1 827 ? -24.139 12.059 35.871 1.00 71.00 827 VAL A N 1
ATOM 5786 C CA . VAL A 1 827 ? -24.774 11.999 34.548 1.00 71.00 827 VAL A CA 1
ATOM 5787 C C . VAL A 1 827 ? -26.268 12.303 34.693 1.00 71.00 827 VAL A C 1
ATOM 5789 O O . VAL A 1 827 ? -26.960 11.659 35.477 1.00 71.00 827 VAL A O 1
ATOM 5792 N N . ALA A 1 828 ? -26.796 13.258 33.920 1.00 70.25 828 ALA A N 1
ATOM 5793 C CA . ALA A 1 828 ? -28.191 13.726 34.021 1.00 70.25 828 ALA A CA 1
ATOM 5794 C C . ALA A 1 828 ? -29.260 12.625 33.839 1.00 70.25 828 ALA A C 1
ATOM 5796 O O . ALA A 1 828 ? -30.416 12.798 34.215 1.00 70.25 828 ALA A O 1
ATOM 5797 N N . CYS A 1 829 ? -28.871 11.495 33.259 1.00 74.00 829 CYS A N 1
ATOM 5798 C CA . CYS A 1 829 ? -29.727 10.362 32.918 1.00 74.00 829 CYS A CA 1
ATOM 5799 C C . CYS A 1 829 ? -29.509 9.150 33.826 1.00 74.00 829 CYS A C 1
ATOM 5801 O O . CYS A 1 829 ? -30.168 8.128 33.638 1.00 74.00 829 CYS A O 1
ATOM 5803 N N . ALA A 1 830 ? -28.586 9.245 34.785 1.00 73.50 830 ALA A N 1
ATOM 5804 C CA . ALA A 1 830 ? -28.328 8.176 35.727 1.00 73.50 830 ALA A CA 1
ATOM 5805 C C . ALA A 1 830 ? -29.341 8.240 36.878 1.00 73.50 830 ALA A C 1
ATOM 5807 O O . ALA A 1 830 ? -29.458 9.276 37.541 1.00 73.50 830 ALA A O 1
ATOM 5808 N N . PRO A 1 831 ? -30.073 7.154 37.164 1.00 77.81 831 PRO A N 1
ATOM 5809 C CA . PRO A 1 831 ? -30.927 7.114 38.334 1.00 77.81 831 PRO A CA 1
ATOM 5810 C C . PRO A 1 831 ? -30.079 7.162 39.619 1.00 77.81 831 PRO A C 1
ATOM 5812 O O . PRO A 1 831 ? -29.258 6.280 39.875 1.00 77.81 831 PRO A O 1
ATOM 5815 N N . LEU A 1 832 ? -30.284 8.207 40.429 1.00 83.38 832 LEU A N 1
ATOM 5816 C CA . LEU A 1 832 ? -29.544 8.436 41.673 1.00 83.38 832 LEU A CA 1
ATOM 5817 C C . LEU A 1 832 ? -30.137 7.653 42.848 1.00 83.38 832 LEU A C 1
ATOM 5819 O O . LEU A 1 832 ? -31.337 7.374 42.904 1.00 83.38 832 LEU A O 1
ATOM 5823 N N . GLY A 1 833 ? -29.286 7.347 43.817 1.00 86.06 833 GLY A N 1
ATOM 5824 C CA . GLY A 1 833 ? -29.646 6.766 45.102 1.00 86.06 833 GLY A CA 1
ATOM 5825 C C . GLY A 1 833 ? -28.586 7.061 46.158 1.00 86.06 833 GLY A C 1
ATOM 5826 O O . GLY A 1 833 ? -27.533 7.640 45.879 1.00 86.06 833 GLY A O 1
ATOM 5827 N N . ALA A 1 834 ? -28.866 6.674 47.397 1.00 86.69 834 ALA A N 1
ATOM 5828 C CA . ALA A 1 834 ? -27.943 6.812 48.506 1.00 86.69 834 ALA A CA 1
ATOM 5829 C C . ALA A 1 834 ? -26.745 5.878 48.319 1.00 86.69 834 ALA A C 1
ATOM 5831 O O . ALA A 1 834 ? -26.889 4.659 48.209 1.00 86.69 834 ALA A O 1
ATOM 5832 N N . CYS A 1 835 ? -25.560 6.472 48.309 1.00 87.69 835 CYS A N 1
ATOM 5833 C CA . CYS A 1 835 ? -24.286 5.790 48.351 1.00 87.69 835 CYS A CA 1
ATOM 5834 C C . CYS A 1 835 ? -23.698 5.935 49.749 1.00 87.69 835 CYS A C 1
ATOM 5836 O O . CYS A 1 835 ? -23.290 7.034 50.132 1.00 87.69 835 CYS A O 1
ATOM 5838 N N . CYS A 1 836 ? -23.712 4.849 50.519 1.00 86.81 836 CYS A N 1
ATOM 5839 C CA . CYS A 1 836 ? -23.244 4.846 51.901 1.00 86.81 836 CYS A CA 1
ATOM 5840 C C . CYS A 1 836 ? -21.791 4.378 51.972 1.00 86.81 836 CYS A C 1
ATOM 5842 O O . CYS A 1 836 ? -21.470 3.286 51.499 1.00 86.81 836 CYS A O 1
ATOM 5844 N N . PHE A 1 837 ? -20.941 5.176 52.609 1.00 84.56 837 PHE A N 1
ATOM 5845 C CA . PHE A 1 837 ? -19.534 4.860 52.815 1.00 84.56 837 PHE A CA 1
ATOM 5846 C C . PHE A 1 837 ? -19.300 4.186 54.178 1.00 84.56 837 PHE A C 1
ATOM 5848 O O . PHE A 1 837 ? -20.107 4.359 55.101 1.00 84.56 837 PHE A O 1
ATOM 5855 N N . PRO A 1 838 ? -18.189 3.439 54.338 1.00 75.06 838 PRO A N 1
ATOM 5856 C CA . PRO A 1 838 ? -17.853 2.774 55.600 1.00 75.06 838 PRO A CA 1
ATOM 5857 C C . PRO A 1 838 ? -17.723 3.724 56.803 1.00 75.06 838 PRO A C 1
ATOM 5859 O O . PRO A 1 838 ? -18.007 3.333 57.933 1.00 75.06 838 PRO A O 1
ATOM 5862 N N . ASP A 1 839 ? -17.345 4.984 56.571 1.00 77.94 839 ASP A N 1
ATOM 5863 C CA . ASP A 1 839 ? -17.228 6.026 57.602 1.00 77.94 839 ASP A CA 1
ATOM 5864 C C . ASP A 1 839 ? -18.590 6.567 58.091 1.00 77.94 839 ASP A C 1
ATOM 5866 O O . ASP A 1 839 ? -18.656 7.373 59.020 1.00 77.94 839 ASP A O 1
ATOM 5870 N N . GLY A 1 840 ? -19.696 6.098 57.503 1.00 75.25 840 GLY A N 1
ATOM 5871 C CA . GLY A 1 840 ? -21.054 6.546 57.797 1.00 75.25 840 GLY A CA 1
ATOM 5872 C C . GLY A 1 840 ? -21.527 7.725 56.959 1.00 75.25 840 GLY A C 1
ATOM 5873 O O . GLY A 1 840 ? -22.722 8.021 56.998 1.00 75.25 840 GLY A O 1
ATOM 5874 N N . SER A 1 841 ? -20.647 8.360 56.183 1.00 83.38 841 SER A N 1
ATOM 5875 C CA . SER A 1 841 ? -21.044 9.418 55.260 1.00 83.38 841 SER A CA 1
ATOM 5876 C C . SER A 1 841 ? -21.915 8.861 54.127 1.00 83.38 841 SER A C 1
ATOM 5878 O O . SER A 1 841 ? -21.884 7.672 53.794 1.00 83.38 841 SER A O 1
ATOM 5880 N N . CYS A 1 842 ? -22.746 9.725 53.545 1.00 85.88 842 CYS A N 1
ATOM 5881 C CA . CYS A 1 842 ? -23.630 9.364 52.446 1.00 85.88 842 CYS A CA 1
ATOM 5882 C C . CYS A 1 842 ? -23.642 10.435 51.368 1.00 85.88 842 CYS A C 1
ATOM 5884 O O . CYS A 1 842 ? -23.804 11.620 51.674 1.00 85.88 842 CYS A O 1
ATOM 5886 N N . LEU A 1 843 ? -23.558 10.011 50.108 1.00 86.94 843 LEU A N 1
ATOM 5887 C CA . LEU A 1 843 ? -23.720 10.877 48.942 1.00 86.94 843 LEU A CA 1
ATOM 5888 C C . LEU A 1 843 ? -24.825 10.349 48.023 1.00 86.94 843 LEU A C 1
ATOM 5890 O O . LEU A 1 843 ? -24.978 9.147 47.850 1.00 86.94 843 LEU A O 1
ATOM 5894 N N . GLN A 1 844 ? -25.597 11.243 47.405 1.00 86.50 844 GLN A N 1
ATOM 5895 C CA . GLN A 1 844 ? -26.513 10.871 46.320 1.00 86.50 844 GLN A CA 1
ATOM 5896 C C . GLN A 1 844 ? -25.709 10.671 45.033 1.00 86.50 844 GLN A C 1
ATOM 5898 O O . GLN A 1 844 ? -25.138 11.636 44.520 1.00 86.50 844 GLN A O 1
ATOM 5903 N N . ARG A 1 845 ? -25.609 9.432 44.549 1.00 85.19 845 ARG A N 1
ATOM 5904 C CA . ARG A 1 845 ? -24.792 9.034 43.385 1.00 85.19 845 ARG A CA 1
ATOM 5905 C C . ARG A 1 845 ? -25.514 7.977 42.553 1.00 85.19 845 ARG A C 1
ATOM 5907 O O . ARG A 1 845 ? -26.535 7.464 42.999 1.00 85.19 845 ARG A O 1
ATOM 5914 N N . SER A 1 846 ? -25.029 7.674 41.353 1.00 81.88 846 SER A N 1
ATOM 5915 C CA . SER A 1 846 ? -25.505 6.519 40.584 1.00 81.88 846 SER A CA 1
ATOM 5916 C C . SER A 1 846 ? -24.949 5.206 41.159 1.00 81.88 846 SER A C 1
ATOM 5918 O O . SER A 1 846 ? -24.085 5.207 42.042 1.00 81.88 846 SER A O 1
ATOM 5920 N N . ALA A 1 847 ? -25.444 4.067 40.671 1.00 78.44 847 ALA A N 1
ATOM 5921 C CA . ALA A 1 847 ? -24.975 2.754 41.111 1.00 78.44 847 ALA A CA 1
ATOM 5922 C C . ALA A 1 847 ? -23.488 2.523 40.789 1.00 78.44 847 ALA A C 1
ATOM 5924 O O . ALA A 1 847 ? -22.744 2.047 41.650 1.00 78.44 847 ALA A O 1
ATOM 5925 N N . SER A 1 848 ? -23.045 2.889 39.580 1.00 74.62 848 SER A N 1
ATOM 5926 C CA . SER A 1 848 ? -21.647 2.726 39.160 1.00 74.62 848 SER A CA 1
ATOM 5927 C C . SER A 1 848 ? -20.723 3.717 39.851 1.00 74.62 848 SER A C 1
ATOM 5929 O O . SER A 1 848 ? -19.671 3.292 40.321 1.00 74.62 848 SER A O 1
ATOM 5931 N N . ASP A 1 849 ? -21.126 4.985 39.996 1.00 78.12 849 ASP A N 1
ATOM 5932 C CA . ASP A 1 849 ? -20.367 5.970 40.779 1.00 78.12 849 ASP A CA 1
ATOM 5933 C C . ASP A 1 849 ? -20.158 5.474 42.211 1.00 78.12 849 ASP A C 1
ATOM 5935 O O . ASP A 1 849 ? -19.067 5.574 42.771 1.00 78.12 849 ASP A O 1
ATOM 5939 N N . CYS A 1 850 ? -21.209 4.909 42.810 1.00 83.19 850 CYS A N 1
ATOM 5940 C CA . CYS A 1 850 ? -21.143 4.431 44.177 1.00 83.19 850 CYS A CA 1
ATOM 5941 C C . CYS A 1 850 ? -20.171 3.258 44.339 1.00 83.19 850 CYS A C 1
ATOM 5943 O O . CYS A 1 850 ? -19.329 3.283 45.237 1.00 83.19 850 CYS A O 1
ATOM 5945 N N . ALA A 1 851 ? -20.234 2.281 43.430 1.00 79.25 851 ALA A N 1
ATOM 5946 C CA . ALA A 1 851 ? -19.292 1.169 43.405 1.00 79.25 851 ALA A CA 1
ATOM 5947 C C . ALA A 1 851 ? -17.847 1.644 43.155 1.00 79.25 851 ALA A C 1
ATOM 5949 O O . ALA A 1 851 ? -16.925 1.169 43.816 1.00 79.25 851 ALA A O 1
ATOM 5950 N N . CYS A 1 852 ? -17.643 2.615 42.255 1.00 76.12 852 CYS A N 1
ATOM 5951 C CA . CYS A 1 852 ? -16.311 3.152 41.947 1.00 76.12 852 CYS A CA 1
ATOM 5952 C C . CYS A 1 852 ? -15.697 3.928 43.119 1.00 76.12 852 CYS A C 1
ATOM 5954 O O . CYS A 1 852 ? -14.487 3.875 43.322 1.00 76.12 852 CYS A O 1
ATOM 5956 N N . LEU A 1 853 ? -16.517 4.626 43.909 1.00 77.81 853 LEU A N 1
ATOM 5957 C CA . LEU A 1 853 ? -16.076 5.344 45.109 1.00 77.81 853 LEU A CA 1
ATOM 5958 C C . LEU A 1 853 ? -15.929 4.426 46.341 1.00 77.81 853 LEU A C 1
ATOM 5960 O O . LEU A 1 853 ? -15.622 4.913 47.427 1.00 77.81 853 LEU A O 1
ATOM 5964 N N . GLY A 1 854 ? -16.151 3.113 46.196 1.00 79.56 854 GLY A N 1
ATOM 5965 C CA . GLY A 1 854 ? -16.061 2.148 47.297 1.00 79.56 854 GLY A CA 1
ATOM 5966 C C . GLY A 1 854 ? -17.219 2.230 48.299 1.00 79.56 854 GLY A C 1
ATOM 5967 O O . GLY A 1 854 ? -17.081 1.784 49.438 1.00 79.56 854 GLY A O 1
ATOM 5968 N N . GLY A 1 855 ? -18.349 2.820 47.902 1.00 83.19 855 GLY A N 1
ATOM 5969 C CA . GLY A 1 855 ? -19.572 2.883 48.697 1.00 83.19 855 GLY A CA 1
ATOM 5970 C C . GLY A 1 855 ? -20.580 1.794 48.322 1.00 83.19 855 GLY A C 1
ATOM 5971 O O . GLY A 1 855 ? -20.495 1.152 47.274 1.00 83.19 855 GLY A O 1
ATOM 5972 N N . VAL A 1 856 ? -21.579 1.594 49.182 1.00 84.62 856 VAL A N 1
ATOM 5973 C CA . VAL A 1 856 ? -22.670 0.636 48.953 1.00 84.62 856 VAL A CA 1
ATOM 5974 C C . VAL A 1 856 ? -23.914 1.373 48.464 1.00 84.62 856 VAL A C 1
ATOM 5976 O O . VAL A 1 856 ? -24.482 2.206 49.180 1.00 84.62 856 VAL A O 1
ATOM 5979 N N . PHE A 1 857 ? -24.353 1.053 47.244 1.00 83.88 857 PHE A N 1
ATOM 5980 C CA . PHE A 1 857 ? -25.523 1.667 46.620 1.00 83.88 857 PHE A CA 1
ATOM 5981 C C . PHE A 1 857 ? -26.819 1.087 47.191 1.00 83.88 857 PHE A C 1
ATOM 5983 O O . PHE A 1 857 ? -27.052 -0.120 47.150 1.00 83.88 857 PHE A O 1
ATOM 5990 N N . ARG A 1 858 ? -27.697 1.949 47.706 1.00 81.69 858 ARG A N 1
ATOM 5991 C CA . ARG A 1 858 ? -28.951 1.555 48.373 1.00 81.69 858 ARG A CA 1
ATOM 5992 C C . ARG A 1 858 ? -30.146 1.409 47.422 1.00 81.69 858 ARG A C 1
ATOM 5994 O O . ARG A 1 858 ? -31.278 1.264 47.877 1.00 81.69 858 ARG A O 1
ATOM 6001 N N . GLY A 1 859 ? -29.901 1.435 46.114 1.00 77.31 859 GLY A N 1
ATOM 6002 C CA . GLY A 1 859 ? -30.934 1.377 45.085 1.00 77.31 859 GLY A CA 1
ATOM 6003 C C . GLY A 1 859 ? -31.439 2.760 44.673 1.00 77.31 859 GLY A C 1
ATOM 6004 O O . GLY A 1 859 ? -31.298 3.751 45.391 1.00 77.31 859 GLY A O 1
ATOM 6005 N N . VAL A 1 860 ? -32.030 2.821 43.485 1.00 79.75 860 VAL A N 1
ATOM 6006 C CA . VAL A 1 860 ? -32.544 4.055 42.880 1.00 79.75 860 VAL A CA 1
ATOM 6007 C C . VAL A 1 860 ? -33.637 4.686 43.751 1.00 79.75 860 VAL A C 1
ATOM 6009 O O . VAL A 1 860 ? -34.545 3.997 44.209 1.00 79.75 860 VAL A O 1
ATOM 6012 N N . GLY A 1 861 ? -33.561 6.001 43.968 1.00 77.19 861 GLY A N 1
ATOM 6013 C CA . GLY A 1 861 ? -34.541 6.781 44.733 1.00 77.19 861 GLY A CA 1
ATOM 6014 C C . GLY A 1 861 ? -34.354 6.757 46.255 1.00 77.19 861 GLY A C 1
ATOM 6015 O O . GLY A 1 861 ? -35.083 7.446 46.968 1.00 77.19 861 GLY A O 1
ATOM 6016 N N . SER A 1 862 ? -33.381 6.001 46.772 1.00 83.44 862 SER A N 1
ATOM 6017 C CA . SER A 1 862 ? -33.021 6.026 48.197 1.00 83.44 862 SER A CA 1
ATOM 6018 C C . SER A 1 862 ? -32.344 7.352 48.581 1.00 83.44 862 SER A C 1
ATOM 6020 O O . SER A 1 862 ? -31.546 7.890 47.815 1.00 83.44 862 SER A O 1
ATOM 6022 N N . THR A 1 863 ? -32.643 7.899 49.766 1.00 82.81 863 THR A N 1
ATOM 6023 C CA . THR A 1 863 ? -32.113 9.199 50.227 1.00 82.81 863 THR A CA 1
ATOM 6024 C C . THR A 1 863 ? -30.998 9.033 51.261 1.00 82.81 863 THR A C 1
ATOM 6026 O O . THR A 1 863 ? -30.926 8.028 51.961 1.00 82.81 863 THR A O 1
ATOM 6029 N N . CYS A 1 864 ? -30.123 10.034 51.392 1.00 81.62 864 CYS A N 1
ATOM 6030 C CA . CYS A 1 864 ? -29.038 10.038 52.384 1.00 81.62 864 CYS A CA 1
ATOM 6031 C C . CYS A 1 864 ? -29.485 10.407 53.810 1.00 81.62 864 CYS A C 1
ATOM 6033 O O . CYS A 1 864 ? -28.707 10.960 54.582 1.00 81.62 864 CYS A O 1
ATOM 6035 N N . ALA A 1 865 ? -30.746 10.145 54.157 1.00 80.44 865 ALA A N 1
ATOM 6036 C CA . ALA A 1 865 ? -31.298 10.421 55.476 1.00 80.44 865 ALA A CA 1
ATOM 6037 C C . ALA A 1 865 ? -31.737 9.107 56.155 1.00 80.44 865 ALA A C 1
ATOM 6039 O O . ALA A 1 865 ? -32.513 8.364 55.551 1.00 80.44 865 ALA A O 1
ATOM 6040 N N . PRO A 1 866 ? -31.314 8.832 57.408 1.00 67.69 866 PRO A N 1
ATOM 6041 C CA . PRO A 1 866 ? -30.406 9.633 58.238 1.00 67.69 866 PRO A CA 1
ATOM 6042 C C . PRO A 1 866 ? -28.925 9.514 57.810 1.00 67.69 866 PRO A C 1
ATOM 6044 O O . PRO A 1 866 ? -28.517 8.504 57.245 1.00 67.69 866 PRO A O 1
ATOM 6047 N N . ASN A 1 867 ? -28.136 10.559 58.090 1.00 65.75 867 ASN A N 1
ATOM 6048 C CA . ASN A 1 867 ? -26.674 10.596 57.959 1.00 65.75 867 ASN A CA 1
ATOM 6049 C C . ASN A 1 867 ? -26.097 10.821 59.374 1.00 65.75 867 ASN A C 1
ATOM 6051 O O . ASN A 1 867 ? -26.331 11.907 59.916 1.00 65.75 867 ASN A O 1
ATOM 6055 N N . PRO A 1 868 ? -25.449 9.827 60.018 1.00 73.69 868 PRO A N 1
ATOM 6056 C CA . PRO A 1 868 ? -24.785 8.657 59.423 1.00 73.69 868 PRO A CA 1
ATOM 6057 C C . PRO A 1 868 ? -25.725 7.592 58.839 1.00 73.69 868 PRO A C 1
ATOM 6059 O O . PRO A 1 868 ? -26.767 7.305 59.430 1.00 73.69 868 PRO A O 1
ATOM 6062 N N . CYS A 1 869 ? -25.340 6.993 57.704 1.00 73.56 869 CYS A N 1
ATOM 6063 C CA . CYS A 1 869 ? -26.108 5.928 57.047 1.00 73.56 869 CYS A CA 1
ATOM 6064 C C . CYS A 1 869 ? -26.366 4.747 58.003 1.00 73.56 869 CYS A C 1
ATOM 6066 O O . CYS A 1 869 ? -25.401 4.204 58.552 1.00 73.56 869 CYS A O 1
ATOM 6068 N N . PRO A 1 870 ? -27.617 4.265 58.139 1.00 76.62 870 PRO A N 1
ATOM 6069 C CA . PRO A 1 870 ? -27.898 3.055 58.894 1.00 76.62 870 PRO A CA 1
ATOM 6070 C C . PRO A 1 870 ? -27.251 1.827 58.233 1.00 76.62 870 PRO A C 1
ATOM 6072 O O . PRO A 1 870 ? -27.076 1.749 57.009 1.00 76.62 870 PRO A O 1
ATOM 6075 N N . GLY A 1 871 ? -26.887 0.869 59.072 1.00 77.25 871 GLY A N 1
ATOM 6076 C CA . GLY A 1 871 ? -26.322 -0.429 58.726 1.00 77.25 871 GLY A CA 1
ATOM 6077 C C . GLY A 1 871 ? -27.313 -1.557 58.995 1.00 77.25 871 GLY A C 1
ATOM 6078 O O . GLY A 1 871 ? -28.377 -1.351 59.589 1.00 77.25 871 GLY A O 1
ATOM 6079 N N . ALA A 1 872 ? -26.972 -2.755 58.537 1.00 80.56 872 ALA A N 1
ATOM 6080 C CA . ALA A 1 872 ? -27.723 -3.957 58.831 1.00 80.56 872 ALA A CA 1
ATOM 6081 C C . ALA A 1 872 ? -27.655 -4.218 60.340 1.00 80.56 872 ALA A C 1
ATOM 6083 O O . ALA A 1 872 ? -26.595 -4.128 60.963 1.00 80.56 872 ALA A O 1
ATOM 6084 N N . CYS A 1 873 ? -28.811 -4.492 60.929 1.00 83.94 873 CYS A N 1
ATOM 6085 C CA . CYS A 1 873 ? -28.969 -4.844 62.326 1.00 83.94 873 CYS A CA 1
ATOM 6086 C C . CYS A 1 873 ? -29.767 -6.136 62.423 1.00 83.94 873 CYS A C 1
ATOM 6088 O O . CYS A 1 873 ? -30.967 -6.143 62.128 1.00 83.94 873 CYS A O 1
ATOM 6090 N N . CYS A 1 874 ? -29.110 -7.218 62.831 1.00 80.44 874 CYS A N 1
ATOM 6091 C CA . CYS A 1 874 ? -29.769 -8.510 62.987 1.00 80.44 874 CYS A CA 1
ATOM 6092 C C . CYS A 1 874 ? -30.254 -8.684 64.422 1.00 80.44 874 CYS A C 1
ATOM 6094 O O . CYS A 1 874 ? -29.460 -8.642 65.363 1.00 80.44 874 CYS A O 1
ATOM 6096 N N . ILE A 1 875 ? -31.562 -8.890 64.563 1.00 80.94 875 ILE A N 1
ATOM 6097 C CA . ILE A 1 875 ? -32.255 -9.145 65.828 1.00 80.94 875 ILE A CA 1
ATOM 6098 C C . ILE A 1 875 ? -33.031 -10.448 65.622 1.00 80.94 875 ILE A C 1
ATOM 6100 O O . ILE A 1 875 ? -33.873 -10.517 64.728 1.00 80.94 875 ILE A O 1
ATOM 6104 N N . ASP A 1 876 ? -32.711 -11.495 66.383 1.00 72.56 876 ASP A N 1
ATOM 6105 C CA . ASP A 1 876 ? -33.391 -12.802 66.327 1.00 72.56 876 ASP A CA 1
ATOM 6106 C C . ASP A 1 876 ? -33.514 -13.406 64.910 1.00 72.56 876 ASP A C 1
ATOM 6108 O O . ASP A 1 876 ? -34.538 -13.970 64.527 1.00 72.56 876 ASP A O 1
ATOM 6112 N N . GLY A 1 877 ? -32.464 -13.262 64.093 1.00 68.62 877 GLY A N 1
ATOM 6113 C CA . GLY A 1 877 ? -32.431 -13.769 62.716 1.00 68.62 877 GLY A CA 1
ATOM 6114 C C . GLY A 1 877 ? -33.162 -12.896 61.687 1.00 68.62 877 GLY A C 1
ATOM 6115 O O . GLY A 1 877 ? -33.091 -13.187 60.497 1.00 68.62 877 GLY A O 1
ATOM 6116 N N . LEU A 1 878 ? -33.805 -11.799 62.091 1.00 73.31 878 LEU A N 1
ATOM 6117 C CA . LEU A 1 878 ? -34.415 -10.814 61.194 1.00 73.31 878 LEU A CA 1
ATOM 6118 C C . LEU A 1 878 ? -33.485 -9.606 61.019 1.00 73.31 878 LEU A C 1
ATOM 6120 O O . LEU A 1 878 ? -33.072 -8.980 61.996 1.00 73.31 878 LEU A O 1
ATOM 6124 N N . CYS A 1 879 ? -33.167 -9.261 59.768 1.00 76.81 879 CYS A N 1
ATOM 6125 C CA . CYS A 1 879 ? -32.351 -8.086 59.464 1.00 76.81 879 CYS A CA 1
ATOM 6126 C C . CYS A 1 879 ? -33.219 -6.830 59.363 1.00 76.81 879 CYS A C 1
ATOM 6128 O O . CYS A 1 879 ? -34.221 -6.816 58.647 1.00 76.81 879 CYS A O 1
ATOM 6130 N N . SER A 1 880 ? -32.819 -5.754 60.036 1.00 78.62 880 SER A N 1
ATOM 6131 C CA . SER A 1 880 ? -33.452 -4.437 59.932 1.00 78.62 880 SER A CA 1
ATOM 6132 C C . SER A 1 880 ? -32.415 -3.324 59.783 1.00 78.62 880 SER A C 1
ATOM 6134 O O . SER A 1 880 ? -31.311 -3.417 60.305 1.00 78.62 880 SER A O 1
ATOM 6136 N N . TRP A 1 881 ? -32.767 -2.254 59.071 1.00 75.06 881 TRP A N 1
ATOM 6137 C CA . TRP A 1 881 ? -31.919 -1.075 58.877 1.00 75.06 881 TRP A CA 1
ATOM 6138 C C . TRP A 1 881 ? -31.955 -0.169 60.107 1.00 75.06 881 TRP A C 1
ATOM 6140 O O . TRP A 1 881 ? -32.981 0.461 60.362 1.00 75.06 881 TRP A O 1
ATOM 6150 N N . ARG A 1 882 ? -30.866 -0.088 60.877 1.00 82.62 882 ARG A N 1
ATOM 6151 C CA . ARG A 1 882 ? -30.801 0.732 62.106 1.00 82.62 882 ARG A CA 1
ATOM 6152 C C . ARG A 1 882 ? -29.495 1.514 62.177 1.00 82.62 882 ARG A C 1
ATOM 6154 O O . ARG A 1 882 ? -28.549 1.189 61.474 1.00 82.62 882 ARG A O 1
ATOM 6161 N N . THR A 1 883 ? -29.424 2.560 62.996 1.00 81.38 883 THR A N 1
ATOM 6162 C CA . THR A 1 883 ? -28.124 3.148 63.361 1.00 81.38 883 THR A CA 1
ATOM 6163 C C . THR A 1 883 ? -27.383 2.207 64.317 1.00 81.38 883 THR A C 1
ATOM 6165 O O . THR A 1 883 ? -28.000 1.318 64.911 1.00 81.38 883 THR A O 1
ATOM 6168 N N . SER A 1 884 ? -26.076 2.403 64.511 1.00 78.81 884 SER A N 1
ATOM 6169 C CA . SER A 1 884 ? -25.302 1.620 65.489 1.00 78.81 884 SER A CA 1
ATOM 6170 C C . SER A 1 884 ? -25.921 1.659 66.890 1.00 78.81 884 SER A C 1
ATOM 6172 O O . SER A 1 884 ? -26.011 0.634 67.564 1.00 78.81 884 SER A O 1
ATOM 6174 N N . LEU A 1 885 ? -26.418 2.830 67.292 1.00 80.75 885 LEU A N 1
ATOM 6175 C CA . LEU A 1 885 ? -27.073 3.051 68.575 1.00 80.75 885 LEU A CA 1
ATOM 6176 C C . LEU A 1 885 ? -28.440 2.359 68.651 1.00 80.75 885 LEU A C 1
ATOM 6178 O O . LEU A 1 885 ? -28.723 1.658 69.619 1.00 80.75 885 LEU A O 1
ATOM 6182 N N . ASP A 1 886 ? -29.273 2.507 67.620 1.00 81.75 886 ASP A N 1
ATOM 6183 C CA . ASP A 1 886 ? -30.602 1.881 67.582 1.00 81.75 886 ASP A CA 1
ATOM 6184 C C . ASP A 1 886 ? -30.527 0.357 67.505 1.00 81.75 886 ASP A C 1
ATOM 6186 O O . ASP A 1 886 ? -31.427 -0.333 67.983 1.00 81.75 886 ASP A O 1
ATOM 6190 N N . CYS A 1 887 ? -29.466 -0.172 66.896 1.00 81.50 887 CYS A N 1
ATOM 6191 C CA . CYS A 1 887 ? -29.232 -1.602 66.822 1.00 81.50 887 CYS A CA 1
ATOM 6192 C C . CYS A 1 887 ? -28.836 -2.187 68.180 1.00 81.50 887 CYS A C 1
ATOM 6194 O O . CYS A 1 887 ? -29.451 -3.152 68.635 1.00 81.50 887 CYS A O 1
ATOM 6196 N N . ALA A 1 888 ? -27.885 -1.541 68.863 1.00 80.50 888 ALA A N 1
ATOM 6197 C CA . ALA A 1 888 ? -27.479 -1.923 70.212 1.00 80.50 888 ALA A CA 1
ATOM 6198 C C . ALA A 1 888 ? -28.652 -1.834 71.204 1.00 80.50 888 ALA A C 1
ATOM 6200 O O . ALA A 1 888 ? -28.873 -2.750 71.994 1.00 80.50 888 ALA A O 1
ATOM 6201 N N . ASN A 1 889 ? -29.460 -0.772 71.111 1.00 82.81 889 ASN A N 1
ATOM 6202 C CA . ASN A 1 889 ? -30.648 -0.593 71.949 1.00 82.81 889 ASN A CA 1
ATOM 6203 C C . ASN A 1 889 ? -31.724 -1.663 71.709 1.00 82.81 889 ASN A C 1
ATOM 6205 O O . ASN A 1 889 ? -32.500 -1.964 72.613 1.00 82.81 889 ASN A O 1
ATOM 6209 N N . ALA A 1 890 ? -31.780 -2.234 70.505 1.00 77.94 890 ALA A N 1
ATOM 6210 C CA . ALA A 1 890 ? -32.717 -3.294 70.151 1.00 77.94 890 ALA A CA 1
ATOM 6211 C C . ALA A 1 890 ? -32.188 -4.709 70.462 1.00 77.94 890 ALA A C 1
ATOM 6213 O O . ALA A 1 890 ? -32.844 -5.684 70.105 1.00 77.94 890 ALA A O 1
ATOM 6214 N N . GLY A 1 891 ? -31.017 -4.831 71.104 1.00 76.81 891 GLY A N 1
ATOM 6215 C CA . GLY A 1 891 ? -30.382 -6.121 71.394 1.00 76.81 891 GLY A CA 1
ATOM 6216 C C . GLY A 1 891 ? -29.851 -6.843 70.151 1.00 76.81 891 GLY A C 1
ATOM 6217 O O . GLY A 1 891 ? -29.593 -8.042 70.209 1.00 76.81 891 GLY A O 1
ATOM 6218 N N . GLY A 1 892 ? -29.716 -6.130 69.030 1.00 77.06 892 GLY A N 1
ATOM 6219 C CA . GLY A 1 892 ? -29.227 -6.673 67.769 1.00 77.06 892 GLY A CA 1
ATOM 6220 C C . GLY A 1 892 ? -27.724 -6.496 67.584 1.00 77.06 892 GLY A C 1
ATOM 6221 O O . GLY A 1 892 ? -27.086 -5.652 68.215 1.00 77.06 892 GLY A O 1
ATOM 6222 N N . VAL A 1 893 ? -27.157 -7.276 66.667 1.00 80.19 893 VAL A N 1
ATOM 6223 C CA . VAL A 1 893 ? -25.761 -7.132 66.235 1.00 80.19 893 VAL A CA 1
ATOM 6224 C C . VAL A 1 893 ? -25.714 -6.132 65.082 1.00 80.19 893 VAL A C 1
ATOM 6226 O O . VAL A 1 893 ? -26.448 -6.291 64.107 1.00 80.19 893 VAL A O 1
ATOM 6229 N N . TYR A 1 894 ? -24.889 -5.087 65.201 1.00 78.38 894 TYR A N 1
ATOM 6230 C CA . TYR A 1 894 ? -24.735 -4.048 64.179 1.00 78.38 894 TYR A CA 1
ATOM 6231 C C . TYR A 1 894 ? -23.564 -4.352 63.247 1.00 78.38 894 TYR A C 1
ATOM 6233 O O . TYR A 1 894 ? -22.436 -4.512 63.707 1.00 78.38 894 TYR A O 1
ATOM 6241 N N . TYR A 1 895 ? -23.810 -4.366 61.940 1.00 71.88 895 TYR A N 1
ATOM 6242 C CA . TYR A 1 895 ? -22.858 -4.848 60.930 1.00 71.88 895 TYR A CA 1
ATOM 6243 C C . TYR A 1 895 ? -22.037 -3.723 60.276 1.00 71.88 895 TYR A C 1
ATOM 6245 O O . TYR A 1 895 ? -21.453 -3.897 59.210 1.00 71.88 895 TYR A O 1
ATOM 6253 N N . GLY A 1 896 ? -21.999 -2.547 60.907 1.00 70.19 896 GLY A N 1
ATOM 6254 C CA . GLY A 1 896 ? -21.318 -1.360 60.391 1.00 70.19 896 GLY A CA 1
ATOM 6255 C C . GLY A 1 896 ? -22.179 -0.550 59.422 1.00 70.19 896 GLY A C 1
ATOM 6256 O O . GLY A 1 896 ? -23.130 -1.055 58.820 1.00 70.19 896 GLY A O 1
ATOM 6257 N N . ASN A 1 897 ? -21.862 0.736 59.285 1.00 71.81 897 ASN A N 1
ATOM 6258 C CA . ASN A 1 897 ? -22.577 1.632 58.376 1.00 71.81 897 ASN A CA 1
ATOM 6259 C C . ASN A 1 897 ? -22.413 1.140 56.924 1.00 71.81 897 ASN A C 1
ATOM 6261 O O . ASN A 1 897 ? -21.333 0.705 56.535 1.00 71.81 897 ASN A O 1
ATOM 6265 N N . GLY A 1 898 ? -23.479 1.177 56.118 1.00 66.81 898 GLY A N 1
ATOM 6266 C CA . GLY A 1 898 ? -23.414 0.762 54.705 1.00 66.81 898 GLY A CA 1
ATOM 6267 C C . GLY A 1 898 ? -23.592 -0.743 54.420 1.00 66.81 898 GLY A C 1
ATOM 6268 O O . GLY A 1 898 ? -23.862 -1.090 53.275 1.00 66.81 898 GLY A O 1
ATOM 6269 N N . SER A 1 899 ? -23.552 -1.632 55.422 1.00 72.81 899 SER A N 1
ATOM 6270 C CA . SER A 1 899 ? -23.800 -3.092 55.262 1.00 72.81 899 SER A CA 1
ATOM 6271 C C . SER A 1 899 ? -25.184 -3.413 54.653 1.00 72.81 899 SER A C 1
ATOM 6273 O O . SER A 1 899 ? -26.056 -2.554 54.733 1.00 72.81 899 SER A O 1
ATOM 6275 N N . THR A 1 900 ? -25.412 -4.578 54.003 1.00 69.50 900 THR A N 1
ATOM 6276 C CA . THR A 1 900 ? -26.686 -4.976 53.316 1.00 69.50 900 THR A CA 1
ATOM 6277 C C . THR A 1 900 ? -27.543 -5.977 54.155 1.00 69.50 900 THR A C 1
ATOM 6279 O O . THR A 1 900 ? -26.989 -6.714 54.957 1.00 69.50 900 THR A O 1
ATOM 6282 N N . CYS A 1 901 ? -28.888 -5.982 54.034 1.00 68.50 901 CYS A N 1
ATOM 6283 C CA . CYS A 1 901 ? -29.822 -6.870 54.774 1.00 68.50 901 CYS A CA 1
ATOM 6284 C C . CYS A 1 901 ? -30.259 -8.065 53.917 1.00 68.50 901 CYS A C 1
ATOM 6286 O O . CYS A 1 901 ? -31.432 -8.443 53.882 1.00 68.50 901 CYS A O 1
ATOM 6288 N N . VAL A 1 902 ? -29.317 -8.613 53.156 1.00 66.38 902 VAL A N 1
ATOM 6289 C CA . VAL A 1 902 ? -29.545 -9.751 52.270 1.00 66.38 902 VAL A CA 1
ATOM 6290 C C . VAL A 1 902 ? -28.373 -10.718 52.451 1.00 66.38 902 VAL A C 1
ATOM 6292 O O . VAL A 1 902 ? -27.235 -10.261 52.343 1.00 66.38 902 VAL A O 1
ATOM 6295 N N . PRO A 1 903 ? -28.615 -12.022 52.694 1.00 51.66 903 PRO A N 1
ATOM 6296 C CA . PRO A 1 903 ? -29.917 -12.693 52.832 1.00 51.66 903 PRO A CA 1
ATOM 6297 C C . PRO A 1 903 ? -30.589 -12.497 54.213 1.00 51.66 903 PRO A C 1
ATOM 6299 O O . PRO A 1 903 ? -29.932 -12.222 55.212 1.00 51.66 903 PRO A O 1
ATOM 6302 N N . SER A 1 904 ? -31.924 -12.626 54.261 1.00 55.59 904 SER A N 1
ATOM 6303 C CA . SER A 1 904 ? -32.730 -12.718 55.492 1.00 55.59 904 SER A CA 1
ATOM 6304 C C . SER A 1 904 ? -33.544 -14.025 55.444 1.00 55.59 904 SER A C 1
ATOM 6306 O O . SER A 1 904 ? -34.214 -14.238 54.430 1.00 55.59 904 SER A O 1
ATOM 6308 N N . PRO A 1 905 ? -33.521 -14.897 56.476 1.00 59.53 905 PRO A N 1
ATOM 6309 C CA . PRO A 1 905 ? -32.957 -14.690 57.816 1.00 59.53 905 PRO A CA 1
ATOM 6310 C C . PRO A 1 905 ? -31.426 -14.518 57.833 1.00 59.53 905 PRO A C 1
ATOM 6312 O O . PRO A 1 905 ? -30.760 -14.987 56.917 1.00 59.53 905 PRO A O 1
ATOM 6315 N N . CYS A 1 906 ? -30.889 -13.790 58.828 1.00 65.88 906 CYS A N 1
ATOM 6316 C CA . CYS A 1 906 ? -29.454 -13.493 59.009 1.00 65.88 906 CYS A CA 1
ATOM 6317 C C . CYS A 1 906 ? -28.659 -14.755 59.392 1.00 65.88 906 CYS A C 1
ATOM 6319 O O . CYS A 1 906 ? -28.106 -14.866 60.491 1.00 65.88 906 CYS A O 1
ATOM 6321 N N . GLU A 1 907 ? -28.671 -15.740 58.510 1.00 69.50 907 GLU A N 1
ATOM 6322 C CA . GLU A 1 907 ? -27.814 -16.908 58.570 1.00 69.50 907 GLU A CA 1
ATOM 6323 C C . GLU A 1 907 ? -26.404 -16.509 58.137 1.00 69.50 907 GLU A C 1
ATOM 6325 O O . GLU A 1 907 ? -26.205 -15.583 57.350 1.00 69.50 907 GLU A O 1
ATOM 6330 N N . HIS A 1 908 ? -25.423 -17.202 58.694 1.00 72.38 908 HIS A N 1
ATOM 6331 C CA . HIS A 1 908 ? -24.005 -16.978 58.445 1.00 72.38 908 HIS A CA 1
ATOM 6332 C C . HIS A 1 908 ? -23.363 -18.318 58.101 1.00 72.38 908 HIS A C 1
ATOM 6334 O O . HIS A 1 908 ? -23.919 -19.368 58.442 1.00 72.38 908 HIS A O 1
ATOM 6340 N N . ALA A 1 909 ? -22.203 -18.298 57.450 1.00 76.50 909 ALA A N 1
ATOM 6341 C CA . ALA A 1 909 ? -21.429 -19.507 57.221 1.00 76.50 909 ALA A CA 1
ATOM 6342 C C . ALA A 1 909 ? -21.049 -20.143 58.569 1.00 76.50 909 ALA A C 1
ATOM 6344 O O . ALA A 1 909 ? -20.305 -19.568 59.365 1.00 76.50 909 ALA A O 1
ATOM 6345 N N . CYS A 1 910 ? -21.588 -21.328 58.829 1.00 81.69 910 CYS A N 1
ATOM 6346 C CA . CYS A 1 910 ? -21.195 -22.201 59.918 1.00 81.69 910 CYS A CA 1
ATOM 6347 C C . CYS A 1 910 ? -20.218 -23.234 59.368 1.00 81.69 910 CYS A C 1
ATOM 6349 O O . CYS A 1 910 ? -20.585 -24.032 58.499 1.00 81.69 910 CYS A O 1
ATOM 6351 N N . CYS A 1 911 ? -18.981 -23.173 59.847 1.00 78.25 911 CYS A N 1
ATOM 6352 C CA . CYS A 1 911 ? -17.893 -24.017 59.394 1.00 78.25 911 CYS A CA 1
ATOM 6353 C C . CYS A 1 911 ? -17.725 -25.211 60.319 1.00 78.25 911 CYS A C 1
ATOM 6355 O O . CYS A 1 911 ? -17.573 -25.053 61.529 1.00 78.25 911 CYS A O 1
ATOM 6357 N N . PHE A 1 912 ? -17.727 -26.403 59.740 1.00 77.75 912 PHE A N 1
ATOM 6358 C CA . PHE A 1 912 ? -17.449 -27.638 60.459 1.00 77.75 912 PHE A CA 1
ATOM 6359 C C . PHE A 1 912 ? -15.982 -28.038 60.263 1.00 77.75 912 PHE A C 1
ATOM 6361 O O . PHE A 1 912 ? -15.335 -27.624 59.299 1.00 77.75 912 PHE A O 1
ATOM 6368 N N . GLU A 1 913 ? -15.441 -28.840 61.183 1.00 57.94 913 GLU A N 1
ATOM 6369 C CA . GLU A 1 913 ? -14.016 -29.218 61.206 1.00 57.94 913 GLU A CA 1
ATOM 6370 C C . GLU A 1 913 ? -13.524 -29.908 59.917 1.00 57.94 913 GLU A C 1
ATOM 6372 O O . GLU A 1 913 ? -12.329 -29.888 59.624 1.00 57.94 913 GLU A O 1
ATOM 6377 N N . ASP A 1 914 ? -14.425 -30.492 59.122 1.00 62.81 914 ASP A N 1
ATOM 6378 C CA . ASP A 1 914 ? -14.123 -31.136 57.838 1.00 62.81 914 ASP A CA 1
ATOM 6379 C C . ASP A 1 914 ? -14.045 -30.159 56.645 1.00 62.81 914 ASP A C 1
ATOM 6381 O O . ASP A 1 914 ? -13.829 -30.585 55.509 1.00 62.81 914 ASP A O 1
ATOM 6385 N N . GLY A 1 915 ? -14.205 -28.852 56.883 1.00 65.06 915 GLY A N 1
ATOM 6386 C CA . GLY A 1 915 ? -14.234 -27.818 55.842 1.00 65.06 915 GLY A CA 1
ATOM 6387 C C . GLY A 1 915 ? -15.591 -27.684 55.138 1.00 65.06 915 GLY A C 1
ATOM 6388 O O . GLY A 1 915 ? -15.732 -26.898 54.193 1.00 65.06 915 GLY A O 1
ATOM 6389 N N . SER A 1 916 ? -16.613 -28.426 55.581 1.00 74.81 916 SER A N 1
ATOM 6390 C CA . SER A 1 916 ? -17.978 -28.230 55.097 1.00 74.81 916 SER A CA 1
ATOM 6391 C C . SER A 1 916 ? -18.596 -26.954 55.685 1.00 74.81 916 SER A C 1
ATOM 6393 O O . SER A 1 916 ? -18.295 -26.539 56.805 1.00 74.81 916 SER A O 1
ATOM 6395 N N . CYS A 1 917 ? -19.454 -26.305 54.894 1.00 76.50 917 CYS A N 1
ATOM 6396 C CA . CYS A 1 917 ? -20.115 -25.050 55.244 1.00 76.50 917 CYS A CA 1
ATOM 6397 C C . CYS A 1 917 ? -21.625 -25.197 55.147 1.00 76.50 917 CYS A C 1
ATOM 6399 O O . CYS A 1 917 ? -22.139 -25.644 54.118 1.00 76.50 917 CYS A O 1
ATOM 6401 N N . GLN A 1 918 ? -22.341 -24.774 56.188 1.00 81.94 918 GLN A N 1
ATOM 6402 C CA . GLN A 1 918 ? -23.798 -24.635 56.147 1.00 81.94 918 GLN A CA 1
ATOM 6403 C C . GLN A 1 918 ? -24.219 -23.241 56.605 1.00 81.94 918 GLN A C 1
ATOM 6405 O O . GLN A 1 918 ? -23.632 -22.678 57.521 1.00 81.94 918 GLN A O 1
ATOM 6410 N N . MET A 1 919 ? -25.264 -22.690 55.991 1.00 76.50 919 MET A N 1
ATOM 6411 C CA . MET A 1 919 ? -25.881 -21.450 56.461 1.00 76.50 919 MET A CA 1
ATOM 6412 C C . MET A 1 919 ? -26.729 -21.766 57.698 1.00 76.50 919 MET A C 1
ATOM 6414 O O . MET A 1 919 ? -27.730 -22.470 57.591 1.00 76.50 919 MET A O 1
ATOM 6418 N N . LEU A 1 920 ? -26.308 -21.299 58.878 1.00 75.38 920 LEU A N 1
ATOM 6419 C CA . LEU A 1 920 ? -27.015 -21.513 60.149 1.00 75.38 920 LEU A CA 1
ATOM 6420 C C . LEU A 1 920 ? -27.068 -20.214 60.970 1.00 75.38 920 LEU A C 1
ATOM 6422 O O . LEU A 1 920 ? -26.272 -19.292 60.781 1.00 75.38 920 LEU A O 1
ATOM 6426 N N . THR A 1 921 ? -28.008 -20.128 61.917 1.00 72.38 921 THR A N 1
ATOM 6427 C CA . THR A 1 921 ? -27.988 -19.071 62.944 1.00 72.38 921 THR A CA 1
ATOM 6428 C C . THR A 1 921 ? -26.861 -19.335 63.941 1.00 72.38 921 THR A C 1
ATOM 6430 O O . THR A 1 921 ? -26.474 -20.483 64.148 1.00 72.38 921 THR A O 1
ATOM 6433 N N . THR A 1 922 ? -26.356 -18.305 64.622 1.00 69.31 922 THR A N 1
ATOM 6434 C CA . THR A 1 922 ? -25.260 -18.445 65.601 1.00 69.31 922 THR A CA 1
ATOM 6435 C C . THR A 1 922 ? -25.575 -19.495 66.672 1.00 69.31 922 THR A C 1
ATOM 6437 O O . THR A 1 922 ? -24.724 -20.302 67.034 1.00 69.31 922 THR A O 1
ATOM 6440 N N . THR A 1 923 ? -26.828 -19.542 67.132 1.00 70.88 923 THR A N 1
ATOM 6441 C CA . THR A 1 923 ? -27.301 -20.528 68.113 1.00 70.88 923 THR A CA 1
ATOM 6442 C C . THR A 1 923 ? -27.359 -21.945 67.540 1.00 70.88 923 THR A C 1
ATOM 6444 O O . THR A 1 923 ? -26.984 -22.890 68.230 1.00 70.88 923 THR A O 1
ATOM 6447 N N . ALA A 1 924 ? -27.806 -22.110 66.291 1.00 72.94 924 ALA A N 1
ATOM 6448 C CA . ALA A 1 924 ? -27.856 -23.416 65.633 1.00 72.94 924 ALA A CA 1
ATOM 6449 C C . ALA A 1 924 ? -26.457 -23.931 65.250 1.00 72.94 924 ALA A C 1
ATOM 6451 O O . ALA A 1 924 ? -26.210 -25.128 65.346 1.00 72.94 924 ALA A O 1
ATOM 6452 N N . CYS A 1 925 ? -25.539 -23.034 64.884 1.00 76.12 925 CYS A N 1
ATOM 6453 C CA . CYS A 1 925 ? -24.154 -23.355 64.550 1.00 76.12 925 CYS A CA 1
ATOM 6454 C C . CYS A 1 925 ? -23.392 -23.914 65.762 1.00 76.12 925 CYS A C 1
ATOM 6456 O O . CYS A 1 925 ? -22.848 -25.016 65.708 1.00 76.12 925 CYS A O 1
ATOM 6458 N N . LEU A 1 926 ? -23.490 -23.224 66.905 1.00 72.81 926 LEU A N 1
ATOM 6459 C CA . LEU A 1 926 ? -22.923 -23.686 68.176 1.00 72.81 926 LEU A CA 1
ATOM 6460 C C . LEU A 1 926 ? -23.555 -25.003 68.653 1.00 72.81 926 LEU A C 1
ATOM 6462 O O . LEU A 1 926 ? -22.866 -25.860 69.195 1.00 72.81 926 LEU A O 1
ATOM 6466 N N . ALA A 1 927 ? -24.861 -25.191 68.434 1.00 75.19 927 ALA A N 1
ATOM 6467 C CA . ALA A 1 927 ? -25.544 -26.442 68.772 1.00 75.19 927 ALA A CA 1
ATOM 6468 C C . ALA A 1 927 ? -25.121 -27.626 67.880 1.00 75.19 927 ALA A C 1
ATOM 6470 O O . ALA A 1 927 ? -25.283 -28.778 68.284 1.00 75.19 927 ALA A O 1
ATOM 6471 N N . ALA A 1 928 ? -24.586 -27.351 66.688 1.00 70.94 928 ALA A N 1
ATOM 6472 C CA . ALA A 1 928 ? -24.105 -28.341 65.731 1.00 70.94 928 ALA A CA 1
ATOM 6473 C C . ALA A 1 928 ? -22.583 -28.591 65.814 1.00 70.94 928 ALA A C 1
ATOM 6475 O O . ALA A 1 928 ? -22.051 -29.293 64.960 1.00 70.94 928 ALA A O 1
ATOM 6476 N N . ASN A 1 929 ? -21.891 -28.058 66.834 1.00 75.44 929 ASN A N 1
ATOM 6477 C CA . ASN A 1 929 ? -20.424 -28.092 66.973 1.00 75.44 929 ASN A CA 1
ATOM 6478 C C . ASN A 1 929 ? -19.671 -27.499 65.763 1.00 75.44 929 ASN A C 1
ATOM 6480 O O . ASN A 1 929 ? -18.588 -27.968 65.423 1.00 75.44 929 ASN A O 1
ATOM 6484 N N . GLY A 1 930 ? -20.252 -26.497 65.099 1.00 72.56 930 GLY A N 1
ATOM 6485 C CA . GLY A 1 930 ? -19.576 -25.715 64.065 1.00 72.56 930 GLY A CA 1
ATOM 6486 C C . GLY A 1 930 ? -19.150 -24.342 64.587 1.00 72.56 930 GLY A C 1
ATOM 6487 O O . GLY A 1 930 ? -19.776 -23.786 65.495 1.00 72.56 930 GLY A O 1
ATOM 6488 N N . ASP A 1 931 ? -18.105 -23.782 63.983 1.00 77.19 931 ASP A N 1
ATOM 6489 C CA . ASP A 1 931 ? -17.606 -22.440 64.269 1.00 77.19 931 ASP A CA 1
ATOM 6490 C C . ASP A 1 931 ? -18.241 -21.425 63.314 1.00 77.19 931 ASP A C 1
ATOM 6492 O O . ASP A 1 931 ? -18.181 -21.552 62.088 1.00 77.19 931 ASP A O 1
ATOM 6496 N N . SER A 1 932 ? -18.864 -20.382 63.865 1.00 66.12 932 SER A N 1
ATOM 6497 C CA . SER A 1 932 ? -19.490 -19.335 63.056 1.00 66.12 932 SER A CA 1
ATOM 6498 C C . SER A 1 932 ? -18.426 -18.426 62.441 1.00 66.12 932 SER A C 1
ATOM 6500 O O . SER A 1 932 ? -17.734 -17.706 63.168 1.00 66.12 932 SER A O 1
ATOM 6502 N N . TRP A 1 933 ? -18.325 -18.412 61.112 1.00 59.38 933 TRP A N 1
ATOM 6503 C CA . TRP A 1 933 ? -17.474 -17.474 60.386 1.00 59.38 933 TRP A CA 1
ATOM 6504 C C . TRP A 1 933 ? -18.179 -16.132 60.216 1.00 59.38 933 TRP A C 1
ATOM 6506 O O . TRP A 1 933 ? -19.403 -16.072 60.140 1.00 59.38 933 TRP A O 1
ATOM 6516 N N . GLY A 1 934 ? -17.389 -15.056 60.195 1.00 55.31 934 GLY A N 1
ATOM 6517 C CA . GLY A 1 934 ? -17.803 -13.683 60.497 1.00 55.31 934 GLY A CA 1
ATOM 6518 C C . GLY A 1 934 ? -19.124 -13.159 59.888 1.00 55.31 934 GLY A C 1
ATOM 6519 O O . GLY A 1 934 ? -19.677 -13.712 58.941 1.00 55.31 934 GLY A O 1
ATOM 6520 N N . PRO A 1 935 ? -19.649 -12.052 60.432 1.00 50.97 935 PRO A N 1
ATOM 6521 C CA . PRO A 1 935 ? -20.944 -11.488 60.054 1.00 50.97 935 PRO A CA 1
ATOM 6522 C C . PRO A 1 935 ? -21.127 -11.257 58.524 1.00 50.97 935 PRO A C 1
ATOM 6524 O O . PRO A 1 935 ? -20.254 -10.674 57.892 1.00 50.97 935 PRO A O 1
ATOM 6527 N N . LEU A 1 936 ? -22.271 -11.680 57.947 1.00 53.50 936 LEU A N 1
ATOM 6528 C CA . LEU A 1 936 ? -22.629 -11.764 56.507 1.00 53.50 936 LEU A CA 1
ATOM 6529 C C . LEU A 1 936 ? -21.809 -12.734 55.619 1.00 53.50 936 LEU A C 1
ATOM 6531 O O . LEU A 1 936 ? -21.871 -12.649 54.391 1.00 53.50 936 LEU A O 1
ATOM 6535 N N . SER A 1 937 ? -21.071 -13.676 56.210 1.00 63.62 937 SER A N 1
ATOM 6536 C CA . SER A 1 937 ? -20.419 -14.764 55.469 1.00 63.62 937 SER A CA 1
ATOM 6537 C C . SER A 1 937 ? -21.446 -15.683 54.785 1.00 63.62 937 SER A C 1
ATOM 6539 O O . SER A 1 937 ? -22.479 -16.022 55.362 1.00 63.62 937 SER A O 1
ATOM 6541 N N . SER A 1 938 ? -21.167 -16.093 53.543 1.00 66.12 938 SER A N 1
ATOM 6542 C CA . SER A 1 938 ? -22.004 -17.035 52.785 1.00 66.12 938 SER A CA 1
ATOM 6543 C C . SER A 1 938 ? -21.201 -18.277 52.423 1.00 66.12 938 SER A C 1
ATOM 6545 O O . SER A 1 938 ? -20.003 -18.156 52.210 1.00 66.12 938 SER A O 1
ATOM 6547 N N . CYS A 1 939 ? -21.837 -19.441 52.274 1.00 70.50 939 CYS A N 1
ATOM 6548 C CA . CYS A 1 939 ? -21.163 -20.668 51.826 1.00 70.50 939 CYS A CA 1
ATOM 6549 C C . CYS A 1 939 ? -20.817 -20.702 50.319 1.00 70.50 939 CYS A C 1
ATOM 6551 O O . CYS A 1 939 ? -20.418 -21.749 49.808 1.00 70.50 939 CYS A O 1
ATOM 6553 N N . THR A 1 940 ? -20.959 -19.583 49.597 1.00 69.12 940 THR A N 1
ATOM 6554 C CA . THR A 1 940 ? -20.680 -19.488 48.153 1.00 69.12 940 THR A CA 1
ATOM 6555 C C . THR A 1 940 ? -20.034 -18.142 47.799 1.00 69.12 940 THR A C 1
ATOM 6557 O O . THR A 1 940 ? -20.743 -17.138 47.735 1.00 69.12 940 THR A O 1
ATOM 6560 N N . PRO A 1 941 ? -18.717 -18.096 47.520 1.00 56.06 941 PRO A N 1
ATOM 6561 C CA . PRO A 1 941 ? -17.771 -19.219 47.569 1.00 56.06 941 PRO A CA 1
ATOM 6562 C C . PRO A 1 941 ? -17.538 -19.715 49.010 1.00 56.06 941 PRO A C 1
ATOM 6564 O O . PRO A 1 941 ? -17.581 -18.908 49.931 1.00 56.06 941 PRO A O 1
ATOM 6567 N N . ASN A 1 942 ? -17.329 -21.031 49.201 1.00 66.88 942 ASN A N 1
ATOM 6568 C CA . ASN A 1 942 ? -17.215 -21.665 50.525 1.00 66.88 942 ASN A CA 1
ATOM 6569 C C . ASN A 1 942 ? -16.039 -21.060 51.323 1.00 66.88 942 ASN A C 1
ATOM 6571 O O . ASN A 1 942 ? -14.888 -21.262 50.934 1.00 66.88 942 ASN A O 1
ATOM 6575 N N . PRO A 1 943 ? -16.311 -20.342 52.424 1.00 65.88 943 PRO A N 1
ATOM 6576 C CA . PRO A 1 943 ? -15.300 -19.653 53.204 1.00 65.88 943 PRO A CA 1
ATOM 6577 C C . PRO A 1 943 ? -14.685 -20.553 54.288 1.00 65.88 943 PRO A C 1
ATOM 6579 O O . PRO A 1 943 ? -13.692 -20.184 54.911 1.00 65.88 943 PRO A O 1
ATOM 6582 N N . CYS A 1 944 ? -15.263 -21.736 54.513 1.00 71.56 944 CYS A N 1
ATOM 6583 C CA . CYS A 1 944 ? -14.793 -22.714 55.477 1.00 71.56 944 CYS A CA 1
ATOM 6584 C C . CYS A 1 944 ? -13.570 -23.424 54.917 1.00 71.56 944 CYS A C 1
ATOM 6586 O O . CYS A 1 944 ? -13.647 -24.450 54.243 1.00 71.56 944 CYS A O 1
ATOM 6588 N N . VAL A 1 945 ? -12.420 -22.826 55.189 1.00 63.78 945 VAL A N 1
ATOM 6589 C CA . VAL A 1 945 ? -11.136 -23.488 55.032 1.00 63.78 945 VAL A CA 1
ATOM 6590 C C . VAL A 1 945 ? -10.935 -24.412 56.234 1.00 63.78 945 VAL A C 1
ATOM 6592 O O . VAL A 1 945 ? -11.197 -23.998 57.366 1.00 63.78 945 VAL A O 1
ATOM 6595 N N . PRO A 1 946 ? -10.509 -25.667 56.036 1.00 57.59 946 PRO A N 1
ATOM 6596 C CA . PRO A 1 946 ? -10.208 -26.538 57.162 1.00 57.59 946 PRO A CA 1
ATOM 6597 C C . PRO A 1 946 ? -9.094 -25.881 57.992 1.00 57.59 946 PRO A C 1
ATOM 6599 O O . PRO A 1 946 ? -8.100 -25.428 57.426 1.00 57.59 946 PRO A O 1
ATOM 6602 N N . VAL A 1 947 ? -9.283 -25.759 59.313 1.00 58.50 947 VAL A N 1
ATOM 6603 C CA . VAL A 1 947 ? -8.380 -24.978 60.179 1.00 58.50 947 VAL A CA 1
ATOM 6604 C C . VAL A 1 947 ? -6.966 -25.539 60.084 1.00 58.50 947 VAL A C 1
ATOM 6606 O O . VAL A 1 947 ? -6.685 -26.656 60.531 1.00 58.50 947 VAL A O 1
ATOM 6609 N N . THR A 1 948 ? -6.077 -24.763 59.470 1.00 70.00 948 THR A N 1
ATOM 6610 C CA . THR A 1 948 ? -4.657 -25.073 59.404 1.00 70.00 948 THR A CA 1
ATOM 6611 C C . THR A 1 948 ? -3.925 -24.466 60.597 1.00 70.00 948 THR A C 1
ATOM 6613 O O . THR A 1 948 ? -4.394 -23.543 61.269 1.00 70.00 948 THR A O 1
ATOM 6616 N N . GLY A 1 949 ? -2.800 -25.071 60.937 1.00 76.06 949 GLY A N 1
ATOM 6617 C CA . GLY A 1 949 ? -1.912 -24.646 62.008 1.00 76.06 949 GLY A CA 1
ATOM 6618 C C . GLY A 1 949 ? -0.486 -25.053 61.664 1.00 76.06 949 GLY A C 1
ATOM 6619 O O . GLY A 1 949 ? -0.297 -25.985 60.878 1.00 76.06 949 GLY A O 1
ATOM 6620 N N . ALA A 1 950 ? 0.497 -24.379 62.255 1.00 74.69 950 ALA A N 1
ATOM 6621 C CA . ALA A 1 950 ? 1.906 -24.658 62.037 1.00 74.69 950 ALA A CA 1
ATOM 6622 C C . ALA A 1 950 ? 2.178 -26.133 62.346 1.00 74.69 950 ALA A C 1
ATOM 6624 O O . ALA A 1 950 ? 2.085 -26.597 63.488 1.00 74.69 950 ALA A O 1
ATOM 6625 N N . CYS A 1 951 ? 2.465 -26.894 61.302 1.00 81.25 951 CYS A N 1
ATOM 6626 C CA . CYS A 1 951 ? 2.850 -28.280 61.403 1.00 81.25 951 CYS A CA 1
ATOM 6627 C C . CYS A 1 951 ? 4.368 -28.326 61.351 1.00 81.25 951 CYS A C 1
ATOM 6629 O O . CYS A 1 951 ? 4.947 -28.260 60.267 1.00 81.25 951 CYS A O 1
ATOM 6631 N N . CYS A 1 952 ? 5.017 -28.436 62.513 1.00 75.88 952 CYS A N 1
ATOM 6632 C CA . CYS A 1 952 ? 6.455 -28.677 62.553 1.00 75.88 952 CYS A CA 1
ATOM 6633 C C . CYS A 1 952 ? 6.680 -30.113 62.080 1.00 75.88 952 CYS A C 1
ATOM 6635 O O . CYS A 1 952 ? 6.474 -31.085 62.819 1.00 75.88 952 CYS A O 1
ATOM 6637 N N . ARG A 1 953 ? 7.032 -30.247 60.807 1.00 72.25 953 ARG A N 1
ATOM 6638 C CA . ARG A 1 953 ? 7.298 -31.527 60.176 1.00 72.25 953 ARG A CA 1
ATOM 6639 C C . ARG A 1 953 ? 8.532 -32.157 60.788 1.00 72.25 953 ARG A C 1
ATOM 6641 O O . ARG A 1 953 ? 9.447 -31.481 61.255 1.00 72.25 953 ARG A O 1
ATOM 6648 N N . PHE A 1 954 ? 8.561 -33.484 60.785 1.00 56.25 954 PHE A N 1
ATOM 6649 C CA . PHE A 1 954 ? 9.672 -34.227 61.382 1.00 56.25 954 PHE A CA 1
ATOM 6650 C C . PHE A 1 954 ? 11.015 -33.990 60.655 1.00 56.25 954 PHE A C 1
ATOM 6652 O O . PHE A 1 954 ? 12.063 -34.317 61.207 1.00 56.25 954 PHE A O 1
ATOM 6659 N N . ASP A 1 955 ? 10.994 -33.408 59.447 1.00 54.56 955 ASP A N 1
ATOM 6660 C CA . ASP A 1 955 ? 12.161 -32.994 58.652 1.00 54.56 955 ASP A CA 1
ATOM 6661 C C . ASP A 1 955 ? 12.675 -31.575 58.977 1.00 54.56 955 ASP A C 1
ATOM 6663 O O . ASP A 1 955 ? 13.663 -31.134 58.392 1.00 54.56 955 ASP A O 1
ATOM 6667 N N . GLY A 1 956 ? 12.046 -30.882 59.931 1.00 61.47 956 GLY A N 1
ATOM 6668 C CA . GLY A 1 956 ? 12.395 -29.517 60.332 1.00 61.47 956 GLY A CA 1
ATOM 6669 C C . GLY A 1 956 ? 11.728 -28.426 59.490 1.00 61.47 956 GLY A C 1
ATOM 6670 O O . GLY A 1 956 ? 11.903 -27.248 59.800 1.00 61.47 956 GLY A O 1
ATOM 6671 N N . GLY A 1 957 ? 10.955 -28.796 58.462 1.00 70.62 957 GLY A N 1
ATOM 6672 C CA . GLY A 1 957 ? 10.074 -27.879 57.748 1.00 70.62 957 GLY A CA 1
ATOM 6673 C C . GLY A 1 957 ? 8.863 -27.496 58.594 1.00 70.62 957 GLY A C 1
ATOM 6674 O O . GLY A 1 957 ? 8.467 -28.209 59.517 1.00 70.62 957 GLY A O 1
ATOM 6675 N N . CYS A 1 958 ? 8.257 -26.364 58.274 1.00 75.88 958 CYS A N 1
ATOM 6676 C CA . CYS A 1 958 ? 6.999 -25.961 58.870 1.00 75.88 958 CYS A CA 1
ATOM 6677 C C . CYS A 1 958 ? 6.009 -25.688 57.741 1.00 75.88 958 CYS A C 1
ATOM 6679 O O . CYS A 1 958 ? 6.242 -24.782 56.943 1.00 75.88 958 CYS A O 1
ATOM 6681 N N . ASP A 1 959 ? 4.919 -26.458 57.702 1.00 80.56 959 ASP A N 1
ATOM 6682 C CA . ASP A 1 959 ? 3.807 -26.257 56.768 1.00 80.56 959 ASP A CA 1
ATOM 6683 C C . ASP A 1 959 ? 2.527 -25.923 57.549 1.00 80.56 959 ASP A C 1
ATOM 6685 O O . ASP A 1 959 ? 2.221 -26.573 58.548 1.00 80.56 959 ASP A O 1
ATOM 6689 N N . ASP A 1 960 ? 1.731 -24.959 57.091 1.00 75.94 960 ASP A N 1
ATOM 6690 C CA . ASP A 1 960 ? 0.425 -24.669 57.696 1.00 75.94 960 ASP A CA 1
ATOM 6691 C C . ASP A 1 960 ? -0.607 -25.706 57.210 1.00 75.94 960 ASP A C 1
ATOM 6693 O O . ASP A 1 960 ? -1.330 -25.492 56.236 1.00 75.94 960 ASP A O 1
ATOM 6697 N N . LEU A 1 961 ? -0.662 -26.867 57.874 1.00 77.25 961 LEU A N 1
ATOM 6698 C CA . LEU A 1 961 ? -1.528 -28.005 57.523 1.00 77.25 961 LEU A CA 1
ATOM 6699 C C . LEU A 1 961 ? -2.716 -28.132 58.476 1.00 77.25 961 LEU A C 1
ATOM 6701 O O . LEU A 1 961 ? -2.706 -27.588 59.571 1.00 77.25 961 LEU A O 1
ATOM 6705 N N . THR A 1 962 ? -3.754 -28.875 58.097 1.00 77.25 962 THR A N 1
ATOM 6706 C CA . THR A 1 962 ? -4.864 -29.201 59.011 1.00 77.25 962 THR A CA 1
ATOM 6707 C C . THR A 1 962 ? -4.389 -30.185 60.079 1.00 77.25 962 THR A C 1
ATOM 6709 O O . THR A 1 962 ? -3.436 -30.924 59.841 1.00 77.25 962 THR A O 1
ATOM 6712 N N . GLN A 1 963 ? -5.038 -30.266 61.244 1.00 75.62 963 GLN A N 1
ATOM 6713 C CA . GLN A 1 963 ? -4.612 -31.206 62.295 1.00 75.62 963 GLN A CA 1
ATOM 6714 C C . GLN A 1 963 ? -4.543 -32.664 61.798 1.00 75.62 963 GLN A C 1
ATOM 6716 O O . GLN A 1 963 ? -3.603 -33.389 62.128 1.00 75.62 963 GLN A O 1
ATOM 6721 N N . ALA A 1 964 ? -5.505 -33.076 60.964 1.00 66.75 964 ALA A N 1
ATOM 6722 C CA . ALA A 1 964 ? -5.557 -34.417 60.385 1.00 66.75 964 ALA A CA 1
ATOM 6723 C C . ALA A 1 964 ? -4.431 -34.666 59.367 1.00 66.75 964 ALA A C 1
ATOM 6725 O O . ALA A 1 964 ? -3.814 -35.730 59.390 1.00 66.75 964 ALA A O 1
ATOM 6726 N N . ALA A 1 965 ? -4.126 -33.684 58.511 1.00 68.81 965 ALA A N 1
ATOM 6727 C CA . ALA A 1 965 ? -3.013 -33.780 57.569 1.00 68.81 965 ALA A CA 1
ATOM 6728 C C . ALA A 1 965 ? -1.662 -33.722 58.298 1.00 68.81 965 ALA A C 1
ATOM 6730 O O . ALA A 1 965 ? -0.772 -34.526 58.029 1.00 68.81 965 ALA A O 1
ATOM 6731 N N . CYS A 1 966 ? -1.530 -32.840 59.288 1.00 74.81 966 CYS A N 1
ATOM 6732 C CA . CYS A 1 966 ? -0.308 -32.675 60.058 1.00 74.81 966 CYS A CA 1
ATOM 6733 C C . CYS A 1 966 ? 0.055 -33.931 60.852 1.00 74.81 966 CYS A C 1
ATOM 6735 O O . CYS A 1 966 ? 1.213 -34.334 60.840 1.00 74.81 966 CYS A O 1
ATOM 6737 N N . ALA A 1 967 ? -0.926 -34.615 61.451 1.00 70.44 967 ALA A N 1
ATOM 6738 C CA . ALA A 1 967 ? -0.697 -35.852 62.200 1.00 70.44 967 ALA A CA 1
ATOM 6739 C C . ALA A 1 967 ? -0.024 -36.969 61.375 1.00 70.44 967 ALA A C 1
ATOM 6741 O O . ALA A 1 967 ? 0.504 -37.919 61.952 1.00 70.44 967 ALA A O 1
ATOM 6742 N N . THR A 1 968 ? -0.027 -36.863 60.040 1.00 65.69 968 THR A N 1
ATOM 6743 C CA . THR A 1 968 ? 0.641 -37.820 59.147 1.00 65.69 968 THR A CA 1
ATOM 6744 C C . THR A 1 968 ? 2.084 -37.448 58.785 1.00 65.69 968 THR A C 1
ATOM 6746 O O . THR A 1 968 ? 2.831 -38.326 58.359 1.00 65.69 968 THR A O 1
ATOM 6749 N N . VAL A 1 969 ? 2.505 -36.189 58.975 1.00 56.69 969 VAL A N 1
ATOM 6750 C CA . VAL A 1 969 ? 3.800 -35.664 58.481 1.00 56.69 969 VAL A CA 1
ATOM 6751 C C . VAL A 1 969 ? 4.596 -34.835 59.502 1.00 56.69 969 VAL A C 1
ATOM 6753 O O . VAL A 1 969 ? 5.767 -34.526 59.269 1.00 56.69 969 VAL A O 1
ATOM 6756 N N . GLY A 1 970 ? 4.008 -34.487 60.647 1.00 73.31 970 GLY A N 1
ATOM 6757 C CA . GLY A 1 970 ? 4.629 -33.627 61.650 1.00 73.31 970 GLY A CA 1
ATOM 6758 C C . GLY A 1 970 ? 3.872 -33.552 62.970 1.00 73.31 970 GLY A C 1
ATOM 6759 O O . GLY A 1 970 ? 2.893 -34.259 63.208 1.00 73.31 970 GLY A O 1
ATOM 6760 N N . THR A 1 971 ? 4.343 -32.676 63.855 1.00 75.06 971 THR A N 1
ATOM 6761 C CA . THR A 1 971 ? 3.651 -32.364 65.110 1.00 75.06 971 THR A CA 1
ATOM 6762 C C . THR A 1 971 ? 2.863 -31.074 64.939 1.00 75.06 971 THR A C 1
ATOM 6764 O O . THR A 1 971 ? 3.418 -30.034 64.587 1.00 75.06 971 THR A O 1
ATOM 6767 N N . TYR A 1 972 ? 1.556 -31.155 65.173 1.00 78.00 972 TYR A N 1
ATOM 6768 C CA . TYR A 1 972 ? 0.649 -30.028 65.012 1.00 78.00 972 TYR A CA 1
ATOM 6769 C C . TYR A 1 972 ? 0.742 -29.092 66.211 1.00 78.00 972 TYR A C 1
ATOM 6771 O O . TYR A 1 972 ? 0.434 -29.499 67.332 1.00 78.00 972 TYR A O 1
ATOM 6779 N N . MET A 1 973 ? 1.141 -27.841 65.984 1.00 72.94 973 MET A N 1
ATOM 6780 C CA . MET A 1 973 ? 1.415 -26.894 67.070 1.00 72.94 973 MET A CA 1
ATOM 6781 C C . MET A 1 973 ? 0.170 -26.116 67.534 1.00 72.94 973 MET A C 1
ATOM 6783 O O . MET A 1 973 ? 0.257 -25.293 68.444 1.00 72.94 973 MET A O 1
ATOM 6787 N N . GLY A 1 974 ? -1.001 -26.436 66.970 1.00 66.94 974 GLY A N 1
ATOM 6788 C CA . GLY A 1 974 ? -2.314 -25.909 67.351 1.00 66.94 974 GLY A CA 1
ATOM 6789 C C . GLY A 1 974 ? -2.968 -25.084 66.239 1.00 66.94 974 GLY A C 1
ATOM 6790 O O . GLY A 1 974 ? -2.285 -24.414 65.466 1.00 66.94 974 GLY A O 1
ATOM 6791 N N . GLY A 1 975 ? -4.300 -25.125 66.151 1.00 65.69 975 GLY A N 1
ATOM 6792 C CA . GLY A 1 975 ? -5.060 -24.385 65.136 1.00 65.69 975 GLY A CA 1
ATOM 6793 C C . GLY A 1 975 ? -4.850 -22.875 65.227 1.00 65.69 975 GLY A C 1
ATOM 6794 O O . GLY A 1 975 ? -4.883 -22.309 66.319 1.00 65.69 975 GLY A O 1
ATOM 6795 N N . GLY A 1 976 ? -4.599 -22.233 64.081 1.00 64.44 976 GLY A N 1
ATOM 6796 C CA . GLY A 1 976 ? -4.339 -20.791 63.995 1.00 64.44 976 GLY A CA 1
ATOM 6797 C C . GLY A 1 976 ? -2.905 -20.354 64.332 1.00 64.44 976 GLY A C 1
ATOM 6798 O O . GLY A 1 976 ? -2.612 -19.161 64.260 1.00 64.44 976 GLY A O 1
ATOM 6799 N N . THR A 1 977 ? -1.998 -21.279 64.672 1.00 71.50 977 THR A N 1
ATOM 6800 C CA . THR A 1 977 ? -0.547 -21.004 64.644 1.00 71.50 977 THR A CA 1
ATOM 6801 C C . THR A 1 977 ? -0.057 -21.008 63.195 1.00 71.50 977 THR A C 1
ATOM 6803 O O . THR A 1 977 ? -0.596 -21.757 62.392 1.00 71.50 977 THR A O 1
ATOM 6806 N N . THR A 1 978 ? 0.931 -20.184 62.829 1.00 71.88 978 THR A N 1
ATOM 6807 C CA . THR A 1 978 ? 1.465 -20.167 61.453 1.00 71.88 978 THR A CA 1
ATOM 6808 C C . THR A 1 978 ? 2.971 -20.334 61.447 1.00 71.88 978 THR A C 1
ATOM 6810 O O . THR A 1 978 ? 3.660 -19.825 62.335 1.00 71.88 978 THR A O 1
ATOM 6813 N N . CYS A 1 979 ? 3.502 -20.982 60.420 1.00 64.88 979 CYS A N 1
ATOM 6814 C CA . CYS A 1 979 ? 4.940 -21.172 60.240 1.00 64.88 979 CYS A CA 1
ATOM 6815 C C . CYS A 1 979 ? 5.726 -19.863 60.064 1.00 64.88 979 CYS A C 1
ATOM 6817 O O . CYS A 1 979 ? 6.946 -19.844 60.196 1.00 64.88 979 CYS A O 1
ATOM 6819 N N . ALA A 1 980 ? 5.028 -18.747 59.830 1.00 65.31 980 ALA A N 1
ATOM 6820 C CA . ALA A 1 980 ? 5.595 -17.401 59.816 1.00 65.31 980 ALA A CA 1
ATOM 6821 C C . ALA A 1 980 ? 5.828 -16.804 61.221 1.00 65.31 980 ALA A C 1
ATOM 6823 O O . ALA A 1 980 ? 6.594 -15.854 61.365 1.00 65.31 980 ALA A O 1
ATOM 6824 N N . THR A 1 981 ? 5.151 -17.318 62.253 1.00 53.97 981 THR A N 1
ATOM 6825 C CA . THR A 1 981 ? 5.203 -16.781 63.631 1.00 53.97 981 THR A CA 1
ATOM 6826 C C . THR A 1 981 ? 5.664 -17.806 64.664 1.00 53.97 981 THR A C 1
ATOM 6828 O O . THR A 1 981 ? 6.141 -17.425 65.733 1.00 53.97 981 THR A O 1
ATOM 6831 N N . PHE A 1 982 ? 5.552 -19.094 64.344 1.00 54.69 982 PHE A N 1
ATOM 6832 C CA . PHE A 1 982 ? 5.978 -20.202 65.182 1.00 54.69 982 PHE A CA 1
ATOM 6833 C C . PHE A 1 982 ? 7.316 -20.756 64.670 1.00 54.69 982 PHE A C 1
ATOM 6835 O O . PHE A 1 982 ? 7.364 -21.493 63.689 1.00 54.69 982 PHE A O 1
ATOM 6842 N N . ASP A 1 983 ? 8.414 -20.372 65.322 1.00 64.56 983 ASP A N 1
ATOM 6843 C CA . ASP A 1 983 ? 9.760 -20.840 64.980 1.00 64.56 983 ASP A CA 1
ATOM 6844 C C . ASP A 1 983 ? 9.977 -22.255 65.541 1.00 64.56 983 ASP A C 1
ATOM 6846 O O . ASP A 1 983 ? 10.144 -22.441 66.750 1.00 64.56 983 ASP A O 1
ATOM 6850 N N . CYS A 1 984 ? 9.970 -23.263 64.662 1.00 64.12 984 CYS A N 1
ATOM 6851 C CA . CYS A 1 984 ? 10.211 -24.661 65.033 1.00 64.12 984 CYS A CA 1
ATOM 6852 C C . CYS A 1 984 ? 11.646 -24.922 65.559 1.00 64.12 984 CYS A C 1
ATOM 6854 O O . CYS A 1 984 ? 11.943 -26.050 65.949 1.00 64.12 984 CYS A O 1
ATOM 6856 N N . GLY A 1 985 ? 12.529 -23.912 65.625 1.00 53.38 985 GLY A N 1
ATOM 6857 C CA . GLY A 1 985 ? 13.620 -23.853 66.599 1.00 53.38 985 GLY A CA 1
ATOM 6858 C C . GLY A 1 985 ? 14.609 -25.023 66.588 1.00 53.38 985 GLY A C 1
ATOM 6859 O O . GLY A 1 985 ? 14.755 -25.723 67.584 1.00 53.38 985 GLY A O 1
ATOM 6860 N N . THR A 1 986 ? 15.320 -25.231 65.480 1.00 51.72 986 THR A N 1
ATOM 6861 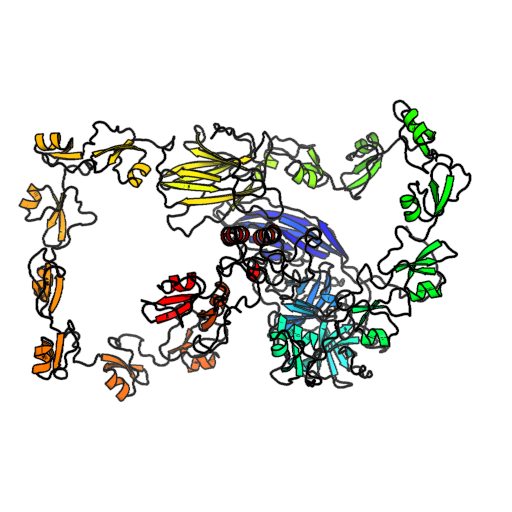C CA . THR A 1 986 ? 16.792 -25.392 65.395 1.00 51.72 986 THR A CA 1
ATOM 6862 C C . THR A 1 986 ? 17.149 -25.735 63.953 1.00 51.72 986 THR A C 1
ATOM 6864 O O . THR A 1 986 ? 16.625 -26.683 63.382 1.00 51.72 986 THR A O 1
ATOM 6867 N N . ALA A 1 987 ? 18.041 -24.945 63.354 1.00 54.12 987 ALA A N 1
ATOM 6868 C CA . ALA A 1 987 ? 18.410 -25.044 61.947 1.00 54.12 987 ALA A CA 1
ATOM 6869 C C . ALA A 1 987 ? 19.096 -26.394 61.645 1.00 54.12 987 ALA A C 1
ATOM 6871 O O . ALA A 1 987 ? 20.297 -26.585 61.877 1.00 54.12 987 ALA A O 1
ATOM 6872 N N . VAL A 1 988 ? 18.298 -27.344 61.166 1.00 65.38 988 VAL A N 1
ATOM 6873 C CA . VAL A 1 988 ? 18.713 -28.678 60.737 1.00 65.38 988 VAL A CA 1
ATOM 6874 C C . VAL A 1 988 ? 18.627 -28.799 59.217 1.00 65.38 988 VAL A C 1
ATOM 6876 O O . VAL A 1 988 ? 17.986 -27.997 58.540 1.00 65.38 988 VAL A O 1
ATOM 6879 N N . GLY A 1 989 ? 19.343 -29.768 58.666 1.00 71.06 989 GLY A N 1
ATOM 6880 C CA . GLY A 1 989 ? 19.342 -30.097 57.245 1.00 71.06 989 GLY A CA 1
ATOM 6881 C C . GLY A 1 989 ? 19.827 -31.528 57.034 1.00 71.06 989 GLY A C 1
ATOM 6882 O O . GLY A 1 989 ? 20.309 -32.179 57.969 1.00 71.06 989 GLY A O 1
ATOM 6883 N N . ALA A 1 990 ? 19.697 -32.034 55.815 1.00 72.25 990 ALA A N 1
ATOM 6884 C CA . ALA A 1 990 ? 20.110 -33.371 55.434 1.00 72.25 990 ALA A CA 1
ATOM 6885 C C . ALA A 1 990 ? 21.618 -33.548 55.638 1.00 72.25 990 ALA A C 1
ATOM 6887 O O . ALA A 1 990 ? 22.452 -32.839 55.066 1.00 72.25 990 ALA A O 1
ATOM 6888 N N . CYS A 1 991 ? 21.964 -34.515 56.478 1.00 78.31 991 CYS A N 1
ATOM 6889 C CA . CYS A 1 991 ? 23.323 -34.926 56.759 1.00 78.31 991 CYS A CA 1
ATOM 6890 C C . CYS A 1 991 ? 23.563 -36.314 56.167 1.00 78.31 991 CYS A C 1
ATOM 6892 O O . CYS A 1 991 ? 22.931 -37.294 56.571 1.00 78.31 991 CYS A O 1
ATOM 6894 N N . CYS A 1 992 ? 24.478 -36.384 55.203 1.00 79.31 992 CYS A N 1
ATOM 6895 C CA . CYS A 1 992 ? 24.765 -37.603 54.461 1.00 79.31 992 CYS A CA 1
ATOM 6896 C C . CYS A 1 992 ? 25.940 -38.376 55.046 1.00 79.31 992 CYS A C 1
ATOM 6898 O O . CYS A 1 992 ? 27.063 -37.866 55.095 1.00 79.31 992 CYS A O 1
ATOM 6900 N N . PHE A 1 993 ? 25.697 -39.639 55.392 1.00 74.88 993 PHE A N 1
ATOM 6901 C CA . PHE A 1 993 ? 26.715 -40.607 55.803 1.00 74.88 993 PHE A CA 1
ATOM 6902 C C . PHE A 1 993 ? 26.802 -41.721 54.748 1.00 74.88 993 PHE A C 1
ATOM 6904 O O . PHE A 1 993 ? 26.363 -42.849 54.968 1.00 74.88 993 PHE A O 1
ATOM 6911 N N . GLY A 1 994 ? 27.304 -41.388 53.556 1.00 67.94 994 GLY A N 1
ATOM 6912 C CA . GLY A 1 994 ? 27.155 -42.242 52.370 1.00 67.94 994 GLY A CA 1
ATOM 6913 C C . GLY A 1 994 ? 25.755 -42.095 51.764 1.00 67.94 994 GLY A C 1
ATOM 6914 O O . GLY A 1 994 ? 25.284 -40.972 51.636 1.00 67.94 994 GLY A O 1
ATOM 6915 N N . GLU A 1 995 ? 25.091 -43.205 51.428 1.00 66.12 995 GLU A N 1
ATOM 6916 C CA . GLU A 1 995 ? 23.725 -43.246 50.858 1.00 66.12 995 GLU A CA 1
ATOM 6917 C C . GLU A 1 995 ? 22.601 -43.041 51.894 1.00 66.12 995 GLU A C 1
ATOM 6919 O O . GLU A 1 995 ? 21.429 -42.856 51.558 1.00 66.12 995 GLU A O 1
ATOM 6924 N N . GLN A 1 996 ? 22.950 -43.082 53.180 1.00 66.81 996 GLN A N 1
ATOM 6925 C CA . GLN A 1 996 ? 22.015 -42.919 54.287 1.00 66.81 996 GLN A CA 1
ATOM 6926 C C . GLN A 1 996 ? 21.906 -41.437 54.664 1.00 66.81 996 GLN A C 1
ATOM 6928 O O . GLN A 1 996 ? 22.915 -40.787 54.961 1.00 66.81 996 GLN A O 1
ATOM 6933 N N . CYS A 1 997 ? 20.677 -40.918 54.673 1.00 72.38 997 CYS A N 1
ATOM 6934 C CA . CYS A 1 997 ? 20.372 -39.547 55.067 1.00 72.38 997 CYS A CA 1
ATOM 6935 C C . CYS A 1 997 ? 19.696 -39.494 56.424 1.00 72.38 997 CYS A C 1
ATOM 6937 O O . CYS A 1 997 ? 18.721 -40.203 56.670 1.00 72.38 997 CYS A O 1
ATOM 6939 N N . THR A 1 998 ? 20.170 -38.594 57.278 1.00 76.19 998 THR A N 1
ATOM 6940 C CA . THR A 1 998 ? 19.456 -38.205 58.495 1.00 76.19 998 THR A CA 1
ATOM 6941 C C . THR A 1 998 ? 19.480 -36.690 58.652 1.00 76.19 998 THR A C 1
ATOM 6943 O O . THR A 1 998 ? 20.451 -36.035 58.281 1.00 76.19 998 THR A O 1
ATOM 6946 N N . ILE A 1 999 ? 18.422 -36.116 59.217 1.00 70.62 999 ILE A N 1
ATOM 6947 C CA . ILE A 1 999 ? 18.338 -34.678 59.486 1.00 70.62 999 ILE A CA 1
ATOM 6948 C C . ILE A 1 999 ? 19.095 -34.385 60.788 1.00 70.62 999 ILE A C 1
ATOM 6950 O O . ILE A 1 999 ? 18.745 -34.911 61.843 1.00 70.62 999 ILE A O 1
ATOM 6954 N N . LEU A 1 1000 ? 20.163 -33.588 60.720 1.00 72.38 1000 LEU A N 1
ATOM 6955 C CA . LEU A 1 1000 ? 20.966 -33.159 61.876 1.00 72.38 1000 LEU A CA 1
ATOM 6956 C C . LEU A 1 1000 ? 21.235 -31.652 61.779 1.00 72.38 1000 LEU A C 1
ATOM 6958 O O . LEU A 1 1000 ? 21.070 -31.058 60.720 1.00 72.38 1000 LEU A O 1
ATOM 6962 N N . SER A 1 1001 ? 21.675 -31.002 62.858 1.00 74.56 1001 SER A N 1
ATOM 6963 C CA . SER A 1 1001 ? 22.163 -29.617 62.754 1.00 74.56 1001 SER A CA 1
ATOM 6964 C C . SER A 1 1001 ? 23.512 -29.579 62.033 1.00 74.56 1001 SER A C 1
ATOM 6966 O O . SER A 1 1001 ? 24.270 -30.550 62.090 1.00 74.56 1001 SER A O 1
ATOM 6968 N N . GLN A 1 1002 ? 23.860 -28.457 61.394 1.00 70.38 1002 GLN A N 1
ATOM 6969 C CA . GLN A 1 1002 ? 25.141 -28.324 60.683 1.00 70.38 1002 GLN A CA 1
ATOM 6970 C C . GLN A 1 1002 ? 26.340 -28.667 61.580 1.00 70.38 1002 GLN A C 1
ATOM 6972 O O . GLN A 1 1002 ? 27.254 -29.389 61.172 1.00 70.38 1002 GLN A O 1
ATOM 6977 N N . LEU A 1 1003 ? 26.311 -28.205 62.834 1.00 64.38 1003 LEU A N 1
ATOM 6978 C CA . LEU A 1 1003 ? 27.370 -28.474 63.802 1.00 64.38 1003 LEU A CA 1
ATOM 6979 C C . LEU A 1 1003 ? 27.428 -29.966 64.171 1.00 64.38 1003 LEU A C 1
ATOM 6981 O O . LEU A 1 1003 ? 28.517 -30.531 64.197 1.00 64.38 1003 LEU A O 1
ATOM 6985 N N . ALA A 1 1004 ? 26.280 -30.622 64.388 1.00 70.69 1004 ALA A N 1
ATOM 6986 C CA . ALA A 1 1004 ? 26.214 -32.049 64.719 1.00 70.69 1004 ALA A CA 1
ATOM 6987 C C . ALA A 1 1004 ? 26.594 -32.959 63.535 1.00 70.69 1004 ALA A C 1
ATOM 6989 O O . ALA A 1 1004 ? 27.273 -33.966 63.730 1.00 70.69 1004 ALA A O 1
ATOM 6990 N N . CYS A 1 1005 ? 26.215 -32.582 62.311 1.00 72.06 1005 CYS A N 1
ATOM 6991 C CA . CYS A 1 1005 ? 26.545 -33.311 61.089 1.00 72.06 1005 CYS A CA 1
ATOM 6992 C C . CYS A 1 1005 ? 28.058 -33.355 60.843 1.00 72.06 1005 CYS A C 1
ATOM 6994 O O . CYS A 1 1005 ? 28.638 -34.421 60.636 1.00 72.06 1005 CYS A O 1
ATOM 6996 N N . THR A 1 1006 ? 28.708 -32.196 60.969 1.00 69.75 1006 THR A N 1
ATOM 6997 C CA . THR A 1 1006 ? 30.158 -32.072 60.771 1.00 69.75 1006 THR A CA 1
ATOM 6998 C C . THR A 1 1006 ? 30.938 -32.787 61.882 1.00 69.75 1006 THR A C 1
ATOM 7000 O O . THR A 1 1006 ? 31.969 -33.403 61.618 1.00 69.75 1006 THR A O 1
ATOM 7003 N N . TYR A 1 1007 ? 30.431 -32.767 63.124 1.00 73.25 1007 TYR A N 1
ATOM 7004 C CA . TYR A 1 1007 ? 31.072 -33.433 64.268 1.00 73.25 1007 TYR A CA 1
ATOM 7005 C C . TYR A 1 1007 ? 31.031 -34.967 64.181 1.00 73.25 1007 TYR A C 1
ATOM 7007 O O . TYR A 1 1007 ? 31.927 -35.637 64.690 1.00 73.25 1007 TYR A O 1
ATOM 7015 N N . LEU A 1 1008 ? 30.012 -35.526 63.520 1.00 75.25 1008 LEU A N 1
ATOM 7016 C CA . LEU A 1 1008 ? 29.874 -36.964 63.264 1.00 75.25 1008 LEU A CA 1
ATOM 7017 C C . LEU A 1 1008 ? 30.497 -37.408 61.927 1.00 75.25 1008 LEU A C 1
ATOM 7019 O O . LEU A 1 1008 ? 30.353 -38.569 61.556 1.00 75.25 1008 LEU A O 1
ATOM 7023 N N . LEU A 1 1009 ? 31.217 -36.517 61.232 1.00 75.06 1009 LEU A N 1
ATOM 7024 C CA . LEU A 1 1009 ? 31.858 -36.749 59.926 1.00 75.06 1009 LEU A CA 1
ATOM 7025 C C . LEU A 1 1009 ? 30.883 -36.991 58.751 1.00 75.06 1009 LEU A C 1
ATOM 7027 O O . LEU A 1 1009 ? 31.253 -37.626 57.764 1.00 75.06 1009 LEU A O 1
ATOM 7031 N N . GLY A 1 1010 ? 29.650 -36.486 58.831 1.00 72.81 1010 GLY A N 1
ATOM 7032 C CA . GLY A 1 1010 ? 28.686 -36.501 57.725 1.00 72.81 1010 GLY A CA 1
ATOM 7033 C C . GLY A 1 1010 ? 28.791 -35.253 56.844 1.00 72.81 1010 GLY A C 1
ATOM 7034 O O . GLY A 1 1010 ? 29.226 -34.193 57.294 1.00 72.81 1010 GLY A O 1
ATOM 7035 N N . ASN A 1 1011 ? 28.383 -35.363 55.577 1.00 78.19 1011 ASN A N 1
ATOM 7036 C CA . ASN A 1 1011 ? 28.342 -34.229 54.649 1.00 78.19 1011 ASN A CA 1
ATOM 7037 C C . ASN A 1 1011 ? 27.005 -33.491 54.759 1.00 78.19 1011 ASN A C 1
ATOM 7039 O O . ASN A 1 1011 ? 25.962 -34.017 54.366 1.00 78.19 1011 ASN A O 1
ATOM 7043 N N . PHE A 1 1012 ? 27.046 -32.268 55.284 1.00 78.25 1012 PHE A N 1
ATOM 7044 C CA . PHE A 1 1012 ? 25.868 -31.425 55.467 1.00 78.25 1012 PHE A CA 1
ATOM 7045 C C . PHE A 1 1012 ? 25.459 -30.766 54.144 1.00 78.25 1012 PHE A C 1
ATOM 7047 O O . PHE A 1 1012 ? 26.262 -30.059 53.538 1.00 78.25 1012 PHE A O 1
ATOM 7054 N N . ARG A 1 1013 ? 24.221 -30.979 53.685 1.00 77.44 1013 ARG A N 1
ATOM 7055 C CA . ARG A 1 1013 ? 23.746 -30.526 52.360 1.00 77.44 1013 ARG A CA 1
ATOM 7056 C C . ARG A 1 1013 ? 23.155 -29.114 52.337 1.00 77.44 1013 ARG A C 1
ATOM 7058 O O . ARG A 1 1013 ? 22.705 -28.659 51.293 1.00 77.44 1013 ARG A O 1
ATOM 7065 N N . GLY A 1 1014 ? 23.203 -28.411 53.465 1.00 58.53 1014 GLY A N 1
ATOM 7066 C CA . GLY A 1 1014 ? 22.673 -27.058 53.621 1.00 58.53 1014 GLY A CA 1
ATOM 7067 C C . GLY A 1 1014 ? 21.462 -27.023 54.550 1.00 58.53 1014 GLY A C 1
ATOM 7068 O O . GLY A 1 1014 ? 20.767 -28.023 54.733 1.00 58.53 1014 GLY A O 1
ATOM 7069 N N . LEU A 1 1015 ? 21.233 -25.873 55.180 1.00 57.44 1015 LEU A N 1
ATOM 7070 C CA . LEU A 1 1015 ? 20.120 -25.661 56.109 1.00 57.44 1015 LEU A CA 1
ATOM 7071 C C . LEU A 1 1015 ? 18.775 -25.830 55.380 1.00 57.44 1015 LEU A C 1
ATOM 7073 O O . LEU A 1 1015 ? 18.607 -25.289 54.291 1.00 57.44 1015 LEU A O 1
ATOM 7077 N N . GLY A 1 1016 ? 17.839 -26.587 55.962 1.00 60.34 1016 GLY A N 1
ATOM 7078 C CA . GLY A 1 1016 ? 16.512 -26.838 55.379 1.00 60.34 1016 GLY A CA 1
ATOM 7079 C C . GLY A 1 1016 ? 16.449 -27.927 54.297 1.00 60.34 1016 GLY A C 1
ATOM 7080 O O . GLY A 1 1016 ? 15.372 -28.199 53.778 1.00 60.34 1016 GLY A O 1
ATOM 7081 N N . SER A 1 1017 ? 17.567 -28.581 53.955 1.00 64.50 1017 SER A N 1
ATOM 7082 C CA . SER A 1 1017 ? 17.546 -29.751 53.060 1.00 64.50 1017 SER A CA 1
ATOM 7083 C C . SER A 1 1017 ? 16.895 -30.964 53.750 1.00 64.50 1017 SER A C 1
ATOM 7085 O O . SER A 1 1017 ? 17.180 -31.230 54.916 1.00 64.50 1017 SER A O 1
ATOM 7087 N N . THR A 1 1018 ? 16.022 -31.704 53.056 1.00 71.88 1018 THR A N 1
ATOM 7088 C CA . THR A 1 1018 ? 15.263 -32.841 53.623 1.00 71.88 1018 THR A CA 1
ATOM 7089 C C . THR A 1 1018 ? 15.867 -34.190 53.209 1.00 71.88 1018 THR A C 1
ATOM 7091 O O . THR A 1 1018 ? 16.607 -34.258 52.239 1.00 71.88 1018 THR A O 1
ATOM 7094 N N . CYS A 1 1019 ? 15.560 -35.290 53.907 1.00 63.41 1019 CYS A N 1
ATOM 7095 C CA . CYS A 1 1019 ? 16.028 -36.641 53.553 1.00 63.41 1019 CYS A CA 1
ATOM 7096 C C . CYS A 1 1019 ? 15.086 -37.404 52.605 1.00 63.41 1019 CYS A C 1
ATOM 7098 O O . CYS A 1 1019 ? 15.219 -38.620 52.459 1.00 63.41 1019 CYS A O 1
ATOM 7100 N N . SER A 1 1020 ? 14.127 -36.708 51.985 1.00 67.88 1020 SER A N 1
ATOM 7101 C CA . SER A 1 1020 ? 13.149 -37.285 51.060 1.00 67.88 1020 SER A CA 1
ATOM 7102 C C . SER A 1 1020 ? 12.706 -36.247 50.008 1.00 67.88 1020 SER A C 1
ATOM 7104 O O . SER A 1 1020 ? 12.092 -35.253 50.400 1.00 67.88 1020 SER A O 1
ATOM 7106 N N . PRO A 1 1021 ? 12.959 -36.470 48.701 1.00 57.06 1021 PRO A N 1
ATOM 7107 C CA . PRO A 1 1021 ? 13.728 -37.596 48.166 1.00 57.06 1021 PRO A CA 1
ATOM 7108 C C . PRO A 1 1021 ? 15.166 -37.568 48.709 1.00 57.06 1021 PRO A C 1
ATOM 7110 O O . PRO A 1 1021 ? 15.736 -36.498 48.886 1.00 57.06 1021 PRO A O 1
ATOM 7113 N N . ASN A 1 1022 ? 15.709 -38.736 49.076 1.00 60.84 1022 ASN A N 1
ATOM 7114 C CA . ASN A 1 1022 ? 16.953 -38.849 49.847 1.00 60.84 1022 ASN A CA 1
ATOM 7115 C C . ASN A 1 1022 ? 18.133 -38.196 49.090 1.00 60.84 1022 ASN A C 1
ATOM 7117 O O . ASN A 1 1022 ? 18.633 -38.810 48.154 1.00 60.84 1022 ASN A O 1
ATOM 7121 N N . PRO A 1 1023 ? 18.638 -37.014 49.510 1.00 63.91 1023 PRO A N 1
ATOM 7122 C CA . PRO A 1 1023 ? 19.691 -36.266 48.813 1.00 63.91 1023 PRO A CA 1
ATOM 7123 C C . PRO A 1 1023 ? 21.084 -36.873 49.033 1.00 63.91 1023 PRO A C 1
ATOM 7125 O O . PRO A 1 1023 ? 22.098 -36.354 48.557 1.00 63.91 1023 PRO A O 1
ATOM 7128 N N . CYS A 1 1024 ? 21.154 -37.937 49.835 1.00 65.38 1024 CYS A N 1
ATOM 7129 C CA . CYS A 1 1024 ? 22.336 -38.754 50.038 1.00 65.38 1024 CYS A CA 1
ATOM 7130 C C . CYS A 1 1024 ? 22.373 -39.937 49.068 1.00 65.38 1024 CYS A C 1
ATOM 7132 O O . CYS A 1 1024 ? 23.448 -40.493 48.854 1.00 65.38 1024 CYS A O 1
ATOM 7134 N N . LEU A 1 1025 ? 21.244 -40.262 48.425 1.00 62.66 1025 LEU A N 1
ATOM 7135 C CA . LEU A 1 1025 ? 21.230 -41.029 47.185 1.00 62.66 1025 LEU A CA 1
ATOM 7136 C C . LEU A 1 1025 ? 21.497 -40.067 46.030 1.00 62.66 1025 LEU A C 1
ATOM 7138 O O . LEU A 1 1025 ? 20.933 -38.975 45.966 1.00 62.66 1025 LEU A O 1
ATOM 7142 N N . LEU A 1 1026 ? 22.394 -40.464 45.131 1.00 57.41 1026 LEU A N 1
ATOM 7143 C CA . LEU A 1 1026 ? 22.603 -39.729 43.890 1.00 57.41 1026 LEU A CA 1
ATOM 7144 C C . LEU A 1 1026 ? 21.266 -39.720 43.137 1.00 57.41 1026 LEU A C 1
ATOM 7146 O O . LEU A 1 1026 ? 20.662 -40.789 43.016 1.00 57.41 1026 LEU A O 1
ATOM 7150 N N . PRO A 1 1027 ? 20.775 -38.558 42.687 1.00 58.38 1027 PRO A N 1
ATOM 7151 C CA . PRO A 1 1027 ? 19.474 -38.493 42.052 1.00 58.38 1027 PRO A CA 1
ATOM 7152 C C . PRO A 1 1027 ? 19.455 -39.399 40.810 1.00 58.38 1027 PRO A C 1
ATOM 7154 O O . PRO A 1 1027 ? 20.474 -39.559 40.125 1.00 58.38 1027 PRO A O 1
ATOM 7157 N N . THR A 1 1028 ? 18.326 -40.090 40.622 1.00 69.25 1028 THR A N 1
ATOM 7158 C CA . THR A 1 1028 ? 18.102 -41.034 39.524 1.00 69.25 1028 THR A CA 1
ATOM 7159 C C . THR A 1 1028 ? 17.080 -40.489 38.538 1.00 69.25 1028 THR A C 1
ATOM 7161 O O . THR A 1 1028 ? 16.157 -39.769 38.916 1.00 69.25 1028 THR A O 1
ATOM 7164 N N . GLY A 1 1029 ? 17.231 -40.879 37.286 1.00 73.69 1029 GLY A N 1
ATOM 7165 C CA . GLY A 1 1029 ? 16.485 -40.398 36.138 1.00 73.69 1029 GLY A CA 1
ATOM 7166 C C . GLY A 1 1029 ? 16.610 -41.411 35.009 1.00 73.69 1029 GLY A C 1
ATOM 7167 O O . GLY A 1 1029 ? 17.436 -42.331 35.069 1.00 73.69 1029 GLY A O 1
ATOM 7168 N N . ALA A 1 1030 ? 15.765 -41.283 34.002 1.00 76.19 1030 ALA A N 1
ATOM 7169 C CA . ALA A 1 1030 ? 15.766 -42.145 32.842 1.00 76.19 1030 ALA A CA 1
ATOM 7170 C C . ALA A 1 1030 ? 17.118 -42.074 32.120 1.00 76.19 1030 ALA A C 1
ATOM 7172 O O . ALA A 1 1030 ? 17.638 -41.011 31.776 1.00 76.19 1030 ALA A O 1
ATOM 7173 N N . CYS A 1 1031 ? 17.707 -43.245 31.922 1.00 75.25 1031 CYS A N 1
ATOM 7174 C CA . CYS A 1 1031 ? 18.918 -43.456 31.161 1.00 75.25 1031 CYS A CA 1
ATOM 7175 C C . CYS A 1 1031 ? 18.573 -44.244 29.905 1.00 75.25 1031 CYS A C 1
ATOM 7177 O O . CYS A 1 1031 ? 18.165 -45.408 29.986 1.00 75.25 1031 CYS A O 1
ATOM 7179 N N . CYS A 1 1032 ? 18.737 -43.609 28.749 1.00 75.81 1032 CYS A N 1
ATOM 7180 C CA . CYS A 1 1032 ? 18.466 -44.232 27.464 1.00 75.81 1032 CYS A CA 1
ATOM 7181 C C . CYS A 1 1032 ? 19.733 -44.905 26.920 1.00 75.81 1032 CYS A C 1
ATOM 7183 O O . CYS A 1 1032 ? 20.758 -44.254 26.697 1.00 75.81 1032 CYS A O 1
ATOM 7185 N N . TYR A 1 1033 ? 19.652 -46.208 26.661 1.00 71.69 1033 TYR A N 1
ATOM 7186 C CA . TYR A 1 1033 ? 20.706 -47.010 26.041 1.00 71.69 1033 TYR A CA 1
ATOM 7187 C C . TYR A 1 1033 ? 20.434 -47.224 24.541 1.00 71.69 1033 TYR A C 1
ATOM 7189 O O . TYR A 1 1033 ? 19.320 -47.035 24.046 1.00 71.69 1033 TYR A O 1
ATOM 7197 N N . ALA A 1 1034 ? 21.450 -47.655 23.787 1.00 54.72 1034 ALA A N 1
ATOM 7198 C CA . ALA A 1 1034 ? 21.301 -47.955 22.360 1.00 54.72 1034 ALA A CA 1
ATOM 7199 C C . ALA A 1 1034 ? 20.198 -49.010 22.093 1.00 54.72 1034 ALA A C 1
ATOM 7201 O O . ALA A 1 1034 ? 20.071 -49.980 22.840 1.00 54.72 1034 ALA A O 1
ATOM 7202 N N . PHE A 1 1035 ? 19.450 -48.840 20.992 1.00 52.44 1035 PHE A N 1
ATOM 7203 C CA . PHE A 1 1035 ? 18.272 -49.635 20.578 1.00 52.44 1035 PHE A CA 1
ATOM 7204 C C . PHE A 1 1035 ? 16.975 -49.436 21.393 1.00 52.44 1035 PHE A C 1
ATOM 7206 O O . PHE A 1 1035 ? 16.087 -50.284 21.322 1.00 52.44 1035 PHE A O 1
ATOM 7213 N N . GLY A 1 1036 ? 16.834 -48.320 22.119 1.00 61.25 1036 GLY A N 1
ATOM 7214 C CA . GLY A 1 1036 ? 15.560 -47.915 22.741 1.00 61.25 1036 GLY A CA 1
ATOM 7215 C C . GLY A 1 1036 ? 15.268 -48.564 24.099 1.00 61.25 1036 GLY A C 1
ATOM 7216 O O . GLY A 1 1036 ? 14.121 -48.616 24.532 1.00 61.25 1036 GLY A O 1
ATOM 7217 N N . LEU A 1 1037 ? 16.291 -49.091 24.778 1.00 68.06 1037 LEU A N 1
ATOM 7218 C CA . LEU A 1 1037 ? 16.161 -49.605 26.144 1.00 68.06 1037 LEU A CA 1
ATOM 7219 C C . LEU A 1 1037 ? 16.312 -48.455 27.152 1.00 68.06 1037 LEU A C 1
ATOM 7221 O O . LEU A 1 1037 ? 17.329 -47.767 27.138 1.00 68.06 1037 LEU A O 1
ATOM 7225 N N . CYS A 1 1038 ? 15.328 -48.279 28.037 1.00 74.00 1038 CYS A N 1
ATOM 7226 C CA . CYS A 1 1038 ? 15.316 -47.266 29.100 1.00 74.00 1038 CYS A CA 1
ATOM 7227 C C . CYS A 1 1038 ? 15.451 -47.915 30.483 1.00 74.00 1038 CYS A C 1
ATOM 7229 O O . CYS A 1 1038 ? 14.798 -48.928 30.753 1.00 74.00 1038 CYS A O 1
ATOM 7231 N N . ALA A 1 1039 ? 16.265 -47.334 31.370 1.00 76.44 1039 ALA A N 1
ATOM 7232 C CA . ALA A 1 1039 ? 16.259 -47.672 32.796 1.00 76.44 1039 ALA A CA 1
ATOM 7233 C C . ALA A 1 1039 ? 16.447 -46.426 33.669 1.00 76.44 1039 ALA A C 1
ATOM 7235 O O . ALA A 1 1039 ? 17.267 -45.571 33.354 1.00 76.44 1039 ALA A O 1
ATOM 7236 N N . VAL A 1 1040 ? 15.748 -46.344 34.801 1.00 73.94 1040 VAL A N 1
ATOM 7237 C CA . VAL A 1 1040 ? 15.923 -45.250 35.770 1.00 73.94 1040 VAL A CA 1
ATOM 7238 C C . VAL A 1 1040 ? 17.116 -45.570 36.683 1.00 73.94 1040 VAL A C 1
ATOM 7240 O O . VAL A 1 1040 ? 17.023 -46.437 37.553 1.00 73.94 1040 VAL A O 1
ATOM 7243 N N . VAL A 1 1041 ? 18.257 -44.909 36.464 1.00 77.81 1041 VAL A N 1
ATOM 7244 C CA . VAL A 1 1041 ? 19.530 -45.107 37.207 1.00 77.81 1041 VAL A CA 1
ATOM 7245 C C . VAL A 1 1041 ? 20.123 -43.753 37.611 1.00 77.81 1041 VAL A C 1
ATOM 7247 O O . VAL A 1 1041 ? 19.473 -42.746 37.404 1.00 77.81 1041 VAL A O 1
ATOM 7250 N N . THR A 1 1042 ? 21.305 -43.666 38.233 1.00 78.00 1042 THR A N 1
ATOM 7251 C CA . THR A 1 1042 ? 21.909 -42.360 38.594 1.00 78.00 1042 THR A CA 1
ATOM 7252 C C . THR A 1 1042 ? 22.638 -41.742 37.398 1.00 78.00 1042 THR A C 1
ATOM 7254 O O . THR A 1 1042 ? 23.130 -42.474 36.536 1.00 78.00 1042 THR A O 1
ATOM 7257 N N . SER A 1 1043 ? 22.798 -40.414 37.362 1.00 69.94 1043 SER A N 1
ATOM 7258 C CA . SER A 1 1043 ? 23.490 -39.716 36.257 1.00 69.94 1043 SER A CA 1
ATOM 7259 C C . SER A 1 1043 ? 24.888 -40.267 35.957 1.00 69.94 1043 SER A C 1
ATOM 7261 O O . SER A 1 1043 ? 25.282 -40.431 34.803 1.00 69.94 1043 SER A O 1
ATOM 7263 N N . THR A 1 1044 ? 25.627 -40.628 37.009 1.00 65.44 1044 THR A N 1
ATOM 7264 C CA . THR A 1 1044 ? 26.982 -41.182 36.904 1.00 65.44 1044 THR A CA 1
ATOM 7265 C C . THR A 1 1044 ? 26.968 -42.634 36.428 1.00 65.44 1044 THR A C 1
ATOM 7267 O O . THR A 1 1044 ? 27.819 -43.016 35.629 1.00 65.44 1044 THR A O 1
ATOM 7270 N N . GLN A 1 1045 ? 26.000 -43.442 36.877 1.00 70.06 1045 GLN A N 1
ATOM 7271 C CA . GLN A 1 1045 ? 25.825 -44.815 36.396 1.00 70.06 1045 GLN A CA 1
ATOM 7272 C C . GLN A 1 1045 ? 25.459 -44.820 34.904 1.00 70.06 1045 GLN A C 1
ATOM 7274 O O . GLN A 1 1045 ? 26.054 -45.560 34.130 1.00 70.06 1045 GLN A O 1
ATOM 7279 N N . CYS A 1 1046 ? 24.560 -43.922 34.492 1.00 71.75 1046 CYS A N 1
ATOM 7280 C CA . CYS A 1 1046 ? 24.127 -43.782 33.108 1.00 71.75 1046 CYS A CA 1
ATOM 7281 C C . CYS A 1 1046 ? 25.278 -43.421 32.158 1.00 71.75 1046 CYS A C 1
ATOM 7283 O O . CYS A 1 1046 ? 25.495 -44.099 31.154 1.00 71.75 1046 CYS A O 1
ATOM 7285 N N . LEU A 1 1047 ? 26.073 -42.411 32.531 1.00 65.75 1047 LEU A N 1
ATOM 7286 C CA . LEU A 1 1047 ? 27.251 -41.982 31.772 1.00 65.75 1047 LEU A CA 1
ATOM 7287 C C . LEU A 1 1047 ? 28.343 -43.065 31.715 1.00 65.75 1047 LEU A C 1
ATOM 7289 O O . LEU A 1 1047 ? 29.010 -43.205 30.691 1.00 65.75 1047 LEU A O 1
ATOM 7293 N N . ASN A 1 1048 ? 28.518 -43.847 32.787 1.00 65.25 1048 ASN A N 1
ATOM 7294 C CA . ASN A 1 1048 ? 29.506 -44.931 32.835 1.00 65.25 1048 ASN A CA 1
ATOM 7295 C C . ASN A 1 1048 ? 29.084 -46.168 32.028 1.00 65.25 1048 ASN A C 1
ATOM 7297 O O . ASN A 1 1048 ? 29.942 -46.825 31.438 1.00 65.25 1048 ASN A O 1
ATOM 7301 N N . ASP A 1 1049 ? 27.784 -46.458 31.965 1.00 68.81 1049 ASP A N 1
ATOM 7302 C CA . ASP A 1 1049 ? 27.215 -47.558 31.175 1.00 68.81 1049 ASP A CA 1
ATOM 7303 C C . ASP A 1 1049 ? 26.978 -47.161 29.699 1.00 68.81 1049 ASP A C 1
ATOM 7305 O O . ASP A 1 1049 ? 26.481 -47.957 28.899 1.00 68.81 1049 ASP A O 1
ATOM 7309 N N . GLY A 1 1050 ? 27.368 -45.937 29.318 1.00 69.12 1050 GLY A N 1
ATOM 7310 C CA . GLY A 1 1050 ? 27.314 -45.423 27.948 1.00 69.12 1050 GLY A CA 1
ATOM 7311 C C . GLY A 1 1050 ? 25.920 -45.001 27.472 1.00 69.12 1050 GLY A C 1
ATOM 7312 O O . GLY A 1 1050 ? 25.715 -44.876 26.264 1.00 69.12 1050 GLY A O 1
A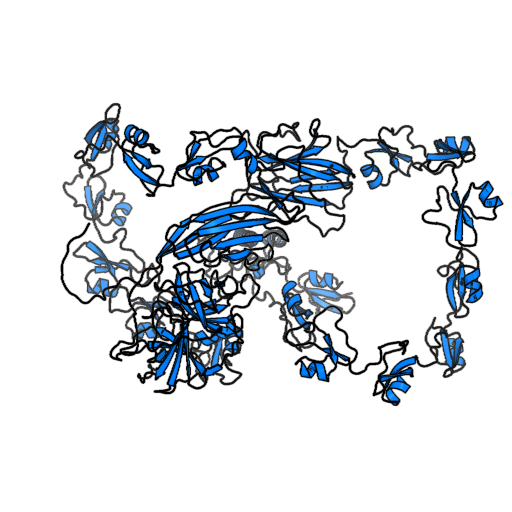TOM 7313 N N . GLY A 1 1051 ? 24.969 -44.812 28.390 1.00 71.31 1051 GLY A N 1
ATOM 7314 C CA . GLY A 1 1051 ? 23.628 -44.298 28.109 1.00 71.31 1051 GLY A CA 1
ATOM 7315 C C . GLY A 1 1051 ? 23.529 -42.776 28.264 1.00 71.31 1051 GLY A C 1
ATOM 7316 O O . GLY A 1 1051 ? 24.378 -42.137 28.889 1.00 71.31 1051 GLY A O 1
ATOM 7317 N N . ALA A 1 1052 ? 22.486 -42.184 27.682 1.00 74.62 1052 ALA A N 1
ATOM 7318 C CA . ALA A 1 1052 ? 22.188 -40.757 27.796 1.00 74.62 1052 ALA A CA 1
ATOM 7319 C C . ALA A 1 1052 ? 21.197 -40.513 28.941 1.00 74.62 1052 ALA A C 1
ATOM 7321 O O . ALA A 1 1052 ? 20.101 -41.071 28.950 1.00 74.62 1052 ALA A O 1
ATOM 7322 N N . TYR A 1 1053 ? 21.599 -39.696 29.912 1.00 73.12 1053 TYR A N 1
ATOM 7323 C CA . TYR A 1 1053 ? 20.826 -39.429 31.120 1.00 73.12 1053 TYR A CA 1
ATOM 7324 C C . TYR A 1 1053 ? 19.920 -38.212 30.928 1.00 73.12 1053 TYR A C 1
ATOM 7326 O O . TYR A 1 1053 ? 20.428 -37.117 30.691 1.00 73.12 1053 TYR A O 1
ATOM 7334 N N . LEU A 1 1054 ? 18.604 -38.381 31.054 1.00 68.44 1054 LEU A N 1
ATOM 7335 C CA . LEU A 1 1054 ? 17.608 -37.346 30.739 1.00 68.44 1054 LEU A CA 1
ATOM 7336 C C . LEU A 1 1054 ? 17.371 -36.328 31.866 1.00 68.44 1054 LEU A C 1
ATOM 7338 O O . LEU A 1 1054 ? 16.532 -35.440 31.748 1.00 68.44 1054 LEU A O 1
ATOM 7342 N N . GLY A 1 1055 ? 18.139 -36.420 32.948 1.00 63.56 1055 GLY A N 1
ATOM 7343 C CA . GLY A 1 1055 ? 18.006 -35.553 34.112 1.00 63.56 1055 GLY A CA 1
ATOM 7344 C C . GLY A 1 1055 ? 17.203 -36.206 35.229 1.00 63.56 1055 GLY A C 1
ATOM 7345 O O . GLY A 1 1055 ? 16.496 -37.194 35.045 1.00 63.56 1055 GLY A O 1
ATOM 7346 N N . ASP A 1 1056 ? 17.366 -35.672 36.428 1.00 64.75 1056 ASP A N 1
ATOM 7347 C CA . ASP A 1 1056 ? 16.858 -36.278 37.651 1.00 64.75 1056 ASP A CA 1
ATOM 7348 C C . ASP A 1 1056 ? 15.321 -36.241 37.720 1.00 64.75 1056 ASP A C 1
ATOM 7350 O O . ASP A 1 1056 ? 14.715 -35.189 37.529 1.00 64.75 1056 ASP A O 1
ATOM 7354 N N . GLY A 1 1057 ? 14.688 -37.382 38.017 1.00 65.56 1057 GLY A N 1
ATOM 7355 C CA . GLY A 1 1057 ? 13.227 -37.509 38.123 1.00 65.56 1057 GLY A CA 1
ATOM 7356 C C . GLY A 1 1057 ? 12.479 -37.863 36.829 1.00 65.56 1057 GLY A C 1
ATOM 7357 O O . GLY A 1 1057 ? 11.261 -37.989 36.881 1.00 65.56 1057 GLY A O 1
ATOM 7358 N N . SER A 1 1058 ? 13.179 -38.052 35.705 1.00 68.69 1058 SER A N 1
ATOM 7359 C CA . SER A 1 1058 ? 12.606 -38.604 34.460 1.00 68.69 1058 SER A CA 1
ATOM 7360 C C . SER A 1 1058 ? 12.324 -40.115 34.576 1.00 68.69 1058 SER A C 1
ATOM 7362 O O . SER A 1 1058 ? 13.064 -40.823 35.272 1.00 68.69 1058 SER A O 1
ATOM 7364 N N . ASP A 1 1059 ? 11.265 -40.615 33.921 1.00 69.38 1059 ASP A N 1
ATOM 7365 C CA . ASP A 1 1059 ? 10.831 -42.024 33.969 1.00 69.38 1059 ASP A CA 1
ATOM 7366 C C . ASP A 1 1059 ? 10.849 -42.718 32.585 1.00 69.38 1059 ASP A C 1
ATOM 7368 O O . ASP A 1 1059 ? 11.364 -42.174 31.613 1.00 69.38 1059 ASP A O 1
ATOM 7372 N N . CYS A 1 1060 ? 10.422 -43.984 32.515 1.00 71.06 1060 CYS A N 1
ATOM 7373 C CA . CYS A 1 1060 ? 10.483 -44.804 31.296 1.00 71.06 1060 CYS A CA 1
ATOM 7374 C C . CYS A 1 1060 ? 9.088 -45.181 30.748 1.00 71.06 1060 CYS A C 1
ATOM 7376 O O . CYS A 1 1060 ? 8.977 -46.206 30.067 1.00 71.06 1060 CYS A O 1
ATOM 7378 N N . ASP A 1 1061 ? 8.030 -44.418 31.054 1.00 64.50 1061 ASP A N 1
ATOM 7379 C CA . ASP A 1 1061 ? 6.638 -44.887 30.896 1.00 64.50 1061 ASP A CA 1
ATOM 7380 C C . ASP A 1 1061 ? 5.901 -44.467 29.603 1.00 64.50 1061 ASP A C 1
ATOM 7382 O O . ASP A 1 1061 ? 4.709 -44.750 29.454 1.00 64.50 1061 ASP A O 1
ATOM 7386 N N . GLY A 1 1062 ? 6.595 -43.942 28.588 1.00 57.72 1062 GLY A N 1
ATOM 7387 C CA . GLY A 1 1062 ? 6.066 -43.946 27.213 1.00 57.72 1062 GLY A CA 1
ATOM 7388 C C . GLY A 1 1062 ? 6.631 -42.871 26.290 1.00 57.72 1062 GLY A C 1
ATOM 7389 O O . GLY A 1 1062 ? 6.239 -41.717 26.382 1.00 57.72 1062 GLY A O 1
ATOM 7390 N N . ASP A 1 1063 ? 7.478 -43.305 25.351 1.00 53.81 1063 ASP A N 1
ATOM 7391 C CA . ASP A 1 1063 ? 8.086 -42.570 24.220 1.00 53.81 1063 ASP A CA 1
ATOM 7392 C C . ASP A 1 1063 ? 9.255 -41.599 24.506 1.00 53.81 1063 ASP A C 1
ATOM 7394 O O . ASP A 1 1063 ? 9.788 -40.993 23.580 1.00 53.81 1063 ASP A O 1
ATOM 7398 N N . GLU A 1 1064 ? 9.773 -41.528 25.735 1.00 56.28 1064 GLU A N 1
ATOM 7399 C CA . GLU A 1 1064 ? 10.873 -40.602 26.094 1.00 56.28 1064 GLU A CA 1
ATOM 7400 C C . GLU A 1 1064 ? 12.299 -41.150 25.848 1.00 56.28 1064 GLU A C 1
ATOM 7402 O O . GLU A 1 1064 ? 13.273 -40.407 25.939 1.00 56.28 1064 GLU A O 1
ATOM 7407 N N . CYS A 1 1065 ? 12.447 -42.423 25.450 1.00 58.91 1065 CYS A N 1
ATOM 7408 C CA . CYS A 1 1065 ? 13.730 -43.025 25.048 1.00 58.91 1065 CYS A CA 1
ATOM 7409 C C . CYS A 1 1065 ? 13.723 -43.572 23.612 1.00 58.91 1065 CYS A C 1
ATOM 7411 O O . CYS A 1 1065 ? 14.221 -44.674 23.362 1.00 58.91 1065 CYS A O 1
ATOM 7413 N N . ASP A 1 1066 ? 13.211 -42.799 22.651 1.00 57.31 1066 ASP A N 1
ATOM 7414 C CA . ASP A 1 1066 ? 13.640 -42.947 21.258 1.00 57.31 1066 ASP A CA 1
ATOM 7415 C C . ASP A 1 1066 ? 14.822 -41.993 20.988 1.00 57.31 1066 ASP A C 1
ATOM 7417 O O . ASP A 1 1066 ? 14.629 -40.797 20.756 1.00 57.31 1066 ASP A O 1
ATOM 7421 N N . PRO A 1 1067 ? 16.077 -42.480 21.039 1.00 52.88 1067 PRO A N 1
ATOM 7422 C CA . PRO A 1 1067 ? 17.256 -41.626 20.965 1.00 52.88 1067 PRO A CA 1
ATOM 7423 C C . PRO A 1 1067 ? 17.556 -41.145 19.542 1.00 52.88 1067 PRO A C 1
ATOM 7425 O O . PRO A 1 1067 ? 18.616 -40.558 19.318 1.00 52.88 1067 PRO A O 1
ATOM 7428 N N . TYR A 1 1068 ? 16.691 -41.409 18.559 1.00 54.34 1068 TYR A N 1
ATOM 7429 C CA . TYR A 1 1068 ? 16.984 -41.034 17.181 1.00 54.34 1068 TYR A CA 1
ATOM 7430 C C . TYR A 1 1068 ? 16.437 -39.674 16.776 1.00 54.34 1068 TYR A C 1
ATOM 7432 O O . TYR A 1 1068 ? 16.934 -39.159 15.778 1.00 54.34 1068 TYR A O 1
ATOM 7440 N N . TYR A 1 1069 ? 15.530 -39.065 17.547 1.00 65.38 1069 TYR A N 1
ATOM 7441 C CA . TYR A 1 1069 ? 14.787 -37.868 17.151 1.00 65.38 1069 TYR A CA 1
ATOM 7442 C C . TYR A 1 1069 ? 15.247 -36.585 17.875 1.00 65.38 1069 TYR A C 1
ATOM 7444 O O . TYR A 1 1069 ? 15.654 -36.590 19.036 1.00 65.38 1069 TYR A O 1
ATOM 7452 N N . GLY A 1 1070 ? 15.234 -35.465 17.157 1.00 67.50 1070 GLY A N 1
ATOM 7453 C CA . GLY A 1 1070 ? 15.603 -34.133 17.643 1.00 67.50 1070 GLY A CA 1
ATOM 7454 C C . GLY A 1 1070 ? 15.120 -33.060 16.669 1.00 67.50 1070 GLY A C 1
ATOM 7455 O O . GLY A 1 1070 ? 14.685 -33.377 15.555 1.00 67.50 1070 GLY A O 1
ATOM 7456 N N . ALA A 1 1071 ? 15.157 -31.795 17.076 1.00 73.94 1071 ALA A N 1
ATOM 7457 C CA . ALA A 1 1071 ? 14.721 -30.686 16.245 1.00 73.94 1071 ALA A CA 1
ATOM 7458 C C . ALA A 1 1071 ? 15.564 -30.623 14.963 1.00 73.94 1071 ALA A C 1
ATOM 7460 O O . ALA A 1 1071 ? 16.790 -30.482 14.982 1.00 73.94 1071 ALA A O 1
ATOM 7461 N N . CYS A 1 1072 ? 14.891 -30.752 13.827 1.00 76.75 1072 CYS A N 1
ATOM 7462 C CA . CYS A 1 1072 ? 15.464 -30.617 12.505 1.00 76.75 1072 CYS A CA 1
ATOM 7463 C C . CYS A 1 1072 ? 14.957 -29.338 11.860 1.00 76.75 1072 CYS A C 1
ATOM 7465 O O . CYS A 1 1072 ? 13.757 -29.161 11.623 1.00 76.75 1072 CYS A O 1
ATOM 7467 N N . CYS A 1 1073 ? 15.900 -28.461 11.549 1.00 74.69 1073 CYS A N 1
ATOM 7468 C CA . CYS A 1 1073 ? 15.624 -27.176 10.939 1.00 74.69 1073 CYS A CA 1
ATOM 7469 C C . CYS A 1 1073 ? 15.849 -27.301 9.433 1.00 74.69 1073 CYS A C 1
ATOM 7471 O O . CYS A 1 1073 ? 16.987 -27.373 8.966 1.00 74.69 1073 CYS A O 1
ATOM 7473 N N . LEU A 1 1074 ? 14.753 -27.406 8.681 1.00 70.25 1074 LEU A N 1
ATOM 7474 C CA . LEU A 1 1074 ? 14.777 -27.548 7.227 1.00 70.25 1074 LEU A CA 1
ATOM 7475 C C . LEU A 1 1074 ? 15.029 -26.182 6.560 1.00 70.25 1074 LEU A C 1
ATOM 7477 O O . LEU A 1 1074 ? 14.481 -25.190 7.036 1.00 70.25 1074 LEU A O 1
ATOM 7481 N N . PRO A 1 1075 ? 15.757 -26.097 5.429 1.00 51.88 1075 PRO A N 1
ATOM 7482 C CA . PRO A 1 1075 ? 16.189 -24.818 4.851 1.00 51.88 1075 PRO A CA 1
ATOM 7483 C C . PRO A 1 1075 ? 15.062 -23.862 4.422 1.00 51.88 1075 PRO A C 1
ATOM 7485 O O . PRO A 1 1075 ? 15.339 -22.696 4.179 1.00 51.88 1075 PRO A O 1
ATOM 7488 N N . PHE A 1 1076 ? 13.808 -24.334 4.313 1.00 53.09 1076 PHE A N 1
ATOM 7489 C CA . PHE A 1 1076 ? 12.633 -23.525 3.940 1.00 53.09 1076 PHE A CA 1
ATOM 7490 C C . PHE A 1 1076 ? 11.311 -24.015 4.582 1.00 53.09 1076 PHE A C 1
ATOM 7492 O O . PHE A 1 1076 ? 10.250 -23.895 3.970 1.00 53.09 1076 PHE A O 1
ATOM 7499 N N . GLY A 1 1077 ? 11.343 -24.617 5.779 1.00 57.19 1077 GLY A N 1
ATOM 7500 C CA . GLY A 1 1077 ? 10.148 -25.190 6.426 1.00 57.19 1077 GLY A CA 1
ATOM 7501 C C . GLY A 1 1077 ? 10.114 -25.004 7.947 1.00 57.19 1077 GLY A C 1
ATOM 7502 O O . GLY A 1 1077 ? 11.108 -24.565 8.526 1.00 57.19 1077 GLY A O 1
ATOM 7503 N N . PRO A 1 1078 ? 8.984 -25.320 8.614 1.00 64.81 1078 PRO A N 1
ATOM 7504 C CA . PRO A 1 1078 ? 8.911 -25.261 10.069 1.00 64.81 1078 PRO A CA 1
ATOM 7505 C C . PRO A 1 1078 ? 9.853 -26.295 10.697 1.00 64.81 1078 PRO A C 1
ATOM 7507 O O . PRO A 1 1078 ? 10.139 -27.339 10.106 1.00 64.81 1078 PRO A O 1
ATOM 7510 N N . CYS A 1 1079 ? 10.318 -26.005 11.911 1.00 68.94 1079 CYS A N 1
ATOM 7511 C CA . CYS A 1 1079 ? 11.051 -26.966 12.724 1.00 68.94 1079 CYS A CA 1
ATOM 7512 C C . CYS A 1 1079 ? 10.205 -28.235 12.904 1.00 68.94 1079 CYS A C 1
ATOM 7514 O O . CYS A 1 1079 ? 9.029 -28.157 13.267 1.00 68.94 1079 CYS A O 1
ATOM 7516 N N . THR A 1 1080 ? 10.805 -29.396 12.648 1.00 74.25 1080 THR A N 1
ATOM 7517 C CA . THR A 1 1080 ? 10.177 -30.706 12.853 1.00 74.25 1080 THR A CA 1
ATOM 7518 C C . THR A 1 1080 ? 11.075 -31.573 13.720 1.00 74.25 1080 THR A C 1
ATOM 7520 O O . THR A 1 1080 ? 12.279 -31.630 13.495 1.00 74.25 1080 THR A O 1
ATOM 7523 N N . VAL A 1 1081 ? 10.505 -32.296 14.682 1.00 72.50 1081 VAL A N 1
ATOM 7524 C CA . VAL A 1 1081 ? 11.252 -33.284 15.469 1.00 72.50 1081 VAL A CA 1
ATOM 7525 C C . VAL A 1 1081 ? 11.329 -34.573 14.641 1.00 72.50 1081 VAL A C 1
ATOM 7527 O O . VAL A 1 1081 ? 10.338 -35.282 14.491 1.00 72.50 1081 VAL A O 1
ATOM 7530 N N . THR A 1 1082 ? 12.475 -34.827 14.003 1.00 73.94 1082 THR A N 1
ATOM 7531 C CA . THR A 1 1082 ? 12.722 -35.998 13.128 1.00 73.94 1082 THR A CA 1
ATOM 7532 C C . THR A 1 1082 ? 14.090 -36.619 13.446 1.00 73.94 1082 THR A C 1
ATOM 7534 O O . THR A 1 1082 ? 14.781 -36.119 14.327 1.00 73.94 1082 THR A O 1
ATOM 7537 N N . SER A 1 1083 ? 14.502 -37.705 12.786 1.00 76.75 1083 SER A N 1
ATOM 7538 C CA . SER A 1 1083 ? 15.799 -38.331 13.062 1.00 76.75 1083 SER A CA 1
ATOM 7539 C C . SER A 1 1083 ? 16.982 -37.592 12.427 1.00 76.75 1083 SER A C 1
ATOM 7541 O O . SER A 1 1083 ? 16.802 -36.916 11.419 1.00 76.75 1083 SER A O 1
ATOM 7543 N N . ASN A 1 1084 ? 18.214 -37.732 12.936 1.00 68.25 1084 ASN A N 1
ATOM 7544 C CA . ASN A 1 1084 ? 19.391 -37.092 12.305 1.00 68.25 1084 ASN A CA 1
ATOM 7545 C C . ASN A 1 1084 ? 19.591 -37.543 10.839 1.00 68.25 1084 ASN A C 1
ATOM 7547 O O . ASN A 1 1084 ? 19.922 -36.743 9.964 1.00 68.25 1084 ASN A O 1
ATOM 7551 N N . ALA A 1 1085 ? 19.338 -38.823 10.545 1.00 63.31 1085 ALA A N 1
ATOM 7552 C CA . ALA A 1 1085 ? 19.451 -39.360 9.189 1.00 63.31 1085 ALA A CA 1
ATOM 7553 C C . ALA A 1 1085 ? 18.364 -38.801 8.257 1.00 63.31 1085 ALA A C 1
ATOM 7555 O O . ALA A 1 1085 ? 18.664 -38.428 7.122 1.00 63.31 1085 ALA A O 1
ATOM 7556 N N . ASP A 1 1086 ? 17.128 -38.682 8.747 1.00 69.31 1086 ASP A N 1
ATOM 7557 C CA . ASP A 1 1086 ? 16.021 -38.095 7.988 1.00 69.31 1086 ASP A CA 1
ATOM 7558 C C . ASP A 1 1086 ? 16.165 -36.577 7.848 1.00 69.31 1086 ASP A C 1
ATOM 7560 O O . ASP A 1 1086 ? 15.805 -36.022 6.813 1.00 69.31 1086 ASP A O 1
ATOM 7564 N N . CYS A 1 1087 ? 16.749 -35.911 8.844 1.00 71.81 1087 CYS A N 1
ATOM 7565 C CA . CYS A 1 1087 ? 17.054 -34.488 8.809 1.00 71.81 1087 CYS A CA 1
ATOM 7566 C C . CYS A 1 1087 ? 18.076 -34.172 7.714 1.00 71.81 1087 CYS A C 1
ATOM 7568 O O . CYS A 1 1087 ? 17.832 -33.322 6.856 1.00 71.81 1087 CYS A O 1
ATOM 7570 N N . ALA A 1 1088 ? 19.167 -34.943 7.664 1.00 69.31 1088 ALA A N 1
ATOM 7571 C CA . ALA A 1 1088 ? 20.169 -34.838 6.611 1.00 69.31 1088 ALA A CA 1
ATOM 7572 C C . ALA A 1 1088 ? 19.612 -35.228 5.227 1.00 69.31 1088 ALA A C 1
ATOM 7574 O O . ALA A 1 1088 ? 19.946 -34.591 4.228 1.00 69.31 1088 ALA A O 1
ATOM 7575 N N . ALA A 1 1089 ? 18.726 -36.231 5.149 1.00 68.31 1089 ALA A N 1
ATOM 7576 C CA . ALA A 1 1089 ? 18.070 -36.628 3.899 1.00 68.31 1089 ALA A CA 1
ATOM 7577 C C . ALA A 1 1089 ? 17.079 -35.571 3.371 1.00 68.31 1089 ALA A C 1
ATOM 7579 O O . ALA A 1 1089 ? 16.871 -35.477 2.161 1.00 68.31 1089 ALA A O 1
ATOM 7580 N N . GLN A 1 1090 ? 16.503 -34.759 4.262 1.00 73.19 1090 GLN A N 1
ATOM 7581 C CA . GLN A 1 1090 ? 15.626 -33.629 3.935 1.00 73.19 1090 GLN A CA 1
ATOM 7582 C C . GLN A 1 1090 ? 16.390 -32.299 3.772 1.00 73.19 1090 GLN A C 1
ATOM 7584 O O . GLN A 1 1090 ? 15.781 -31.262 3.513 1.00 73.19 1090 GLN A O 1
ATOM 7589 N N . GLY A 1 1091 ? 17.723 -32.323 3.891 1.00 68.88 1091 GLY A N 1
ATOM 7590 C CA . GLY A 1 1091 ? 18.591 -31.153 3.744 1.00 68.88 1091 GLY A CA 1
ATOM 7591 C C . GLY A 1 1091 ? 18.578 -30.189 4.934 1.00 68.88 1091 GLY A C 1
ATOM 7592 O O . GLY A 1 1091 ? 19.063 -29.072 4.788 1.00 68.88 1091 GLY A O 1
ATOM 7593 N N . GLY A 1 1092 ? 18.021 -30.587 6.080 1.00 73.00 1092 GLY A N 1
ATOM 7594 C CA . GLY A 1 1092 ? 17.972 -29.782 7.299 1.00 73.00 1092 GLY A CA 1
ATOM 7595 C C . GLY A 1 1092 ? 19.185 -29.942 8.208 1.00 73.00 1092 GLY A C 1
ATOM 7596 O O . GLY A 1 1092 ? 19.940 -30.911 8.115 1.00 73.00 1092 GLY A O 1
ATOM 7597 N N . SER A 1 1093 ? 19.350 -28.976 9.111 1.00 72.69 1093 SER A N 1
ATOM 7598 C CA . SER A 1 1093 ? 20.377 -28.990 10.152 1.00 72.69 1093 SER A CA 1
ATOM 7599 C C . SER A 1 1093 ? 19.795 -29.510 11.465 1.00 72.69 1093 SER A C 1
ATOM 7601 O O . SER A 1 1093 ? 18.839 -28.944 12.006 1.00 72.69 1093 SER A O 1
ATOM 7603 N N . PHE A 1 1094 ? 20.363 -30.609 11.956 1.00 72.25 1094 PHE A N 1
ATOM 7604 C CA . PHE A 1 1094 ? 19.915 -31.310 13.153 1.00 72.25 1094 PHE A CA 1
ATOM 7605 C C . PHE A 1 1094 ? 20.490 -30.645 14.409 1.00 72.25 1094 PHE A C 1
ATOM 7607 O O . PHE A 1 1094 ? 21.707 -30.598 14.579 1.00 72.25 1094 PHE A O 1
ATOM 7614 N N . GLN A 1 1095 ? 19.627 -30.147 15.296 1.00 71.00 1095 GLN A N 1
ATOM 7615 C CA . GLN A 1 1095 ? 20.023 -29.326 16.453 1.00 71.00 1095 GLN A CA 1
ATOM 7616 C C . GLN A 1 1095 ? 20.511 -30.142 17.660 1.00 71.00 1095 GLN A C 1
ATOM 7618 O O . GLN A 1 1095 ? 20.847 -29.588 18.704 1.00 71.00 1095 GLN A O 1
ATOM 7623 N N . GLY A 1 1096 ? 20.587 -31.464 17.514 1.00 54.16 1096 GLY A N 1
ATOM 7624 C CA . GLY A 1 1096 ? 20.985 -32.393 18.566 1.00 54.16 1096 GLY A CA 1
ATOM 7625 C C . GLY A 1 1096 ? 19.813 -33.246 19.043 1.00 54.16 1096 GLY A C 1
ATOM 7626 O O . GLY A 1 1096 ? 18.652 -32.849 18.972 1.00 54.16 1096 GLY A O 1
ATOM 7627 N N . PHE A 1 1097 ? 20.115 -34.457 19.498 1.00 59.59 1097 PHE A N 1
ATOM 7628 C CA . PHE A 1 1097 ? 19.111 -35.414 19.965 1.00 59.59 1097 PHE A CA 1
ATOM 7629 C C . PHE A 1 1097 ? 18.390 -34.885 21.218 1.00 59.59 1097 PHE A C 1
ATOM 7631 O O . PHE A 1 1097 ? 19.042 -34.322 22.097 1.00 59.59 1097 PHE A O 1
ATOM 7638 N N . GLY A 1 1098 ? 17.063 -35.047 21.290 1.00 59.59 1098 GLY A N 1
ATOM 7639 C CA . GLY A 1 1098 ? 16.244 -34.590 22.427 1.00 59.59 1098 GLY A CA 1
ATOM 7640 C C . GLY A 1 1098 ? 15.873 -33.098 22.439 1.00 59.59 1098 GLY A C 1
ATOM 7641 O O . GLY A 1 1098 ? 15.317 -32.621 23.422 1.00 59.59 1098 GLY A O 1
ATOM 7642 N N . THR A 1 1099 ? 16.167 -32.349 21.371 1.00 63.72 1099 THR A N 1
ATOM 7643 C CA . THR A 1 1099 ? 15.723 -30.951 21.204 1.00 63.72 1099 THR A CA 1
ATOM 7644 C C . THR A 1 1099 ? 14.301 -30.881 20.622 1.00 63.72 1099 THR A C 1
ATOM 7646 O O . THR A 1 1099 ? 13.964 -31.681 19.746 1.00 63.72 1099 THR A O 1
ATOM 7649 N N . ASP A 1 1100 ? 13.467 -29.938 21.084 1.00 65.06 1100 ASP A N 1
ATOM 7650 C CA . ASP A 1 1100 ? 12.101 -29.710 20.577 1.00 65.06 1100 ASP A CA 1
ATOM 7651 C C . ASP A 1 1100 ? 11.978 -28.417 19.741 1.00 65.06 1100 ASP A C 1
ATOM 7653 O O . ASP A 1 1100 ? 12.934 -27.659 19.579 1.00 65.06 1100 ASP A O 1
ATOM 7657 N N . CYS A 1 1101 ? 10.798 -28.181 19.160 1.00 67.88 1101 CYS A N 1
ATOM 7658 C CA . CYS A 1 1101 ? 10.514 -27.013 18.318 1.00 67.88 1101 CYS A CA 1
ATOM 7659 C C . CYS A 1 1101 ? 9.791 -25.870 19.062 1.00 67.88 1101 CYS A C 1
ATOM 7661 O O . CYS A 1 1101 ? 9.089 -25.081 18.420 1.00 67.88 1101 CYS A O 1
ATOM 7663 N N . GLY A 1 1102 ? 9.919 -25.792 20.394 1.00 52.22 1102 GLY A N 1
ATOM 7664 C CA . GLY A 1 1102 ? 9.182 -24.882 21.274 1.00 52.22 1102 GLY A CA 1
ATOM 7665 C C . GLY A 1 1102 ? 9.104 -23.432 20.778 1.00 52.22 1102 GLY A C 1
ATOM 7666 O O . GLY A 1 1102 ? 10.041 -22.654 20.921 1.00 52.22 1102 GLY A O 1
ATOM 7667 N N . GLY A 1 1103 ? 7.953 -23.060 20.208 1.00 53.09 1103 GLY A N 1
ATOM 7668 C CA . GLY A 1 1103 ? 7.588 -21.679 19.872 1.00 53.09 1103 GLY A CA 1
ATOM 7669 C C . GLY A 1 1103 ? 8.043 -21.110 18.518 1.00 53.09 1103 GLY A C 1
ATOM 7670 O O . GLY A 1 1103 ? 7.597 -20.010 18.217 1.00 53.09 1103 GLY A O 1
ATOM 7671 N N . GLY A 1 1104 ? 8.829 -21.833 17.698 1.00 50.44 1104 GLY A N 1
ATOM 7672 C CA . GLY A 1 1104 ? 9.292 -21.431 16.343 1.00 50.44 1104 GLY A CA 1
ATOM 7673 C C . GLY A 1 1104 ? 10.198 -20.179 16.339 1.00 50.44 1104 GLY A C 1
ATOM 7674 O O . GLY A 1 1104 ? 9.800 -19.119 16.794 1.00 50.44 1104 GLY A O 1
ATOM 7675 N N . TYR A 1 1105 ? 11.446 -20.154 15.863 1.00 46.66 1105 TYR A N 1
ATOM 7676 C CA . TYR A 1 1105 ? 12.033 -20.658 14.618 1.00 46.66 1105 TYR A CA 1
ATOM 7677 C C . TYR A 1 1105 ? 13.575 -20.733 14.769 1.00 46.66 1105 TYR A C 1
ATOM 7679 O O . TYR A 1 1105 ? 14.156 -20.036 15.598 1.00 46.66 1105 TYR A O 1
ATOM 7687 N N . CYS A 1 1106 ? 14.242 -21.552 13.952 1.00 55.56 1106 CYS A N 1
ATOM 7688 C CA . CYS A 1 1106 ? 15.635 -21.992 14.123 1.00 55.56 1106 CYS A CA 1
ATOM 7689 C C . CYS A 1 1106 ? 16.778 -21.037 13.692 1.00 55.56 1106 CYS A C 1
ATOM 7691 O O . CYS A 1 1106 ? 17.862 -21.526 13.384 1.00 55.56 1106 CYS A O 1
ATOM 7693 N N . GLU A 1 1107 ? 16.623 -19.714 13.659 1.00 56.88 1107 GLU A N 1
ATOM 7694 C CA . GLU A 1 1107 ? 17.751 -18.822 13.307 1.00 56.88 1107 GLU A CA 1
ATOM 7695 C C . GLU A 1 1107 ? 17.798 -17.586 14.218 1.00 56.88 1107 GLU A C 1
ATOM 7697 O O . GLU A 1 1107 ? 17.145 -16.577 13.949 1.00 56.88 1107 GLU A O 1
ATOM 7702 N N . GLN A 1 1108 ? 18.557 -17.665 15.320 1.00 63.00 1108 GLN A N 1
ATOM 7703 C CA . GLN A 1 1108 ? 18.919 -16.493 16.129 1.00 63.00 1108 GLN A CA 1
ATOM 7704 C C . GLN A 1 1108 ? 20.206 -15.863 15.589 1.00 63.00 1108 GLN A C 1
ATOM 7706 O O . GLN A 1 1108 ? 21.137 -16.565 15.193 1.00 63.00 1108 GLN A O 1
ATOM 7711 N N . VAL A 1 1109 ? 20.225 -14.535 15.562 1.00 69.25 1109 VAL A N 1
ATOM 7712 C CA . VAL A 1 1109 ? 21.361 -13.707 15.161 1.00 69.25 1109 VAL A CA 1
ATOM 7713 C C . VAL A 1 1109 ? 21.547 -12.588 16.191 1.00 69.25 1109 VAL A C 1
ATOM 7715 O O . VAL A 1 1109 ? 20.561 -12.151 16.799 1.00 69.25 1109 VAL A O 1
ATOM 7718 N N . PRO A 1 1110 ? 22.770 -12.061 16.361 1.00 74.56 1110 PRO A N 1
ATOM 7719 C CA . PRO A 1 1110 ? 22.995 -10.900 17.204 1.00 74.56 1110 PRO A CA 1
ATOM 7720 C C . PRO A 1 1110 ? 22.272 -9.704 16.589 1.00 74.56 1110 PRO A C 1
ATOM 7722 O O . PRO A 1 1110 ? 22.534 -9.310 15.455 1.00 74.56 1110 PRO A O 1
ATOM 7725 N N . CYS A 1 1111 ? 21.317 -9.153 17.320 1.00 76.62 1111 CYS A N 1
ATOM 7726 C CA . CYS A 1 1111 ? 20.505 -8.024 16.914 1.00 76.62 1111 CYS A CA 1
ATOM 7727 C C . CYS A 1 1111 ? 21.076 -6.747 17.517 1.00 76.62 1111 CYS A C 1
ATOM 7729 O O . CYS A 1 1111 ? 21.004 -6.542 18.730 1.00 76.62 1111 CYS A O 1
ATOM 7731 N N . CYS A 1 1112 ? 21.658 -5.909 16.664 1.00 77.56 1112 CYS A N 1
ATOM 7732 C CA . CYS A 1 1112 ? 22.290 -4.661 17.060 1.00 77.56 1112 CYS A CA 1
ATOM 7733 C C . CYS A 1 1112 ? 21.304 -3.501 16.988 1.00 77.56 1112 CYS A C 1
ATOM 7735 O O . CYS A 1 1112 ? 20.807 -3.168 15.911 1.00 77.56 1112 CYS A O 1
ATOM 7737 N N . PHE A 1 1113 ? 21.051 -2.855 18.117 1.00 73.50 1113 PHE A N 1
ATOM 7738 C CA . PHE A 1 1113 ? 20.203 -1.671 18.181 1.00 73.50 1113 PHE A CA 1
ATOM 7739 C C . PHE A 1 1113 ? 21.025 -0.395 17.990 1.00 73.50 1113 PHE A C 1
ATOM 7741 O O . PHE A 1 1113 ? 22.243 -0.376 18.171 1.00 73.50 1113 PHE A O 1
ATOM 7748 N N . ALA A 1 1114 ? 20.346 0.685 17.603 1.00 50.91 1114 ALA A N 1
ATOM 7749 C CA . ALA A 1 1114 ? 20.978 1.977 17.336 1.00 50.91 1114 ALA A CA 1
ATOM 7750 C C . ALA A 1 1114 ? 21.652 2.605 18.576 1.00 50.91 1114 ALA A C 1
ATOM 7752 O O . ALA A 1 1114 ? 22.525 3.455 18.429 1.00 50.91 1114 ALA A O 1
ATOM 7753 N N . ASP A 1 1115 ? 21.286 2.161 19.781 1.00 53.19 1115 ASP A N 1
ATOM 7754 C CA . ASP A 1 1115 ? 21.872 2.569 21.066 1.00 53.19 1115 ASP A CA 1
ATOM 7755 C C . ASP A 1 1115 ? 23.167 1.806 21.425 1.00 53.19 1115 ASP A C 1
ATOM 7757 O O . ASP A 1 1115 ? 23.736 2.004 22.497 1.00 53.19 1115 ASP A O 1
ATOM 7761 N N . GLY A 1 1116 ? 23.646 0.928 20.535 1.00 59.50 1116 GLY A N 1
ATOM 7762 C CA . GLY A 1 1116 ? 24.845 0.117 20.741 1.00 59.50 1116 GLY A CA 1
ATOM 7763 C C . GLY A 1 1116 ? 24.620 -1.147 21.577 1.00 59.50 1116 GLY A C 1
ATOM 7764 O O . GLY A 1 1116 ? 25.588 -1.873 21.828 1.00 59.50 1116 GLY A O 1
ATOM 7765 N N . SER A 1 1117 ? 23.380 -1.434 21.991 1.00 71.69 1117 SER A N 1
ATOM 7766 C CA . SER A 1 1117 ? 23.022 -2.682 22.669 1.00 71.69 1117 SER A CA 1
ATOM 7767 C C . SER A 1 1117 ? 22.894 -3.852 21.683 1.00 71.69 1117 SER A C 1
ATOM 7769 O O . SER A 1 1117 ? 22.608 -3.676 20.495 1.00 71.69 1117 SER A O 1
ATOM 7771 N N . CYS A 1 1118 ? 23.142 -5.068 22.178 1.00 75.81 1118 CYS A N 1
ATOM 7772 C CA . CYS A 1 1118 ? 23.049 -6.305 21.406 1.00 75.81 1118 CYS A CA 1
ATOM 7773 C C . CYS A 1 1118 ? 22.147 -7.310 22.122 1.00 75.81 1118 CYS A C 1
ATOM 7775 O O . CYS A 1 1118 ? 22.359 -7.579 23.308 1.00 75.81 1118 CYS A O 1
ATOM 7777 N N . ALA A 1 1119 ? 21.184 -7.892 21.406 1.00 73.88 1119 ALA A N 1
ATOM 7778 C CA . ALA A 1 1119 ? 20.358 -8.993 21.905 1.00 73.88 1119 ALA A CA 1
ATOM 7779 C C . ALA A 1 1119 ? 20.316 -10.155 20.907 1.00 73.88 1119 ALA A C 1
ATOM 7781 O O . ALA A 1 1119 ? 20.233 -9.931 19.707 1.00 73.88 1119 ALA A O 1
ATOM 7782 N N . GLU A 1 1120 ? 20.320 -11.399 21.379 1.00 74.62 1120 GLU A N 1
ATOM 7783 C CA . GLU A 1 1120 ? 20.145 -12.568 20.505 1.00 74.62 1120 GLU A CA 1
ATOM 7784 C C . GLU A 1 1120 ? 18.672 -12.708 20.118 1.00 74.62 1120 GLU A C 1
ATOM 7786 O O . GLU A 1 1120 ? 17.835 -13.066 20.950 1.00 74.62 1120 GLU A O 1
ATOM 7791 N N . LEU A 1 1121 ? 18.331 -12.387 18.868 1.00 64.75 1121 LEU A N 1
ATOM 7792 C CA . LEU A 1 1121 ? 16.948 -12.383 18.390 1.00 64.75 1121 LEU A CA 1
ATOM 7793 C C . LEU A 1 1121 ? 16.838 -13.024 17.008 1.00 64.75 1121 LEU A C 1
ATOM 7795 O O . LEU A 1 1121 ? 17.784 -13.059 16.228 1.00 64.75 1121 LEU A O 1
ATOM 7799 N N . HIS A 1 1122 ? 15.649 -13.524 16.679 1.00 67.44 1122 HIS A N 1
ATOM 7800 C CA . HIS A 1 1122 ? 15.376 -14.055 15.346 1.00 67.44 1122 HIS A CA 1
ATOM 7801 C C . HIS A 1 1122 ? 15.506 -12.953 14.282 1.00 67.44 1122 HIS A C 1
ATOM 7803 O O . HIS A 1 1122 ? 15.018 -11.842 14.505 1.00 67.44 1122 HIS A O 1
ATOM 7809 N N . TYR A 1 1123 ? 16.086 -13.264 13.115 1.00 58.06 1123 TYR A N 1
ATOM 7810 C CA . TYR A 1 1123 ? 16.366 -12.295 12.037 1.00 58.06 1123 TYR A CA 1
ATOM 7811 C C . TYR A 1 1123 ? 15.171 -11.375 11.719 1.00 58.06 1123 TYR A C 1
ATOM 7813 O O . TYR A 1 1123 ? 15.319 -10.156 11.622 1.00 58.06 1123 TYR A O 1
ATOM 7821 N N . LEU A 1 1124 ? 13.960 -11.943 11.634 1.00 49.22 1124 LEU A N 1
ATOM 7822 C CA . LEU A 1 1124 ? 12.733 -11.181 11.362 1.00 49.22 1124 LEU A CA 1
ATOM 7823 C C . LEU A 1 1124 ? 12.257 -10.344 12.558 1.00 49.22 1124 LEU A C 1
ATOM 7825 O O . LEU A 1 1124 ? 11.734 -9.251 12.367 1.00 49.22 1124 LEU A O 1
ATOM 7829 N N . VAL A 1 1125 ? 12.437 -10.834 13.787 1.00 57.41 1125 VAL A N 1
ATOM 7830 C CA . VAL A 1 1125 ? 12.044 -10.098 14.999 1.00 57.41 1125 VAL A CA 1
ATOM 7831 C C . VAL A 1 1125 ? 12.963 -8.905 15.199 1.00 57.41 1125 VAL A C 1
ATOM 7833 O O . VAL A 1 1125 ? 12.467 -7.821 15.476 1.00 57.41 1125 VAL A O 1
ATOM 7836 N N . CYS A 1 1126 ? 14.264 -9.080 14.956 1.00 65.00 1126 CYS A N 1
ATOM 7837 C CA . CYS A 1 1126 ? 15.254 -8.015 15.026 1.00 65.00 1126 CYS A CA 1
ATOM 7838 C C . CYS A 1 1126 ? 14.858 -6.802 14.167 1.00 65.00 1126 CYS A C 1
ATOM 7840 O O . CYS A 1 1126 ? 14.779 -5.685 14.676 1.00 65.00 1126 CYS A O 1
ATOM 7842 N N . GLY A 1 1127 ? 14.474 -7.038 12.905 1.00 57.75 1127 GLY A N 1
ATOM 7843 C CA . GLY A 1 1127 ? 13.988 -5.978 12.018 1.00 57.75 1127 GLY A CA 1
ATOM 7844 C C . GLY A 1 1127 ? 12.640 -5.374 12.438 1.00 57.75 1127 GLY A C 1
ATOM 7845 O O . GLY A 1 1127 ? 12.428 -4.178 12.253 1.00 57.75 1127 GLY A O 1
ATOM 7846 N N . MET A 1 1128 ? 11.739 -6.162 13.040 1.00 53.69 1128 MET A N 1
ATOM 7847 C CA . MET A 1 1128 ? 10.424 -5.678 13.495 1.00 53.69 1128 MET A CA 1
ATOM 7848 C C . MET A 1 1128 ? 10.494 -4.736 14.703 1.00 53.69 1128 MET A C 1
ATOM 7850 O O . MET A 1 1128 ? 9.607 -3.901 14.861 1.00 53.69 1128 MET A O 1
ATOM 7854 N N . ILE A 1 1129 ? 11.532 -4.843 15.536 1.00 53.16 1129 ILE A N 1
ATOM 7855 C CA . ILE A 1 1129 ? 11.741 -3.959 16.696 1.00 53.16 1129 ILE A CA 1
ATOM 7856 C C . ILE A 1 1129 ? 12.872 -2.941 16.482 1.00 53.16 1129 ILE A C 1
ATOM 7858 O O . ILE A 1 1129 ? 13.362 -2.349 17.440 1.00 53.16 1129 ILE A O 1
ATOM 7862 N N . GLY A 1 1130 ? 13.274 -2.716 15.226 1.00 57.91 1130 GLY A N 1
ATOM 7863 C CA . GLY A 1 1130 ? 14.205 -1.647 14.850 1.00 57.91 1130 GLY A CA 1
ATOM 7864 C C . GLY A 1 1130 ? 15.693 -1.951 15.061 1.00 57.91 1130 GLY A C 1
ATOM 7865 O O . GLY A 1 1130 ? 16.506 -1.031 15.000 1.00 57.91 1130 GLY A O 1
ATOM 7866 N N . GLY A 1 1131 ? 16.066 -3.211 15.295 1.00 73.19 1131 GLY A N 1
ATOM 7867 C CA . GLY A 1 1131 ? 17.458 -3.657 15.351 1.00 73.19 1131 GLY A CA 1
ATOM 7868 C C . GLY A 1 1131 ? 17.975 -4.176 14.002 1.00 73.19 1131 GLY A C 1
ATOM 7869 O O . GLY A 1 1131 ? 17.214 -4.582 13.122 1.00 73.19 1131 GLY A O 1
ATOM 7870 N N . SER A 1 1132 ? 19.296 -4.165 13.832 1.00 76.69 1132 SER A N 1
ATOM 7871 C CA . SER A 1 1132 ? 20.008 -4.684 12.660 1.00 76.69 1132 SER A CA 1
ATOM 7872 C C . SER A 1 1132 ? 20.550 -6.091 12.942 1.00 76.69 1132 SER A C 1
ATOM 7874 O O . SER A 1 1132 ? 21.414 -6.235 13.810 1.00 76.69 1132 SER A O 1
ATOM 7876 N N . PRO A 1 1133 ? 20.073 -7.133 12.242 1.00 72.44 1133 PRO A N 1
ATOM 7877 C CA . PRO A 1 1133 ? 20.519 -8.503 12.478 1.00 72.44 1133 PRO A CA 1
ATOM 7878 C C . PRO A 1 1133 ? 21.927 -8.763 11.918 1.00 72.44 1133 PRO A C 1
ATOM 7880 O O . PRO A 1 1133 ? 22.231 -8.380 10.788 1.00 72.44 1133 PRO A O 1
ATOM 7883 N N . GLY A 1 1134 ? 22.773 -9.434 12.703 1.00 68.00 1134 GLY A N 1
ATOM 7884 C CA . GLY A 1 1134 ? 24.110 -9.897 12.319 1.00 68.00 1134 GLY A CA 1
ATOM 7885 C C . GLY A 1 1134 ? 24.107 -11.184 11.485 1.00 68.00 1134 GLY A C 1
ATOM 7886 O O . GLY A 1 1134 ? 23.060 -11.666 11.049 1.00 68.00 1134 GLY A O 1
ATOM 7887 N N . PHE A 1 1135 ? 25.295 -11.742 11.227 1.00 59.81 1135 PHE A N 1
ATOM 7888 C CA . PHE A 1 1135 ? 25.442 -12.947 10.406 1.00 59.81 1135 PHE A CA 1
ATOM 7889 C C . PHE A 1 1135 ? 25.064 -14.220 11.179 1.00 59.81 1135 PHE A C 1
ATOM 7891 O O . PHE A 1 1135 ? 25.266 -14.332 12.387 1.00 59.81 1135 PHE A O 1
ATOM 7898 N N . LEU A 1 1136 ? 24.525 -15.205 10.458 1.00 46.12 1136 LEU A N 1
ATOM 7899 C CA . LEU A 1 1136 ? 24.156 -16.510 11.005 1.00 46.12 1136 LEU A CA 1
ATOM 7900 C C . LEU A 1 1136 ? 25.381 -17.234 11.593 1.00 46.12 1136 LEU A C 1
ATOM 7902 O O . LEU A 1 1136 ? 26.320 -17.553 10.863 1.00 46.12 1136 LEU A O 1
ATOM 7906 N N . GLY A 1 1137 ? 25.336 -17.521 12.898 1.00 55.59 1137 GLY A N 1
ATOM 7907 C CA . GLY A 1 1137 ? 26.396 -18.215 13.643 1.00 55.59 1137 GLY A CA 1
ATOM 7908 C C . GLY A 1 1137 ? 27.276 -17.316 14.521 1.00 55.59 1137 GLY A C 1
ATOM 7909 O O . GLY A 1 1137 ? 28.062 -17.845 15.308 1.00 55.59 1137 GLY A O 1
ATOM 7910 N N . ASP A 1 1138 ? 27.129 -15.993 14.428 1.00 66.19 1138 ASP A N 1
ATOM 7911 C CA . ASP A 1 1138 ? 27.743 -15.058 15.373 1.00 66.19 1138 ASP A CA 1
ATOM 7912 C C . ASP A 1 1138 ? 26.905 -14.940 16.661 1.00 66.19 1138 ASP A C 1
ATOM 7914 O O . ASP A 1 1138 ? 25.737 -15.315 16.692 1.00 66.19 1138 ASP A O 1
ATOM 7918 N N . THR A 1 1139 ? 27.501 -14.417 17.739 1.00 73.44 1139 THR A N 1
ATOM 7919 C CA . THR A 1 1139 ? 26.785 -14.056 18.979 1.00 73.44 1139 THR A CA 1
ATOM 7920 C C . THR A 1 1139 ? 27.095 -12.612 19.374 1.00 73.44 1139 THR A C 1
ATOM 7922 O O . THR A 1 1139 ? 28.090 -12.039 18.920 1.00 73.44 1139 THR A O 1
ATOM 7925 N N . CYS A 1 1140 ? 26.317 -12.023 20.277 1.00 65.94 1140 CYS A N 1
ATOM 7926 C CA . CYS A 1 1140 ? 26.559 -10.725 20.903 1.00 65.94 1140 CYS A CA 1
ATOM 7927 C C . CYS A 1 1140 ? 27.876 -10.680 21.694 1.00 65.94 1140 CYS A C 1
ATOM 7929 O O . CYS A 1 1140 ? 28.372 -9.601 22.002 1.00 65.94 1140 CYS A O 1
ATOM 7931 N N . ALA A 1 1141 ? 28.478 -11.838 21.996 1.00 61.66 1141 ALA A N 1
ATOM 7932 C CA . ALA A 1 1141 ? 29.812 -11.927 22.588 1.00 61.66 1141 ALA A CA 1
ATOM 7933 C C . ALA A 1 1141 ? 30.952 -11.795 21.554 1.00 61.66 1141 ALA A C 1
ATOM 7935 O O . ALA A 1 1141 ? 32.093 -11.537 21.935 1.00 61.66 1141 ALA A O 1
ATOM 7936 N N . LEU A 1 1142 ? 30.659 -11.986 20.263 1.00 52.44 1142 LEU A N 1
ATOM 7937 C CA . LEU A 1 1142 ? 31.627 -11.967 19.156 1.00 52.44 1142 LEU A CA 1
ATOM 7938 C C . LEU A 1 1142 ? 31.360 -10.838 18.142 1.00 52.44 1142 LEU A C 1
ATOM 7940 O O . LEU A 1 1142 ? 32.251 -10.491 17.368 1.00 52.44 1142 LEU A O 1
ATOM 7944 N N . THR A 1 1143 ? 30.166 -10.239 18.177 1.00 61.44 1143 THR A N 1
ATOM 7945 C CA . THR A 1 1143 ? 29.725 -9.161 17.281 1.00 61.44 1143 THR A CA 1
ATOM 7946 C C . THR A 1 1143 ? 29.814 -7.815 17.985 1.00 61.44 1143 THR A C 1
ATOM 7948 O O . THR A 1 1143 ? 29.092 -7.555 18.944 1.00 61.44 1143 THR A O 1
ATOM 7951 N N . ALA A 1 1144 ? 30.681 -6.931 17.493 1.00 60.28 1144 ALA A N 1
ATOM 7952 C CA . ALA A 1 1144 ? 30.713 -5.545 17.940 1.00 60.28 1144 ALA A CA 1
ATOM 7953 C C . ALA A 1 1144 ? 29.590 -4.765 17.242 1.00 60.28 1144 ALA A C 1
ATOM 7955 O O . ALA A 1 1144 ? 29.716 -4.412 16.068 1.00 60.28 1144 ALA A O 1
ATOM 7956 N N . CYS A 1 1145 ? 28.490 -4.505 17.951 1.00 65.81 1145 CYS A N 1
ATOM 7957 C CA . CYS A 1 1145 ? 27.443 -3.628 17.437 1.00 65.81 1145 CYS A CA 1
ATOM 7958 C C . CYS A 1 1145 ? 27.987 -2.207 17.248 1.00 65.81 1145 CYS A C 1
ATOM 7960 O O . CYS A 1 1145 ? 28.765 -1.744 18.095 1.00 65.81 1145 CYS A O 1
ATOM 7962 N N . PRO A 1 1146 ? 27.613 -1.515 16.152 1.00 50.50 1146 PRO A N 1
ATOM 7963 C CA . PRO A 1 1146 ? 28.046 -0.149 15.918 1.00 50.50 1146 PRO A CA 1
ATOM 7964 C C . PRO A 1 1146 ? 27.604 0.692 17.110 1.00 50.50 1146 PRO A C 1
ATOM 7966 O O . PRO A 1 1146 ? 26.416 0.897 17.337 1.00 50.50 1146 PRO A O 1
ATOM 7969 N N . GLN A 1 1147 ? 28.574 1.139 17.903 1.00 42.41 1147 GLN A N 1
ATOM 7970 C CA . GLN A 1 1147 ? 28.316 2.203 18.857 1.00 42.41 1147 GLN A CA 1
ATOM 7971 C C . GLN A 1 1147 ? 27.871 3.417 18.039 1.00 42.41 1147 GLN A C 1
ATOM 7973 O O . GLN A 1 1147 ? 28.454 3.636 16.964 1.00 42.41 1147 GLN A O 1
ATOM 7978 N N . PRO A 1 1148 ? 26.873 4.192 18.497 1.00 39.47 1148 PRO A N 1
ATOM 7979 C CA . PRO A 1 1148 ? 26.568 5.457 17.855 1.00 39.47 1148 PRO A CA 1
ATOM 7980 C C . PRO A 1 1148 ? 27.884 6.218 17.712 1.00 39.47 1148 PRO A C 1
ATOM 7982 O O . PRO A 1 1148 ? 28.655 6.338 18.671 1.00 39.47 1148 PRO A O 1
ATOM 7985 N N . ALA A 1 1149 ? 28.189 6.650 16.485 1.00 38.91 1149 ALA A N 1
ATOM 7986 C CA . ALA A 1 1149 ? 29.267 7.599 16.297 1.00 38.91 1149 ALA A CA 1
ATOM 7987 C C . ALA A 1 1149 ? 28.963 8.744 17.271 1.00 38.91 1149 ALA A C 1
ATOM 7989 O O . ALA A 1 1149 ? 27.855 9.283 17.214 1.00 38.91 1149 ALA A O 1
ATOM 7990 N N . PRO A 1 1150 ? 29.868 9.075 18.208 1.00 37.31 1150 PRO A N 1
ATOM 7991 C CA . PRO A 1 1150 ? 29.641 10.229 19.055 1.00 37.31 1150 PRO A CA 1
ATOM 7992 C C . PRO A 1 1150 ? 29.401 11.419 18.125 1.00 37.31 1150 PRO A C 1
ATOM 7994 O O . PRO A 1 1150 ? 30.028 11.487 17.062 1.00 37.31 1150 PRO A O 1
ATOM 7997 N N . CYS A 1 1151 ? 28.524 12.344 18.520 1.00 51.41 1151 CYS A N 1
ATOM 7998 C CA . CYS A 1 1151 ? 28.378 13.684 17.943 1.00 51.41 1151 CYS A CA 1
ATOM 7999 C C . CYS A 1 1151 ? 29.697 14.477 18.097 1.00 51.41 1151 CYS A C 1
ATOM 8001 O O . CYS A 1 1151 ? 29.775 15.517 18.744 1.00 51.41 1151 CYS A O 1
ATOM 8003 N N . ALA A 1 1152 ? 30.798 13.928 17.593 1.00 44.09 1152 ALA A N 1
ATOM 8004 C CA . ALA A 1 1152 ? 32.149 14.390 17.788 1.00 44.09 1152 ALA A CA 1
ATOM 8005 C C . ALA A 1 1152 ? 32.447 15.396 16.683 1.00 44.09 1152 ALA A C 1
ATOM 8007 O O . ALA A 1 1152 ? 32.797 15.031 15.561 1.00 44.09 1152 ALA A O 1
ATOM 8008 N N . GLY A 1 1153 ? 32.297 16.674 17.028 1.00 53.16 1153 GLY A N 1
ATOM 8009 C CA . GLY A 1 1153 ? 32.631 17.804 16.163 1.00 53.16 1153 GLY A CA 1
ATOM 8010 C C . GLY A 1 1153 ? 31.457 18.704 15.777 1.00 53.16 1153 GLY A C 1
ATOM 8011 O O . GLY A 1 1153 ? 31.690 19.669 15.056 1.00 53.16 1153 GLY A O 1
ATOM 8012 N N . THR A 1 1154 ? 30.235 18.431 16.246 1.00 64.44 1154 THR A N 1
ATOM 8013 C CA . THR A 1 1154 ? 29.073 19.319 16.067 1.00 64.44 1154 THR A CA 1
ATOM 8014 C C . THR A 1 1154 ? 28.859 20.194 17.306 1.00 64.44 1154 THR A C 1
ATOM 8016 O O . THR A 1 1154 ? 29.303 19.846 18.402 1.00 64.44 1154 THR A O 1
ATOM 8019 N N . LEU A 1 1155 ? 28.217 21.354 17.138 1.00 72.56 1155 LEU A N 1
ATOM 8020 C CA . LEU A 1 1155 ? 27.854 22.268 18.226 1.00 72.56 1155 LEU A CA 1
ATOM 8021 C C . LEU A 1 1155 ? 26.333 22.165 18.463 1.00 72.56 1155 LEU A C 1
ATOM 8023 O O . LEU A 1 1155 ? 25.574 22.793 17.730 1.00 72.56 1155 LEU A O 1
ATOM 8027 N N . PRO A 1 1156 ? 25.852 21.369 19.443 1.00 78.06 1156 PRO A N 1
ATOM 8028 C CA . PRO A 1 1156 ? 24.419 21.260 19.724 1.00 78.06 1156 PRO A CA 1
ATOM 8029 C C . PRO A 1 1156 ? 23.799 22.633 20.004 1.00 78.06 1156 PRO A C 1
ATOM 8031 O O . PRO A 1 1156 ? 24.330 23.391 20.821 1.00 78.06 1156 PRO A O 1
ATOM 8034 N N . GLY A 1 1157 ? 22.695 22.946 19.325 1.00 75.94 1157 GLY A N 1
ATOM 8035 C CA . GLY A 1 1157 ? 22.004 24.237 19.390 1.00 75.94 1157 GLY A CA 1
ATOM 8036 C C . GLY A 1 1157 ? 22.435 25.274 18.342 1.00 75.94 1157 GLY A C 1
ATOM 8037 O O . GLY A 1 1157 ? 21.754 26.281 18.204 1.00 75.94 1157 GLY A O 1
ATOM 8038 N N . ASP A 1 1158 ? 23.506 25.054 17.575 1.00 80.75 1158 ASP A N 1
ATOM 8039 C CA . ASP A 1 1158 ? 23.973 25.977 16.518 1.00 80.75 1158 ASP A CA 1
ATOM 8040 C C . ASP A 1 1158 ? 23.254 25.675 15.187 1.00 80.75 1158 ASP A C 1
ATOM 8042 O O . ASP A 1 1158 ? 23.831 25.209 14.205 1.00 80.75 1158 ASP A O 1
ATOM 8046 N N . ALA A 1 1159 ? 21.928 25.824 15.182 1.00 77.38 1159 ALA A N 1
ATOM 8047 C CA . ALA A 1 1159 ? 21.057 25.386 14.092 1.00 77.38 1159 ALA A CA 1
ATOM 8048 C C . ALA A 1 1159 ? 21.258 26.149 12.768 1.00 77.38 1159 ALA A C 1
ATOM 8050 O O . ALA A 1 1159 ? 20.645 25.784 11.762 1.00 77.38 1159 ALA A O 1
ATOM 8051 N N . ASN A 1 1160 ? 22.086 27.195 12.738 1.00 74.50 1160 ASN A N 1
ATOM 8052 C CA . ASN A 1 1160 ? 22.467 27.890 11.508 1.00 74.50 1160 ASN A CA 1
ATOM 8053 C C . ASN A 1 1160 ? 23.961 27.711 11.122 1.00 74.50 1160 ASN A C 1
ATOM 8055 O O . ASN A 1 1160 ? 24.373 28.209 10.070 1.00 74.50 1160 ASN A O 1
ATOM 8059 N N . CYS A 1 1161 ? 24.725 26.957 11.926 1.00 73.12 1161 CYS A N 1
ATOM 8060 C CA . CYS A 1 1161 ? 26.169 26.694 11.835 1.00 73.12 1161 CYS A CA 1
ATOM 8061 C C . CYS A 1 1161 ? 27.063 27.927 11.702 1.00 73.12 1161 CYS A C 1
ATOM 8063 O O . CYS A 1 1161 ? 28.089 27.883 11.005 1.00 73.12 1161 CYS A O 1
ATOM 8065 N N . ASP A 1 1162 ? 26.700 29.029 12.348 1.00 74.19 1162 ASP A N 1
ATOM 8066 C CA . ASP A 1 1162 ? 27.555 30.212 12.404 1.00 74.19 1162 ASP A CA 1
ATOM 8067 C C . ASP A 1 1162 ? 28.660 30.095 13.478 1.00 74.19 1162 ASP A C 1
ATOM 8069 O O . ASP A 1 1162 ? 29.563 30.940 13.550 1.00 74.19 1162 ASP A O 1
ATOM 8073 N N . GLY A 1 1163 ? 28.649 29.004 14.255 1.00 74.06 1163 GLY A N 1
ATOM 8074 C CA . GLY A 1 1163 ? 29.608 28.713 15.317 1.00 74.06 1163 GLY A CA 1
ATOM 8075 C C . GLY A 1 1163 ? 29.205 29.280 16.681 1.00 74.06 1163 GLY A C 1
ATOM 8076 O O . GLY A 1 1163 ? 30.016 29.223 17.621 1.00 74.06 1163 GLY A O 1
ATOM 8077 N N . ALA A 1 1164 ? 28.003 29.856 16.804 1.00 79.56 1164 ALA A N 1
ATOM 8078 C CA . ALA A 1 1164 ? 27.520 30.499 18.016 1.00 79.56 1164 ALA A CA 1
ATOM 8079 C C . ALA A 1 1164 ? 26.024 30.250 18.262 1.00 79.56 1164 ALA A C 1
ATOM 8081 O O . ALA A 1 1164 ? 25.180 30.827 17.598 1.00 79.56 1164 ALA A O 1
ATOM 8082 N N . VAL A 1 1165 ? 25.686 29.551 19.350 1.00 82.94 1165 VAL A N 1
ATOM 8083 C CA . VAL A 1 1165 ? 24.285 29.387 19.774 1.00 82.94 1165 VAL A CA 1
ATOM 8084 C C . VAL A 1 1165 ? 23.710 30.711 20.289 1.00 82.94 1165 VAL A C 1
ATOM 8086 O O . VAL A 1 1165 ? 24.105 31.212 21.348 1.00 82.94 1165 VAL A O 1
ATOM 8089 N N . ASN A 1 1166 ? 22.782 31.298 19.541 1.00 83.19 1166 ASN A N 1
ATOM 8090 C CA . ASN A 1 1166 ? 22.173 32.595 19.797 1.00 83.19 1166 ASN A CA 1
ATOM 8091 C C . ASN A 1 1166 ? 20.729 32.677 19.234 1.00 83.19 1166 ASN A C 1
ATOM 8093 O O . ASN A 1 1166 ? 20.083 31.676 18.937 1.00 83.19 1166 ASN A O 1
ATOM 8097 N N . ASN A 1 1167 ? 20.142 33.877 19.159 1.00 83.69 1167 ASN A N 1
ATOM 8098 C CA . ASN A 1 1167 ? 18.750 34.028 18.718 1.00 83.69 1167 ASN A CA 1
ATOM 8099 C C . ASN A 1 1167 ? 18.532 33.776 17.212 1.00 83.69 1167 ASN A C 1
ATOM 8101 O O . ASN A 1 1167 ? 17.387 33.575 16.811 1.00 83.69 1167 ASN A O 1
ATOM 8105 N N . PHE A 1 1168 ? 19.587 33.790 16.395 1.00 81.88 1168 PHE A N 1
ATOM 8106 C CA . PHE A 1 1168 ? 19.545 33.472 14.967 1.00 81.88 1168 PHE A CA 1
ATOM 8107 C C . PHE A 1 1168 ? 19.434 31.962 14.694 1.00 81.88 1168 PHE A C 1
ATOM 8109 O O . PHE A 1 1168 ? 19.156 31.579 13.558 1.00 81.88 1168 PHE A O 1
ATOM 8116 N N . ASP A 1 1169 ? 19.585 31.109 15.712 1.00 82.50 1169 ASP A N 1
ATOM 8117 C CA . ASP A 1 1169 ? 19.389 29.655 15.613 1.00 82.50 1169 ASP A CA 1
ATOM 8118 C C . ASP A 1 1169 ? 17.925 29.231 15.768 1.00 82.50 1169 ASP A C 1
ATOM 8120 O O . ASP A 1 1169 ? 17.550 28.123 15.384 1.00 82.50 1169 ASP A O 1
ATOM 8124 N N . ILE A 1 1170 ? 17.070 30.108 16.309 1.00 84.50 1170 ILE A N 1
ATOM 8125 C CA . ILE A 1 1170 ? 15.675 29.781 16.644 1.00 84.50 1170 ILE A CA 1
ATOM 8126 C C . ILE A 1 1170 ? 14.890 29.345 15.407 1.00 84.50 1170 ILE A C 1
ATOM 8128 O O . ILE A 1 1170 ? 14.164 28.354 15.464 1.00 84.50 1170 ILE A O 1
ATOM 8132 N N . ASP A 1 1171 ? 15.045 30.049 14.286 1.00 76.31 1171 ASP A N 1
ATOM 8133 C CA . ASP A 1 1171 ? 14.300 29.732 13.068 1.00 76.31 1171 ASP A CA 1
ATOM 8134 C C . ASP A 1 1171 ? 14.715 28.361 12.505 1.00 76.31 1171 ASP A C 1
ATOM 8136 O O . ASP A 1 1171 ? 13.860 27.578 12.086 1.00 76.31 1171 ASP A O 1
ATOM 8140 N N . GLY A 1 1172 ? 16.010 28.025 12.574 1.00 73.69 1172 GLY A N 1
ATOM 8141 C CA . GLY A 1 1172 ? 16.540 26.734 12.128 1.00 73.69 1172 GLY A CA 1
ATOM 8142 C C . GLY A 1 1172 ? 16.082 25.597 13.037 1.00 73.69 1172 GLY A C 1
ATOM 8143 O O . GLY A 1 1172 ? 15.626 24.555 12.557 1.00 73.69 1172 GLY A O 1
ATOM 8144 N N . PHE A 1 1173 ? 16.122 25.831 14.347 1.00 79.38 1173 PHE A N 1
ATOM 8145 C CA . PHE A 1 1173 ? 15.691 24.887 15.369 1.00 79.38 1173 PHE A CA 1
ATOM 8146 C C . PHE A 1 1173 ? 14.187 24.577 15.267 1.00 79.38 1173 PHE A C 1
ATOM 8148 O O . PHE A 1 1173 ? 13.787 23.416 15.187 1.00 79.38 1173 PHE A O 1
ATOM 8155 N N . VAL A 1 1174 ? 13.340 25.607 15.166 1.00 79.19 1174 VAL A N 1
ATOM 8156 C CA . VAL A 1 1174 ? 11.880 25.456 15.019 1.00 79.19 1174 VAL A CA 1
ATOM 8157 C C . VAL A 1 1174 ? 11.524 24.750 13.709 1.00 79.19 1174 VAL A C 1
ATOM 8159 O O . VAL A 1 1174 ? 10.650 23.880 13.692 1.00 79.19 1174 VAL A O 1
ATOM 8162 N N . TYR A 1 1175 ? 12.219 25.069 12.614 1.00 69.88 1175 TYR A N 1
ATOM 8163 C CA . TYR A 1 1175 ? 12.018 24.380 11.339 1.00 69.88 1175 TYR A CA 1
ATOM 8164 C C . TYR A 1 1175 ? 12.387 22.890 11.428 1.00 69.88 1175 TYR A C 1
ATOM 8166 O O . TYR A 1 1175 ? 11.714 22.034 10.851 1.00 69.88 1175 TYR A O 1
ATOM 8174 N N . GLY A 1 1176 ? 13.439 22.579 12.182 1.00 66.44 1176 GLY A N 1
ATOM 8175 C CA . GLY A 1 1176 ? 13.880 21.224 12.472 1.00 66.44 1176 GLY A CA 1
ATOM 8176 C C . GLY A 1 1176 ? 12.852 20.375 13.231 1.00 66.44 1176 GLY A C 1
ATOM 8177 O O . GLY A 1 1176 ? 12.575 19.251 12.812 1.00 66.44 1176 GLY A O 1
ATOM 8178 N N . VAL A 1 1177 ? 12.222 20.939 14.268 1.00 71.06 1177 VAL A N 1
ATOM 8179 C CA . VAL A 1 1177 ? 11.190 20.258 15.077 1.00 71.06 1177 VAL A CA 1
ATOM 8180 C C . VAL A 1 1177 ? 9.877 20.058 14.299 1.00 71.06 1177 VAL A C 1
ATOM 8182 O O . VAL A 1 1177 ? 9.206 19.040 14.464 1.00 71.06 1177 VAL A O 1
ATOM 8185 N N . LEU A 1 1178 ? 9.494 21.003 13.429 1.00 64.62 1178 LEU A N 1
ATOM 8186 C CA . LEU A 1 1178 ? 8.212 20.963 12.704 1.00 64.62 1178 LEU A CA 1
ATOM 8187 C C . LEU A 1 1178 ? 8.209 20.059 11.456 1.00 64.62 1178 LEU A C 1
ATOM 8189 O O . LEU A 1 1178 ? 7.138 19.636 11.018 1.00 64.62 1178 LEU A O 1
ATOM 8193 N N . PHE A 1 1179 ? 9.374 19.756 10.868 1.00 59.69 1179 PHE A N 1
ATOM 8194 C CA . PHE A 1 1179 ? 9.485 19.067 9.571 1.00 59.69 1179 PHE A CA 1
ATOM 8195 C C . PHE A 1 1179 ? 10.447 17.866 9.600 1.00 59.69 1179 PHE A C 1
ATOM 8197 O O . PHE A 1 1179 ? 11.352 17.753 8.767 1.00 59.69 1179 PHE A O 1
ATOM 8204 N N . THR A 1 1180 ? 10.213 16.923 10.517 1.00 51.31 1180 THR A N 1
ATOM 8205 C CA . THR A 1 1180 ? 11.067 15.742 10.776 1.00 51.31 1180 THR A CA 1
ATOM 8206 C C . THR A 1 1180 ? 11.196 14.741 9.611 1.00 51.31 1180 THR A C 1
ATOM 8208 O O . THR A 1 1180 ? 12.021 13.835 9.676 1.00 51.31 1180 THR A O 1
ATOM 8211 N N . SER A 1 1181 ? 10.430 14.899 8.522 1.00 45.34 1181 SER A N 1
ATOM 8212 C CA . SER A 1 1181 ? 10.417 13.993 7.354 1.00 45.34 1181 SER A CA 1
ATOM 8213 C C . SER A 1 1181 ? 10.701 14.661 5.995 1.00 45.34 1181 SER A C 1
ATOM 8215 O O . SER A 1 1181 ? 10.643 13.993 4.963 1.00 45.34 1181 SER A O 1
ATOM 8217 N N . SER A 1 1182 ? 11.035 15.960 5.958 1.00 42.06 1182 SER A N 1
ATOM 8218 C CA . SER A 1 1182 ? 11.314 16.681 4.700 1.00 42.06 1182 SER A CA 1
ATOM 8219 C C . SER A 1 1182 ? 12.822 16.874 4.447 1.00 42.06 1182 SER A C 1
ATOM 8221 O O . SER A 1 1182 ? 13.536 17.371 5.330 1.00 42.06 1182 SER A O 1
ATOM 8223 N N . PRO A 1 1183 ? 13.346 16.553 3.245 1.00 44.28 1183 PRO A N 1
ATOM 8224 C CA . PRO A 1 1183 ? 14.774 16.669 2.957 1.00 44.28 1183 PRO A CA 1
ATOM 8225 C C . PRO A 1 1183 ? 15.288 18.111 2.758 1.00 44.28 1183 PRO A C 1
ATOM 8227 O O . PRO A 1 1183 ? 16.494 18.298 2.880 1.00 44.28 1183 PRO A O 1
ATOM 8230 N N . THR A 1 1184 ? 14.448 19.139 2.541 1.00 51.75 1184 THR A N 1
ATOM 8231 C CA . THR A 1 1184 ? 14.916 20.539 2.348 1.00 51.75 1184 THR A CA 1
ATOM 8232 C C . THR A 1 1184 ? 13.876 21.618 2.726 1.00 51.75 1184 THR A C 1
ATOM 8234 O O . THR A 1 1184 ? 12.704 21.446 2.378 1.00 51.75 1184 THR A O 1
ATOM 8237 N N . PRO A 1 1185 ? 14.271 22.747 3.361 1.00 46.22 1185 PRO A N 1
ATOM 8238 C CA . PRO A 1 1185 ? 13.404 23.919 3.549 1.00 46.22 1185 PRO A CA 1
ATOM 8239 C C . PRO A 1 1185 ? 13.115 24.666 2.224 1.00 46.22 1185 PRO A C 1
ATOM 8241 O O . PRO A 1 1185 ? 13.873 24.523 1.263 1.00 46.22 1185 PRO A O 1
ATOM 8244 N N . PRO A 1 1186 ? 12.036 25.473 2.132 1.00 47.97 1186 PRO A N 1
ATOM 8245 C CA . PRO A 1 1186 ? 11.710 26.277 0.956 1.00 47.97 1186 PRO A CA 1
ATOM 8246 C C . PRO A 1 1186 ? 12.804 27.309 0.655 1.00 47.97 1186 PRO A C 1
ATOM 8248 O O . PRO A 1 1186 ? 13.368 27.917 1.562 1.00 47.97 1186 PRO A O 1
ATOM 8251 N N . GLN A 1 1187 ? 13.047 27.539 -0.641 1.00 46.22 1187 GLN A N 1
ATOM 8252 C CA . GLN A 1 1187 ? 14.173 28.312 -1.185 1.00 46.22 1187 GLN A CA 1
ATOM 8253 C C . GLN A 1 1187 ? 14.403 29.681 -0.512 1.00 46.22 1187 GLN A C 1
ATOM 8255 O O . GLN A 1 1187 ? 15.541 30.113 -0.397 1.00 46.22 1187 GLN A O 1
ATOM 8260 N N . GLY A 1 1188 ? 13.350 30.337 -0.009 1.00 48.06 1188 GLY A N 1
ATOM 8261 C CA . GLY A 1 1188 ? 13.447 31.648 0.645 1.00 48.06 1188 GLY A CA 1
ATOM 8262 C C . GLY A 1 1188 ? 14.149 31.670 2.010 1.00 48.06 1188 GLY A C 1
ATOM 8263 O O . GLY A 1 1188 ? 14.493 32.751 2.473 1.00 48.06 1188 GLY A O 1
ATOM 8264 N N . TYR A 1 1189 ? 14.369 30.516 2.654 1.00 45.41 1189 TYR A N 1
ATOM 8265 C CA . TYR A 1 1189 ? 15.095 30.426 3.931 1.00 45.41 1189 TYR A CA 1
ATOM 8266 C C . TYR A 1 1189 ? 16.619 30.284 3.736 1.00 45.41 1189 TYR A C 1
ATOM 8268 O O . TYR A 1 1189 ? 17.400 30.737 4.567 1.00 45.41 1189 TYR A O 1
ATOM 8276 N N . LEU A 1 1190 ? 17.060 29.718 2.604 1.00 47.69 1190 LEU A N 1
ATOM 8277 C CA . LEU A 1 1190 ? 18.479 29.465 2.308 1.00 47.69 1190 LEU A CA 1
ATOM 8278 C C . LEU A 1 1190 ? 19.262 30.732 1.921 1.00 47.69 1190 LEU A C 1
ATOM 8280 O O . LEU A 1 1190 ? 20.485 30.744 2.011 1.00 47.69 1190 LEU A O 1
ATOM 8284 N N . ASP A 1 1191 ? 18.570 31.806 1.538 1.00 45.47 1191 ASP A N 1
ATOM 8285 C CA . ASP A 1 1191 ? 19.194 33.051 1.073 1.00 45.47 1191 ASP A CA 1
ATOM 8286 C C . ASP A 1 1191 ? 19.648 33.984 2.220 1.00 45.47 1191 ASP A C 1
ATOM 8288 O O . ASP A 1 1191 ? 20.313 34.989 1.968 1.00 45.47 1191 ASP A O 1
ATOM 8292 N N . VAL A 1 1192 ? 19.300 33.676 3.479 1.00 44.69 1192 VAL A N 1
ATOM 8293 C CA . VAL A 1 1192 ? 19.545 34.553 4.647 1.00 44.69 1192 VAL A CA 1
ATOM 8294 C C . VAL A 1 1192 ? 20.652 34.024 5.574 1.00 44.69 1192 VAL A C 1
ATOM 8296 O O . VAL A 1 1192 ? 21.204 34.787 6.365 1.00 44.69 1192 VAL A O 1
ATOM 8299 N N . VAL A 1 1193 ? 21.037 32.749 5.456 1.00 43.53 1193 VAL A N 1
ATOM 8300 C CA . VAL A 1 1193 ? 22.021 32.118 6.350 1.00 43.53 1193 VAL A CA 1
ATOM 8301 C C . VAL A 1 1193 ? 23.428 32.248 5.762 1.00 43.53 1193 VAL A C 1
ATOM 8303 O O . VAL A 1 1193 ? 23.771 31.664 4.732 1.00 43.53 1193 VAL A O 1
ATOM 8306 N N . ALA A 1 1194 ? 24.252 33.079 6.393 1.00 37.03 1194 ALA A N 1
ATOM 8307 C CA . ALA A 1 1194 ? 25.596 33.386 5.936 1.00 37.03 1194 ALA A CA 1
ATOM 8308 C C . ALA A 1 1194 ? 26.565 32.235 6.250 1.00 37.03 1194 ALA A C 1
ATOM 8310 O O . ALA A 1 1194 ? 27.139 32.215 7.331 1.00 37.03 1194 ALA A O 1
ATOM 8311 N N . GLY A 1 1195 ? 26.823 31.324 5.300 1.00 43.66 1195 GLY A N 1
ATOM 8312 C CA . GLY A 1 1195 ? 28.004 30.464 5.450 1.00 43.66 1195 GLY A CA 1
ATOM 8313 C C . GLY A 1 1195 ? 28.104 29.123 4.732 1.00 43.66 1195 GLY A C 1
ATOM 8314 O O . GLY A 1 1195 ? 28.834 28.293 5.234 1.00 43.66 1195 GLY A O 1
ATOM 8315 N N . GLY A 1 1196 ? 27.473 28.875 3.580 1.00 46.72 1196 GLY A N 1
ATOM 8316 C CA . GLY A 1 1196 ? 27.975 27.904 2.579 1.00 46.72 1196 GLY A CA 1
ATOM 8317 C C . GLY A 1 1196 ? 28.398 26.474 3.005 1.00 46.72 1196 GLY A C 1
ATOM 8318 O O . GLY A 1 1196 ? 29.110 25.830 2.234 1.00 46.72 1196 GLY A O 1
ATOM 8319 N N . GLN A 1 1197 ? 27.994 25.955 4.168 1.00 49.56 1197 GLN A N 1
ATOM 8320 C CA . GLN A 1 1197 ? 28.214 24.572 4.608 1.00 49.56 1197 GLN A CA 1
ATOM 8321 C C . GLN A 1 1197 ? 26.869 23.887 4.887 1.00 49.56 1197 GLN A C 1
ATOM 8323 O O . GLN A 1 1197 ? 25.938 24.500 5.401 1.00 49.56 1197 GLN A O 1
ATOM 8328 N N . ASP A 1 1198 ? 26.768 22.607 4.515 1.00 54.03 1198 ASP A N 1
ATOM 8329 C CA . ASP A 1 1198 ? 25.568 21.766 4.631 1.00 54.03 1198 ASP A CA 1
ATOM 8330 C C . ASP A 1 1198 ? 25.208 21.442 6.100 1.00 54.03 1198 ASP A C 1
ATOM 8332 O O . ASP A 1 1198 ? 25.353 20.304 6.547 1.00 54.03 1198 ASP A O 1
ATOM 8336 N N . CYS A 1 1199 ? 24.684 22.414 6.848 1.00 54.38 1199 CYS A N 1
ATOM 8337 C CA . CYS A 1 1199 ? 24.180 22.242 8.221 1.00 54.38 1199 CYS A CA 1
ATOM 8338 C C . CYS A 1 1199 ? 23.131 21.137 8.380 1.00 54.38 1199 CYS A C 1
ATOM 8340 O O . CYS A 1 1199 ? 22.917 20.598 9.459 1.00 54.38 1199 CYS A O 1
ATOM 8342 N N . TRP A 1 1200 ? 22.425 20.811 7.297 1.00 57.03 1200 TRP A N 1
ATOM 8343 C CA . TRP A 1 1200 ? 21.225 19.978 7.341 1.00 57.03 1200 TRP A CA 1
ATOM 8344 C C . TRP A 1 1200 ? 21.474 18.477 7.189 1.00 57.03 1200 TRP A C 1
ATOM 8346 O O . TRP A 1 1200 ? 20.515 17.702 7.252 1.00 57.03 1200 TRP A O 1
ATOM 8356 N N . LYS A 1 1201 ? 22.731 18.061 6.978 1.00 50.91 1201 LYS A N 1
ATOM 8357 C CA . LYS A 1 1201 ? 23.084 16.647 6.777 1.00 50.91 1201 LYS A CA 1
ATOM 8358 C C . LYS A 1 1201 ? 22.938 15.809 8.049 1.00 50.91 1201 LYS A C 1
ATOM 8360 O O . LYS A 1 1201 ? 22.477 14.680 7.938 1.00 50.91 1201 LYS A O 1
ATOM 8365 N N . ASP A 1 1202 ? 23.190 16.396 9.221 1.00 59.47 1202 ASP A N 1
ATOM 8366 C CA . ASP A 1 1202 ? 23.140 15.714 10.524 1.00 59.47 1202 ASP A CA 1
ATOM 8367 C C . ASP A 1 1202 ? 22.149 16.385 11.491 1.00 59.47 1202 ASP A C 1
ATOM 8369 O O . ASP A 1 1202 ? 22.457 16.620 12.654 1.00 59.47 1202 ASP A O 1
ATOM 8373 N N . ARG A 1 1203 ? 20.938 16.719 11.017 1.00 63.12 1203 ARG A N 1
ATOM 8374 C CA . ARG A 1 1203 ? 19.901 17.462 11.776 1.00 63.12 1203 ARG A CA 1
ATOM 8375 C C . ARG A 1 1203 ? 19.637 16.947 13.196 1.00 63.12 1203 ARG A C 1
ATOM 8377 O O . ARG A 1 1203 ? 19.360 17.751 14.079 1.00 63.12 1203 ARG A O 1
ATOM 8384 N N . VAL A 1 1204 ? 19.734 15.634 13.405 1.00 63.66 1204 VAL A N 1
ATOM 8385 C CA . VAL A 1 1204 ? 19.580 15.010 14.727 1.00 63.66 1204 VAL A CA 1
ATOM 8386 C C . VAL A 1 1204 ? 20.687 15.487 15.673 1.00 63.66 1204 VAL A C 1
ATOM 8388 O O . VAL A 1 1204 ? 20.388 15.915 16.771 1.00 63.66 1204 VAL A O 1
ATOM 8391 N N . CYS A 1 1205 ? 21.940 15.561 15.225 1.00 65.25 1205 CYS A N 1
ATOM 8392 C CA . CYS A 1 1205 ? 23.093 15.917 16.061 1.00 65.25 1205 CYS A CA 1
ATOM 8393 C C . CYS A 1 1205 ? 23.193 17.409 16.433 1.00 65.25 1205 CYS A C 1
ATOM 8395 O O . CYS A 1 1205 ? 23.921 17.754 17.361 1.00 65.25 1205 CYS A O 1
ATOM 8397 N N . TRP A 1 1206 ? 22.538 18.304 15.684 1.00 68.56 1206 TRP A N 1
ATOM 8398 C CA . TRP A 1 1206 ? 22.549 19.754 15.949 1.00 68.56 1206 TRP A CA 1
ATOM 8399 C C . TRP A 1 1206 ? 21.311 20.215 16.728 1.00 68.56 1206 TRP A C 1
ATOM 8401 O O . TRP A 1 1206 ? 21.389 21.196 17.465 1.00 68.56 1206 TRP A O 1
ATOM 8411 N N . GLY A 1 1207 ? 20.181 19.518 16.559 1.00 73.50 1207 GLY A N 1
ATOM 8412 C CA . GLY A 1 1207 ? 18.909 19.825 17.213 1.00 73.50 1207 GLY A CA 1
ATOM 8413 C C . GLY A 1 1207 ? 18.646 19.052 18.509 1.00 73.50 1207 GLY A C 1
ATOM 8414 O O . GLY A 1 1207 ? 17.882 19.540 19.334 1.00 73.50 1207 GLY A O 1
ATOM 8415 N N . ASP A 1 1208 ? 19.290 17.897 18.705 1.00 73.75 1208 ASP A N 1
ATOM 8416 C CA . ASP A 1 1208 ? 19.240 17.114 19.948 1.00 73.75 1208 ASP A CA 1
ATOM 8417 C C . ASP A 1 1208 ? 20.093 17.793 21.032 1.00 73.75 1208 ASP A C 1
ATOM 8419 O O . ASP A 1 1208 ? 21.278 17.508 21.231 1.00 73.75 1208 ASP A O 1
ATOM 8423 N N . VAL A 1 1209 ? 19.500 18.786 21.690 1.00 75.31 1209 VAL A N 1
ATOM 8424 C CA . VAL A 1 1209 ? 20.137 19.539 22.778 1.00 75.31 1209 VAL A CA 1
ATOM 8425 C C . VAL A 1 1209 ? 19.894 18.896 24.138 1.00 75.31 1209 VAL A C 1
ATOM 8427 O O . VAL A 1 1209 ? 20.501 19.333 25.118 1.00 75.31 1209 VAL A O 1
ATOM 8430 N N . ASN A 1 1210 ? 19.035 17.881 24.245 1.00 68.69 1210 ASN A N 1
ATOM 8431 C CA . ASN A 1 1210 ? 18.858 17.122 25.485 1.00 68.69 1210 ASN A CA 1
ATOM 8432 C C . ASN A 1 1210 ? 19.674 15.806 25.516 1.00 68.69 1210 ASN A C 1
ATOM 8434 O O . ASN A 1 1210 ? 19.818 15.210 26.589 1.00 68.69 1210 ASN A O 1
ATOM 8438 N N . CYS A 1 1211 ? 20.287 15.440 24.386 1.00 64.94 1211 CYS A N 1
ATOM 8439 C CA . CYS A 1 1211 ? 21.134 14.271 24.170 1.00 64.94 1211 CYS A CA 1
ATOM 8440 C C . CYS A 1 1211 ? 20.427 12.923 24.396 1.00 64.94 1211 CYS A C 1
ATOM 8442 O O . CYS A 1 1211 ? 21.051 11.953 24.844 1.00 64.94 1211 CYS A O 1
ATOM 8444 N N . ASP A 1 1212 ? 19.134 12.851 24.071 1.00 61.09 1212 ASP A N 1
ATOM 8445 C CA . ASP A 1 1212 ? 18.344 11.613 24.070 1.00 61.09 1212 ASP A CA 1
ATOM 8446 C C . ASP A 1 1212 ? 18.379 10.871 22.714 1.00 61.09 1212 ASP A C 1
ATOM 8448 O O . ASP A 1 1212 ? 17.747 9.823 22.556 1.00 61.09 1212 ASP A O 1
ATOM 8452 N N . SER A 1 1213 ? 19.200 11.358 21.771 1.00 61.28 1213 SER A N 1
ATOM 8453 C CA . SER A 1 1213 ? 19.367 10.859 20.396 1.00 61.28 1213 SER A CA 1
ATOM 8454 C C . SER A 1 1213 ? 18.146 11.056 19.497 1.00 61.28 1213 SER A C 1
ATOM 8456 O O . SER A 1 1213 ? 18.095 10.509 18.388 1.00 61.28 1213 SER A O 1
ATOM 8458 N N . LEU A 1 1214 ? 17.169 11.851 19.937 1.00 65.31 1214 LEU A N 1
ATOM 8459 C CA . LEU A 1 1214 ? 15.994 12.233 19.172 1.00 65.31 1214 LEU A CA 1
ATOM 8460 C C . LEU A 1 1214 ? 15.909 13.755 19.123 1.00 65.31 1214 LEU A C 1
ATOM 8462 O O . LEU A 1 1214 ? 15.919 14.422 20.138 1.00 65.31 1214 LEU A O 1
ATOM 8466 N N . PHE A 1 1215 ? 15.721 14.314 17.932 1.00 73.94 1215 PHE A N 1
ATOM 8467 C CA . PHE A 1 1215 ? 15.399 15.731 17.806 1.00 73.94 1215 PHE A CA 1
ATOM 8468 C C . PHE A 1 1215 ? 13.878 15.912 17.759 1.00 73.94 1215 PHE A C 1
ATOM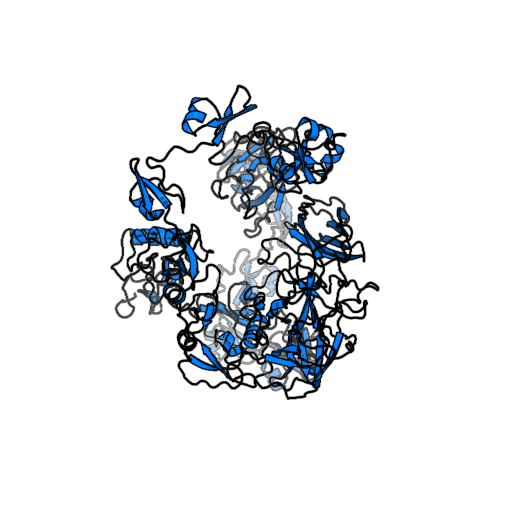 8470 O O . PHE A 1 1215 ? 13.232 15.598 16.751 1.00 73.94 1215 PHE A O 1
ATOM 8477 N N . ASN A 1 1216 ? 13.295 16.356 18.870 1.00 73.69 1216 ASN A N 1
ATOM 8478 C CA . ASN A 1 1216 ? 11.855 16.449 19.081 1.00 73.69 1216 ASN A CA 1
ATOM 8479 C C . ASN A 1 1216 ? 11.470 17.671 19.954 1.00 73.69 1216 ASN A C 1
ATOM 8481 O O . ASN A 1 1216 ? 12.216 18.634 20.104 1.00 73.69 1216 ASN A O 1
ATOM 8485 N N . ASN A 1 1217 ? 10.241 17.706 20.475 1.00 74.69 1217 ASN A N 1
ATOM 8486 C CA . ASN A 1 1217 ? 9.758 18.840 21.269 1.00 74.69 1217 ASN A CA 1
ATOM 8487 C C . ASN A 1 1217 ? 10.384 18.937 22.675 1.00 74.69 1217 ASN A C 1
ATOM 8489 O O . ASN A 1 1217 ? 10.301 19.999 23.290 1.00 74.69 1217 ASN A O 1
ATOM 8493 N N . LEU A 1 1218 ? 11.000 17.866 23.180 1.00 76.88 1218 LEU A N 1
ATOM 8494 C CA . LEU A 1 1218 ? 11.718 17.826 24.458 1.00 76.88 1218 LEU A CA 1
ATOM 8495 C C . LEU A 1 1218 ? 13.060 18.569 24.396 1.00 76.88 1218 LEU A C 1
ATOM 8497 O O . LEU A 1 1218 ? 13.642 18.860 25.440 1.00 76.88 1218 LEU A O 1
ATOM 8501 N N . ASP A 1 1219 ? 13.525 18.916 23.198 1.00 80.31 1219 ASP A N 1
ATOM 8502 C CA . ASP A 1 1219 ? 14.710 19.742 22.971 1.00 80.31 1219 ASP A CA 1
ATOM 8503 C C . ASP A 1 1219 ? 14.425 21.245 23.094 1.00 80.31 1219 ASP A C 1
ATOM 8505 O O . ASP A 1 1219 ? 15.344 22.043 23.274 1.00 80.31 1219 ASP A O 1
ATOM 8509 N N . ILE A 1 1220 ? 13.153 21.660 23.045 1.00 83.19 1220 ILE A N 1
ATOM 8510 C CA . ILE A 1 1220 ? 12.769 23.081 23.040 1.00 83.19 1220 ILE A CA 1
ATOM 8511 C C . ILE A 1 1220 ? 13.175 23.774 24.344 1.00 83.19 1220 ILE A C 1
ATOM 8513 O O . ILE A 1 1220 ? 13.802 24.833 24.303 1.00 83.19 1220 ILE A O 1
ATOM 8517 N N . ASP A 1 1221 ? 12.841 23.195 25.498 1.00 76.62 1221 ASP A N 1
ATOM 8518 C CA . ASP A 1 1221 ? 13.141 23.814 26.794 1.00 76.62 1221 ASP A CA 1
ATOM 8519 C C . ASP A 1 1221 ? 14.665 23.927 27.046 1.00 76.62 1221 ASP A C 1
ATOM 8521 O O . ASP A 1 1221 ? 15.127 25.014 27.417 1.00 76.62 1221 ASP A O 1
ATOM 8525 N N . PRO A 1 1222 ? 15.481 22.880 26.789 1.00 75.81 1222 PRO A N 1
ATOM 8526 C CA . PRO A 1 1222 ? 16.945 22.960 26.833 1.00 75.81 1222 PRO A CA 1
ATOM 8527 C C . PRO A 1 1222 ? 17.546 23.965 25.844 1.00 75.81 1222 PRO A C 1
ATOM 8529 O O . PRO A 1 1222 ? 18.467 24.702 26.206 1.00 75.81 1222 PRO A O 1
ATOM 8532 N N . PHE A 1 1223 ? 17.016 24.045 24.621 1.00 84.56 1223 PHE A N 1
ATOM 8533 C CA . PHE A 1 1223 ? 17.481 24.988 23.603 1.00 84.56 1223 PHE A CA 1
ATOM 8534 C C . PHE A 1 1223 ? 17.208 26.437 24.014 1.00 84.56 1223 PHE A C 1
ATOM 8536 O O . PHE A 1 1223 ? 18.103 27.281 23.989 1.00 84.56 1223 PHE A O 1
ATOM 8543 N N . VAL A 1 1224 ? 15.990 26.725 24.480 1.00 83.81 1224 VAL A N 1
ATOM 8544 C CA . VAL A 1 1224 ? 15.613 28.059 24.969 1.00 83.81 1224 VAL A CA 1
ATOM 8545 C C . VAL A 1 1224 ? 16.463 28.452 26.178 1.00 83.81 1224 VAL A C 1
ATOM 8547 O O . VAL A 1 1224 ? 16.928 29.591 26.252 1.00 83.81 1224 VAL A O 1
ATOM 8550 N N . ALA A 1 1225 ? 16.729 27.521 27.099 1.00 77.69 1225 ALA A N 1
ATOM 8551 C CA . ALA A 1 1225 ? 17.630 27.766 28.225 1.00 77.69 1225 ALA A CA 1
ATOM 8552 C C . ALA A 1 1225 ? 19.057 28.117 27.761 1.00 77.69 1225 ALA A C 1
ATOM 8554 O O . ALA A 1 1225 ? 19.686 29.011 28.329 1.00 77.69 1225 ALA A O 1
ATOM 8555 N N . CYS A 1 1226 ? 19.533 27.461 26.702 1.00 80.12 1226 CYS A N 1
ATOM 8556 C CA . CYS A 1 1226 ? 20.839 27.701 26.097 1.00 80.12 1226 CYS A CA 1
ATOM 8557 C C . CYS A 1 1226 ? 20.920 29.072 25.399 1.00 80.12 1226 CYS A C 1
ATOM 8559 O O . CYS A 1 1226 ? 21.870 29.814 25.625 1.00 80.12 1226 CYS A O 1
ATOM 8561 N N . VAL A 1 1227 ? 19.890 29.487 24.653 1.00 82.25 1227 VAL A N 1
ATOM 8562 C CA . VAL A 1 1227 ? 19.833 30.822 24.017 1.00 82.25 1227 VAL A CA 1
ATOM 8563 C C . VAL A 1 1227 ? 19.739 31.955 25.053 1.00 82.25 1227 VAL A C 1
ATOM 8565 O O . VAL A 1 1227 ? 20.284 33.041 24.847 1.00 82.25 1227 VAL A O 1
ATOM 8568 N N . LEU A 1 1228 ? 19.072 31.719 26.189 1.00 81.25 1228 LEU A N 1
ATOM 8569 C CA . LEU A 1 1228 ? 18.972 32.692 27.287 1.00 81.25 1228 LEU A CA 1
ATOM 8570 C C . LEU A 1 1228 ? 20.280 32.837 28.090 1.00 81.25 1228 LEU A C 1
ATOM 8572 O O . LEU A 1 1228 ? 20.476 33.864 28.748 1.00 81.25 1228 LEU A O 1
ATOM 8576 N N . ALA A 1 1229 ? 21.170 31.842 28.029 1.00 78.81 1229 ALA A N 1
ATOM 8577 C CA . ALA A 1 1229 ? 22.487 31.831 28.664 1.00 78.81 1229 ALA A CA 1
ATOM 8578 C C . ALA A 1 1229 ? 23.551 31.252 27.701 1.00 78.81 1229 ALA A C 1
ATOM 8580 O O . ALA A 1 1229 ? 24.038 30.140 27.924 1.00 78.81 1229 ALA A O 1
ATOM 8581 N N . PRO A 1 1230 ? 23.906 31.991 26.632 1.00 73.62 1230 PRO A N 1
ATOM 8582 C CA . PRO A 1 1230 ? 24.654 31.443 25.506 1.00 73.62 1230 PRO A CA 1
ATOM 8583 C C . PRO A 1 1230 ? 26.068 30.983 25.902 1.00 73.62 1230 PRO A C 1
ATOM 8585 O O . PRO A 1 1230 ? 26.764 31.697 26.640 1.00 73.62 1230 PRO A O 1
ATOM 8588 N N . PRO A 1 1231 ? 26.515 29.806 25.421 1.00 68.19 1231 PRO A N 1
ATOM 8589 C CA . PRO A 1 1231 ? 27.856 29.290 25.669 1.00 68.19 1231 PRO A CA 1
ATOM 8590 C C . PRO A 1 1231 ? 28.937 30.125 24.946 1.00 68.19 1231 PRO A C 1
ATOM 8592 O O . PRO A 1 1231 ? 28.638 30.888 24.024 1.00 68.19 1231 PRO A O 1
ATOM 8595 N N . PRO A 1 1232 ? 30.218 30.028 25.358 1.00 72.12 1232 PRO A N 1
ATOM 8596 C CA . PRO A 1 1232 ? 31.316 30.690 24.658 1.00 72.12 1232 PRO A CA 1
ATOM 8597 C C . PRO A 1 1232 ? 31.388 30.299 23.164 1.00 72.12 1232 PRO A C 1
ATOM 8599 O O . PRO A 1 1232 ? 31.066 29.160 22.819 1.00 72.12 1232 PRO A O 1
ATOM 8602 N N . PRO A 1 1233 ? 31.876 31.188 22.275 1.00 67.69 1233 PRO A N 1
ATOM 8603 C CA . PRO A 1 1233 ? 32.005 30.892 20.845 1.00 67.69 1233 PRO A CA 1
ATOM 8604 C C . PRO A 1 1233 ? 32.819 29.616 20.590 1.00 67.69 1233 PRO A C 1
ATOM 8606 O O . PRO A 1 1233 ? 33.920 29.471 21.131 1.00 67.69 1233 PRO A O 1
ATOM 8609 N N . GLY A 1 1234 ? 32.287 28.708 19.766 1.00 61.22 1234 GLY A N 1
ATOM 8610 C CA . GLY A 1 1234 ? 32.889 27.394 19.510 1.00 61.22 1234 GLY A CA 1
ATOM 8611 C C . GLY A 1 1234 ? 32.559 26.309 20.544 1.00 61.22 1234 GLY A C 1
ATOM 8612 O O . GLY A 1 1234 ? 33.214 25.267 20.544 1.00 61.22 1234 GLY A O 1
ATOM 8613 N N . SER A 1 1235 ? 31.568 26.526 21.417 1.00 63.16 1235 SER A N 1
ATOM 8614 C CA . SER A 1 1235 ? 31.005 25.492 22.299 1.00 63.16 1235 SER A CA 1
ATOM 8615 C C . SER A 1 1235 ? 29.479 25.424 22.167 1.00 63.16 1235 SER A C 1
ATOM 8617 O O . SER A 1 1235 ? 28.826 26.458 22.093 1.00 63.16 1235 SER A O 1
ATOM 8619 N N . GLY A 1 1236 ? 28.928 24.208 22.080 1.00 69.88 1236 GLY A N 1
ATOM 8620 C CA . GLY A 1 1236 ? 27.483 23.964 22.004 1.00 69.88 1236 GLY A CA 1
ATOM 8621 C C . GLY A 1 1236 ? 26.825 23.916 23.385 1.00 69.88 1236 GLY A C 1
ATOM 8622 O O . GLY A 1 1236 ? 27.475 24.157 24.407 1.00 69.88 1236 GLY A O 1
ATOM 8623 N N . CYS A 1 1237 ? 25.533 23.597 23.430 1.00 73.25 1237 CYS A N 1
ATOM 8624 C CA . CYS A 1 1237 ? 24.772 23.573 24.677 1.00 73.25 1237 CYS A CA 1
ATOM 8625 C C . CYS A 1 1237 ? 25.336 22.549 25.700 1.00 73.25 1237 CYS A C 1
ATOM 8627 O O . CYS A 1 1237 ? 25.652 21.413 25.342 1.00 73.25 1237 CYS A O 1
ATOM 8629 N N . PRO A 1 1238 ? 25.497 22.928 26.986 1.00 57.84 1238 PRO A N 1
ATOM 8630 C CA . PRO A 1 1238 ? 26.315 22.199 27.970 1.00 57.84 1238 PRO A CA 1
ATOM 8631 C C . PRO A 1 1238 ? 25.713 20.900 28.543 1.00 57.84 1238 PRO A C 1
ATOM 8633 O O . PRO A 1 1238 ? 26.333 20.265 29.394 1.00 57.84 1238 PRO A O 1
ATOM 8636 N N . SER A 1 1239 ? 24.534 20.473 28.099 1.00 57.94 1239 SER A N 1
ATOM 8637 C CA . SER A 1 1239 ? 23.857 19.234 28.525 1.00 57.94 1239 SER A CA 1
ATOM 8638 C C . SER A 1 1239 ? 24.580 17.943 28.105 1.00 57.94 1239 SER A C 1
ATOM 8640 O O . SER A 1 1239 ? 24.266 16.881 28.639 1.00 57.94 1239 SER A O 1
ATOM 8642 N N . CYS A 1 1240 ? 25.573 18.027 27.210 1.00 53.69 1240 CYS A N 1
ATOM 8643 C CA . CYS A 1 1240 ? 26.155 16.874 26.512 1.00 53.69 1240 CYS A CA 1
ATOM 8644 C C . CYS A 1 1240 ? 27.651 16.596 26.795 1.00 53.69 1240 CYS A C 1
ATOM 8646 O O . CYS A 1 1240 ? 28.302 15.914 26.006 1.00 53.69 1240 CYS A O 1
ATOM 8648 N N . MET A 1 1241 ? 28.237 17.085 27.899 1.00 55.00 1241 MET A N 1
ATOM 8649 C CA . MET A 1 1241 ? 29.621 16.722 28.274 1.00 55.00 1241 MET A CA 1
ATOM 8650 C C . MET A 1 1241 ? 29.668 15.533 29.258 1.00 55.00 1241 MET A C 1
ATOM 8652 O O . MET A 1 1241 ? 28.922 15.544 30.242 1.00 55.00 1241 MET A O 1
ATOM 8656 N N . PRO A 1 1242 ? 30.549 14.525 29.049 1.00 56.88 1242 PRO A N 1
ATOM 8657 C CA . PRO A 1 1242 ? 30.849 13.514 30.063 1.00 56.88 1242 PRO A CA 1
ATOM 8658 C C . PRO A 1 1242 ? 31.344 14.180 31.351 1.00 56.88 1242 PRO A C 1
ATOM 8660 O O . PRO A 1 1242 ? 32.126 15.131 31.297 1.00 56.88 1242 PRO A O 1
ATOM 8663 N N . GLN A 1 1243 ? 30.859 13.697 32.492 1.00 71.75 1243 GLN A N 1
ATOM 8664 C CA . GLN A 1 1243 ? 31.280 14.150 33.813 1.00 71.75 1243 GLN A CA 1
ATOM 8665 C C . GLN A 1 1243 ? 31.523 12.946 34.725 1.00 71.75 1243 GLN A C 1
ATOM 8667 O O . GLN A 1 1243 ? 31.003 11.850 34.481 1.00 71.75 1243 GLN A O 1
ATOM 8672 N N . ALA A 1 1244 ? 32.248 13.161 35.819 1.00 76.00 1244 ALA A N 1
ATOM 8673 C CA . ALA A 1 1244 ? 32.454 12.138 36.830 1.00 76.00 1244 ALA A CA 1
ATOM 8674 C C . ALA A 1 1244 ? 31.108 11.660 37.405 1.00 76.00 1244 ALA A C 1
ATOM 8676 O O . ALA A 1 1244 ? 30.339 12.426 37.996 1.00 76.00 1244 ALA A O 1
ATOM 8677 N N . CYS A 1 1245 ? 30.832 10.371 37.237 1.00 81.06 1245 CYS A N 1
ATOM 8678 C CA . CYS A 1 1245 ? 29.675 9.681 37.778 1.00 81.06 1245 CYS A CA 1
ATOM 8679 C C . CYS A 1 1245 ? 30.110 8.746 38.904 1.00 81.06 1245 CYS A C 1
ATOM 8681 O O . CYS A 1 1245 ? 30.846 7.781 38.685 1.00 81.06 1245 CYS A O 1
ATOM 8683 N N . CYS A 1 1246 ? 29.631 9.025 40.113 1.00 80.56 1246 CYS A N 1
ATOM 8684 C CA . CYS A 1 1246 ? 29.975 8.266 41.304 1.00 80.56 1246 CYS A CA 1
ATOM 8685 C C . CYS A 1 1246 ? 29.011 7.093 41.504 1.00 80.56 1246 CYS A C 1
ATOM 8687 O O . CYS A 1 1246 ? 27.836 7.298 41.816 1.00 80.56 1246 CYS A O 1
ATOM 8689 N N . LEU A 1 1247 ? 29.519 5.869 41.342 1.00 80.94 1247 LEU A N 1
ATOM 8690 C CA . LEU A 1 1247 ? 28.810 4.611 41.584 1.00 80.94 1247 LEU A CA 1
ATOM 8691 C C . LEU A 1 1247 ? 29.370 3.909 42.837 1.00 80.94 1247 LEU A C 1
ATOM 8693 O O . LEU A 1 1247 ? 30.538 4.103 43.177 1.00 80.94 1247 LEU A O 1
ATOM 8697 N N . PRO A 1 1248 ? 28.610 2.997 43.478 1.00 69.69 1248 PRO A N 1
ATOM 8698 C CA . PRO A 1 1248 ? 29.094 2.223 44.630 1.00 69.69 1248 PRO A CA 1
ATOM 8699 C C . PRO A 1 1248 ? 30.351 1.377 44.349 1.00 69.69 1248 PRO A C 1
ATOM 8701 O O . PRO A 1 1248 ? 31.068 1.004 45.273 1.00 69.69 1248 PRO A O 1
ATOM 8704 N N . ALA A 1 1249 ? 30.606 1.050 43.077 1.00 65.62 1249 ALA A N 1
ATOM 8705 C CA . ALA A 1 1249 ? 31.748 0.255 42.626 1.00 65.62 1249 ALA A CA 1
ATOM 8706 C C . ALA A 1 1249 ? 32.937 1.100 42.114 1.00 65.62 1249 ALA A C 1
ATOM 8708 O O . ALA A 1 1249 ? 33.969 0.527 41.762 1.00 65.62 1249 ALA A O 1
ATOM 8709 N N . GLY A 1 1250 ? 32.815 2.434 42.061 1.00 76.50 1250 GLY A N 1
ATOM 8710 C CA . GLY A 1 1250 ? 33.862 3.339 41.573 1.00 76.50 1250 GLY A CA 1
ATOM 8711 C C . GLY A 1 1250 ? 33.332 4.533 40.768 1.00 76.50 1250 GLY A C 1
ATOM 8712 O O . GLY A 1 1250 ? 32.129 4.743 40.660 1.00 76.50 1250 GLY A O 1
ATOM 8713 N N . CYS A 1 1251 ? 34.244 5.324 40.199 1.00 77.00 1251 CYS A N 1
ATOM 8714 C CA . CYS A 1 1251 ? 33.913 6.466 39.341 1.00 77.00 1251 CYS A CA 1
ATOM 8715 C C . CYS A 1 1251 ? 34.024 6.087 37.861 1.00 77.00 1251 CYS A C 1
ATOM 8717 O O . CYS A 1 1251 ? 35.016 5.467 37.469 1.00 77.00 1251 CYS A O 1
ATOM 8719 N N . ILE A 1 1252 ? 33.046 6.494 37.047 1.00 78.12 1252 ILE A N 1
ATOM 8720 C CA . ILE A 1 1252 ? 33.110 6.410 35.578 1.00 78.12 1252 ILE A CA 1
ATOM 8721 C C . ILE A 1 1252 ? 32.815 7.770 34.936 1.00 78.12 1252 ILE A C 1
ATOM 8723 O O . ILE A 1 1252 ? 32.077 8.571 35.501 1.00 78.12 1252 ILE A O 1
ATOM 8727 N N . GLU A 1 1253 ? 33.355 8.025 33.746 1.00 72.25 1253 GLU A N 1
ATOM 8728 C CA . GLU A 1 1253 ? 32.953 9.178 32.932 1.00 72.25 1253 GLU A CA 1
ATOM 8729 C C . GLU A 1 1253 ? 31.630 8.856 32.239 1.00 72.25 1253 GLU A C 1
ATOM 8731 O O . GLU A 1 1253 ? 31.574 7.964 31.389 1.00 72.25 1253 GLU A O 1
ATOM 8736 N N . ALA A 1 1254 ? 30.557 9.548 32.613 1.00 60.81 1254 ALA A N 1
ATOM 8737 C CA . ALA A 1 1254 ? 29.238 9.327 32.034 1.00 60.81 1254 ALA A CA 1
ATOM 8738 C C . ALA A 1 1254 ? 28.429 10.626 31.989 1.00 60.81 1254 ALA A C 1
ATOM 8740 O O . ALA A 1 1254 ? 28.542 11.494 32.854 1.00 60.81 1254 ALA A O 1
ATOM 8741 N N . VAL A 1 1255 ? 27.566 10.755 30.983 1.00 69.44 1255 VAL A N 1
ATOM 8742 C CA . VAL A 1 1255 ? 26.587 11.849 30.930 1.00 69.44 1255 VAL A CA 1
ATOM 8743 C C . VAL A 1 1255 ? 25.564 11.705 32.075 1.00 69.44 1255 VAL A C 1
ATOM 8745 O O . VAL A 1 1255 ? 25.277 10.580 32.499 1.00 69.44 1255 VAL A O 1
ATOM 8748 N N . PRO A 1 1256 ? 25.000 12.807 32.612 1.00 61.44 1256 PRO A N 1
ATOM 8749 C CA . PRO A 1 1256 ? 24.162 12.774 33.819 1.00 61.44 1256 PRO A CA 1
ATOM 8750 C C . PRO A 1 1256 ? 22.987 11.786 33.760 1.00 61.44 1256 PRO A C 1
ATOM 8752 O O . PRO A 1 1256 ? 22.721 11.098 34.744 1.00 61.44 1256 PRO A O 1
ATOM 8755 N N . ALA A 1 1257 ? 22.318 11.671 32.610 1.00 52.59 1257 ALA A N 1
ATOM 8756 C CA . ALA A 1 1257 ? 21.202 10.741 32.424 1.00 52.59 1257 ALA A CA 1
ATOM 8757 C C . ALA A 1 1257 ? 21.638 9.270 32.565 1.00 52.59 1257 ALA A C 1
ATOM 8759 O O . ALA A 1 1257 ? 20.999 8.494 33.275 1.00 52.59 1257 ALA A O 1
ATOM 8760 N N . MET A 1 1258 ? 22.782 8.915 31.972 1.00 57.09 1258 MET A N 1
ATOM 8761 C CA . MET A 1 1258 ? 23.366 7.573 32.049 1.00 57.09 1258 MET A CA 1
ATOM 8762 C C . MET A 1 1258 ? 23.921 7.268 33.450 1.00 57.09 1258 MET A C 1
ATOM 8764 O O . MET A 1 1258 ? 23.869 6.135 33.925 1.00 57.09 1258 MET A O 1
ATOM 8768 N N . CYS A 1 1259 ? 24.402 8.293 34.158 1.00 63.72 1259 CYS A N 1
ATOM 8769 C CA . CYS A 1 1259 ? 24.805 8.159 35.554 1.00 63.72 1259 CYS A CA 1
ATOM 8770 C C . CYS A 1 1259 ? 23.622 7.764 36.450 1.00 63.72 1259 CYS A C 1
ATOM 8772 O O . CYS A 1 1259 ? 23.728 6.840 37.258 1.00 63.72 1259 CYS A O 1
ATOM 8774 N N . HIS A 1 1260 ? 22.470 8.410 36.255 1.00 65.81 1260 HIS A N 1
ATOM 8775 C CA . HIS A 1 1260 ? 21.254 8.096 36.999 1.00 65.81 1260 HIS A CA 1
ATOM 8776 C C . HIS A 1 1260 ? 20.678 6.717 36.655 1.00 65.81 1260 HIS A C 1
ATOM 8778 O O . HIS A 1 1260 ? 20.244 6.010 37.566 1.00 65.81 1260 HIS A O 1
ATOM 8784 N N . SER A 1 1261 ? 20.718 6.290 35.387 1.00 54.94 1261 SER A N 1
ATOM 8785 C CA . SER A 1 1261 ? 20.236 4.956 34.990 1.00 54.94 1261 SER A CA 1
ATOM 8786 C C . SER A 1 1261 ? 21.089 3.814 35.553 1.00 54.94 1261 SER A C 1
ATOM 8788 O O . SER A 1 1261 ? 20.578 2.721 35.781 1.00 54.94 1261 SER A O 1
ATOM 8790 N N . LEU A 1 1262 ? 22.372 4.069 35.827 1.00 62.47 1262 LEU A N 1
ATOM 8791 C CA . LEU A 1 1262 ? 23.284 3.131 36.494 1.00 62.47 1262 LEU A CA 1
ATOM 8792 C C . LEU A 1 1262 ? 23.200 3.192 38.033 1.00 62.47 1262 LEU A C 1
ATOM 8794 O O . LEU A 1 1262 ? 23.940 2.487 38.719 1.00 62.47 1262 LEU A O 1
ATOM 8798 N N . GLY A 1 1263 ? 22.307 4.018 38.590 1.00 70.06 1263 GLY A N 1
ATOM 8799 C CA . GLY A 1 1263 ? 22.150 4.199 40.037 1.00 70.06 1263 GLY A CA 1
ATOM 8800 C C . GLY A 1 1263 ? 23.248 5.046 40.693 1.00 70.06 1263 GLY A C 1
ATOM 8801 O O . GLY A 1 1263 ? 23.426 4.969 41.909 1.00 70.06 1263 GLY A O 1
ATOM 8802 N N . GLY A 1 1264 ? 23.994 5.828 39.906 1.00 77.56 1264 GLY A N 1
ATOM 8803 C CA . GLY A 1 1264 ? 25.066 6.717 40.358 1.00 77.56 1264 GLY A CA 1
ATOM 8804 C C . GLY A 1 1264 ? 24.636 8.174 40.533 1.00 77.56 1264 GLY A C 1
ATOM 8805 O O . GLY A 1 1264 ? 23.545 8.584 40.125 1.00 77.56 1264 GLY A O 1
ATOM 8806 N N . VAL A 1 1265 ? 25.514 8.971 41.150 1.00 81.69 1265 VAL A N 1
ATOM 8807 C CA . VAL A 1 1265 ? 25.317 10.415 41.362 1.00 81.69 1265 VAL A CA 1
ATOM 8808 C C . VAL A 1 1265 ? 26.344 11.208 40.541 1.00 81.69 1265 VAL A C 1
ATOM 8810 O O . VAL A 1 1265 ? 27.546 11.019 40.746 1.00 81.69 1265 VAL A O 1
ATOM 8813 N N . PRO A 1 1266 ? 25.913 12.095 39.624 1.00 78.12 1266 PRO A N 1
ATOM 8814 C CA . PRO A 1 1266 ? 26.830 12.925 38.850 1.00 78.12 1266 PRO A CA 1
ATOM 8815 C C . PRO A 1 1266 ? 27.457 14.029 39.712 1.00 78.12 1266 PRO A C 1
ATOM 8817 O O . PRO A 1 1266 ? 26.769 14.685 40.496 1.00 78.12 1266 PRO A O 1
ATOM 8820 N N . ALA A 1 1267 ? 28.760 14.261 39.545 1.00 71.94 1267 ALA A N 1
ATOM 8821 C CA . ALA A 1 1267 ? 29.531 15.192 40.372 1.00 71.94 1267 ALA A CA 1
ATOM 8822 C C . ALA A 1 1267 ? 29.526 16.657 39.883 1.00 71.94 1267 ALA A C 1
ATOM 8824 O O . ALA A 1 1267 ? 30.060 17.532 40.566 1.00 71.94 1267 ALA A O 1
ATOM 8825 N N . GLY A 1 1268 ? 28.882 16.944 38.746 1.00 61.59 1268 GLY A N 1
ATOM 8826 C CA . GLY A 1 1268 ? 28.686 18.292 38.201 1.00 61.59 1268 GLY A CA 1
ATOM 8827 C C . GLY A 1 1268 ? 29.544 18.594 36.967 1.00 61.59 1268 GLY A C 1
ATOM 8828 O O . GLY A 1 1268 ? 30.590 17.983 36.750 1.00 61.59 1268 GLY A O 1
ATOM 8829 N N . ALA A 1 1269 ? 29.090 19.540 36.139 1.00 54.34 1269 ALA A N 1
ATOM 8830 C CA . ALA A 1 1269 ? 29.694 19.827 34.837 1.00 54.34 1269 ALA A CA 1
ATOM 8831 C C . ALA A 1 1269 ? 31.181 20.224 34.954 1.00 54.34 1269 ALA A C 1
ATOM 8833 O O . ALA A 1 1269 ? 31.530 21.122 35.723 1.00 54.34 1269 ALA A O 1
ATOM 8834 N N . GLY A 1 1270 ? 32.047 19.565 34.171 1.00 56.88 1270 GLY A N 1
ATOM 8835 C CA . GLY A 1 1270 ? 33.502 19.782 34.167 1.00 56.88 1270 GLY A CA 1
ATOM 8836 C C . GLY A 1 1270 ? 34.295 18.957 35.192 1.00 56.88 1270 GLY A C 1
ATOM 8837 O O . GLY A 1 1270 ? 35.483 19.214 35.374 1.00 56.88 1270 GLY A O 1
ATOM 8838 N N . SER A 1 1271 ? 33.656 17.997 35.869 1.00 67.19 1271 SER A N 1
ATOM 8839 C CA . SER A 1 1271 ? 34.311 17.033 36.765 1.00 67.19 1271 SER A CA 1
ATOM 8840 C C . SER A 1 1271 ? 34.808 15.801 36.000 1.00 67.19 1271 SER A C 1
ATOM 8842 O O . SER A 1 1271 ? 34.109 15.328 35.111 1.00 67.19 1271 SER A O 1
ATOM 8844 N N . ASP A 1 1272 ? 35.980 15.267 36.364 1.00 77.88 1272 ASP A N 1
ATOM 8845 C CA . ASP A 1 1272 ? 36.514 14.004 35.828 1.00 77.88 1272 ASP A CA 1
ATOM 8846 C C . ASP A 1 1272 ? 36.847 13.004 36.956 1.00 77.88 1272 ASP A C 1
ATOM 8848 O O . ASP A 1 1272 ? 37.062 13.385 38.112 1.00 77.88 1272 ASP A O 1
ATOM 8852 N N . CYS A 1 1273 ? 36.896 11.710 36.654 1.00 70.31 1273 CYS A N 1
ATOM 8853 C CA . CYS A 1 1273 ? 37.196 10.645 37.612 1.00 70.31 1273 CYS A CA 1
ATOM 8854 C C . CYS A 1 1273 ? 38.662 10.614 38.069 1.00 70.31 1273 CYS A C 1
ATOM 8856 O O . CYS A 1 1273 ? 39.004 9.859 38.981 1.00 70.31 1273 CYS A O 1
ATOM 8858 N N . GLY A 1 1274 ? 39.536 11.417 37.453 1.00 70.75 1274 GLY A N 1
ATOM 8859 C CA . GLY A 1 1274 ? 40.925 11.586 37.879 1.00 70.75 1274 GLY A CA 1
ATOM 8860 C C . GLY A 1 1274 ? 41.088 12.585 39.030 1.00 70.75 1274 GLY A C 1
ATOM 8861 O O . GLY A 1 1274 ? 42.037 12.478 39.809 1.00 70.75 1274 GLY A O 1
ATOM 8862 N N . SER A 1 1275 ? 40.167 13.543 39.148 1.00 68.88 1275 SER A N 1
ATOM 8863 C CA . SER A 1 1275 ? 40.217 14.663 40.097 1.00 68.88 1275 SER A CA 1
ATOM 8864 C C . SER A 1 1275 ? 39.056 14.678 41.095 1.00 68.88 1275 SER A C 1
ATOM 8866 O O . SER A 1 1275 ? 39.159 15.310 42.150 1.00 68.88 1275 SER A O 1
ATOM 8868 N N . THR A 1 1276 ? 37.978 13.950 40.803 1.00 72.12 1276 THR A N 1
ATOM 8869 C CA . THR A 1 1276 ? 36.761 13.911 41.618 1.00 72.12 1276 THR A CA 1
ATOM 8870 C C . THR A 1 1276 ? 36.782 12.726 42.575 1.00 72.12 1276 THR A C 1
ATOM 8872 O O . THR A 1 1276 ? 36.881 11.572 42.165 1.00 72.12 1276 THR A O 1
ATOM 8875 N N . VAL A 1 1277 ? 36.669 12.999 43.877 1.00 74.62 1277 VAL A N 1
ATOM 8876 C CA . VAL A 1 1277 ? 36.606 11.957 44.910 1.00 74.62 1277 VAL A CA 1
ATOM 8877 C C . VAL A 1 1277 ? 35.147 11.575 45.146 1.00 74.62 1277 VAL A C 1
ATOM 8879 O O . VAL A 1 1277 ? 34.391 12.343 45.740 1.00 74.62 1277 VAL A O 1
ATOM 8882 N N . CYS A 1 1278 ? 34.765 10.387 44.683 1.00 69.62 1278 CYS A N 1
ATOM 8883 C CA . CYS A 1 1278 ? 33.446 9.809 44.923 1.00 69.62 1278 CYS A CA 1
ATOM 8884 C C . CYS A 1 1278 ? 33.345 9.221 46.347 1.00 69.62 1278 CYS A C 1
ATOM 8886 O O . CYS A 1 1278 ? 34.270 8.512 46.751 1.00 69.62 1278 CYS A O 1
ATOM 8888 N N . PRO A 1 1279 ? 32.282 9.534 47.113 1.00 55.34 1279 PRO A N 1
ATOM 8889 C CA . PRO A 1 1279 ? 32.090 9.050 48.481 1.00 55.34 1279 PRO A CA 1
ATOM 8890 C C . PRO A 1 1279 ? 31.612 7.598 48.579 1.00 55.34 1279 PRO A C 1
ATOM 8892 O O . PRO A 1 1279 ? 30.907 7.132 47.655 1.00 55.34 1279 PRO A O 1
#

Radius of gyration: 43.93 Å; chains: 1; bounding box: 85×113×125 Å

Secondary structure (DSSP, 8-state):
---------------PPP--EEEEEEEEEEE---B---SSS-EEEEEEEEE-TT-SEEEEEEEEEE--TT-EEEEEETTT--EEEEETT-TTTS-GGGTTEEEPPPEESSEEEEEEEE-TT--SBEEEEEEEEEEEE--------SSSS---EE---TTEEEEE-TTS-EEEEEEEETTEEEE-GGGG-SS-EEEE-SPPPPPTT-PPPP--GGGEEEE----TTTEEE-TTTTTS-BTTB--EEEEPPP-TTS--S-SS-----B-S-PPTT-EEEEEE----SSGGGTTS-EEEEEEBP-PPPPPTTS--EEEE-----TT-TT-EEE-TTS-EEEEEEE----TTS-S-EEEEETT-HHHHHHHHHHH---TTTT---EEEEETTEEEEE-HHHHHHTTPEE--TT----SSSPP-----EEEE-SSSTT-EEEE-HHHHHHTT-EE--TT--SPSSPTT-EEEEETTT--EEEE-HHHHHHTTEEEEEET--SSS-TT--EEEEETTEEEEE-HHHHHHTT-EEEEET----SSSPPPPEEEEEETTTT-EEEEEEHHHHHTTTPEE--TT--SSS-TTS--EEEE-TTS-EEEE-HHHHHHTT-EEEEET----SSSPPPEEEEE-SSS---EEEEHHIIIIIS--EEEEET--SSS-S--HHHHGGGS-TTSSGGGPEEPPPP-S-TT-PPPPEEEE-TTPPBP-PPPBTTB---SBEEEEEEE--SEEEEEE--S---TTSPPP-EEEEEEEEETTEEEEEEEES--TTSSTTS---EEEEE--TT-EEEEEEEESSSS----EEEEEEEEEEEEP-SPPTTSPPEEEE-TTS-EEEE-HHHHHHTTPEEEEET----SSSPPEEEEETTEEEEE-HHHHHHTTPEEEEET----SSS--EEEE-TTS-EEEE-HHHHHHTTPEEPSTT--SSS------EEEEEETTS-EEEEEHHHHHHHEEE--TT--TTT----S-EEEEEETTEEEEEEHHHHHHTT-EE--TT--SSS-TTSPPEEEEEETTTEEEEEEHHHHHHTTPEE--TT---SSSTT-TTEEEEE-TTS--EEEEHHHHHHTTPEEEEET---TTS-S-EEEEE-TTS-EEEEEHHHHHHTT-EE--TT--TTT----PPPP-TT--TT-TT-SSS-SGGGHHHHHHHHH-TT-S---HHHHTS--S-S-TTTTHHHHH-SS-SS--SGGGHHHHHHHHHSPPPTT---GGG--EEEEETTEEEEE-HHHHHHTT-EE--TT--TTT----

pLDDT: mean 72.63, std 14.03, range [23.0, 96.38]

Sequence (1279 aa):
MIAAAGLMLSASSSAQPALEFVAQHTAYDFDSGFQSNQTADRAAVFGNTAAFPGAHAVRLTLASLALNEGDELRLISRQDGIVQVITADDPQFSHPGYHGEFTSIIFNGDAVDFELVLAPGSADARYRILSADSARYIEGGIATICGAADNRTLQNDTCTVRIVNSGFGWGTGNMLGTNCMVTAGHVMGGGPWSVQRNVPASTASGIPIFPAASDQFTVPALTPTTGILAPGCPGGCVIGNDWAVVRVPDNITGAPGAGCNPQYNCAFNQSTNAALTSRGYGISATATRNGVLKGAGGPSHPGSPPPFNSPPEFRHRIDTTRGDSGSAVRDSNNRIVGFHTFGGCTANNNGYNGGTLLSNPQLLTALCQICALQPCGDQLPGACCYLGNCTTLGPCACAANGGTFLGPGSPCTPNPCPAVPAAGACCISGAPGTCQVATAQECAQLGGAYAGAGTTCGPPAPCLGGCCEVLTSTCNLDTPIGCITSGGSYQGDGTTCAPNPCNSGACCLSGQCFTRSAADCAAGGGVFQGAGAACTPNPCAAPTAACCMGANQQTCNLRTQAACAAAGGTWLGVGVNCAINLCRVPGACCLPNGTCNYVMQAVCDEQRGNFLGNGSLCAPNPCAATGACCPGTGGGCVVVTRAQCFVNLQGLYFGDGTNCAPNPCTAANIAPFVPPNDLCANAVPLAVPGLSPTLLSPPRSHTTRFAGIDTPPACAAIAPSAPGVWFRLTGNGRSITVSTCVNPFPYQEPYDTILSVYCGTCPGLTCVTANDDNPNCSVNNRLSSVTFCAENGQTYFILVHGFGAGAAVGEFRLQVTTSTACCTSTVACAPLGACCFPDGSCLQRSASDCACLGGVFRGVGSTCAPNPCPGACCIDGLCSWRTSLDCANAGGVYYGNGSTCVPSPCEHACCFEDGSCQMLTTTACLAANGDSWGPLSSCTPNPCVPVTGACCRFDGGCDDLTQAACATVGTYMGGGTTCATFDCGTAVGACCFGEQCTILSQLACTYLLGNFRGLGSTCSPNPCLLPTGACCYAFGLCAVVTSTQCLNDGGAYLGDGSDCDGDECDPYYGACCLPFGPCTVTSNADCAAQGGSFQGFGTDCGGGYCEQVPCCFADGSCAELHYLVCGMIGGSPGFLGDTCALTACPQPAPCAGTLPGDANCDGAVNNFDIDGFVYGVLFTSSPTPPQGYLDVVAGGQDCWKDRVCWGDVNCDSLFNNLDIDPFVACVLAPPPPGSGCPSCMPQACCLPAGCIEAVPAMCHSLGGVPAGAGSDCGSTVCP

Foldseek 3Di:
DDDDDDDDDDDDPDPDDDQFWQKDKFFPWDKQFKFWAQDQFKDQGDKDKQFAPQFFKKKWKKFPFDADVPKWKWKAAPVPGFIDIDHPPQPQQVDPVQLRMDMDAMHGDGMIMITTIHGHGDTRGMMTIGIMMTTHGDDDDWDFFQAQDDPKDADAFLQKKWKAASRRFIAIWGHQAQQKIKFWQLRPPHDFMKIFGPFAWADQQQHGDGDHQQGIFTRGDDDLQFKDAFPPPDPRADFLGTMMMGGTAQTRVSGTNGPDHRHQFADADDDFFFKKKWWWQDQDPRSRRHRGIIMWIFTFHPDDDDPPPDRQKGKTNTTDTRRHGGIFMAGPVRHGQWGFHAHFHDNHSPGITMTHGPQGQVNLLRCCRHPVDQRPPDPFFEWWQDPQATDTDRSNVSSVRVTRGPTGPHDRPPPSPPPPQQWAWWQAPDDPLDTDTDHPVVSVVRVTDGPDGPYDCDPVGQQWFFWAAPPPLQTDTDGPVRSVVNNTDTPDTPHDCVVHQRFFEWWQAPQFTDGGTPVVSVVRVTDGPDGPHDRPPGSDDAAWEWWQDDPQRQDIDIDGPVVSVVRVTDGDDGPHYPPDRPSFFFFWWQALVLATDGHHPVVSVVSVTDTPDGPYDPPPGSHQFWEWWAQALPLDIDIDGPCCSCPVRVTDGPDGPYDCVVHCSDCVNLVVVEPQQLALVSAAEDDEDDPDPPDWPPWRKDKLRNRDFDFDDAAPNHTGAFRKGKHKYAFAQFKKKKWLLDDDDPPDDDQQKKKWKWFDDRVDTDGQHIFRFDPPRDPVRRIDMDIGGHHHRTMMMIIMGGPDHDRRMDMTIMIMYTDPDGRQDAGPPAQWEWWADQVQATDTHHCSNSVNVVTAGPDGPYDSPPGSAFFWWQDPQATDTDHPVVSVVRVTDGPGHRYDRPPGSQFAWFADLVLDTDGDDPVVSVVVVTDGDDGPHDCVVHPRDNFFAFFCFPQRDTDRGHPVVSVVGGHGPDGPHGCVHDRPDDFWAWWAPALDTDIDHPVVSVVVVTDGPDTSHGCVVHVSPQFWAWWADPPQDIDTDHPVVSVVVVTDGPDGPYDNDDDPRPQFWEFWAAPPDQTDTDGPVVSVVRVTDGPHTPYDRPPDDDFWFWWAAQQQDTDTDHCVVSVVVRTHGDDTPDGPVRDRHDHNPPLPQEAAQCLLPPQWNAPVSVVSLVVLQVCVPDQDDPPVVVVPRPDPDCSRPCSQSRQPQQPPSGRYPVSVVQSVVCNVPPDPRNHHRQQDAFAWWADPVATDGDRQVVSVVNVTHGPDGPHDRVPDDHD